Protein AF-A0A936DJQ0-F1 (afdb_monomer)

Sequence (840 aa):
MKRQVAPYGFAVLAALLVVEMGQGMVGPLDTQLIWSSTRLALAASDVLVILCCLVLMVCLGEGLDRNRRRLFNDLVHATTLPTAALLLGPLLSGLVVVSIMVAASTLTAFLMIRTQGLSAIELWPFLWFWWILPMPGFLLSASIILATYAMTRSRAATYAIGLLFLMTTVALHLRGGLSWVLNWPLWSVLTATDFGSGANLPDVLIHNRSLTLAVAGLLFCVAVWRYRRTEVDTKTSIRIPGQTFWWVTTLASVSILWPAFEILRRIESGPDGQKAQTLAQAYWRQNSAFARDMPHPRIVHLTLDLRIEPDAGTMSASGTYDIQSDHGGTDVVWPFTVGPGFRNVRWQIDGDGLIPEDRSGLHLLRPPSSNKPTRRLFFQFEAKVPSGIRRHGLAHRNFIRSEGVLLDSLGTDLMPLPGVVSSVGLTRHNAQDAKPLTEAQARGQSAIGFQHAWTSVVTIDAPDAYDVNSVGDLELVSNEKGRRIVRFNNNVPVRALTVVAGRWSVAAGDGVATYFTAAHNGSVPEMLNALMAARRRFGEWYAPYPWQELRVNEIPAFNTRAQGFPGNLNLSEDMGFISIPDAALPVPTIIVAHEAAHQWWGNLVTPGAAPGADVLIESMANHATLSLLAAEHGDTARQHYARFLEDRYMDRRQAASELPLSAIIDTDAASDETVIYDRGAWVMWMLSQQLGSEAWQSALHSYFEQFRISSEHPLLADFLRILRHQSADAAAFDEFVSQWIHGSGLPEFRIDDVQLNQLDSDWRLDATVANIGSVGVSVAVSVEPVTGHRAEAQIASIPAKGAQRLSWLLPDRPKQLVIDPEIQVLQKNRRLAQHQISPE

Secondary structure (DSSP, 8-state):
-----HHHHHHHHHHHHHHHHHHT-B-GGGPBBP--HHHHHHHHHHHHHHHHHHHHHHHHHHHHHHHHHTT-HHHHHTSS--HHHHHHHHHHHHHHHHHHHHHHHHHHHHHHHHHH-SS---SHHHHIIIIITTHHHHHHHHHHHHHHHHHH--HHHHHHHHHHHHHHHHHHHHTT---TTT-SS-TTT-----SSSS----THHHHHHHHHHHHHHHHHHHHHHH--SS---TT------HHHHHHHHHHHHHHHHHHHHHHHHHHHTSTTSHHHHHHHHHHHHHHHHHHHHPPPPEEEEEEEEEEEETTTTEEEEEEEEEEE-S---S---EEEE--TTEEEEEEEETTEEEPPEEETTEEEE-PPP---SEEEEEEEEEEESSSS--SS-S--SSEEETTEEEEESSSSSSSPEEB--TTSS--HHHHTTPPPPPHHHHHTSBSSS-SS-EEEEEEEEEETT-EEEESSEEEEEEEETTEEEEEEEEEEEES--EEEEE--EEEEETTEEEEE-GGGTTSHHHHHHHHHHHHHHHHHHTS---SS-EEEEEE-GGG--EEEETTEEEEEIIIIITBPP-SSS-HHHHHHHHHHHTTTBTTTB--BSSTTHHIIIIIHHHHHHHHHHHHHH-HHHHHHHHHHHHHHHHHH--TTTPPPGGG------HHHHHIIIIIHHHHHHHHHHHH-HHHHHHHHHHHHHHHTT-SSPPPHHHHHHHHHHH-S-HHHHHHHIIIIIS-----BEEEEEEEEEEETTEEEEEEEEEE-SSS-EEEEEEEEESSSSPPPPEEEEE-TT-EEEEEEEESS-EEEEEESTT--S--B-GGGGEEE----

Foldseek 3Di:
DPDPPPLVVLLVVLLVLLVVLQQCCAFPLRFRFQDDQQSSLQSSLLVLLLSLLVLLLVQLLCVVCVCVVVVNLLVVLPDPDALLVSLVVSLVVSVVSSVSSLVSNLVSSVVVNVVVVQYDDDSVSSCVRSPVLLVLVSLLSNLQLLLQCLQPVDSVSSVVRSVVLVVVLVVCVVVVNCFLQNPSSCPQADDGWPLDDPPPDDVLSVLSSQLSNLNSVLSSVSSSQSNDSDDDDVPDDDDDPPPVVVVSVVVSCCSNVVSSVVSLVQQLQFCNRPLNLVLLQQLCVQCVVVQQPADWFAFAEKEKEKEADQAQQKIKIKIKTWTFDPDLDFWHKWKWAADPFWDPKWKDKPRHTWDFDDRSRITITTDGRDPDRIIMIMIITMGRVRSGAHSGHRADPFTRHPSKGKDKQQDNGPDTGTGRNNPRNDDLVCVVVDDADDLQSLQQAFQGAASAWYWYKYKYKYFPQKDKDKAADWDDWDDDPRITITIHGGPATWRMMMMIMHRFDWDDDPQEIETHDPSLCPQVVVLRVLLNLLQVVLCQQAHHQDHSHAYEYEDICSHQDWAQGQSYIYHYCSQRSRGDADLQANRSSLSSQLSSNQNRQCIQATAGQAQLSLLSHQLSSNLSSLVSCCVPVNLSSSLSVLVSLLVCLVVQADVVPDAFSRGDHPSVDSNPVSCSHRLSNLLVLLLCVQQDVVLSSVLSHVVSVPGGSDSRHHDPVVSLVSSCVSHPDNVVSVLSCVPRRRHDWFWAKAKADWDWDDDPQKIKTKIKIFTQIDAWDWWWKWFAFPDDDTDDTDIDGAGHRGIDMDMDIGNGHTQKIAIRPSSNGNHPDRVRRMDGDDDD

pLDDT: mean 88.54, std 11.09, range [34.44, 98.56]

Mean predicted aligned error: 8.39 Å

Radius of gyration: 32.5 Å; Cα contacts (8 Å, |Δi|>4): 1618; chains: 1; bounding box: 95×68×101 Å

Structure (mmCIF, N/CA/C/O backbone):
data_AF-A0A936DJQ0-F1
#
_entry.id   AF-A0A936DJQ0-F1
#
loop_
_atom_site.group_PDB
_atom_site.id
_atom_site.type_symbol
_atom_site.label_atom_id
_atom_site.label_alt_id
_atom_site.label_comp_id
_atom_site.label_asym_id
_atom_site.label_entity_id
_atom_site.label_seq_id
_atom_site.pdbx_PDB_ins_code
_atom_site.Cartn_x
_atom_site.Cartn_y
_atom_site.Cartn_z
_atom_site.occupancy
_atom_site.B_iso_or_equiv
_atom_site.auth_seq_id
_atom_site.auth_comp_id
_atom_site.auth_asym_id
_atom_site.auth_atom_id
_atom_site.pdbx_PDB_model_num
ATOM 1 N N . MET A 1 1 ? -55.781 18.664 -5.415 1.00 34.44 1 MET A N 1
ATOM 2 C CA . MET A 1 1 ? -54.635 17.775 -5.719 1.00 34.44 1 MET A CA 1
ATOM 3 C C . MET A 1 1 ? -53.512 18.577 -6.383 1.00 34.44 1 MET A C 1
ATOM 5 O O . MET A 1 1 ? -53.503 18.694 -7.597 1.00 34.44 1 MET A O 1
ATOM 9 N N . LYS A 1 2 ? -52.575 19.163 -5.624 1.00 39.03 2 LYS A N 1
ATOM 10 C CA . LYS A 1 2 ? -51.267 19.573 -6.174 1.00 39.03 2 LYS A CA 1
ATOM 11 C C . LYS A 1 2 ? -50.285 18.470 -5.781 1.00 39.03 2 LYS A C 1
ATOM 13 O O . LYS A 1 2 ? -50.118 18.214 -4.591 1.00 39.03 2 LYS A O 1
ATOM 18 N N . ARG A 1 3 ? -49.784 17.741 -6.784 1.00 42.50 3 ARG A N 1
ATOM 19 C CA . ARG A 1 3 ? -48.973 16.521 -6.654 1.00 42.50 3 ARG A CA 1
ATOM 20 C C . ARG A 1 3 ? -47.772 16.778 -5.733 1.00 42.50 3 ARG A C 1
ATOM 22 O O . ARG A 1 3 ? -46.927 17.611 -6.045 1.00 42.50 3 ARG A O 1
ATOM 29 N N . GLN A 1 4 ? -47.696 16.064 -4.610 1.00 47.44 4 GLN A N 1
ATOM 30 C CA . GLN A 1 4 ? -46.471 15.932 -3.819 1.00 47.44 4 GLN A CA 1
ATOM 31 C C . GLN A 1 4 ? -45.487 15.062 -4.617 1.00 47.44 4 GLN A C 1
ATOM 33 O O . GLN A 1 4 ? -45.366 13.870 -4.376 1.00 47.44 4 GLN A O 1
ATOM 38 N N . VAL A 1 5 ? -44.824 15.650 -5.615 1.00 48.28 5 VAL A N 1
ATOM 39 C CA . VAL A 1 5 ? -43.745 14.989 -6.381 1.00 48.28 5 VAL A CA 1
ATOM 40 C C . VAL A 1 5 ? -42.459 14.879 -5.536 1.00 48.28 5 VAL A C 1
ATOM 42 O O . VAL A 1 5 ? -41.571 14.095 -5.844 1.00 48.28 5 VAL A O 1
ATOM 45 N N . ALA A 1 6 ? -42.382 15.615 -4.420 1.00 61.09 6 ALA A N 1
ATOM 46 C CA . ALA A 1 6 ? -41.162 15.797 -3.637 1.00 61.09 6 ALA A CA 1
ATOM 47 C C . ALA A 1 6 ? -40.505 14.508 -3.083 1.00 61.09 6 ALA A C 1
ATOM 49 O O . ALA A 1 6 ? -39.301 14.380 -3.268 1.00 61.09 6 ALA A O 1
ATOM 50 N N . PRO A 1 7 ? -41.206 13.545 -2.442 1.00 62.16 7 PRO A N 1
ATOM 51 C CA . PRO A 1 7 ? -40.526 12.405 -1.811 1.00 62.16 7 PRO A CA 1
ATOM 52 C C . PRO A 1 7 ? -40.046 11.337 -2.808 1.00 62.16 7 PRO A C 1
ATOM 54 O O . PRO A 1 7 ? -38.998 10.737 -2.596 1.00 62.16 7 PRO A O 1
ATOM 57 N N . TYR A 1 8 ? -40.757 11.128 -3.922 1.00 71.00 8 TYR A N 1
ATOM 58 C CA . TYR A 1 8 ? -40.372 10.133 -4.935 1.00 71.00 8 TYR A CA 1
ATOM 59 C C . TYR A 1 8 ? -39.106 10.534 -5.704 1.00 71.00 8 TYR A C 1
ATOM 61 O O . TYR A 1 8 ? -38.317 9.669 -6.071 1.00 71.00 8 TYR A O 1
ATOM 69 N N . GLY A 1 9 ? -38.873 11.840 -5.893 1.00 81.44 9 GLY A N 1
ATOM 70 C CA . GLY A 1 9 ? -37.638 12.343 -6.500 1.00 81.44 9 GLY A CA 1
ATOM 71 C C . GLY A 1 9 ? -36.387 12.008 -5.682 1.00 81.44 9 GLY A C 1
ATOM 72 O O . GLY A 1 9 ? -35.355 11.685 -6.262 1.00 81.44 9 GLY A O 1
ATOM 73 N N . PHE A 1 10 ? -36.485 12.000 -4.347 1.00 83.25 10 PHE A N 1
ATOM 74 C CA . PHE A 1 10 ? -35.368 11.615 -3.477 1.00 83.25 10 PHE A CA 1
ATOM 75 C C . PHE A 1 10 ? -35.028 10.127 -3.575 1.00 83.25 10 PHE A C 1
ATOM 77 O O . PHE A 1 10 ? -33.852 9.789 -3.552 1.00 83.25 10 PHE A O 1
ATOM 84 N N . ALA A 1 11 ? -36.022 9.249 -3.748 1.00 86.19 11 ALA A N 1
ATOM 85 C CA . ALA A 1 11 ? -35.773 7.823 -3.960 1.00 86.19 11 ALA A CA 1
ATOM 86 C C . ALA A 1 11 ? -35.019 7.554 -5.272 1.00 86.19 11 ALA A C 1
ATOM 88 O O . ALA A 1 11 ? -34.080 6.764 -5.288 1.00 86.19 11 ALA A O 1
ATOM 89 N N . VAL A 1 12 ? -35.382 8.258 -6.350 1.00 89.50 12 VAL A N 1
ATOM 90 C CA . VAL A 1 12 ? -34.663 8.175 -7.633 1.00 89.50 12 VAL A CA 1
ATOM 91 C C . VAL A 1 12 ? -33.246 8.732 -7.503 1.00 89.50 12 VAL A C 1
ATOM 93 O O . VAL A 1 12 ? -32.302 8.097 -7.956 1.00 89.50 12 VAL A O 1
ATOM 96 N N . LEU A 1 13 ? -33.077 9.882 -6.844 1.00 90.50 13 LEU A N 1
ATOM 97 C CA . LEU A 1 13 ? -31.756 10.463 -6.599 1.00 90.50 13 LEU A CA 1
ATOM 98 C C . LEU A 1 13 ? -30.868 9.531 -5.761 1.00 90.50 13 LEU A C 1
ATOM 100 O O . LEU A 1 13 ? -29.706 9.344 -6.096 1.00 90.50 13 LEU A O 1
ATOM 104 N N . ALA A 1 14 ? -31.415 8.915 -4.709 1.00 91.06 14 ALA A N 1
ATOM 105 C CA . ALA A 1 14 ? -30.699 7.946 -3.884 1.00 91.06 14 ALA A CA 1
ATOM 106 C C . ALA A 1 14 ? -30.237 6.739 -4.706 1.00 91.06 14 ALA A C 1
ATOM 108 O O . ALA A 1 14 ? -29.088 6.327 -4.586 1.00 91.06 14 ALA A O 1
ATOM 109 N N . ALA A 1 15 ? -31.113 6.199 -5.559 1.00 91.88 15 ALA A N 1
ATOM 110 C CA . ALA A 1 15 ? -30.782 5.101 -6.459 1.00 91.88 15 ALA A CA 1
ATOM 111 C C . ALA A 1 15 ? -29.664 5.482 -7.444 1.00 91.88 15 ALA A C 1
ATOM 113 O O . ALA A 1 15 ? -28.693 4.743 -7.571 1.00 91.88 15 ALA A O 1
ATOM 114 N N . LEU A 1 16 ? -29.752 6.654 -8.083 1.00 93.75 16 LEU A N 1
ATOM 115 C CA . LEU A 1 16 ? -28.711 7.148 -8.994 1.00 93.75 16 LEU A CA 1
ATOM 116 C C . LEU A 1 16 ? -27.367 7.350 -8.284 1.00 93.75 16 LEU A C 1
ATOM 118 O O . LEU A 1 16 ? -26.330 7.021 -8.845 1.00 93.75 16 LEU A O 1
ATOM 122 N N . LEU A 1 17 ? -27.379 7.837 -7.042 1.00 92.88 17 LEU A N 1
ATOM 123 C CA . LEU A 1 17 ? -26.158 7.979 -6.249 1.00 92.88 17 LEU A CA 1
ATOM 124 C C . LEU A 1 17 ? -25.557 6.622 -5.871 1.00 92.88 17 LEU A C 1
ATOM 126 O O . LEU A 1 17 ? -24.341 6.504 -5.867 1.00 92.88 17 LEU A O 1
ATOM 130 N N . VAL A 1 18 ? -26.364 5.587 -5.604 1.00 93.94 18 VAL A N 1
ATOM 131 C CA . VAL A 1 18 ? -25.832 4.222 -5.414 1.00 93.94 18 VAL A CA 1
ATOM 132 C C . VAL A 1 18 ? -25.144 3.722 -6.684 1.00 93.94 18 VAL A C 1
ATOM 134 O O . VAL A 1 18 ? -24.074 3.125 -6.585 1.00 93.94 18 VAL A O 1
ATOM 137 N N . VAL A 1 19 ? -25.716 4.002 -7.861 1.00 94.25 19 VAL A N 1
ATOM 138 C CA . VAL A 1 19 ? -25.072 3.679 -9.144 1.00 94.25 19 VAL A CA 1
ATOM 139 C C . VAL A 1 19 ? -23.729 4.391 -9.256 1.00 94.25 19 VAL A C 1
ATOM 141 O O . VAL A 1 19 ? -22.723 3.723 -9.468 1.00 94.25 19 VAL A O 1
ATOM 144 N N . GLU A 1 20 ? -23.696 5.706 -9.042 1.00 94.50 20 GLU A N 1
ATOM 145 C CA . GLU A 1 20 ? -22.465 6.502 -9.113 1.00 94.50 20 GLU A CA 1
ATOM 146 C C . GLU A 1 20 ? -21.393 6.000 -8.134 1.00 94.50 20 GLU A C 1
ATOM 148 O O . GLU A 1 20 ? -20.249 5.785 -8.524 1.00 94.50 20 GLU A O 1
ATOM 153 N N . MET A 1 21 ? -21.764 5.744 -6.874 1.00 92.56 21 MET A N 1
ATOM 154 C CA . MET A 1 21 ? -20.828 5.249 -5.859 1.00 92.56 21 MET A CA 1
ATOM 155 C C . MET A 1 21 ? -20.280 3.867 -6.216 1.00 92.56 21 MET A C 1
ATOM 157 O O . MET A 1 21 ? -19.099 3.627 -6.006 1.00 92.56 21 MET A O 1
ATOM 161 N N . GLY A 1 22 ? -21.105 2.974 -6.773 1.00 88.81 22 GLY A N 1
ATOM 162 C CA . GLY A 1 22 ? -20.643 1.667 -7.241 1.00 88.81 22 GLY A CA 1
ATOM 163 C C . GLY A 1 22 ? -19.720 1.760 -8.459 1.00 88.81 22 GLY A C 1
ATOM 164 O O . GLY A 1 22 ? -18.707 1.071 -8.502 1.00 88.81 22 GLY A O 1
ATOM 165 N N . GLN A 1 23 ? -20.024 2.632 -9.425 1.00 89.38 23 GLN A N 1
ATOM 166 C CA . GLN A 1 23 ? -19.170 2.850 -10.603 1.00 89.38 23 GLN A CA 1
ATOM 167 C C . GLN A 1 23 ? -17.831 3.509 -10.249 1.00 89.38 23 GLN A C 1
ATOM 169 O O . GLN A 1 23 ? -16.827 3.237 -10.901 1.00 89.38 23 GLN A O 1
ATOM 174 N N . GLY A 1 24 ? -17.808 4.337 -9.202 1.00 88.12 24 GLY A N 1
ATOM 175 C CA . GLY A 1 24 ? -16.591 4.944 -8.662 1.00 88.12 24 GLY A CA 1
ATOM 176 C C . GLY A 1 24 ? -15.738 4.010 -7.797 1.00 88.12 24 GLY A C 1
ATOM 177 O O . GLY A 1 24 ? -14.695 4.440 -7.308 1.00 88.12 24 GLY A O 1
ATOM 178 N N . MET A 1 25 ? -16.153 2.755 -7.576 1.00 87.12 25 MET A N 1
ATOM 179 C CA . MET A 1 25 ? -15.356 1.772 -6.836 1.00 87.12 25 MET A CA 1
ATOM 180 C C . MET A 1 25 ? -14.218 1.232 -7.699 1.00 87.12 25 MET A C 1
ATOM 182 O O . MET A 1 25 ? -14.365 0.222 -8.393 1.00 87.12 25 MET A O 1
ATOM 186 N N . VAL A 1 26 ? -13.074 1.900 -7.612 1.00 86.56 26 VAL A N 1
ATOM 187 C CA . VAL A 1 26 ? -11.845 1.504 -8.295 1.00 86.56 26 VAL A CA 1
ATOM 188 C C . VAL A 1 26 ? -10.782 1.038 -7.303 1.00 86.56 26 VAL A C 1
ATOM 190 O O . VAL A 1 26 ? -10.684 1.549 -6.187 1.00 86.56 26 VAL A O 1
ATOM 193 N N . GLY A 1 27 ? -10.023 0.026 -7.706 1.00 83.00 27 GLY A N 1
ATOM 194 C CA . GLY A 1 27 ? -8.843 -0.476 -7.020 1.00 83.00 27 GLY A CA 1
ATOM 195 C C . GLY A 1 27 ? -7.564 0.125 -7.599 1.00 83.00 27 GLY A C 1
ATOM 196 O O . GLY A 1 27 ? -7.595 1.180 -8.240 1.00 83.00 27 GLY A O 1
ATOM 197 N N . PRO A 1 28 ? -6.420 -0.547 -7.410 1.00 79.56 28 PRO A N 1
ATOM 198 C CA . PRO A 1 28 ? -5.171 -0.154 -8.039 1.00 79.56 28 PRO A CA 1
ATOM 199 C C . PRO A 1 28 ? -5.301 -0.084 -9.551 1.00 79.56 28 PRO A C 1
ATOM 201 O O . PRO A 1 28 ? -6.077 -0.815 -10.169 1.00 79.56 28 PRO A O 1
ATOM 204 N N . LEU A 1 29 ? -4.484 0.790 -10.131 1.00 82.38 29 LEU A N 1
ATOM 205 C CA . LEU A 1 29 ? -4.462 1.047 -11.567 1.00 82.38 29 LEU A CA 1
ATOM 206 C C . LEU A 1 29 ? -5.824 1.510 -12.122 1.00 82.38 29 LEU A C 1
ATOM 208 O O . LEU A 1 29 ? -6.141 1.256 -13.278 1.00 82.38 29 LEU A O 1
ATOM 212 N N . ASP A 1 30 ? -6.640 2.145 -11.269 1.00 82.38 30 ASP A N 1
ATOM 213 C CA . ASP A 1 30 ? -8.000 2.614 -11.562 1.00 82.38 30 ASP A CA 1
ATOM 214 C C . ASP A 1 30 ? -8.938 1.510 -12.096 1.00 82.38 30 ASP A C 1
ATOM 216 O O . ASP A 1 30 ? -9.933 1.780 -12.772 1.00 82.38 30 ASP A O 1
ATOM 220 N N . THR A 1 31 ? -8.643 0.244 -11.769 1.00 85.19 31 THR A N 1
ATOM 221 C CA . THR A 1 31 ? -9.435 -0.899 -12.232 1.00 85.19 31 THR A CA 1
ATOM 222 C C . THR A 1 31 ? -10.734 -1.015 -11.457 1.00 85.19 31 THR A C 1
ATOM 224 O O . THR A 1 31 ? -10.758 -0.853 -10.236 1.00 85.19 31 THR A O 1
ATOM 227 N N . GLN A 1 32 ? -11.829 -1.337 -12.137 1.00 86.50 32 GLN A N 1
ATOM 228 C CA . GLN A 1 32 ? -13.095 -1.549 -11.448 1.00 86.50 32 GLN A CA 1
ATOM 229 C C . GLN A 1 32 ? -13.017 -2.780 -10.540 1.00 86.50 32 GLN A C 1
ATOM 231 O O . GLN A 1 32 ? -12.499 -3.833 -10.921 1.00 86.50 32 GLN A O 1
ATOM 236 N N . LEU A 1 33 ? -13.553 -2.647 -9.329 1.00 89.19 33 LEU A N 1
ATOM 237 C CA . LEU A 1 33 ? -13.636 -3.748 -8.375 1.00 89.19 33 LEU A CA 1
ATOM 238 C C . LEU A 1 33 ? -14.942 -4.527 -8.544 1.00 89.19 33 LEU A C 1
ATOM 240 O O . LEU A 1 33 ? -15.983 -3.984 -8.922 1.00 89.19 33 LEU A O 1
ATOM 244 N N . ILE A 1 34 ? -14.905 -5.811 -8.198 1.00 89.50 34 ILE A N 1
ATOM 245 C CA . ILE A 1 34 ? -16.098 -6.640 -8.079 1.00 89.50 34 ILE A CA 1
ATOM 246 C C . ILE A 1 34 ? -17.010 -6.070 -6.985 1.00 89.50 34 ILE A C 1
ATOM 248 O O . ILE A 1 34 ? -16.594 -5.809 -5.853 1.00 89.50 34 ILE A O 1
ATOM 252 N N . TRP A 1 35 ? -18.287 -5.879 -7.320 1.00 90.19 35 TRP A N 1
ATOM 253 C CA . TRP A 1 35 ? -19.279 -5.401 -6.371 1.00 90.19 35 TRP A CA 1
ATOM 254 C C . TRP A 1 35 ? -19.721 -6.550 -5.468 1.00 90.19 35 TRP A C 1
ATOM 256 O O . TRP A 1 35 ? -20.370 -7.502 -5.908 1.00 90.19 35 TRP A O 1
ATOM 266 N N . SER A 1 36 ? -19.411 -6.436 -4.178 1.00 88.62 36 SER A N 1
ATOM 267 C CA . SER A 1 36 ? -20.010 -7.253 -3.122 1.00 88.62 36 SER A CA 1
ATOM 268 C C . SER A 1 36 ? -21.118 -6.476 -2.406 1.00 88.62 36 SER A C 1
ATOM 270 O O . SER A 1 36 ? -21.166 -5.240 -2.432 1.00 88.62 36 SER A O 1
ATOM 272 N N . SER A 1 37 ? -22.023 -7.200 -1.741 1.00 89.38 37 SER A N 1
ATOM 273 C CA . SER A 1 37 ? -23.111 -6.584 -0.966 1.00 89.38 37 SER A CA 1
ATOM 274 C C . SER A 1 37 ? -22.564 -5.660 0.131 1.00 89.38 37 SER A C 1
ATOM 276 O O . SER A 1 37 ? -23.071 -4.557 0.321 1.00 89.38 37 SER A O 1
ATOM 278 N N . THR A 1 38 ? -21.486 -6.072 0.805 1.00 86.81 38 THR A N 1
ATOM 279 C CA . THR A 1 38 ? -20.798 -5.289 1.844 1.00 86.81 38 THR A CA 1
ATOM 280 C C . THR A 1 38 ? -20.143 -4.037 1.280 1.00 86.81 38 THR A C 1
ATOM 282 O O . THR A 1 38 ? -20.352 -2.943 1.806 1.00 86.81 38 THR A O 1
ATOM 285 N N . ARG A 1 39 ? -19.389 -4.179 0.188 1.00 87.12 39 ARG A N 1
ATOM 286 C CA . ARG A 1 39 ? -18.684 -3.073 -0.467 1.00 87.12 39 ARG A CA 1
ATOM 287 C C . ARG A 1 39 ? -19.627 -1.992 -0.958 1.00 87.12 39 ARG A C 1
ATOM 289 O O . ARG A 1 39 ? -19.446 -0.828 -0.616 1.00 87.12 39 ARG A O 1
ATOM 296 N N . LEU A 1 40 ? -20.662 -2.382 -1.697 1.00 90.69 40 LEU A N 1
ATOM 297 C CA . LEU A 1 40 ? -21.611 -1.433 -2.266 1.00 90.69 40 LEU A CA 1
ATOM 298 C C . LEU A 1 40 ? -22.449 -0.751 -1.175 1.00 90.69 40 LEU A C 1
ATOM 300 O O . LEU A 1 40 ? -22.701 0.454 -1.246 1.00 90.69 40 LEU A O 1
ATOM 304 N N . ALA A 1 41 ? -22.834 -1.498 -0.132 1.00 91.25 41 ALA A N 1
ATOM 305 C CA . ALA A 1 41 ? -23.496 -0.922 1.032 1.00 91.25 41 ALA A CA 1
ATOM 306 C C . ALA A 1 41 ? -22.611 0.135 1.707 1.00 91.25 41 ALA A C 1
ATOM 308 O O . ALA A 1 41 ? -23.077 1.232 2.015 1.00 91.25 41 ALA A O 1
ATOM 309 N N . LEU A 1 42 ? -21.326 -0.153 1.900 1.00 88.94 42 LEU A N 1
ATOM 310 C CA . LEU A 1 42 ? -20.438 0.785 2.567 1.00 88.94 42 LEU A CA 1
ATOM 311 C C . LEU A 1 42 ? -20.086 2.000 1.699 1.00 88.94 42 LEU A C 1
ATOM 313 O O . LEU A 1 42 ? -20.173 3.122 2.191 1.00 88.94 42 LEU A O 1
ATOM 317 N N . ALA A 1 43 ? -19.779 1.800 0.414 1.00 88.88 43 ALA A N 1
ATOM 318 C CA . ALA A 1 43 ? -19.437 2.873 -0.522 1.00 88.88 43 ALA A CA 1
ATOM 319 C C . ALA A 1 43 ? -20.549 3.929 -0.632 1.00 88.88 43 ALA A C 1
ATOM 321 O O . ALA A 1 43 ? -20.279 5.127 -0.652 1.00 88.88 43 ALA A O 1
ATOM 322 N N . ALA A 1 44 ? -21.816 3.502 -0.634 1.00 92.31 44 ALA A N 1
ATOM 323 C CA . ALA A 1 44 ? -22.953 4.418 -0.696 1.00 92.31 44 ALA A CA 1
ATOM 324 C C . ALA A 1 44 ? -23.429 4.936 0.676 1.00 92.31 44 ALA A C 1
ATOM 326 O O . ALA A 1 44 ? -24.278 5.830 0.722 1.00 92.31 44 ALA A O 1
ATOM 327 N N . SER A 1 45 ? -22.917 4.392 1.789 1.00 91.12 45 SER A N 1
ATOM 328 C CA . SER A 1 45 ? -23.414 4.676 3.143 1.00 91.12 45 SER A CA 1
ATOM 329 C C . SER A 1 45 ? -23.356 6.167 3.476 1.00 91.12 45 SER A C 1
ATOM 331 O O . SER A 1 45 ? -24.364 6.753 3.875 1.00 91.12 45 SER A O 1
ATOM 333 N N . ASP A 1 46 ? -22.206 6.807 3.263 1.00 89.94 46 ASP A N 1
ATOM 334 C CA . ASP A 1 46 ? -21.979 8.187 3.699 1.00 89.94 46 ASP A CA 1
ATOM 335 C C . ASP A 1 46 ? -22.944 9.162 3.007 1.00 89.94 46 ASP A C 1
ATOM 337 O O . ASP A 1 46 ? -23.625 9.961 3.663 1.00 89.94 46 ASP A O 1
ATOM 341 N N . VAL A 1 47 ? -23.088 9.017 1.686 1.00 91.19 47 VAL A N 1
ATOM 342 C CA . VAL A 1 47 ? -24.003 9.809 0.854 1.00 91.19 47 VAL A CA 1
ATOM 343 C C . VAL A 1 47 ? -25.464 9.531 1.212 1.00 91.19 47 VAL A C 1
ATOM 345 O O . VAL A 1 47 ? -26.262 10.467 1.344 1.00 91.19 47 VAL A O 1
ATOM 348 N N . LEU A 1 48 ? -25.828 8.261 1.417 1.00 93.38 48 LEU A N 1
ATOM 349 C CA . LEU A 1 48 ? -27.195 7.883 1.756 1.00 93.38 48 LEU A CA 1
ATOM 350 C C . LEU A 1 48 ? -27.600 8.450 3.121 1.00 93.38 48 LEU A C 1
ATOM 352 O O . LEU A 1 48 ? -28.695 8.993 3.249 1.00 93.38 48 LEU A O 1
ATOM 356 N N . VAL A 1 49 ? -26.711 8.423 4.121 1.00 94.12 49 VAL A N 1
ATOM 357 C CA . VAL A 1 49 ? -26.968 9.012 5.444 1.00 94.12 49 VAL A CA 1
ATOM 358 C C . VAL A 1 49 ? -27.272 10.508 5.342 1.00 94.12 49 VAL A C 1
ATOM 360 O O . VAL A 1 49 ? -28.245 10.967 5.952 1.00 94.12 49 VAL A O 1
ATOM 363 N N . ILE A 1 50 ? -26.510 11.265 4.542 1.00 93.19 50 ILE A N 1
ATOM 364 C CA . ILE A 1 50 ? -26.764 12.699 4.305 1.00 93.19 50 ILE A CA 1
ATOM 365 C C . ILE A 1 50 ? -28.146 12.897 3.689 1.00 93.19 50 ILE A C 1
ATOM 367 O O . ILE A 1 50 ? -28.939 13.706 4.181 1.00 93.19 50 ILE A O 1
ATOM 371 N N . LEU A 1 51 ? -28.447 12.147 2.629 1.00 93.44 51 LEU A N 1
ATOM 372 C CA . LEU A 1 51 ? -29.700 12.274 1.899 1.00 93.44 51 LEU A CA 1
ATOM 373 C C . LEU A 1 51 ? -30.903 11.942 2.790 1.00 93.44 51 LEU A C 1
ATOM 375 O O . LEU A 1 51 ? -31.877 12.694 2.820 1.00 93.44 51 LEU A O 1
ATOM 379 N N . CYS A 1 52 ? -30.809 10.872 3.583 1.00 94.25 52 CYS A N 1
ATOM 380 C CA . CYS A 1 52 ? -31.811 10.488 4.573 1.00 94.25 52 CYS A CA 1
ATOM 381 C C . CYS A 1 52 ? -32.048 11.610 5.592 1.00 94.25 52 CYS A C 1
ATOM 383 O O . CYS A 1 52 ? -33.196 11.958 5.868 1.00 94.25 52 CYS A O 1
ATOM 385 N N . CYS A 1 53 ? -30.983 12.231 6.112 1.00 94.75 53 CYS A N 1
ATOM 386 C CA . CYS A 1 53 ? -31.095 13.350 7.052 1.00 94.75 53 CYS A CA 1
ATOM 387 C C . CYS A 1 53 ? -31.766 14.581 6.421 1.00 94.75 53 CYS A C 1
ATOM 389 O O . CYS A 1 53 ? -32.614 15.213 7.053 1.00 94.75 53 CYS A O 1
ATOM 391 N N . LEU A 1 54 ? -31.439 14.907 5.167 1.00 93.56 54 LEU A N 1
ATOM 392 C CA . LEU A 1 54 ? -32.077 16.003 4.430 1.00 93.56 54 LEU A CA 1
ATOM 393 C C . LEU A 1 54 ? -33.571 15.736 4.197 1.00 93.56 54 LEU A C 1
ATOM 395 O O . LEU A 1 54 ? -34.403 16.622 4.409 1.00 93.56 54 LEU A O 1
ATOM 399 N N . VAL A 1 55 ? -33.933 14.507 3.822 1.00 92.56 55 VAL A N 1
ATOM 400 C CA . VAL A 1 55 ? -35.333 14.098 3.644 1.00 92.56 55 VAL A CA 1
ATOM 401 C C . VAL A 1 55 ? -36.095 14.155 4.966 1.00 92.56 55 VAL A C 1
ATOM 403 O O . VAL A 1 55 ? -37.208 14.686 4.998 1.00 92.56 55 VAL A O 1
ATOM 406 N N . LEU A 1 56 ? -35.500 13.678 6.065 1.00 93.50 56 LEU A N 1
ATOM 407 C CA . LEU A 1 56 ? -36.085 13.789 7.405 1.00 93.50 56 LEU A CA 1
ATOM 408 C C . LEU A 1 56 ? -36.321 15.249 7.783 1.00 93.50 56 LEU A C 1
ATOM 410 O O . LEU A 1 56 ? -37.411 15.580 8.248 1.00 93.50 56 LEU A O 1
ATOM 414 N N . MET A 1 57 ? -35.355 16.131 7.520 1.00 93.12 57 MET A N 1
ATOM 415 C CA . MET A 1 57 ? -35.487 17.569 7.750 1.00 93.12 57 MET A CA 1
ATOM 416 C C . MET A 1 57 ? -36.697 18.160 7.030 1.00 93.12 57 MET A C 1
ATOM 418 O O . MET A 1 57 ? -37.517 18.826 7.667 1.00 93.12 57 MET A O 1
ATOM 422 N N . VAL A 1 58 ? -36.855 17.877 5.736 1.00 90.88 58 VAL A N 1
ATOM 423 C CA . VAL A 1 58 ? -37.994 18.363 4.945 1.00 90.88 58 VAL A CA 1
ATOM 424 C C . VAL A 1 58 ? -39.311 17.758 5.439 1.00 90.88 58 VAL A C 1
ATOM 426 O O . VAL A 1 58 ? -40.277 18.490 5.659 1.00 90.88 58 VAL A O 1
ATOM 429 N N . CYS A 1 59 ? -39.365 16.442 5.663 1.00 90.50 59 CYS A N 1
ATOM 430 C CA . CYS A 1 59 ? -40.584 15.751 6.094 1.00 90.50 59 CYS A CA 1
ATOM 431 C C . CYS A 1 59 ? -41.071 16.242 7.462 1.00 90.50 59 CYS A C 1
ATOM 433 O O . CYS A 1 59 ? -42.262 16.505 7.635 1.00 90.50 59 CYS A O 1
ATOM 435 N N . LEU A 1 60 ? -40.159 16.406 8.419 1.00 91.75 60 LEU A N 1
ATOM 436 C CA . LEU A 1 60 ? -40.467 16.894 9.761 1.00 91.75 60 LEU A CA 1
ATOM 437 C C . LEU A 1 60 ? -40.852 18.374 9.751 1.00 91.75 60 LEU A C 1
ATOM 439 O O . LEU A 1 60 ? -41.861 18.745 10.354 1.00 91.75 60 LEU A O 1
ATOM 443 N N . GLY A 1 61 ? -40.094 19.214 9.039 1.00 89.31 61 GLY A N 1
ATOM 444 C CA . GLY A 1 61 ? -40.373 20.646 8.937 1.00 89.31 61 GLY A CA 1
ATOM 445 C C . GLY A 1 61 ? -41.714 20.943 8.263 1.00 89.31 61 GLY A C 1
ATOM 446 O O . GLY A 1 61 ? -42.481 21.773 8.755 1.00 89.31 61 GLY A O 1
ATOM 447 N N . GLU A 1 62 ? -42.047 20.243 7.174 1.00 88.38 62 GLU A N 1
ATOM 448 C CA . GLU A 1 62 ? -43.366 20.352 6.543 1.00 88.38 62 GLU A CA 1
ATOM 449 C C . GLU A 1 62 ? -44.463 19.708 7.394 1.00 88.38 62 GLU A C 1
ATOM 451 O O . GLU A 1 62 ? -45.537 20.290 7.533 1.00 88.38 62 GLU A O 1
ATOM 456 N N . GLY A 1 63 ? -44.213 18.531 7.974 1.00 87.94 63 GLY A N 1
ATOM 457 C CA . GLY A 1 63 ? -45.194 17.771 8.750 1.00 87.94 63 GLY A CA 1
ATOM 458 C C . GLY A 1 63 ? -45.688 18.517 9.988 1.00 87.94 63 GLY A C 1
ATOM 459 O O . GLY A 1 63 ? -46.898 18.605 10.203 1.00 87.94 63 GLY A O 1
ATOM 460 N N . LEU A 1 64 ? -44.769 19.107 10.757 1.00 86.12 64 LEU A N 1
ATOM 461 C CA . LEU A 1 64 ? -45.096 19.891 11.952 1.00 86.12 64 LEU A CA 1
ATOM 462 C C . LEU A 1 64 ? -45.832 21.191 11.616 1.00 86.12 64 LEU A C 1
ATOM 464 O O . LEU A 1 64 ? -46.761 21.590 12.315 1.00 86.12 64 LEU A O 1
ATOM 468 N N . ASP A 1 65 ? -45.442 21.844 10.525 1.00 87.00 65 ASP A N 1
ATOM 469 C CA . ASP A 1 65 ? -45.979 23.148 10.153 1.00 87.00 65 ASP A CA 1
ATOM 470 C C . ASP A 1 65 ? -47.274 23.058 9.320 1.00 87.00 65 ASP A C 1
ATOM 472 O O . ASP A 1 65 ? -48.037 24.023 9.223 1.00 87.00 65 ASP A O 1
ATOM 476 N N . ARG A 1 66 ? -47.579 21.880 8.755 1.00 86.44 66 ARG A N 1
ATOM 477 C CA . ARG A 1 66 ? -48.783 21.624 7.946 1.00 86.44 66 ARG A CA 1
ATOM 478 C C . ARG A 1 66 ? -50.069 21.960 8.691 1.00 86.44 66 ARG A C 1
ATOM 480 O O . ARG A 1 66 ? -50.950 22.603 8.120 1.00 86.44 66 ARG A O 1
ATOM 487 N N . ASN A 1 67 ? -50.186 21.515 9.942 1.00 82.38 67 ASN A N 1
ATOM 488 C CA . ASN A 1 67 ? -51.400 21.715 10.738 1.00 82.38 67 ASN A CA 1
ATOM 489 C C . ASN A 1 67 ? -51.602 23.198 11.069 1.00 82.38 67 ASN A C 1
ATOM 491 O O . ASN A 1 67 ? -52.729 23.685 11.018 1.00 82.38 67 ASN A O 1
ATOM 495 N N . ARG A 1 68 ? -50.511 23.936 11.305 1.00 81.06 68 ARG A N 1
ATOM 496 C CA . ARG A 1 68 ? -50.541 25.387 11.510 1.00 81.06 68 ARG A CA 1
ATOM 497 C C . ARG A 1 68 ? -50.974 26.132 10.246 1.00 81.06 68 ARG A C 1
ATOM 499 O O . ARG A 1 68 ? -51.897 26.933 10.309 1.00 81.06 68 ARG A O 1
ATOM 506 N N . ARG A 1 69 ? -50.376 25.827 9.088 1.00 83.38 69 ARG A N 1
ATOM 507 C CA . ARG A 1 69 ? -50.723 26.467 7.800 1.00 83.38 69 ARG A CA 1
ATOM 508 C C . ARG A 1 69 ? -52.165 26.229 7.362 1.00 83.38 69 ARG A C 1
ATOM 510 O O . ARG A 1 69 ? -52.729 27.058 6.659 1.00 83.38 69 ARG A O 1
ATOM 517 N N . ARG A 1 70 ? -52.748 25.092 7.745 1.00 85.44 70 ARG A N 1
ATOM 518 C CA . ARG A 1 70 ? -54.146 24.761 7.444 1.00 85.44 70 ARG A CA 1
ATOM 519 C C . ARG A 1 70 ? -55.126 25.168 8.546 1.00 85.44 70 ARG A C 1
ATOM 521 O O . ARG A 1 70 ? -56.293 24.829 8.423 1.00 85.44 70 ARG A O 1
ATOM 528 N N . LEU A 1 71 ? -54.666 25.861 9.593 1.00 83.75 71 LEU A N 1
ATOM 529 C CA . LEU A 1 71 ? -55.486 26.280 10.740 1.00 83.75 71 LEU A CA 1
ATOM 530 C C . LEU A 1 71 ? -56.159 25.104 11.482 1.00 83.75 71 LEU A C 1
ATOM 532 O O . LEU A 1 71 ? -57.192 25.263 12.117 1.00 83.75 71 LEU A O 1
ATOM 536 N N . PHE A 1 72 ? -55.558 23.911 11.428 1.00 85.62 72 PHE A N 1
ATOM 537 C CA . PHE A 1 72 ? -56.025 22.710 12.138 1.00 85.62 72 PHE A CA 1
ATOM 538 C C . PHE A 1 72 ? -55.370 22.530 13.513 1.00 85.62 72 PHE A C 1
ATOM 540 O O . PHE A 1 72 ? -55.667 21.567 14.218 1.00 85.62 72 PHE A O 1
ATOM 547 N N . ASN A 1 73 ? -54.436 23.407 13.885 1.00 82.88 73 ASN A N 1
ATOM 548 C CA . ASN A 1 73 ? -53.591 23.191 15.055 1.00 82.88 73 ASN A CA 1
ATOM 549 C C . ASN A 1 73 ? -54.390 23.158 16.365 1.00 82.88 73 ASN A C 1
ATOM 551 O O . ASN A 1 73 ? -54.125 22.310 17.211 1.00 82.88 73 ASN A O 1
ATOM 555 N N . ASP A 1 74 ? -55.415 24.003 16.487 1.00 82.88 74 ASP A N 1
ATOM 556 C CA . ASP A 1 74 ? -56.244 24.089 17.695 1.00 82.88 74 ASP A CA 1
ATOM 557 C C . ASP A 1 74 ? -57.057 22.808 17.920 1.00 82.88 74 ASP A C 1
ATOM 559 O O . ASP A 1 74 ? -57.129 22.306 19.041 1.00 82.88 74 ASP A O 1
ATOM 563 N N . LEU A 1 75 ? -57.574 22.206 16.839 1.00 84.94 75 LEU A N 1
ATOM 564 C CA . LEU A 1 75 ? -58.263 20.911 16.885 1.00 84.94 75 LEU A CA 1
ATOM 565 C C . LEU A 1 75 ? -57.329 19.793 17.359 1.00 84.94 75 LEU A C 1
ATOM 567 O O . LEU A 1 75 ? -57.714 18.965 18.179 1.00 84.94 75 LEU A O 1
ATOM 571 N N . VAL A 1 76 ? -56.090 19.773 16.862 1.00 83.94 76 VAL A N 1
ATOM 572 C CA . VAL A 1 76 ? -55.092 18.762 17.243 1.00 83.94 76 VAL A CA 1
ATOM 573 C C . VAL A 1 76 ? -54.627 18.966 18.688 1.00 83.94 76 VAL A C 1
ATOM 575 O O . VAL A 1 76 ? -54.468 17.996 19.429 1.00 83.94 76 VAL A O 1
ATOM 578 N N . HIS A 1 77 ? -54.435 20.213 19.117 1.00 85.75 77 HIS A N 1
ATOM 579 C CA . HIS A 1 77 ? -53.996 20.549 20.472 1.00 85.75 77 HIS A CA 1
ATOM 580 C C . HIS A 1 77 ? -55.062 20.293 21.543 1.00 85.75 77 HIS A C 1
ATOM 582 O O . HIS A 1 77 ? -54.694 20.010 22.683 1.00 85.75 77 HIS A O 1
ATOM 588 N N . ALA A 1 78 ? -56.347 20.344 21.179 1.00 84.75 78 ALA A N 1
ATOM 589 C CA . ALA A 1 78 ? -57.465 20.014 22.061 1.00 84.75 78 ALA A CA 1
ATOM 590 C C . ALA A 1 78 ? -57.616 18.503 22.333 1.00 84.75 78 ALA A C 1
ATOM 592 O O . ALA A 1 78 ? -58.405 18.105 23.190 1.00 84.75 78 ALA A O 1
ATOM 593 N N . THR A 1 79 ? -56.873 17.644 21.625 1.00 86.62 79 THR A N 1
ATOM 594 C CA . THR A 1 79 ? -56.921 16.192 21.846 1.00 86.62 79 THR A CA 1
ATOM 595 C C . THR A 1 79 ? -56.255 15.777 23.162 1.00 86.62 79 THR A C 1
ATOM 597 O O . THR A 1 79 ? -55.293 16.389 23.630 1.00 86.62 79 THR A O 1
ATOM 600 N N . THR A 1 80 ? -56.715 14.660 23.731 1.00 85.88 80 THR A N 1
ATOM 601 C CA . THR A 1 80 ? -56.137 14.038 24.938 1.00 85.88 80 THR A CA 1
ATOM 602 C C . THR A 1 80 ? -54.809 13.318 24.681 1.00 85.88 80 THR A C 1
ATOM 604 O O . THR A 1 80 ? -54.216 12.763 25.605 1.00 85.88 80 THR A O 1
ATOM 607 N N . LEU A 1 81 ? -54.314 13.319 23.437 1.00 85.62 81 LEU A N 1
ATOM 608 C CA . LEU A 1 81 ? -53.060 12.665 23.074 1.00 85.62 81 LEU A CA 1
ATOM 609 C C . LEU A 1 81 ? -51.888 13.293 23.839 1.00 85.62 81 LEU A C 1
ATOM 611 O O . LEU A 1 81 ? -51.840 14.515 23.930 1.00 85.62 81 LEU A O 1
ATOM 615 N N . PRO A 1 82 ? -50.893 12.533 24.319 1.00 86.69 82 PRO A N 1
ATOM 616 C CA . PRO A 1 82 ? -49.674 13.096 24.908 1.00 86.69 82 PRO A CA 1
ATOM 617 C C . PRO A 1 82 ? -48.831 13.896 23.899 1.00 86.69 82 PRO A C 1
ATOM 619 O O . PRO A 1 82 ? -48.835 13.600 22.703 1.00 86.69 82 PRO A O 1
ATOM 622 N N . THR A 1 83 ? -48.060 14.895 24.353 1.00 86.12 83 THR A N 1
ATOM 623 C CA . THR A 1 83 ? -47.190 15.710 23.467 1.00 86.12 83 THR A CA 1
ATOM 624 C C . THR A 1 83 ? -46.178 14.861 22.714 1.00 86.12 83 THR A C 1
ATOM 626 O O . THR A 1 83 ? -45.962 15.079 21.525 1.00 86.12 83 THR A O 1
ATOM 629 N N . ALA A 1 84 ? -45.645 13.832 23.373 1.00 86.94 84 ALA A N 1
ATOM 630 C CA . ALA A 1 84 ? -44.781 12.849 22.738 1.00 86.94 84 ALA A CA 1
ATOM 631 C C . ALA A 1 84 ? -45.451 12.187 21.524 1.00 86.94 84 ALA A C 1
ATOM 633 O O . ALA A 1 84 ? -44.827 12.114 20.473 1.00 86.94 84 ALA A O 1
ATOM 634 N N . ALA A 1 85 ? -46.727 11.794 21.620 1.00 87.94 85 ALA A N 1
ATOM 635 C CA . ALA A 1 85 ? -47.450 11.155 20.518 1.00 87.94 85 ALA A CA 1
ATOM 636 C C . ALA A 1 85 ? -47.616 12.088 19.302 1.00 87.94 85 ALA A C 1
ATOM 638 O O . ALA A 1 85 ? -47.472 11.645 18.164 1.00 87.94 85 ALA A O 1
ATOM 639 N N . LEU A 1 86 ? -47.843 13.390 19.531 1.00 87.75 86 LEU A N 1
ATOM 640 C CA . LEU A 1 86 ? -47.936 14.378 18.446 1.00 87.75 86 LEU A CA 1
ATOM 641 C C . LEU A 1 86 ? -46.610 14.578 17.703 1.00 87.75 86 LEU A C 1
ATOM 643 O O . LEU A 1 86 ? -46.630 14.822 16.500 1.00 87.75 86 LEU A O 1
ATOM 647 N N . LEU A 1 87 ? -45.472 14.481 18.398 1.00 90.25 87 LEU A N 1
ATOM 648 C CA . LEU A 1 87 ? -44.140 14.598 17.789 1.00 90.25 87 LEU A CA 1
ATOM 649 C C . LEU A 1 87 ? -43.666 13.281 17.155 1.00 90.25 87 LEU A C 1
ATOM 651 O O . LEU A 1 87 ? -42.984 13.303 16.130 1.00 90.25 87 LEU A O 1
ATOM 655 N N . LEU A 1 88 ? -44.066 12.140 17.724 1.00 90.75 88 LEU A N 1
ATOM 656 C CA . LEU A 1 88 ? -43.784 10.808 17.186 1.00 90.75 88 LEU A CA 1
ATOM 657 C C . LEU A 1 88 ? -44.446 10.580 15.825 1.00 90.75 88 LEU A C 1
ATOM 659 O O . LEU A 1 88 ? -43.845 9.940 14.972 1.00 90.75 88 LEU A O 1
ATOM 663 N N . GLY A 1 89 ? -45.644 11.122 15.584 1.00 90.19 89 GLY A N 1
ATOM 664 C CA . GLY A 1 89 ? -46.337 10.971 14.298 1.00 90.19 89 GLY A CA 1
ATOM 665 C C . GLY A 1 89 ? -45.505 11.444 13.090 1.00 90.19 89 GLY A C 1
ATOM 666 O O . GLY A 1 89 ? -45.222 10.639 12.200 1.00 90.19 89 GLY A O 1
ATOM 667 N N . PRO A 1 90 ? -45.072 12.720 13.041 1.00 89.88 90 PRO A N 1
ATOM 668 C CA . PRO A 1 90 ? -44.185 13.227 11.993 1.00 89.88 90 PRO A CA 1
ATOM 669 C C . PRO A 1 90 ? -42.849 12.481 11.901 1.00 89.88 90 PRO A C 1
ATOM 671 O O . PRO A 1 90 ? -42.378 12.242 10.792 1.00 89.88 90 PRO A O 1
ATOM 674 N N . LEU A 1 91 ? -42.262 12.084 13.037 1.00 93.12 91 LEU A N 1
ATOM 675 C CA . LEU A 1 91 ? -41.035 11.282 13.075 1.00 93.12 91 LEU A CA 1
ATOM 676 C C . LEU A 1 91 ? -41.214 9.938 12.367 1.00 93.12 91 LEU A C 1
ATOM 678 O O . LEU A 1 91 ? -40.463 9.634 11.445 1.00 93.12 91 LEU A O 1
ATOM 682 N N . LEU A 1 92 ? -42.233 9.167 12.749 1.00 93.19 92 LEU A N 1
ATOM 683 C CA . LEU A 1 92 ? -42.545 7.879 12.132 1.00 93.19 92 LEU A CA 1
ATOM 684 C C . LEU A 1 92 ? -42.854 8.043 10.641 1.00 93.19 92 LEU A C 1
ATOM 686 O O . LEU A 1 92 ? -42.366 7.267 9.827 1.00 93.19 92 LEU A O 1
ATOM 690 N N . SER A 1 93 ? -43.594 9.090 10.262 1.00 90.75 93 SER A N 1
ATOM 691 C CA . SER A 1 93 ? -43.855 9.387 8.850 1.00 90.75 93 SER A CA 1
ATOM 692 C C . SER A 1 93 ? -42.574 9.684 8.070 1.00 90.75 93 SER A C 1
ATOM 694 O O . SER A 1 93 ? -42.450 9.228 6.937 1.00 90.75 93 SER A O 1
ATOM 696 N N . GLY A 1 94 ? -41.638 10.447 8.640 1.00 91.94 94 GLY A N 1
ATOM 697 C CA . GLY A 1 94 ? -40.345 10.719 8.015 1.00 91.94 94 GLY A CA 1
ATOM 698 C C . GLY A 1 94 ? -39.515 9.447 7.863 1.00 91.94 94 GLY A C 1
ATOM 699 O O . GLY A 1 94 ? -38.991 9.187 6.784 1.00 91.94 94 GLY A O 1
ATOM 700 N N . LEU A 1 95 ? -39.466 8.616 8.907 1.00 93.94 95 LEU A N 1
ATOM 701 C CA . LEU A 1 95 ? -38.759 7.335 8.883 1.00 93.94 95 LEU A CA 1
ATOM 702 C C . LEU A 1 95 ? -39.325 6.380 7.826 1.00 93.94 95 LEU A C 1
ATOM 704 O O . LEU A 1 95 ? -38.539 5.736 7.147 1.00 93.94 95 LEU A O 1
ATOM 708 N N . VAL A 1 96 ? -40.645 6.346 7.610 1.00 93.06 96 VAL A N 1
ATOM 709 C CA . VAL A 1 96 ? -41.254 5.562 6.517 1.00 93.06 96 VAL A CA 1
ATOM 710 C C . VAL A 1 96 ? -40.752 6.023 5.145 1.00 93.06 96 VAL A C 1
ATOM 712 O O . VAL A 1 96 ? -40.438 5.188 4.300 1.00 93.06 96 VAL A O 1
ATOM 715 N N . VAL A 1 97 ? -40.632 7.336 4.913 1.00 91.88 97 VAL A N 1
ATOM 716 C CA . VAL A 1 97 ? -40.081 7.861 3.649 1.00 91.88 97 VAL A CA 1
ATOM 717 C C . VAL A 1 97 ? -38.616 7.452 3.487 1.00 91.88 97 VAL A C 1
ATOM 719 O O . VAL A 1 97 ? -38.224 7.021 2.404 1.00 91.88 97 VAL A O 1
ATOM 722 N N . VAL A 1 98 ? -37.825 7.521 4.562 1.00 93.38 98 VAL A N 1
ATOM 723 C CA . VAL A 1 98 ? -36.441 7.029 4.549 1.00 93.38 98 VAL A CA 1
ATOM 724 C C . VAL A 1 98 ? -36.393 5.528 4.249 1.00 93.38 98 VAL A C 1
ATOM 726 O O . VAL A 1 98 ? -35.598 5.117 3.412 1.00 93.38 98 VAL A O 1
ATOM 729 N N . SER A 1 99 ? -37.264 4.709 4.845 1.00 92.81 99 SER A N 1
ATOM 730 C CA . SER A 1 99 ? -37.316 3.266 4.575 1.00 92.81 99 SER A CA 1
ATOM 731 C C . SER A 1 99 ? -37.630 2.956 3.110 1.00 92.81 99 SER A C 1
ATOM 733 O O . SER A 1 99 ? -37.019 2.059 2.539 1.00 92.81 99 SER A O 1
ATOM 735 N N . ILE A 1 100 ? -38.536 3.711 2.478 1.00 92.00 100 ILE A N 1
ATOM 736 C CA . ILE A 1 100 ? -38.823 3.572 1.040 1.00 92.00 100 ILE A CA 1
ATOM 737 C C . ILE A 1 100 ? -37.576 3.898 0.211 1.00 92.00 100 ILE A C 1
ATOM 739 O O . ILE A 1 100 ? -37.265 3.185 -0.741 1.00 92.00 100 ILE A O 1
ATOM 743 N N . MET A 1 101 ? -36.850 4.955 0.580 1.00 92.06 101 MET A N 1
ATOM 744 C CA . MET A 1 101 ? -35.625 5.359 -0.106 1.00 92.06 101 MET A CA 1
ATOM 745 C C . MET A 1 101 ? -34.521 4.304 0.029 1.00 92.06 101 MET A C 1
ATOM 747 O O . MET A 1 101 ? -33.960 3.885 -0.977 1.00 92.06 101 MET A O 1
ATOM 751 N N . VAL A 1 102 ? -34.274 3.807 1.244 1.00 93.62 102 VAL A N 1
ATOM 752 C CA . VAL A 1 102 ? -33.307 2.728 1.508 1.00 93.62 102 VAL A CA 1
ATOM 753 C C . VAL A 1 102 ? -33.695 1.447 0.761 1.00 93.62 102 VAL A C 1
ATOM 755 O O . VAL A 1 102 ? -32.831 0.794 0.178 1.00 93.62 102 VAL A O 1
ATOM 758 N N . ALA A 1 103 ? -34.985 1.101 0.702 1.00 93.06 103 ALA A N 1
ATOM 759 C CA . ALA A 1 103 ? -35.462 -0.052 -0.061 1.00 93.06 103 ALA A CA 1
ATOM 760 C C . ALA A 1 103 ? -35.227 0.110 -1.575 1.00 93.06 103 ALA A C 1
ATOM 762 O O . ALA A 1 103 ? -34.786 -0.835 -2.227 1.00 93.06 103 ALA A O 1
ATOM 763 N N . ALA A 1 104 ? -35.458 1.304 -2.131 1.00 92.88 104 ALA A N 1
ATOM 764 C CA . ALA A 1 104 ? -35.175 1.602 -3.537 1.00 92.88 104 ALA A CA 1
ATOM 765 C C . ALA A 1 104 ? -33.668 1.532 -3.851 1.00 92.88 104 ALA A C 1
ATOM 767 O O . ALA A 1 104 ? -33.272 0.929 -4.851 1.00 92.88 104 ALA A O 1
ATOM 768 N N . SER A 1 105 ? -32.823 2.075 -2.970 1.00 95.56 105 SER A N 1
ATOM 769 C CA . SER A 1 105 ? -31.365 1.935 -3.054 1.00 95.56 105 SER A CA 1
ATOM 770 C C . SER A 1 105 ? -30.930 0.468 -2.977 1.00 95.56 105 SER A C 1
ATOM 772 O O . SER A 1 105 ? -30.050 0.056 -3.727 1.00 95.56 105 SER A O 1
ATOM 774 N N . THR A 1 106 ? -31.583 -0.346 -2.139 1.00 95.56 106 THR A N 1
ATOM 775 C CA . THR A 1 106 ? -31.257 -1.781 -1.970 1.00 95.56 106 THR A CA 1
ATOM 776 C C . THR A 1 106 ? -31.611 -2.568 -3.215 1.00 95.56 106 THR A C 1
ATOM 778 O O . THR A 1 106 ? -30.804 -3.358 -3.694 1.00 95.56 106 THR A O 1
ATOM 781 N N . LEU A 1 107 ? -32.777 -2.294 -3.801 1.00 94.88 107 LEU A N 1
ATOM 782 C CA . LEU A 1 107 ? -33.157 -2.878 -5.081 1.00 94.88 107 LEU A CA 1
ATOM 783 C C . LEU A 1 107 ? -32.163 -2.499 -6.188 1.00 94.88 107 LEU A C 1
ATOM 785 O O . LEU A 1 107 ? -31.770 -3.355 -6.972 1.00 94.88 107 LEU A O 1
ATOM 789 N N . THR A 1 108 ? -31.728 -1.238 -6.231 1.00 95.38 108 THR A N 1
ATOM 790 C CA . THR A 1 108 ? -30.745 -0.765 -7.219 1.00 95.38 108 THR A CA 1
ATOM 791 C C . THR A 1 108 ? -29.409 -1.488 -7.061 1.00 95.38 108 THR A C 1
ATOM 793 O O . THR A 1 108 ? -28.889 -2.029 -8.033 1.00 95.38 108 THR A O 1
ATOM 796 N N . ALA A 1 109 ? -28.904 -1.591 -5.830 1.00 95.12 109 ALA A N 1
ATOM 797 C CA . ALA A 1 109 ? -27.685 -2.330 -5.521 1.00 95.12 109 ALA A CA 1
ATOM 798 C C . ALA A 1 109 ? -27.780 -3.818 -5.895 1.00 95.12 109 ALA A C 1
ATOM 800 O O . ALA A 1 109 ? -26.856 -4.370 -6.487 1.00 95.12 109 ALA A O 1
ATOM 801 N N . PHE A 1 110 ? -28.917 -4.463 -5.620 1.00 94.81 110 PHE A N 1
ATOM 802 C CA . PHE A 1 110 ? -29.163 -5.847 -6.030 1.00 94.81 110 PHE A CA 1
ATOM 803 C C . PHE A 1 110 ? -29.122 -6.020 -7.546 1.00 94.81 110 PHE A C 1
ATOM 805 O O . PHE A 1 110 ? -28.536 -6.987 -8.031 1.00 94.81 110 PHE A O 1
ATOM 812 N N . LEU A 1 111 ? -29.721 -5.092 -8.297 1.00 94.19 111 LEU A N 1
ATOM 813 C CA . LEU A 1 111 ? -29.679 -5.120 -9.757 1.00 94.19 111 LEU A CA 1
ATOM 814 C C . LEU A 1 111 ? -28.240 -4.971 -10.266 1.00 94.19 111 LEU A C 1
ATOM 816 O O . LEU A 1 111 ? -27.841 -5.754 -11.121 1.00 94.19 111 LEU A O 1
ATOM 820 N N . MET A 1 112 ? -27.449 -4.055 -9.698 1.00 93.62 112 MET A N 1
ATOM 821 C CA . MET A 1 112 ? -26.037 -3.862 -10.062 1.00 93.62 112 MET A CA 1
ATOM 822 C C . MET A 1 112 ? -25.188 -5.115 -9.810 1.00 93.62 112 MET A C 1
ATOM 824 O O . MET A 1 112 ? -24.496 -5.593 -10.708 1.00 93.62 112 MET A O 1
ATOM 828 N N . ILE A 1 113 ? -25.277 -5.713 -8.617 1.00 92.19 113 ILE A N 1
ATOM 829 C CA . ILE A 1 113 ? -24.533 -6.947 -8.309 1.00 92.19 113 ILE A CA 1
ATOM 830 C C . ILE A 1 113 ? -24.972 -8.075 -9.255 1.00 92.19 113 ILE A C 1
ATOM 832 O O . ILE A 1 113 ? -24.150 -8.840 -9.767 1.00 92.19 113 ILE A O 1
ATOM 836 N N . ARG A 1 114 ? -26.274 -8.147 -9.566 1.00 92.31 114 ARG A N 1
ATOM 837 C CA . ARG A 1 114 ? -26.813 -9.147 -10.490 1.00 92.31 114 ARG A CA 1
ATOM 838 C C . ARG A 1 114 ? -26.326 -8.961 -11.927 1.00 92.31 114 ARG A C 1
ATOM 840 O O . ARG A 1 114 ? -26.159 -9.974 -12.599 1.00 92.31 114 ARG A O 1
ATOM 847 N N . THR A 1 115 ? -26.101 -7.728 -12.396 1.00 90.56 115 THR A N 1
ATOM 848 C CA . THR A 1 115 ? -25.572 -7.493 -13.751 1.00 90.56 115 THR A CA 1
ATOM 849 C C . THR A 1 115 ? -24.135 -7.967 -13.911 1.00 90.56 115 THR A C 1
ATOM 851 O O . THR A 1 115 ? -23.770 -8.393 -15.000 1.00 90.56 115 THR A O 1
ATOM 854 N N . GLN A 1 116 ? -23.338 -7.931 -12.840 1.00 85.88 116 GLN A N 1
ATOM 855 C CA . GLN A 1 116 ? -21.966 -8.428 -12.869 1.00 85.88 116 GLN A CA 1
ATOM 856 C C . GLN A 1 116 ? -21.913 -9.959 -12.774 1.00 85.88 116 GLN A C 1
ATOM 858 O O . GLN A 1 116 ? -21.115 -10.593 -13.453 1.00 85.88 116 GLN A O 1
ATOM 863 N N . GLY A 1 117 ? -22.771 -10.567 -11.946 1.00 81.69 117 GLY A N 1
ATOM 864 C CA . GLY A 1 117 ? -22.880 -12.027 -11.832 1.00 81.69 117 GLY A CA 1
ATOM 865 C C . GLY A 1 117 ? -21.680 -12.725 -11.175 1.00 81.69 117 GLY A C 1
ATOM 866 O O . GLY A 1 117 ? -21.639 -13.952 -11.185 1.00 81.69 117 GLY A O 1
ATOM 867 N N . LEU A 1 118 ? -20.739 -11.966 -10.597 1.00 81.69 118 LEU A N 1
ATOM 868 C CA . LEU A 1 118 ? -19.499 -12.472 -9.987 1.00 81.69 118 LEU A CA 1
ATOM 869 C C . LEU A 1 118 ? -19.588 -12.670 -8.462 1.00 81.69 118 LEU A C 1
ATOM 871 O O . LEU A 1 118 ? -18.779 -13.399 -7.900 1.00 81.69 118 LEU A O 1
ATOM 875 N N . SER A 1 119 ? -20.585 -12.073 -7.800 1.00 82.06 119 SER A N 1
ATOM 876 C CA . SER A 1 119 ? -20.741 -12.109 -6.336 1.00 82.06 119 SER A CA 1
ATOM 877 C C . SER A 1 119 ? -22.090 -12.672 -5.902 1.00 82.06 119 SER A C 1
ATOM 879 O O . SER A 1 119 ? -23.112 -12.492 -6.573 1.00 82.06 119 SER A O 1
ATOM 881 N N . ALA A 1 120 ? -22.120 -13.281 -4.715 1.00 84.06 120 ALA A N 1
ATOM 882 C CA . ALA A 1 120 ? -23.367 -13.611 -4.037 1.00 84.06 120 ALA A CA 1
ATOM 883 C C . ALA A 1 120 ? -24.089 -12.338 -3.553 1.00 84.06 120 ALA A C 1
ATOM 885 O O . ALA A 1 120 ? -23.469 -11.365 -3.112 1.00 84.06 120 ALA A O 1
ATOM 886 N N . ILE A 1 121 ? -25.422 -12.350 -3.629 1.00 88.06 121 ILE A N 1
ATOM 887 C CA . ILE A 1 121 ? -26.260 -11.247 -3.149 1.00 88.06 121 ILE A CA 1
ATOM 888 C C . ILE A 1 121 ? -26.718 -11.567 -1.730 1.00 88.06 121 ILE A C 1
ATOM 890 O O . ILE A 1 121 ? -27.430 -12.545 -1.503 1.00 88.06 121 ILE A O 1
ATOM 894 N N . GLU A 1 122 ? -26.365 -10.695 -0.794 1.00 89.94 122 GLU A N 1
ATOM 895 C CA . GLU A 1 122 ? -26.758 -10.781 0.604 1.00 89.94 122 GLU A CA 1
ATOM 896 C C . GLU A 1 122 ? -27.558 -9.537 0.987 1.00 89.94 122 GLU A C 1
ATOM 898 O O . GLU A 1 122 ? -27.155 -8.404 0.736 1.00 89.94 122 GLU A O 1
ATOM 903 N N . LEU A 1 123 ? -28.712 -9.730 1.629 1.00 90.56 123 LEU A N 1
ATOM 904 C CA . LEU A 1 123 ? -29.549 -8.612 2.080 1.00 90.56 123 LEU A CA 1
ATOM 905 C C . LEU A 1 123 ? -28.996 -7.941 3.345 1.00 90.56 123 LEU A C 1
ATOM 907 O O . LEU A 1 123 ? -29.203 -6.747 3.568 1.00 90.56 123 LEU A O 1
ATOM 911 N N . TRP A 1 124 ? -28.322 -8.718 4.191 1.00 88.56 124 TRP A N 1
ATOM 912 C CA . TRP A 1 124 ? -27.906 -8.278 5.516 1.00 88.56 124 TRP A CA 1
ATOM 913 C C . TRP A 1 124 ? -26.984 -7.048 5.511 1.00 88.56 124 TRP A C 1
ATOM 915 O O . TRP A 1 124 ? -27.277 -6.132 6.280 1.00 88.56 124 TRP A O 1
ATOM 925 N N . PRO A 1 125 ? -25.953 -6.936 4.647 1.00 89.94 125 PRO A N 1
ATOM 926 C CA . PRO A 1 125 ? -25.098 -5.751 4.631 1.00 89.94 125 PRO A CA 1
ATOM 927 C C . PRO A 1 125 ? -25.872 -4.446 4.404 1.00 89.94 125 PRO A C 1
ATOM 929 O O . PRO A 1 125 ? -25.638 -3.462 5.101 1.00 89.94 125 PRO A O 1
ATOM 932 N N . PHE A 1 126 ? -26.866 -4.443 3.514 1.00 92.50 126 PHE A N 1
ATOM 933 C CA . PHE A 1 126 ? -27.708 -3.268 3.272 1.00 92.50 126 PHE A CA 1
ATOM 934 C C . PHE A 1 126 ? -28.585 -2.928 4.483 1.00 92.50 126 PHE A C 1
ATOM 936 O O . PHE A 1 126 ? -28.663 -1.769 4.888 1.00 92.50 126 PHE A O 1
ATOM 943 N N . LEU A 1 127 ? -29.197 -3.934 5.122 1.00 91.12 127 LEU A N 1
ATOM 944 C CA . LEU A 1 127 ? -29.944 -3.729 6.371 1.00 91.12 127 LEU A CA 1
ATOM 945 C C . LEU A 1 127 ? -29.045 -3.167 7.478 1.00 91.12 127 LEU A C 1
ATOM 947 O O . LEU A 1 127 ? -29.462 -2.302 8.251 1.00 91.12 127 LEU A O 1
ATOM 951 N N . TRP A 1 128 ? -27.807 -3.641 7.551 1.00 88.50 128 TRP A N 1
ATOM 952 C CA . TRP A 1 128 ? -26.864 -3.245 8.579 1.00 88.50 128 TRP A CA 1
ATOM 953 C C . TRP A 1 128 ? -26.342 -1.820 8.374 1.00 88.50 128 TRP A C 1
ATOM 955 O O . TRP A 1 128 ? -26.523 -0.965 9.246 1.00 88.50 128 TRP A O 1
ATOM 965 N N . PHE A 1 129 ? -25.747 -1.540 7.212 1.00 90.31 129 PHE A N 1
ATOM 966 C CA . PHE A 1 129 ? -25.059 -0.279 6.934 1.00 90.31 129 PHE A CA 1
ATOM 967 C C . PHE A 1 129 ? -25.996 0.867 6.558 1.00 90.31 129 PHE A C 1
ATOM 969 O O . PHE A 1 129 ? -25.642 2.014 6.800 1.00 90.31 129 PHE A O 1
ATOM 976 N N . TRP A 1 130 ? -27.195 0.605 6.026 1.00 93.31 130 TRP A N 1
ATOM 977 C CA . TRP A 1 130 ? -28.130 1.676 5.645 1.00 93.31 130 TRP A CA 1
ATOM 978 C C . TRP A 1 130 ? -29.277 1.886 6.626 1.00 93.31 130 TRP A C 1
ATOM 980 O O . TRP A 1 130 ? -29.940 2.924 6.576 1.00 93.31 130 TRP A O 1
ATOM 990 N N . TRP A 1 131 ? -29.509 0.935 7.536 1.00 91.06 131 TRP A N 1
ATOM 991 C CA . TRP A 1 131 ? -30.579 1.041 8.522 1.00 91.06 131 TRP A CA 1
ATOM 992 C C . TRP A 1 131 ? -30.080 0.910 9.954 1.00 91.06 131 TRP A C 1
ATOM 994 O O . TRP A 1 131 ? -30.114 1.893 10.689 1.00 91.06 131 TRP A O 1
ATOM 1004 N N . ILE A 1 132 ? -29.583 -0.257 10.364 1.00 92.12 132 ILE A N 1
ATOM 1005 C CA . ILE A 1 132 ? -29.313 -0.538 11.783 1.00 92.12 132 ILE A CA 1
ATOM 1006 C C . ILE A 1 132 ? -28.233 0.392 12.354 1.00 92.12 132 ILE A C 1
ATOM 1008 O O . ILE A 1 132 ? -28.457 1.020 13.393 1.00 92.12 132 ILE A O 1
ATOM 1012 N N . LEU A 1 133 ? -27.090 0.539 11.675 1.00 91.44 133 LEU A N 1
ATOM 1013 C CA . LEU A 1 133 ? -26.003 1.402 12.146 1.00 91.44 133 LEU A CA 1
ATOM 1014 C C . LEU A 1 133 ? -26.326 2.906 12.059 1.00 91.44 133 LEU A C 1
ATOM 1016 O O . LEU A 1 133 ? -26.022 3.625 13.025 1.00 91.44 133 LEU A O 1
ATOM 1020 N N . PRO A 1 134 ? -26.951 3.421 10.980 1.00 94.38 134 PRO A N 1
ATOM 1021 C CA . PRO A 1 134 ? -27.303 4.837 10.902 1.00 94.38 134 PRO A CA 1
ATOM 1022 C C . PRO A 1 134 ? -28.541 5.246 11.702 1.00 94.38 134 PRO A C 1
ATOM 1024 O O . PRO A 1 134 ? -28.701 6.437 11.968 1.00 94.38 134 PRO A O 1
ATOM 1027 N N . MET A 1 135 ? -29.405 4.311 12.118 1.00 95.62 135 MET A N 1
ATOM 1028 C CA . MET A 1 135 ? -30.672 4.624 12.796 1.00 95.62 135 MET A CA 1
ATOM 1029 C C . MET A 1 135 ? -30.507 5.565 14.007 1.00 95.62 135 MET A C 1
ATOM 1031 O O . MET A 1 135 ? -31.238 6.556 14.082 1.00 95.62 135 MET A O 1
ATOM 1035 N N . PRO A 1 136 ? -29.530 5.372 14.919 1.00 96.50 136 PRO A N 1
ATOM 1036 C CA . PRO A 1 136 ? -29.216 6.362 15.952 1.00 96.50 136 PRO A CA 1
ATOM 1037 C C . PRO A 1 136 ? -28.962 7.778 15.423 1.00 96.50 136 PRO A C 1
ATOM 1039 O O . PRO A 1 136 ? -29.434 8.749 16.011 1.00 96.50 136 PRO A O 1
ATOM 1042 N N . GLY A 1 137 ? -28.252 7.903 14.302 1.00 96.12 137 GLY A N 1
ATOM 1043 C CA . GLY A 1 137 ? -27.984 9.179 13.642 1.00 96.12 137 GLY A CA 1
ATOM 1044 C C . GLY A 1 137 ? -29.241 9.811 13.044 1.00 96.12 137 GLY A C 1
ATOM 1045 O O . GLY A 1 137 ? -29.452 11.014 13.197 1.00 96.12 137 GLY A O 1
ATOM 1046 N N . PHE A 1 138 ? -30.127 9.011 12.443 1.00 96.81 138 PHE A N 1
ATOM 1047 C CA . PHE A 1 138 ? -31.430 9.484 11.958 1.00 96.81 138 PHE A CA 1
ATOM 1048 C C . PHE A 1 138 ? -32.305 10.010 13.095 1.00 96.81 138 PHE A C 1
ATOM 1050 O O . PHE A 1 138 ? -32.903 11.080 12.970 1.00 96.81 138 PHE A O 1
ATOM 1057 N N . LEU A 1 139 ? -32.331 9.304 14.228 1.00 96.88 139 LEU A N 1
ATOM 1058 C CA . LEU A 1 139 ? -33.028 9.756 15.430 1.00 96.88 139 LEU A CA 1
ATOM 1059 C C . LEU A 1 139 ? -32.408 11.037 15.996 1.00 96.88 139 LEU A C 1
ATOM 1061 O O . LEU A 1 139 ? -33.148 11.946 16.360 1.00 96.88 139 LEU A O 1
ATOM 1065 N N . LEU A 1 140 ? -31.076 11.152 16.026 1.00 97.00 140 LEU A N 1
ATOM 1066 C CA . LEU A 1 140 ? -30.396 12.374 16.460 1.00 97.00 140 LEU A CA 1
ATOM 1067 C C . LEU A 1 140 ? -30.765 13.567 15.573 1.00 97.00 140 LEU A C 1
ATOM 1069 O O . LEU A 1 140 ? -31.200 14.598 16.088 1.00 97.00 140 LEU A O 1
ATOM 1073 N N . SER A 1 141 ? -30.637 13.414 14.253 1.00 96.31 141 SER A N 1
ATOM 1074 C CA . SER A 1 141 ? -30.993 14.448 13.278 1.00 96.31 141 SER A CA 1
ATOM 1075 C C . SER A 1 141 ? -32.448 14.887 13.461 1.00 96.31 141 SER A C 1
ATOM 1077 O O . SER A 1 141 ? -32.733 16.073 13.649 1.00 96.31 141 SER A O 1
ATOM 1079 N N . ALA A 1 142 ? -33.371 13.925 13.530 1.00 96.38 142 ALA A N 1
ATOM 1080 C CA . ALA A 1 142 ? -34.780 14.200 13.749 1.00 96.38 142 ALA A CA 1
ATOM 1081 C C . ALA A 1 142 ? -35.047 14.905 15.088 1.00 96.38 142 ALA A C 1
ATOM 1083 O O . ALA A 1 142 ? -35.807 15.871 15.129 1.00 96.38 142 ALA A O 1
ATOM 1084 N N . SER A 1 143 ? -34.401 14.489 16.177 1.00 96.12 143 SER A N 1
ATOM 1085 C CA . SER A 1 143 ? -34.545 15.131 17.486 1.00 96.12 143 SER A CA 1
ATOM 1086 C C . SER A 1 143 ? -34.037 16.574 17.500 1.00 96.12 143 SER A C 1
ATOM 1088 O O . SER A 1 143 ? -34.679 17.420 18.121 1.00 96.12 143 SER A O 1
ATOM 1090 N N . ILE A 1 144 ? -32.949 16.896 16.787 1.00 96.12 144 ILE A N 1
ATOM 1091 C CA . ILE A 1 144 ? -32.469 18.282 16.609 1.00 96.12 144 ILE A CA 1
ATOM 1092 C C . ILE A 1 144 ? -33.542 19.129 15.915 1.00 96.12 144 ILE A C 1
ATOM 1094 O O . ILE A 1 144 ? -33.852 20.240 16.354 1.00 96.12 144 ILE A O 1
ATOM 1098 N N . ILE A 1 145 ? -34.142 18.595 14.852 1.00 95.62 145 ILE A N 1
ATOM 1099 C CA . ILE A 1 145 ? -35.198 19.254 14.076 1.00 95.62 145 ILE A CA 1
ATOM 1100 C C . ILE A 1 145 ? -36.442 19.488 14.947 1.00 95.62 145 ILE A C 1
ATOM 1102 O O . ILE A 1 145 ? -36.947 20.611 15.024 1.00 95.62 145 ILE A O 1
ATOM 1106 N N . LEU A 1 146 ? -36.909 18.452 15.651 1.00 95.44 146 LEU A N 1
ATOM 1107 C CA . LEU A 1 146 ? -38.066 18.516 16.547 1.00 95.44 146 LEU A CA 1
ATOM 1108 C C . LEU A 1 146 ? -37.843 19.514 17.693 1.00 95.44 146 LEU A C 1
ATOM 1110 O O . LEU A 1 146 ? -38.720 20.335 17.965 1.00 95.44 146 LEU A O 1
ATOM 1114 N N . ALA A 1 147 ? -36.679 19.474 18.348 1.00 95.12 147 ALA A N 1
ATOM 1115 C CA . ALA A 1 147 ? -36.335 20.380 19.444 1.00 95.12 147 ALA A CA 1
ATOM 1116 C C . ALA A 1 147 ? -36.275 21.834 18.965 1.00 95.12 147 ALA A C 1
ATOM 1118 O O . ALA A 1 147 ? -36.854 22.726 19.590 1.00 95.12 147 ALA A O 1
ATOM 1119 N N . THR A 1 148 ? -35.651 22.064 17.810 1.00 95.25 148 THR A N 1
ATOM 1120 C CA . THR A 1 148 ? -35.558 23.389 17.192 1.00 95.25 148 THR A CA 1
ATOM 1121 C C . THR A 1 148 ? -36.938 23.947 16.861 1.00 95.25 148 THR A C 1
ATOM 1123 O O . THR A 1 148 ? -37.240 25.098 17.197 1.00 95.25 148 THR A O 1
ATOM 1126 N N . TYR A 1 149 ? -37.811 23.143 16.247 1.00 93.44 149 TYR A N 1
ATOM 1127 C CA . TYR A 1 149 ? -39.180 23.565 15.957 1.00 93.44 149 TYR A CA 1
ATOM 1128 C C . TYR A 1 149 ? -39.975 23.816 17.243 1.00 93.44 149 TYR A C 1
ATOM 1130 O O . TYR A 1 149 ? -40.682 24.817 17.338 1.00 93.44 149 TYR A O 1
ATOM 1138 N N . ALA A 1 150 ? -39.839 22.960 18.259 1.00 90.88 150 ALA A N 1
ATOM 1139 C CA . ALA A 1 150 ? -40.505 23.138 19.549 1.00 90.88 150 ALA A CA 1
ATOM 1140 C C . ALA A 1 150 ? -40.102 24.455 20.236 1.00 90.88 150 ALA A C 1
ATOM 1142 O O . ALA A 1 150 ? -40.946 25.112 20.846 1.00 90.88 150 ALA A O 1
ATOM 1143 N N . MET A 1 151 ? -38.835 24.863 20.108 1.00 90.12 151 MET A N 1
ATOM 1144 C CA . MET A 1 151 ? -38.311 26.101 20.691 1.00 90.12 151 MET A CA 1
ATOM 1145 C C . MET A 1 151 ? -38.660 27.356 19.884 1.00 90.12 151 MET A C 1
ATOM 1147 O O . MET A 1 151 ? -38.955 28.390 20.476 1.00 90.12 151 MET A O 1
ATOM 1151 N N . THR A 1 152 ? -38.613 27.284 18.552 1.00 91.56 152 THR A N 1
ATOM 1152 C CA . THR A 1 152 ? -38.709 28.468 17.674 1.00 91.56 152 THR A CA 1
ATOM 1153 C C . THR A 1 152 ? -40.067 28.632 17.000 1.00 91.56 152 THR A C 1
ATOM 1155 O O . THR A 1 152 ? -40.414 29.730 16.573 1.00 91.56 152 THR A O 1
ATOM 1158 N N . ARG A 1 153 ? -40.822 27.536 16.842 1.00 86.75 153 ARG A N 1
ATOM 1159 C CA . ARG A 1 153 ? -42.025 27.433 15.999 1.00 86.75 153 ARG A CA 1
ATOM 1160 C C . ARG A 1 153 ? -41.832 27.981 14.578 1.00 86.75 153 ARG A C 1
ATOM 1162 O O . ARG A 1 153 ? -42.788 28.456 13.961 1.00 86.75 153 ARG A O 1
ATOM 1169 N N . SER A 1 154 ? -40.604 27.929 14.062 1.00 89.69 154 SER A N 1
ATOM 1170 C CA . SER A 1 154 ? -40.241 28.460 12.750 1.00 89.69 154 SER A CA 1
ATOM 1171 C C . SER A 1 154 ? -39.691 27.356 11.859 1.00 89.69 154 SER A C 1
ATOM 1173 O O . SER A 1 154 ? -38.671 26.731 12.159 1.00 89.69 154 SER A O 1
ATOM 1175 N N . ARG A 1 155 ? -40.350 27.149 10.714 1.00 89.81 155 ARG A N 1
ATOM 1176 C CA . ARG A 1 155 ? -39.874 26.229 9.675 1.00 89.81 155 ARG A CA 1
ATOM 1177 C C . ARG A 1 155 ? -38.513 26.661 9.130 1.00 89.81 155 ARG A C 1
ATOM 1179 O O . ARG A 1 155 ? -37.629 25.831 8.968 1.00 89.81 155 ARG A O 1
ATOM 1186 N N . ALA A 1 156 ? -38.337 27.962 8.894 1.00 92.00 156 ALA A N 1
ATOM 1187 C CA . ALA A 1 156 ? -37.085 28.513 8.385 1.00 92.00 156 ALA A CA 1
ATOM 1188 C C . ALA A 1 156 ? -35.930 28.296 9.374 1.00 92.00 156 ALA A C 1
ATOM 1190 O O . ALA A 1 156 ? -34.867 27.840 8.967 1.00 92.00 156 ALA A O 1
ATOM 1191 N N . ALA A 1 157 ? -36.157 28.532 10.673 1.00 92.12 157 ALA A N 1
ATOM 1192 C CA . ALA A 1 157 ? -35.143 28.281 11.701 1.00 92.12 157 ALA A CA 1
ATOM 1193 C C . ALA A 1 157 ? -34.789 26.791 11.802 1.00 92.12 157 ALA A C 1
ATOM 1195 O O . ALA A 1 157 ? -33.623 26.438 11.946 1.00 92.12 157 ALA A O 1
ATOM 1196 N N . THR A 1 158 ? -35.792 25.921 11.669 1.00 92.62 158 THR A N 1
ATOM 1197 C CA . THR A 1 158 ? -35.610 24.464 11.677 1.00 92.62 158 THR A CA 1
ATOM 1198 C C . THR A 1 158 ? -34.720 24.002 10.521 1.00 92.62 158 THR A C 1
ATOM 1200 O O . THR A 1 158 ? -33.782 23.242 10.743 1.00 92.62 158 THR A O 1
ATOM 1203 N N . TYR A 1 159 ? -34.959 24.506 9.305 1.00 94.12 159 TYR A N 1
ATOM 1204 C CA . TYR A 1 159 ? -34.109 24.209 8.147 1.00 94.12 159 TYR A CA 1
ATOM 1205 C C . TYR A 1 159 ? -32.709 24.812 8.280 1.00 94.12 159 TYR A C 1
ATOM 1207 O O . TYR A 1 159 ? -31.733 24.128 7.993 1.00 94.12 159 TYR A O 1
ATOM 1215 N N . ALA A 1 160 ? -32.590 26.055 8.753 1.00 95.69 160 ALA A N 1
ATOM 1216 C CA . ALA A 1 160 ? -31.297 26.715 8.920 1.00 95.69 160 ALA A CA 1
ATOM 1217 C C . ALA A 1 160 ? -30.397 25.979 9.926 1.00 95.69 160 ALA A C 1
ATOM 1219 O O . ALA A 1 160 ? -29.232 25.728 9.634 1.00 95.69 160 ALA A O 1
ATOM 1220 N N . ILE A 1 161 ? -30.937 25.588 11.084 1.00 95.69 161 ILE A N 1
ATOM 1221 C CA . ILE A 1 161 ? -30.178 24.876 12.122 1.00 95.69 161 ILE A CA 1
ATOM 1222 C C . ILE A 1 161 ? -29.853 23.444 11.685 1.00 95.69 161 ILE A C 1
ATOM 1224 O O . ILE A 1 161 ? -28.720 23.001 11.868 1.00 95.69 161 ILE A O 1
ATOM 1228 N N . GLY A 1 162 ? -30.809 22.731 11.077 1.00 94.62 162 GLY A N 1
ATOM 1229 C CA . GLY A 1 162 ? -30.566 21.386 10.550 1.00 94.62 162 GLY A CA 1
ATOM 1230 C C . GLY A 1 162 ? -29.481 21.374 9.468 1.00 94.62 162 GLY A C 1
ATOM 1231 O O . GLY A 1 162 ? -28.569 20.550 9.517 1.00 94.62 162 GLY A O 1
ATOM 1232 N N . LEU A 1 163 ? -29.521 22.337 8.541 1.00 95.75 163 LEU A N 1
ATOM 1233 C CA . LEU A 1 163 ? -28.504 22.475 7.501 1.00 95.75 163 LEU A CA 1
ATOM 1234 C C . LEU A 1 163 ? -27.147 22.879 8.086 1.00 95.75 163 LEU A C 1
ATOM 1236 O O . LEU A 1 163 ? -26.140 22.284 7.719 1.00 95.75 163 LEU A O 1
ATOM 1240 N N . LEU A 1 164 ? -27.108 23.825 9.029 1.00 96.50 164 LEU A N 1
ATOM 1241 C CA . LEU A 1 164 ? -25.870 24.221 9.706 1.00 96.50 164 LEU A CA 1
ATOM 1242 C C . LEU A 1 164 ? -25.203 23.030 10.409 1.00 96.50 164 LEU A C 1
ATOM 1244 O O . LEU A 1 164 ? -23.988 22.861 10.300 1.00 96.50 164 LEU A O 1
ATOM 1248 N N . PHE A 1 165 ? -25.988 22.187 11.087 1.00 95.31 165 PHE A N 1
ATOM 1249 C CA . PHE A 1 165 ? -25.500 20.968 11.733 1.00 95.31 165 PHE A CA 1
ATOM 1250 C C . PHE A 1 165 ? -24.864 19.994 10.728 1.00 95.31 165 PHE A C 1
ATOM 1252 O O . PHE A 1 165 ? -23.748 19.514 10.954 1.00 95.31 165 PHE A O 1
ATOM 1259 N N . LEU A 1 166 ? -25.522 19.751 9.589 1.00 94.81 166 LEU A N 1
ATOM 1260 C CA . LEU A 1 166 ? -24.971 18.912 8.520 1.00 94.81 166 LEU A CA 1
ATOM 1261 C C . LEU A 1 166 ? -23.713 19.538 7.900 1.00 94.81 166 LEU A C 1
ATOM 1263 O O . LEU A 1 166 ? -22.699 18.858 7.778 1.00 94.81 166 LEU A O 1
ATOM 1267 N N . MET A 1 167 ? -23.728 20.837 7.586 1.00 95.44 167 MET A N 1
ATOM 1268 C CA . MET A 1 167 ? -22.580 21.546 7.005 1.00 95.44 167 MET A CA 1
ATOM 1269 C C . MET A 1 167 ? -21.378 21.578 7.951 1.00 95.44 167 MET A C 1
ATOM 1271 O O . MET A 1 167 ? -20.248 21.413 7.504 1.00 95.44 167 MET A O 1
ATOM 1275 N N . THR A 1 168 ? -21.598 21.738 9.258 1.00 94.12 168 THR A N 1
ATOM 1276 C CA . THR A 1 168 ? -20.519 21.653 10.256 1.00 94.12 168 THR A CA 1
ATOM 1277 C C . THR A 1 168 ? -19.968 20.234 10.349 1.00 94.12 168 THR A C 1
ATOM 1279 O O . THR A 1 168 ? -18.755 20.065 10.425 1.00 94.12 168 THR A O 1
ATOM 1282 N N . THR A 1 169 ? -20.828 19.214 10.276 1.00 93.81 169 THR A N 1
ATOM 1283 C CA . THR A 1 169 ? -20.393 17.808 10.237 1.00 93.81 169 THR A CA 1
ATOM 1284 C C . THR A 1 169 ? -19.527 17.542 8.999 1.00 93.81 169 THR A C 1
ATOM 1286 O O . THR A 1 169 ? -18.423 17.024 9.132 1.00 93.81 169 THR A O 1
ATOM 1289 N N . VAL A 1 170 ? -19.951 17.988 7.811 1.00 93.25 170 VAL A N 1
ATOM 1290 C CA . VAL A 1 170 ? -19.159 17.890 6.568 1.00 93.25 170 VAL A CA 1
ATOM 1291 C C . VAL A 1 170 ? -17.846 18.669 6.673 1.00 93.25 170 VAL A C 1
ATOM 1293 O O . VAL A 1 170 ? -16.793 18.142 6.332 1.00 93.25 170 VAL A O 1
ATOM 1296 N N . ALA A 1 171 ? -17.862 19.892 7.205 1.00 92.75 171 ALA A N 1
ATOM 1297 C CA . ALA A 1 171 ? -16.647 20.686 7.375 1.00 92.75 171 ALA A CA 1
ATOM 1298 C C . ALA A 1 171 ? -15.643 20.025 8.336 1.00 92.75 171 ALA A C 1
ATOM 1300 O O . ALA A 1 171 ? -14.439 20.075 8.092 1.00 92.75 171 ALA A O 1
ATOM 1301 N N . LEU A 1 172 ? -16.119 19.389 9.412 1.00 91.31 172 LEU A N 1
ATOM 1302 C CA . LEU A 1 172 ? -15.273 18.598 10.308 1.00 91.31 172 LEU A CA 1
ATOM 1303 C C . LEU A 1 172 ? -14.728 17.351 9.612 1.00 91.31 172 LEU A C 1
ATOM 1305 O O . LEU A 1 172 ? -13.578 16.998 9.846 1.00 91.31 172 LEU A O 1
ATOM 1309 N N . HIS A 1 173 ? -15.519 16.710 8.753 1.00 90.31 173 HIS A N 1
ATOM 1310 C CA . HIS A 1 173 ? -15.104 15.527 8.008 1.00 90.31 173 HIS A CA 1
ATOM 1311 C C . HIS A 1 173 ? -13.964 15.865 7.041 1.00 90.31 173 HIS A C 1
ATOM 1313 O O . HIS A 1 173 ? -12.889 15.282 7.139 1.00 90.31 173 HIS A O 1
ATOM 1319 N N . LEU A 1 174 ? -14.154 16.895 6.210 1.00 89.25 174 LEU A N 1
ATOM 1320 C CA . LEU A 1 174 ? -13.164 17.357 5.230 1.00 89.25 174 LEU A CA 1
ATOM 1321 C C . LEU A 1 174 ? -11.863 17.862 5.873 1.00 89.25 174 LEU A C 1
ATOM 1323 O O . LEU A 1 174 ? -10.811 17.830 5.246 1.00 89.25 174 LEU A O 1
ATOM 1327 N N . ARG A 1 175 ? -11.918 18.331 7.125 1.00 87.88 175 ARG A N 1
ATOM 1328 C CA . ARG A 1 175 ? -10.737 18.754 7.900 1.00 87.88 175 ARG A CA 1
ATOM 1329 C C . ARG A 1 175 ? -10.102 17.622 8.714 1.00 87.88 175 ARG A C 1
ATOM 1331 O O . ARG A 1 175 ? -9.182 17.892 9.479 1.00 87.88 175 ARG A O 1
ATOM 1338 N N . GLY A 1 176 ? -10.627 16.396 8.639 1.00 83.25 176 GLY A N 1
ATOM 1339 C CA . GLY A 1 176 ? -10.180 15.280 9.476 1.00 83.25 176 GLY A CA 1
ATOM 1340 C C . GLY A 1 176 ? -10.425 15.493 10.976 1.00 83.25 176 GLY A C 1
ATOM 1341 O O . GLY A 1 176 ? -9.769 14.879 11.802 1.00 83.25 176 GLY A O 1
ATOM 1342 N N . GLY A 1 177 ? -11.352 16.372 11.368 1.00 83.00 177 GLY A N 1
ATOM 1343 C CA . GLY A 1 177 ? -11.673 16.689 12.768 1.00 83.00 177 GLY A CA 1
ATOM 1344 C C . GLY A 1 177 ? -12.721 15.768 13.406 1.00 83.00 177 GLY A C 1
ATOM 1345 O O . GLY A 1 177 ? -13.066 15.928 14.577 1.00 83.00 177 GLY A O 1
ATOM 1346 N N . LEU A 1 178 ? -13.258 14.814 12.644 1.00 87.88 178 LEU A N 1
ATOM 1347 C CA . LEU A 1 178 ? -14.369 13.953 13.044 1.00 87.88 178 LEU A CA 1
ATOM 1348 C C . LEU A 1 178 ? -13.862 12.710 13.800 1.00 87.88 178 LEU A C 1
ATOM 1350 O O . LEU A 1 178 ? -13.555 11.681 13.204 1.00 87.88 178 LEU A O 1
ATOM 1354 N N . SER A 1 179 ? -13.728 12.826 15.125 1.00 89.94 179 SER A N 1
ATOM 1355 C CA . SER A 1 179 ? -13.347 11.708 16.007 1.00 89.94 179 SER A CA 1
ATOM 1356 C C . SER A 1 179 ? -14.520 10.761 16.274 1.00 89.94 179 SER A C 1
ATOM 1358 O O . SER A 1 179 ? -15.676 11.153 16.118 1.00 89.94 179 SER A O 1
ATOM 1360 N N . TRP A 1 180 ? -14.257 9.553 16.791 1.00 90.81 180 TRP A N 1
ATOM 1361 C CA . TRP A 1 180 ? -15.306 8.612 17.227 1.00 90.81 180 TRP A CA 1
ATOM 1362 C C . TRP A 1 180 ? -16.367 9.214 18.166 1.00 90.81 180 TRP A C 1
ATOM 1364 O O . TRP A 1 180 ? -17.481 8.708 18.207 1.00 90.81 180 TRP A O 1
ATOM 1374 N N . VAL A 1 181 ? -16.076 10.284 18.913 1.00 92.00 181 VAL A N 1
ATOM 1375 C CA . VAL A 1 181 ? -17.073 10.952 19.775 1.00 92.00 181 VAL A CA 1
ATOM 1376 C C . VAL A 1 181 ? -18.054 11.791 18.952 1.00 92.00 181 VAL A C 1
ATOM 1378 O O . VAL A 1 181 ? -19.251 11.792 19.222 1.00 92.00 181 VAL A O 1
ATOM 1381 N N . LEU A 1 182 ? -17.547 12.507 17.946 1.00 91.38 182 LEU A N 1
ATOM 1382 C CA . LEU A 1 182 ? -18.337 13.404 17.097 1.00 91.38 182 LEU A CA 1
ATOM 1383 C C . LEU A 1 182 ? -18.913 12.696 15.866 1.00 91.38 182 LEU A C 1
ATOM 1385 O O . LEU A 1 182 ? -19.789 13.248 15.201 1.00 91.38 182 LEU A O 1
ATOM 1389 N N . ASN A 1 183 ? -18.448 11.478 15.572 1.00 92.81 183 ASN A N 1
ATOM 1390 C CA . ASN A 1 183 ? -18.846 10.700 14.404 1.00 92.81 183 ASN A CA 1
ATOM 1391 C C . ASN A 1 183 ? -20.202 10.017 14.581 1.00 92.81 183 ASN A C 1
ATOM 1393 O O . ASN A 1 183 ? -20.330 8.793 14.580 1.00 92.81 183 ASN A O 1
ATOM 1397 N N . TRP A 1 184 ? -21.236 10.840 14.741 1.00 93.38 184 TRP A N 1
ATOM 1398 C CA . TRP A 1 184 ? -22.626 10.409 14.726 1.00 93.38 184 TRP A CA 1
ATOM 1399 C C . TRP A 1 184 ? -23.071 9.799 13.375 1.00 93.38 184 TRP A C 1
ATOM 1401 O O . TRP A 1 184 ? -23.905 8.887 13.431 1.00 93.38 184 TRP A O 1
ATOM 1411 N N . PRO A 1 185 ? -22.539 10.177 12.186 1.00 92.69 185 PRO A N 1
ATOM 1412 C CA . PRO A 1 185 ? -22.953 9.546 10.935 1.00 92.69 185 PRO A CA 1
ATOM 1413 C C . PRO A 1 185 ? -22.129 8.299 10.557 1.00 92.69 185 PRO A C 1
ATOM 1415 O O . PRO A 1 185 ? -22.546 7.581 9.660 1.00 92.69 185 PRO A O 1
ATOM 1418 N N . LEU A 1 186 ? -21.026 8.008 11.263 1.00 90.38 186 LEU A N 1
ATOM 1419 C CA . LEU A 1 186 ? -20.070 6.918 10.978 1.00 90.38 186 LEU A CA 1
ATOM 1420 C C . LEU A 1 186 ? -19.297 7.056 9.656 1.00 90.38 186 LEU A C 1
ATOM 1422 O O . LEU A 1 186 ? -18.851 6.055 9.098 1.00 90.38 186 LEU A O 1
ATOM 1426 N N . TRP A 1 187 ? -19.070 8.283 9.192 1.00 88.25 187 TRP A N 1
ATOM 1427 C CA . TRP A 1 187 ? -18.312 8.513 7.960 1.00 88.25 187 TRP A CA 1
ATOM 1428 C C . TRP A 1 187 ? -16.848 8.127 8.112 1.00 88.25 187 TRP A C 1
ATOM 1430 O O . TRP A 1 187 ? -16.211 8.475 9.114 1.00 88.25 187 TRP A O 1
ATOM 1440 N N . SER A 1 188 ? -16.339 7.408 7.111 1.00 76.94 188 SER A N 1
ATOM 1441 C CA . SER A 1 188 ? -14.938 6.977 6.975 1.00 76.94 188 SER A CA 1
ATOM 1442 C C . SER A 1 188 ? -14.324 6.299 8.212 1.00 76.94 188 SER A C 1
ATOM 1444 O O . SER A 1 188 ? -13.117 6.376 8.440 1.00 76.94 188 SER A O 1
ATOM 1446 N N . VAL A 1 189 ? -15.145 5.646 9.045 1.00 79.69 189 VAL A N 1
ATOM 1447 C CA . VAL A 1 189 ? -14.672 4.832 10.187 1.00 79.69 189 VAL A CA 1
ATOM 1448 C C . VAL A 1 189 ? -14.916 3.341 10.019 1.00 79.69 189 VAL A C 1
ATOM 1450 O O . VAL A 1 189 ? -14.313 2.535 10.725 1.00 79.69 189 VAL A O 1
ATOM 1453 N N . LEU A 1 190 ? -15.798 2.980 9.096 1.00 79.19 190 LEU A N 1
ATOM 1454 C CA . LEU A 1 190 ? -16.075 1.608 8.717 1.00 79.19 190 LEU A CA 1
ATOM 1455 C C . LEU A 1 190 ? -15.237 1.281 7.477 1.00 79.19 190 LEU A C 1
ATOM 1457 O O . LEU A 1 190 ? -15.046 2.135 6.615 1.00 79.19 190 LEU A O 1
ATOM 1461 N N . THR A 1 191 ? -14.746 0.051 7.394 1.00 73.75 191 THR A N 1
ATOM 1462 C CA . THR A 1 191 ? -13.933 -0.454 6.280 1.00 73.75 191 THR A CA 1
ATOM 1463 C C . THR A 1 191 ? -14.599 -1.697 5.717 1.00 73.75 191 THR A C 1
ATOM 1465 O O . THR A 1 191 ? -14.958 -2.590 6.489 1.00 73.75 191 THR A O 1
ATOM 1468 N N . ALA A 1 192 ? -14.783 -1.753 4.399 1.00 73.12 192 ALA A N 1
ATOM 1469 C CA . ALA A 1 192 ? -15.383 -2.908 3.748 1.00 73.12 192 ALA A CA 1
ATOM 1470 C C . ALA A 1 192 ? -14.335 -4.012 3.654 1.00 73.12 192 ALA A C 1
ATOM 1472 O O . ALA A 1 192 ? -13.218 -3.757 3.214 1.00 73.12 192 ALA A O 1
ATOM 1473 N N . THR A 1 193 ? -14.703 -5.218 4.069 1.00 80.19 193 THR A N 1
ATOM 1474 C CA . THR A 1 193 ? -13.927 -6.418 3.782 1.00 80.19 193 THR A CA 1
ATOM 1475 C C . THR A 1 193 ? -14.856 -7.602 3.596 1.00 80.19 193 THR A C 1
ATOM 1477 O O . THR A 1 193 ? -15.904 -7.662 4.247 1.00 80.19 193 THR A O 1
ATOM 1480 N N . ASP A 1 194 ? -14.488 -8.513 2.699 1.00 78.50 194 ASP A N 1
ATOM 1481 C CA . ASP A 1 194 ? -15.249 -9.734 2.439 1.00 78.50 194 ASP A CA 1
ATOM 1482 C C . ASP A 1 194 ? -14.722 -10.923 3.285 1.00 78.50 194 ASP A C 1
ATOM 1484 O O . ASP A 1 194 ? -15.276 -12.025 3.253 1.00 78.50 194 ASP A O 1
ATOM 1488 N N . PHE A 1 195 ? -13.708 -10.689 4.133 1.00 77.19 195 PHE A N 1
ATOM 1489 C CA . PHE A 1 195 ? -13.185 -11.641 5.119 1.00 77.19 195 PHE A CA 1
ATOM 1490 C C . PHE A 1 195 ? -14.161 -11.854 6.294 1.00 77.19 195 PHE A C 1
ATOM 1492 O O . PHE A 1 195 ? -14.021 -11.281 7.375 1.00 77.19 195 PHE A O 1
ATOM 1499 N N . GLY A 1 196 ? -15.142 -12.740 6.103 1.00 59.75 196 GLY A N 1
ATOM 1500 C CA . GLY A 1 196 ? -16.016 -13.237 7.171 1.00 59.75 196 GLY A CA 1
ATOM 1501 C C . GLY A 1 196 ? -17.167 -12.300 7.567 1.00 59.75 196 GLY A C 1
ATOM 1502 O O . GLY A 1 196 ? -17.225 -11.131 7.204 1.00 59.75 196 GLY A O 1
ATOM 1503 N N . SER A 1 197 ? -18.140 -12.854 8.299 1.00 45.28 197 SER A N 1
ATOM 1504 C CA . SER A 1 197 ? -19.536 -12.401 8.430 1.00 45.28 197 SER A CA 1
ATOM 1505 C C . SER A 1 197 ? -19.778 -11.065 9.157 1.00 45.28 197 SER A C 1
ATOM 1507 O O . SER A 1 197 ? -20.556 -11.039 10.102 1.00 45.28 197 SER A O 1
ATOM 1509 N N . GLY A 1 198 ? -19.131 -9.954 8.798 1.00 48.41 198 GLY A N 1
ATOM 1510 C CA . GLY A 1 198 ? -19.491 -8.600 9.257 1.00 48.41 198 GLY A CA 1
ATOM 1511 C C . GLY A 1 198 ? -19.634 -8.386 10.780 1.00 48.41 198 GLY A C 1
ATOM 1512 O O . GLY A 1 198 ? -20.289 -7.428 11.192 1.00 48.41 198 GLY A O 1
ATOM 1513 N N . ALA A 1 199 ? -19.078 -9.271 11.621 1.00 43.97 199 ALA A N 1
ATOM 1514 C CA . ALA A 1 199 ? -19.523 -9.448 13.010 1.00 43.97 199 ALA A CA 1
ATOM 1515 C C . ALA A 1 199 ? -18.531 -8.998 14.089 1.00 43.97 199 ALA A C 1
ATOM 1517 O O . ALA A 1 199 ? -18.931 -8.936 15.246 1.00 43.97 199 ALA A O 1
ATOM 1518 N N . ASN A 1 200 ? -17.305 -8.597 13.747 1.00 51.84 200 ASN A N 1
ATOM 1519 C CA . ASN A 1 200 ? -16.392 -7.973 14.712 1.00 51.84 200 ASN A CA 1
ATOM 1520 C C . ASN A 1 200 ? -16.217 -6.488 14.398 1.00 51.84 200 ASN A C 1
ATOM 1522 O O . ASN A 1 200 ? -15.129 -5.968 14.146 1.00 51.84 200 ASN A O 1
ATOM 1526 N N . LEU A 1 201 ? -17.350 -5.779 14.423 1.00 63.72 201 LEU A N 1
ATOM 1527 C CA . LEU A 1 201 ? -17.323 -4.329 14.541 1.00 63.72 201 LEU A CA 1
ATOM 1528 C C . LEU A 1 201 ? -16.619 -3.974 15.848 1.00 63.72 201 LEU A C 1
ATOM 1530 O O . LEU A 1 201 ? -16.870 -4.607 16.874 1.00 63.72 201 LEU A O 1
ATOM 1534 N N . PRO A 1 202 ? -15.762 -2.951 15.844 1.00 71.19 202 PRO A N 1
ATOM 1535 C CA . PRO A 1 202 ? -15.018 -2.599 17.039 1.00 71.19 202 PRO A CA 1
ATOM 1536 C C . PRO A 1 202 ? -16.001 -2.216 18.153 1.00 71.19 202 PRO A C 1
ATOM 1538 O O . PRO A 1 202 ? -16.922 -1.433 17.919 1.00 71.19 202 PRO A O 1
ATOM 1541 N N . ASP A 1 203 ? -15.784 -2.691 19.382 1.00 77.00 203 ASP A N 1
ATOM 1542 C CA . ASP A 1 203 ? -16.654 -2.390 20.537 1.00 77.00 203 ASP A CA 1
ATOM 1543 C C . ASP A 1 203 ? -16.918 -0.885 20.739 1.00 77.00 203 ASP A C 1
ATOM 1545 O O . ASP A 1 203 ? -17.910 -0.477 21.352 1.00 77.00 203 ASP A O 1
ATOM 1549 N N . VAL A 1 204 ? -16.016 -0.025 20.249 1.00 85.75 204 VAL A N 1
ATOM 1550 C CA . VAL A 1 204 ? -16.182 1.437 20.269 1.00 85.75 204 VAL A CA 1
ATOM 1551 C C . VAL A 1 204 ? -17.463 1.878 19.552 1.00 85.75 204 VAL A C 1
ATOM 1553 O O . VAL A 1 204 ? -18.077 2.867 19.953 1.00 85.75 204 VAL A O 1
ATOM 1556 N N . LEU A 1 205 ? -17.920 1.121 18.552 1.00 88.75 205 LEU A N 1
ATOM 1557 C CA . LEU A 1 205 ? -19.152 1.387 17.825 1.00 88.75 205 LEU A CA 1
ATOM 1558 C C . LEU A 1 205 ? -20.364 1.340 18.755 1.00 88.75 205 LEU A C 1
ATOM 1560 O O . LEU A 1 205 ? -21.202 2.234 18.692 1.00 88.75 205 LEU A O 1
ATOM 1564 N N . ILE A 1 206 ? -20.429 0.366 19.667 1.00 90.06 206 ILE A N 1
ATOM 1565 C CA . ILE A 1 206 ? -21.521 0.253 20.648 1.00 90.06 206 ILE A CA 1
ATOM 1566 C C . ILE A 1 206 ? -21.589 1.523 21.499 1.00 90.06 206 ILE A C 1
ATOM 1568 O O . ILE A 1 206 ? -22.666 2.091 21.694 1.00 90.06 206 ILE A O 1
ATOM 1572 N N . HIS A 1 207 ? -20.437 2.016 21.952 1.00 93.00 207 HIS A N 1
ATOM 1573 C CA . HIS A 1 207 ? -20.344 3.230 22.761 1.00 93.00 207 HIS A CA 1
ATOM 1574 C C . HIS A 1 207 ? -20.740 4.471 21.958 1.00 93.00 207 HIS A C 1
ATOM 1576 O O . HIS A 1 207 ? -21.515 5.297 22.434 1.00 93.00 207 HIS A O 1
ATOM 1582 N N . ASN A 1 208 ? -20.288 4.578 20.711 1.00 94.00 208 ASN A N 1
ATOM 1583 C CA . ASN A 1 208 ? -20.645 5.681 19.828 1.00 94.00 208 ASN A CA 1
ATOM 1584 C C . ASN A 1 208 ? -22.153 5.688 19.482 1.00 94.00 208 ASN A C 1
ATOM 1586 O O . ASN A 1 208 ? -22.793 6.744 19.529 1.00 94.00 208 ASN A O 1
ATOM 1590 N N . ARG A 1 209 ? -22.756 4.529 19.185 1.00 94.31 209 ARG A N 1
ATOM 1591 C CA . ARG A 1 209 ? -24.202 4.418 18.931 1.00 94.31 209 ARG A CA 1
ATOM 1592 C C . ARG A 1 209 ? -25.012 4.722 20.191 1.00 94.31 209 ARG A C 1
ATOM 1594 O O . ARG A 1 209 ? -25.991 5.461 20.111 1.00 94.31 209 ARG A O 1
ATOM 1601 N N . SER A 1 210 ? -24.562 4.247 21.353 1.00 94.25 210 SER A N 1
ATOM 1602 C CA . SER A 1 210 ? -25.183 4.546 22.651 1.00 94.25 210 SER A CA 1
ATOM 1603 C C . SER A 1 210 ? -25.129 6.040 22.980 1.00 94.25 210 SER A C 1
ATOM 1605 O O . SER A 1 210 ? -26.145 6.617 23.358 1.00 94.25 210 SER A O 1
ATOM 1607 N N . LEU A 1 211 ? -23.980 6.688 22.756 1.00 95.88 211 LEU A N 1
ATOM 1608 C CA . LEU A 1 211 ? -23.812 8.137 22.893 1.00 95.88 211 LEU A CA 1
ATOM 1609 C C . LEU A 1 211 ? -24.801 8.894 22.000 1.00 95.88 211 LEU A C 1
ATOM 1611 O O . LEU A 1 211 ? -25.525 9.772 22.465 1.00 95.88 211 LEU A O 1
ATOM 1615 N N . THR A 1 212 ? -24.855 8.519 20.721 1.00 96.56 212 THR A N 1
ATOM 1616 C CA . THR A 1 212 ? -25.730 9.147 19.721 1.00 96.56 212 THR A CA 1
ATOM 1617 C C . THR A 1 212 ? -27.202 9.025 20.127 1.00 96.56 212 THR A C 1
ATOM 1619 O O . THR A 1 212 ? -27.933 10.017 20.102 1.00 96.56 212 THR A O 1
ATOM 1622 N N . LEU A 1 213 ? -27.630 7.839 20.576 1.00 96.06 213 LEU A N 1
ATOM 1623 C CA . LEU A 1 213 ? -28.984 7.601 21.086 1.00 96.06 213 LEU A CA 1
ATOM 1624 C C . LEU A 1 213 ? -29.286 8.408 22.352 1.00 96.06 213 LEU A C 1
ATOM 1626 O O . LEU A 1 213 ? -30.375 8.969 22.464 1.00 96.06 213 LEU A O 1
ATOM 1630 N N . ALA A 1 214 ? -28.343 8.501 23.291 1.00 95.00 214 ALA A N 1
ATOM 1631 C CA . ALA A 1 214 ? -28.529 9.258 24.525 1.00 95.00 214 ALA A CA 1
ATOM 1632 C C . ALA A 1 214 ? -28.730 10.758 24.244 1.00 95.00 214 ALA A C 1
ATOM 1634 O O . ALA A 1 214 ? -29.649 11.376 24.788 1.00 95.00 214 ALA A O 1
ATOM 1635 N N . VAL A 1 215 ? -27.933 11.331 23.333 1.00 95.75 215 VAL A N 1
ATOM 1636 C CA . VAL A 1 215 ? -28.095 12.726 22.887 1.00 95.75 215 VAL A CA 1
ATOM 1637 C C . VAL A 1 215 ? -29.424 12.912 22.146 1.00 95.75 215 VAL A C 1
ATOM 1639 O O . VAL A 1 215 ? -30.152 13.869 22.422 1.00 95.75 215 VAL A O 1
ATOM 1642 N N . ALA A 1 216 ? -29.790 11.984 21.255 1.00 96.00 216 ALA A N 1
ATOM 1643 C CA . ALA A 1 216 ? -31.065 12.021 20.538 1.00 96.00 216 ALA A CA 1
ATOM 1644 C C . ALA A 1 216 ? -32.269 11.981 21.494 1.00 96.00 216 ALA A C 1
ATOM 1646 O O . ALA A 1 216 ? -33.219 12.750 21.322 1.00 96.00 216 ALA A O 1
ATOM 1647 N N . GLY A 1 217 ? -32.223 11.117 22.512 1.00 93.38 217 GLY A N 1
ATOM 1648 C CA . GLY A 1 217 ? -33.259 10.985 23.534 1.00 93.38 217 GLY A CA 1
ATOM 1649 C C . GLY A 1 217 ? -33.393 12.241 24.393 1.00 93.38 217 GLY A C 1
ATOM 1650 O O . GLY A 1 217 ? -34.506 12.724 24.601 1.00 93.38 217 GLY A O 1
ATOM 1651 N N . LEU A 1 218 ? -32.272 12.835 24.818 1.00 93.25 218 LEU A N 1
ATOM 1652 C CA . LEU A 1 218 ? -32.273 14.104 25.551 1.00 93.25 218 LEU A CA 1
ATOM 1653 C C . LEU A 1 218 ? -32.927 15.226 24.732 1.00 93.25 218 LEU A C 1
ATOM 1655 O O . LEU A 1 218 ? -33.808 15.925 25.234 1.00 93.25 218 LEU A O 1
ATOM 1659 N N . LEU A 1 219 ? -32.538 15.380 23.464 1.00 94.31 219 LEU A N 1
ATOM 1660 C CA . LEU A 1 219 ? -33.112 16.391 22.574 1.00 94.31 219 LEU A CA 1
ATOM 1661 C C . LEU A 1 219 ? -34.601 16.146 22.303 1.00 94.31 219 LEU A C 1
ATOM 1663 O O . LEU A 1 219 ? -35.379 17.100 22.278 1.00 94.31 219 LEU A O 1
ATOM 1667 N N . PHE A 1 220 ? -35.028 14.888 22.179 1.00 93.69 220 PHE A N 1
ATOM 1668 C CA . PHE A 1 220 ? -36.447 14.552 22.065 1.00 93.69 220 PHE A CA 1
ATOM 1669 C C . PHE A 1 220 ? -37.226 14.935 23.332 1.00 93.69 220 PHE A C 1
ATOM 1671 O O . PHE A 1 220 ? -38.287 15.550 23.238 1.00 93.69 220 PHE A O 1
ATOM 1678 N N . CYS A 1 221 ? -36.688 14.656 24.522 1.00 90.56 221 CYS A N 1
ATOM 1679 C CA . CYS A 1 221 ? -37.281 15.093 25.788 1.00 90.56 221 CYS A CA 1
ATOM 1680 C C . CYS A 1 221 ? -37.395 16.623 25.865 1.00 90.56 221 CYS A C 1
ATOM 1682 O O . CYS A 1 221 ? -38.437 17.141 26.270 1.00 90.56 221 CYS A O 1
ATOM 1684 N N . VAL A 1 222 ? -36.366 17.356 25.421 1.00 90.00 222 VAL A N 1
ATOM 1685 C CA . VAL A 1 222 ? -36.412 18.823 25.301 1.00 90.00 222 VAL A CA 1
ATOM 1686 C C . VAL A 1 222 ? -37.509 19.255 24.330 1.00 90.00 222 VAL A C 1
ATOM 1688 O O . VAL A 1 222 ? -38.261 20.176 24.650 1.00 90.00 222 VAL A O 1
ATOM 1691 N N . ALA A 1 223 ? -37.649 18.583 23.184 1.00 92.00 223 ALA A N 1
ATOM 1692 C CA . ALA A 1 223 ? -38.712 18.857 22.226 1.00 92.00 223 ALA A CA 1
ATOM 1693 C C . ALA A 1 223 ? -40.093 18.674 22.866 1.00 92.00 223 ALA A C 1
ATOM 1695 O O . ALA A 1 223 ? -40.893 19.602 22.844 1.00 92.00 223 ALA A O 1
ATOM 1696 N N . VAL A 1 224 ? -40.353 17.535 23.517 1.00 89.69 224 VAL A N 1
ATOM 1697 C CA . VAL A 1 224 ? -41.622 17.256 24.214 1.00 89.69 224 VAL A CA 1
ATOM 1698 C C . VAL A 1 224 ? -41.909 18.298 25.294 1.00 89.69 224 VAL A C 1
ATOM 1700 O O . VAL A 1 224 ? -43.035 18.780 25.402 1.00 89.69 224 VAL A O 1
ATOM 1703 N N . TRP A 1 225 ? -40.894 18.669 26.075 1.00 84.88 225 TRP A N 1
ATOM 1704 C CA . TRP A 1 225 ? -41.032 19.625 27.168 1.00 84.88 225 TRP A CA 1
ATOM 1705 C C . TRP A 1 225 ? -41.286 21.058 26.683 1.00 84.88 225 TRP A C 1
ATOM 1707 O O . TRP A 1 225 ? -42.083 21.788 27.273 1.00 84.88 225 TRP A O 1
ATOM 1717 N N . ARG A 1 226 ? -40.621 21.478 25.602 1.00 87.75 226 ARG A N 1
ATOM 1718 C CA . ARG A 1 226 ? -40.748 22.833 25.046 1.00 87.75 226 ARG A CA 1
ATOM 1719 C C . ARG A 1 226 ? -41.898 22.987 24.065 1.00 87.75 226 ARG A C 1
ATOM 1721 O O . ARG A 1 226 ? -42.296 24.122 23.802 1.00 87.75 226 ARG A O 1
ATOM 1728 N N . TYR A 1 227 ? -42.454 21.892 23.556 1.00 85.44 227 TYR A N 1
ATOM 1729 C CA . TYR A 1 227 ? -43.565 21.937 22.619 1.00 85.44 227 TYR A CA 1
ATOM 1730 C C . TYR A 1 227 ? -44.848 22.383 23.324 1.00 85.44 227 TYR A C 1
ATOM 1732 O O . TYR A 1 227 ? -45.602 21.602 23.905 1.00 85.44 227 TYR A O 1
ATOM 1740 N N . ARG A 1 228 ? -45.085 23.695 23.286 1.00 78.00 228 ARG A N 1
ATOM 1741 C CA . ARG A 1 228 ? -46.283 24.316 23.852 1.00 78.00 228 ARG A CA 1
ATOM 1742 C C . ARG A 1 228 ? -47.511 23.911 23.040 1.00 78.00 228 ARG A C 1
ATOM 1744 O O . ARG A 1 228 ? -47.444 23.895 21.814 1.00 78.00 228 ARG A O 1
ATOM 1751 N N . ARG A 1 229 ? -48.637 23.666 23.708 1.00 76.19 229 ARG A N 1
ATOM 1752 C CA . ARG A 1 229 ? -49.946 23.419 23.068 1.00 76.19 229 ARG A CA 1
ATOM 1753 C C . ARG A 1 229 ? -50.912 24.591 23.176 1.00 76.19 229 ARG A C 1
ATOM 1755 O O . ARG A 1 229 ? -51.857 24.671 22.406 1.00 76.19 229 ARG A O 1
ATOM 1762 N N . THR A 1 230 ? -50.641 25.517 24.085 1.00 68.50 230 THR A N 1
ATOM 1763 C CA . THR A 1 230 ? -51.408 26.748 24.267 1.00 68.50 230 THR A CA 1
ATOM 1764 C C . THR A 1 230 ? -50.644 27.947 23.711 1.00 68.50 230 THR A C 1
ATOM 1766 O O . THR A 1 230 ? -49.407 27.928 23.624 1.00 68.50 230 THR A O 1
ATOM 1769 N N . GLU A 1 231 ? -51.373 28.982 23.296 1.00 61.59 231 GLU A N 1
ATOM 1770 C CA . GLU A 1 231 ? -50.783 30.297 23.044 1.00 61.59 231 GLU A CA 1
ATOM 1771 C C . GLU A 1 231 ? -50.392 30.966 24.369 1.00 61.59 231 GLU A C 1
ATOM 1773 O O . GLU A 1 231 ? -50.857 30.580 25.444 1.00 61.59 231 GLU A O 1
ATOM 1778 N N . VAL A 1 232 ? -49.455 31.912 24.310 1.00 55.75 232 VAL A N 1
ATOM 1779 C CA . VAL A 1 232 ? -48.952 32.594 25.507 1.00 55.75 232 VAL A CA 1
ATOM 1780 C C . VAL A 1 232 ? -49.974 33.639 25.931 1.00 55.75 232 VAL A C 1
ATOM 1782 O O . VAL A 1 232 ? -50.076 34.686 25.301 1.00 55.75 232 VAL A O 1
ATOM 1785 N N . ASP A 1 233 ? -50.703 33.362 27.006 1.00 48.59 233 ASP A N 1
ATOM 1786 C CA . ASP A 1 233 ? -51.491 34.372 27.704 1.00 48.59 233 ASP A CA 1
ATOM 1787 C C . ASP A 1 233 ? -50.545 35.207 28.585 1.00 48.59 233 ASP A C 1
ATOM 1789 O O . ASP A 1 233 ? -49.759 34.667 29.367 1.00 48.59 233 ASP A O 1
ATOM 1793 N N . THR A 1 234 ? -50.573 36.533 28.447 1.00 53.94 234 THR A N 1
ATOM 1794 C CA . THR A 1 234 ? -49.636 37.455 29.118 1.00 53.94 234 THR A CA 1
ATOM 1795 C C . THR A 1 234 ? -49.797 37.489 30.642 1.00 53.94 234 THR A C 1
ATOM 1797 O O . THR A 1 234 ? -48.974 38.098 31.325 1.00 53.94 234 THR A O 1
ATOM 1800 N N . LYS A 1 235 ? -50.821 36.821 31.195 1.00 48.12 235 LYS A N 1
ATOM 1801 C CA . LYS A 1 235 ? -51.169 36.848 32.625 1.00 48.12 235 LYS A CA 1
ATOM 1802 C C . LYS A 1 235 ? -50.913 35.556 33.406 1.00 48.12 235 LYS A C 1
ATOM 1804 O O . LYS A 1 235 ? -51.018 35.586 34.630 1.00 48.12 235 LYS A O 1
ATOM 1809 N N . THR A 1 236 ? -50.561 34.437 32.771 1.00 46.34 236 THR A N 1
ATOM 1810 C CA . THR A 1 236 ? -50.340 33.162 33.483 1.00 46.34 236 THR A CA 1
ATOM 1811 C C . THR A 1 236 ? -48.870 32.749 33.482 1.00 46.34 236 THR A C 1
ATOM 1813 O O . THR A 1 236 ? -48.257 32.487 32.448 1.00 46.34 236 THR A O 1
ATOM 1816 N N . SER A 1 237 ? -48.282 32.676 34.681 1.00 45.78 237 SER A N 1
ATOM 1817 C CA . SER A 1 237 ? -46.936 32.146 34.875 1.00 45.78 237 SER A CA 1
ATOM 1818 C C . SER A 1 237 ? -46.927 30.631 34.662 1.00 45.78 237 SER A C 1
ATOM 1820 O O . SER A 1 237 ? -47.735 29.874 35.202 1.00 45.78 237 SER A O 1
ATOM 1822 N N . ILE A 1 238 ? -45.993 30.181 33.831 1.00 49.50 238 ILE A N 1
ATOM 1823 C CA . ILE A 1 238 ? -45.820 28.776 33.468 1.00 49.50 238 ILE A CA 1
ATOM 1824 C C . ILE A 1 238 ? -45.239 28.028 34.678 1.00 49.50 238 ILE A C 1
ATOM 1826 O O . ILE A 1 238 ? -44.083 28.244 35.041 1.00 49.50 238 ILE A O 1
ATOM 1830 N N . ARG A 1 239 ? -46.002 27.112 35.290 1.00 47.41 239 ARG A N 1
ATOM 1831 C CA . ARG A 1 239 ? -45.455 26.140 36.254 1.00 47.41 239 ARG A CA 1
ATOM 1832 C C . ARG A 1 239 ? -44.755 25.014 35.498 1.00 47.41 239 ARG A C 1
ATOM 1834 O O . ARG A 1 239 ? -45.397 24.135 34.932 1.00 47.41 239 ARG A O 1
ATOM 1841 N N . ILE A 1 240 ? -43.428 25.042 35.503 1.00 51.12 240 ILE A N 1
ATOM 1842 C CA . ILE A 1 240 ? -42.595 23.909 35.091 1.00 51.12 240 ILE A CA 1
ATOM 1843 C C . ILE A 1 240 ? -42.589 22.903 36.260 1.00 51.12 240 ILE A C 1
ATOM 1845 O O . ILE A 1 240 ? -42.247 23.306 37.374 1.00 51.12 240 ILE A O 1
ATOM 1849 N N . PRO A 1 241 ? -42.940 21.617 36.065 1.00 52.44 241 PRO A N 1
ATOM 1850 C CA . PRO A 1 241 ? -42.789 20.612 37.113 1.00 52.44 241 PRO A CA 1
ATOM 1851 C C . PRO A 1 241 ? -41.293 20.357 37.346 1.00 52.44 241 PRO A C 1
ATOM 1853 O O . PRO A 1 241 ? -40.641 19.646 36.586 1.00 52.44 241 PRO A O 1
ATOM 1856 N N . GLY A 1 242 ? -40.728 21.001 38.371 1.00 55.03 242 GLY A N 1
ATOM 1857 C CA . GLY A 1 242 ? -39.282 21.056 38.599 1.00 55.03 242 GLY A CA 1
ATOM 1858 C C . GLY A 1 242 ? -38.627 19.699 38.872 1.00 55.03 242 GLY A C 1
ATOM 1859 O O . GLY A 1 242 ? -37.532 19.457 38.381 1.00 55.03 242 GLY A O 1
ATOM 1860 N N . GLN A 1 243 ? -39.280 18.784 39.597 1.00 57.88 243 GLN A N 1
ATOM 1861 C CA . GLN A 1 243 ? -38.644 17.526 40.026 1.00 57.88 243 GLN A CA 1
ATOM 1862 C C . GLN A 1 243 ? -38.402 16.526 38.885 1.00 57.88 243 GLN A C 1
ATOM 1864 O O . GLN A 1 243 ? -37.343 15.907 38.835 1.00 57.88 243 GLN A O 1
ATOM 1869 N N . THR A 1 244 ? -39.334 16.384 37.939 1.00 61.78 244 THR A N 1
ATOM 1870 C CA . THR A 1 244 ? -39.186 15.444 36.812 1.00 61.78 244 THR A CA 1
ATOM 1871 C C . THR A 1 244 ? -38.081 15.879 35.846 1.00 61.78 244 THR A C 1
ATOM 1873 O O . THR A 1 244 ? -37.404 15.040 35.261 1.00 61.78 244 THR A O 1
ATOM 1876 N N . PHE A 1 245 ? -37.862 17.191 35.706 1.00 64.25 245 PHE A N 1
ATOM 1877 C CA . PHE A 1 245 ? -36.818 17.749 34.846 1.00 64.25 245 PHE A CA 1
ATOM 1878 C C . PHE A 1 245 ? -35.408 17.407 35.349 1.00 64.25 245 PHE A C 1
ATOM 1880 O O . PHE A 1 245 ? -34.577 16.980 34.553 1.00 64.25 245 PHE A O 1
ATOM 1887 N N . TRP A 1 246 ? -35.163 17.522 36.660 1.00 65.12 246 TRP A N 1
ATOM 1888 C CA . TRP A 1 246 ? -33.866 17.195 37.263 1.00 65.12 246 TRP A CA 1
ATOM 1889 C C . TRP A 1 246 ? -33.486 15.721 37.085 1.00 65.12 246 TRP A C 1
ATOM 1891 O O . TRP A 1 246 ? -32.363 15.424 36.696 1.00 65.12 246 TRP A O 1
ATOM 1901 N N . TRP A 1 247 ? -34.419 14.786 37.281 1.00 70.25 247 TRP A N 1
ATOM 1902 C CA . TRP A 1 247 ? -34.123 13.361 37.087 1.00 70.25 247 TRP A CA 1
ATOM 1903 C C . TRP A 1 247 ? -33.792 13.009 35.633 1.00 70.25 247 TRP A C 1
ATOM 1905 O O . TRP A 1 247 ? -32.869 12.234 35.382 1.00 70.25 247 TRP A O 1
ATOM 1915 N N . VAL A 1 248 ? -34.499 13.609 34.670 1.00 72.69 248 VAL A N 1
ATOM 1916 C CA . VAL A 1 248 ? -34.245 13.389 33.238 1.00 72.69 248 VAL A CA 1
ATOM 1917 C C . VAL A 1 248 ? -32.880 13.946 32.826 1.00 72.69 248 VAL A C 1
ATOM 1919 O O . VAL A 1 248 ? -32.148 13.272 32.104 1.00 72.69 248 VAL A O 1
ATOM 1922 N N . THR A 1 249 ? -32.497 15.136 33.297 1.00 72.94 249 THR A N 1
ATOM 1923 C CA . THR A 1 249 ? -31.188 15.725 32.967 1.00 72.94 249 THR A CA 1
ATOM 1924 C C . THR A 1 249 ? -30.030 14.992 33.643 1.00 72.94 249 THR A C 1
ATOM 1926 O O . THR A 1 249 ? -28.994 14.790 33.007 1.00 72.94 249 THR A O 1
ATOM 1929 N N . THR A 1 250 ? -30.194 14.521 34.882 1.00 77.00 250 THR A N 1
ATOM 1930 C CA . THR A 1 250 ? -29.185 13.701 35.570 1.00 77.00 250 THR A CA 1
ATOM 1931 C C . THR A 1 250 ? -28.974 12.349 34.880 1.00 77.00 250 THR A C 1
ATOM 1933 O O . THR A 1 250 ? -27.834 11.998 34.576 1.00 77.00 250 THR A O 1
ATOM 1936 N N . LEU A 1 251 ? -30.044 11.610 34.557 1.00 80.25 251 LEU A N 1
ATOM 1937 C CA . LEU A 1 251 ? -29.940 10.320 33.855 1.00 80.25 251 LEU A CA 1
ATOM 1938 C C . LEU A 1 251 ? -29.358 10.471 32.442 1.00 80.25 251 LEU A C 1
ATOM 1940 O O . LEU A 1 251 ? -28.530 9.659 32.018 1.00 80.25 251 LEU A O 1
ATOM 1944 N N . ALA A 1 252 ? -29.739 11.534 31.729 1.00 79.31 252 ALA A N 1
ATOM 1945 C CA . ALA A 1 252 ? -29.169 11.849 30.423 1.00 79.31 252 ALA A CA 1
ATOM 1946 C C . ALA A 1 252 ? -27.671 12.168 30.514 1.00 79.31 252 ALA A C 1
ATOM 1948 O O . ALA A 1 252 ? -26.902 11.727 29.665 1.00 79.31 252 ALA A O 1
ATOM 1949 N N . SER A 1 253 ? -27.240 12.875 31.564 1.00 80.75 253 SER A N 1
ATOM 1950 C CA . SER A 1 253 ? -25.827 13.221 31.755 1.00 80.75 253 SER A CA 1
ATOM 1951 C C . SER A 1 253 ? -24.964 11.969 31.917 1.00 80.75 253 SER A C 1
ATOM 1953 O O . SER A 1 253 ? -23.950 11.845 31.241 1.00 80.75 253 SER A O 1
ATOM 1955 N N . VAL A 1 254 ? -25.391 10.994 32.727 1.00 86.69 254 VAL A N 1
ATOM 1956 C CA . VAL A 1 254 ? -24.666 9.715 32.877 1.00 86.69 254 VAL A CA 1
ATOM 1957 C C . VAL A 1 254 ? -24.638 8.932 31.559 1.00 86.69 254 VAL A C 1
ATOM 1959 O O . VAL A 1 254 ? -23.583 8.449 31.151 1.00 86.69 254 VAL A O 1
ATOM 1962 N N . SER A 1 255 ? -25.774 8.869 30.858 1.00 88.88 255 SER A N 1
ATOM 1963 C CA . SER A 1 255 ? -25.922 8.123 29.596 1.00 88.88 255 SER A CA 1
ATOM 1964 C C . SER A 1 255 ? -25.115 8.713 28.430 1.00 88.88 255 SER A C 1
ATOM 19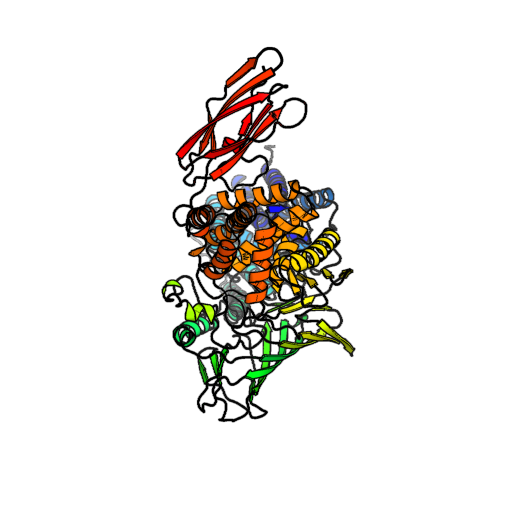66 O O . SER A 1 255 ? -24.838 8.012 27.462 1.00 88.88 255 SER A O 1
ATOM 1968 N N . ILE A 1 256 ? -24.730 9.990 28.514 1.00 92.06 256 ILE A N 1
ATOM 1969 C CA . ILE A 1 256 ? -23.873 10.677 27.537 1.00 92.06 256 ILE A CA 1
ATOM 1970 C C . ILE A 1 256 ? -22.403 10.601 27.965 1.00 92.06 256 ILE A C 1
ATOM 1972 O O . ILE A 1 256 ? -21.536 10.252 27.164 1.00 92.06 256 ILE A O 1
ATOM 1976 N N . LEU A 1 257 ? -22.106 10.918 29.228 1.00 93.25 257 LEU A N 1
ATOM 1977 C CA . LEU A 1 257 ? -20.730 11.035 29.710 1.00 93.25 257 LEU A CA 1
ATOM 1978 C C . LEU A 1 257 ? -20.009 9.687 29.748 1.00 93.25 257 LEU A C 1
ATOM 1980 O O . LEU A 1 257 ? -18.831 9.639 29.407 1.00 93.25 257 LEU A O 1
ATOM 1984 N N . TRP A 1 258 ? -20.693 8.598 30.114 1.00 93.38 258 TRP A N 1
ATOM 1985 C CA . TRP A 1 258 ? -20.053 7.283 30.206 1.00 93.38 258 TRP A CA 1
ATOM 1986 C C . TRP A 1 258 ? -19.582 6.742 28.843 1.00 93.38 258 TRP A C 1
ATOM 1988 O O . TRP A 1 258 ? -18.391 6.447 28.715 1.00 93.38 258 TRP A O 1
ATOM 1998 N N . PRO A 1 259 ? -20.425 6.666 27.790 1.00 94.75 259 PRO A N 1
ATOM 1999 C CA . PRO A 1 259 ? -19.949 6.215 26.486 1.00 94.75 259 PRO A CA 1
ATOM 2000 C C . PRO A 1 259 ? -18.889 7.146 25.885 1.00 94.75 259 PRO A C 1
ATOM 2002 O O . PRO A 1 259 ? -17.926 6.665 25.293 1.00 94.75 259 PRO A O 1
ATOM 2005 N N . ALA A 1 260 ? -19.018 8.467 26.071 1.00 94.06 260 ALA A N 1
ATOM 2006 C CA . ALA A 1 260 ? -18.007 9.422 25.619 1.00 94.06 260 ALA A CA 1
ATOM 2007 C C . ALA A 1 260 ? -16.656 9.204 26.321 1.00 94.06 260 ALA A C 1
ATOM 2009 O O . ALA A 1 260 ? -15.617 9.194 25.660 1.00 94.06 260 ALA A O 1
ATOM 2010 N N . PHE A 1 261 ? -16.669 8.980 27.638 1.00 94.62 261 PHE A N 1
ATOM 2011 C CA . PHE A 1 261 ? -15.476 8.656 28.415 1.00 94.62 261 PHE A CA 1
ATOM 2012 C C . PHE A 1 261 ? -14.806 7.375 27.913 1.00 94.62 261 PHE A C 1
ATOM 2014 O O . PHE A 1 261 ? -13.597 7.370 27.701 1.00 94.62 261 PHE A O 1
ATOM 2021 N N . GLU A 1 262 ? -15.571 6.312 27.662 1.00 93.25 262 GLU A N 1
ATOM 2022 C CA . GLU A 1 262 ? -15.014 5.038 27.198 1.00 93.25 262 GLU A CA 1
ATOM 2023 C C . GLU A 1 262 ? -14.402 5.137 25.792 1.00 93.25 262 GLU A C 1
ATOM 2025 O O . GLU A 1 262 ? -13.333 4.575 25.545 1.00 93.25 262 GLU A O 1
ATOM 2030 N N . ILE A 1 263 ? -15.013 5.911 24.887 1.00 92.12 263 ILE A N 1
ATOM 2031 C CA . ILE A 1 263 ? -14.426 6.212 23.572 1.00 92.12 263 ILE A CA 1
ATOM 2032 C C . ILE A 1 263 ? -13.098 6.959 23.744 1.00 92.12 263 ILE A C 1
ATOM 2034 O O . ILE A 1 263 ? -12.080 6.543 23.191 1.00 92.12 263 ILE A O 1
ATOM 2038 N N . LEU A 1 264 ? -13.087 8.043 24.529 1.00 92.31 264 LEU A N 1
ATOM 2039 C CA . LEU A 1 264 ? -11.885 8.849 24.762 1.00 92.31 264 LEU A CA 1
ATOM 2040 C C . LEU A 1 264 ? -10.769 8.034 25.425 1.00 92.31 264 LEU A C 1
ATOM 2042 O O . LEU A 1 264 ? -9.615 8.143 25.022 1.00 92.31 264 LEU A O 1
ATOM 2046 N N . ARG A 1 265 ? -11.111 7.169 26.384 1.00 91.56 265 ARG A N 1
ATOM 2047 C CA . ARG A 1 265 ? -10.167 6.272 27.061 1.00 91.56 265 ARG A CA 1
ATOM 2048 C C . ARG A 1 265 ? -9.486 5.312 26.081 1.00 91.56 265 ARG A C 1
ATOM 2050 O O . ARG A 1 265 ? -8.290 5.072 26.216 1.00 91.56 265 ARG A O 1
ATOM 2057 N N . ARG A 1 266 ? -10.224 4.775 25.102 1.00 88.69 266 ARG A N 1
ATOM 2058 C CA . ARG A 1 266 ? -9.685 3.861 24.074 1.00 88.69 266 ARG A CA 1
ATOM 2059 C C . ARG A 1 266 ? -8.828 4.572 23.028 1.00 88.69 266 ARG A C 1
ATOM 2061 O O . ARG A 1 266 ? -7.841 3.993 22.575 1.00 88.69 266 ARG A O 1
ATOM 2068 N N . ILE A 1 267 ? -9.191 5.803 22.659 1.00 89.25 267 ILE A N 1
ATOM 2069 C CA . ILE A 1 267 ? -8.352 6.660 21.804 1.00 89.25 267 ILE A CA 1
ATOM 2070 C C . ILE A 1 267 ? -7.043 6.980 22.532 1.00 89.25 267 ILE A C 1
ATOM 2072 O O . ILE A 1 267 ? -5.973 6.859 21.946 1.00 89.25 267 ILE A O 1
ATOM 2076 N N . GLU A 1 268 ? -7.112 7.322 23.822 1.00 89.56 268 GLU A N 1
ATOM 2077 C CA . GLU A 1 268 ? -5.928 7.647 24.626 1.00 89.56 268 GLU A CA 1
ATOM 2078 C C . GLU A 1 268 ? -4.985 6.449 24.818 1.00 89.56 268 GLU A C 1
ATOM 2080 O O . GLU A 1 268 ? -3.779 6.635 24.966 1.00 89.56 268 GLU A O 1
ATOM 2085 N N . SER A 1 269 ? -5.502 5.215 24.786 1.00 85.25 269 SER A N 1
ATOM 2086 C CA . SER A 1 269 ? -4.671 4.004 24.792 1.00 85.25 269 SER A CA 1
ATOM 2087 C C . SER A 1 269 ? -4.134 3.602 23.413 1.00 85.25 269 SER A C 1
ATOM 2089 O O . SER A 1 269 ? -3.359 2.654 23.330 1.00 85.25 269 SER A O 1
ATOM 2091 N N . GLY A 1 270 ? -4.583 4.250 22.337 1.00 85.69 270 GLY A N 1
ATOM 2092 C CA . GLY A 1 270 ? -4.158 3.972 20.968 1.00 85.69 270 GLY A CA 1
ATOM 2093 C C . GLY A 1 270 ? -2.991 4.848 20.496 1.00 85.69 270 GLY A C 1
ATOM 2094 O O . GLY A 1 270 ? -2.476 5.674 21.251 1.00 85.69 270 GLY A O 1
ATOM 2095 N N . PRO A 1 271 ? -2.580 4.706 19.222 1.00 80.12 271 PRO A N 1
ATOM 2096 C CA . PRO A 1 271 ? -1.437 5.437 18.663 1.00 80.12 271 PRO A CA 1
ATOM 2097 C C . PRO A 1 271 ? -1.659 6.957 18.579 1.00 80.12 271 PRO A C 1
ATOM 2099 O O . PRO A 1 271 ? -0.699 7.721 18.624 1.00 80.12 271 PRO A O 1
ATOM 2102 N N . ASP A 1 272 ? -2.917 7.406 18.509 1.00 83.44 272 ASP A N 1
ATOM 2103 C CA . ASP A 1 272 ? -3.276 8.831 18.441 1.00 83.44 272 ASP A CA 1
ATOM 2104 C C . ASP A 1 272 ? -3.518 9.458 19.830 1.00 83.44 272 ASP A C 1
ATOM 2106 O O . ASP A 1 272 ? -3.967 10.607 19.934 1.00 83.44 272 ASP A O 1
ATOM 2110 N N . GLY A 1 273 ? -3.273 8.693 20.899 1.00 85.56 273 GLY A N 1
ATOM 2111 C CA . GLY A 1 273 ? -3.356 9.157 22.278 1.00 85.56 273 GLY A CA 1
ATOM 2112 C C . GLY A 1 273 ? -2.238 10.140 22.617 1.00 85.56 273 GLY A C 1
ATOM 2113 O O . GLY A 1 273 ? -1.139 10.080 22.055 1.00 85.56 273 GLY A O 1
ATOM 2114 N N . GLN A 1 274 ? -2.488 11.039 23.570 1.00 86.69 274 GLN A N 1
ATOM 2115 C CA . GLN A 1 274 ? -1.505 12.048 23.965 1.00 86.69 274 GLN A CA 1
ATOM 2116 C C . GLN A 1 274 ? -0.227 11.397 24.506 1.00 86.69 274 GLN A C 1
ATOM 2118 O O . GLN A 1 274 ? 0.878 11.838 24.175 1.00 86.69 274 GLN A O 1
ATOM 2123 N N . LYS A 1 275 ? -0.359 10.322 25.293 1.00 85.94 275 LYS A N 1
ATOM 2124 C CA . LYS A 1 275 ? 0.788 9.545 25.790 1.00 85.94 275 LYS A CA 1
ATOM 2125 C C . LYS A 1 275 ? 1.640 8.955 24.666 1.00 85.94 275 LYS A C 1
ATOM 2127 O O . LYS A 1 275 ? 2.855 9.126 24.694 1.00 85.94 275 LYS A O 1
ATOM 2132 N N . ALA A 1 276 ? 1.019 8.302 23.682 1.00 85.50 276 ALA A N 1
ATOM 2133 C CA . ALA A 1 276 ? 1.728 7.675 22.565 1.00 85.50 276 ALA A CA 1
ATOM 2134 C C . ALA A 1 276 ? 2.458 8.718 21.703 1.00 85.50 276 ALA A C 1
ATOM 2136 O O . ALA A 1 276 ? 3.641 8.556 21.408 1.00 85.50 276 ALA A O 1
ATOM 2137 N N . GLN A 1 277 ? 1.797 9.835 21.382 1.00 85.94 277 GLN A N 1
ATOM 2138 C CA . GLN A 1 277 ? 2.410 10.931 20.626 1.00 85.94 277 GLN A CA 1
ATOM 2139 C C . GLN A 1 277 ? 3.562 11.595 21.389 1.00 85.94 277 GLN A C 1
ATOM 2141 O O . GLN A 1 277 ? 4.608 11.874 20.805 1.00 85.94 277 GLN A O 1
ATOM 2146 N N . THR A 1 278 ? 3.399 11.819 22.696 1.00 87.44 278 THR A N 1
ATOM 2147 C CA . THR A 1 278 ? 4.461 12.384 23.545 1.00 87.44 278 THR A CA 1
ATOM 2148 C C . THR A 1 278 ? 5.666 11.450 23.596 1.00 87.44 278 THR A C 1
ATOM 2150 O O . THR A 1 278 ? 6.796 11.914 23.460 1.00 87.44 278 THR A O 1
ATOM 2153 N N . LEU A 1 279 ? 5.432 10.141 23.739 1.00 86.88 279 LEU A N 1
ATOM 2154 C CA . LEU A 1 279 ? 6.489 9.133 23.740 1.00 86.88 279 LEU A CA 1
ATOM 2155 C C . LEU A 1 279 ? 7.218 9.084 22.393 1.00 86.88 279 LEU A C 1
ATOM 2157 O O . LEU A 1 279 ? 8.440 9.129 22.380 1.00 86.88 279 LEU A O 1
ATOM 2161 N N . ALA A 1 280 ? 6.496 9.074 21.270 1.00 87.25 280 ALA A N 1
ATOM 2162 C CA . ALA A 1 280 ? 7.097 9.071 19.935 1.00 87.25 280 ALA A CA 1
ATOM 2163 C C . ALA A 1 280 ? 7.930 10.341 19.672 1.00 87.25 280 ALA A C 1
ATOM 2165 O O . ALA A 1 280 ? 9.054 10.266 19.180 1.00 87.25 280 ALA A O 1
ATOM 2166 N N . GLN A 1 281 ? 7.431 11.518 20.061 1.00 87.62 281 GLN A N 1
ATOM 2167 C CA . GLN A 1 281 ? 8.195 12.766 19.959 1.00 87.62 281 GLN A CA 1
ATOM 2168 C C . GLN A 1 281 ? 9.429 12.765 20.870 1.00 87.62 281 GLN A C 1
ATOM 2170 O O . GLN A 1 281 ? 10.487 13.255 20.471 1.00 87.62 281 GLN A O 1
ATOM 2175 N N . ALA A 1 282 ? 9.307 12.238 22.092 1.00 89.31 282 ALA A N 1
ATOM 2176 C CA . ALA A 1 282 ? 10.424 12.102 23.020 1.00 89.31 282 ALA A CA 1
ATOM 2177 C C . ALA A 1 282 ? 11.480 11.130 22.480 1.00 89.31 282 ALA A C 1
ATOM 2179 O O . ALA A 1 282 ? 12.660 11.472 22.492 1.00 89.31 282 ALA A O 1
ATOM 2180 N N . TYR A 1 283 ? 11.053 9.990 21.932 1.00 90.19 283 TYR A N 1
ATOM 2181 C CA . TYR A 1 283 ? 11.903 9.021 21.249 1.00 90.19 283 TYR A CA 1
ATOM 2182 C C . TYR A 1 283 ? 12.714 9.697 20.141 1.00 90.19 283 TYR A C 1
ATOM 2184 O O . TYR A 1 283 ? 13.944 9.667 20.178 1.00 90.19 283 TYR A O 1
ATOM 2192 N N . TRP A 1 284 ? 12.051 10.389 19.207 1.00 86.06 284 TRP A N 1
ATOM 2193 C CA . TRP A 1 284 ? 12.740 11.073 18.111 1.00 86.06 284 TRP A CA 1
ATOM 2194 C C . TRP A 1 284 ? 13.743 12.109 18.630 1.00 86.06 284 TRP A C 1
ATOM 2196 O O . TRP A 1 284 ? 14.914 12.101 18.252 1.00 86.06 284 TRP A O 1
ATOM 2206 N N . ARG A 1 285 ? 13.322 12.987 19.548 1.00 86.06 285 ARG A N 1
ATOM 2207 C CA . ARG A 1 285 ? 14.185 14.045 20.105 1.00 86.06 285 ARG A CA 1
ATOM 2208 C C . ARG A 1 285 ? 15.402 13.496 20.851 1.00 86.06 285 ARG A C 1
ATOM 2210 O O . ARG A 1 285 ? 16.476 14.077 20.753 1.00 86.06 285 ARG A O 1
ATOM 2217 N N . GLN A 1 286 ? 15.240 12.411 21.607 1.00 86.94 286 GLN A N 1
ATOM 2218 C CA . GLN A 1 286 ? 16.310 11.836 22.427 1.00 86.94 286 GLN A CA 1
ATOM 2219 C C . GLN A 1 286 ? 17.276 10.955 21.631 1.00 86.94 286 GLN A C 1
ATOM 2221 O O . GLN A 1 286 ? 18.418 10.790 22.072 1.00 86.94 286 GLN A O 1
ATOM 2226 N N . ASN A 1 287 ? 16.824 10.388 20.504 1.00 86.50 287 ASN A N 1
ATOM 2227 C CA . ASN A 1 287 ? 17.528 9.299 19.824 1.00 86.50 287 ASN A CA 1
ATOM 2228 C C . ASN A 1 287 ? 17.912 9.599 18.362 1.00 86.50 287 ASN A C 1
ATOM 2230 O O . ASN A 1 287 ? 18.797 8.935 17.839 1.00 86.50 287 ASN A O 1
ATOM 2234 N N . SER A 1 288 ? 17.338 10.608 17.697 1.00 77.44 288 SER A N 1
ATOM 2235 C CA . SER A 1 288 ? 17.668 10.941 16.291 1.00 77.44 288 SER A CA 1
ATOM 2236 C C . SER A 1 288 ? 19.133 11.339 16.078 1.00 77.44 288 SER A C 1
ATOM 2238 O O . SER A 1 288 ? 19.766 10.898 15.124 1.00 77.44 288 SER A O 1
ATOM 2240 N N . ALA A 1 289 ? 19.708 12.137 16.984 1.00 74.75 289 ALA A N 1
ATOM 2241 C CA . ALA A 1 289 ? 21.137 12.452 16.942 1.00 74.75 289 ALA A CA 1
ATOM 2242 C C . ALA A 1 289 ? 21.997 11.223 17.277 1.00 74.75 289 ALA A C 1
ATOM 2244 O O . ALA A 1 289 ? 23.027 11.011 16.649 1.00 74.75 289 ALA A O 1
ATOM 2245 N N . PHE A 1 290 ? 21.531 10.405 18.224 1.00 72.69 290 PHE A N 1
ATOM 2246 C CA . PHE A 1 290 ? 22.179 9.164 18.647 1.00 72.69 290 PHE A CA 1
ATOM 2247 C C . PHE A 1 290 ? 22.203 8.104 17.532 1.00 72.69 290 PHE A C 1
ATOM 2249 O O . PHE A 1 290 ? 23.141 7.323 17.457 1.00 72.69 290 PHE A O 1
ATOM 2256 N N . ALA A 1 291 ? 21.213 8.106 16.634 1.00 71.44 291 ALA A N 1
ATOM 2257 C CA . ALA A 1 291 ? 21.103 7.162 15.524 1.00 71.44 291 ALA A CA 1
ATOM 2258 C C . ALA A 1 291 ? 22.261 7.249 14.518 1.00 71.44 291 ALA A C 1
ATOM 2260 O O . ALA A 1 291 ? 22.616 6.241 13.922 1.00 71.44 291 ALA A O 1
ATOM 2261 N N . ARG A 1 292 ? 22.848 8.438 14.317 1.00 67.25 292 ARG A N 1
ATOM 2262 C CA . ARG A 1 292 ? 23.877 8.653 13.282 1.00 67.25 292 ARG A CA 1
ATOM 2263 C C . ARG A 1 292 ? 25.224 8.022 13.612 1.00 67.25 292 ARG A C 1
ATOM 2265 O O . ARG A 1 292 ? 25.917 7.578 12.704 1.00 67.25 292 ARG A O 1
ATOM 2272 N N . ASP A 1 293 ? 25.580 8.024 14.891 1.00 67.12 293 ASP A N 1
ATOM 2273 C CA . ASP A 1 293 ? 26.944 7.743 15.346 1.00 67.12 293 ASP A CA 1
ATOM 2274 C C . ASP A 1 293 ? 27.054 6.390 16.072 1.00 67.12 293 ASP A C 1
ATOM 2276 O O . ASP A 1 293 ? 28.117 6.040 16.585 1.00 67.12 293 ASP A O 1
ATOM 2280 N N . MET A 1 294 ? 25.958 5.626 16.148 1.00 67.94 294 MET A N 1
ATOM 2281 C CA . MET A 1 294 ? 25.901 4.392 16.927 1.00 67.94 294 MET A CA 1
ATOM 2282 C C . MET A 1 294 ? 26.219 3.141 16.104 1.00 67.94 294 MET A C 1
ATOM 2284 O O . MET A 1 294 ? 25.668 2.959 15.017 1.00 67.94 294 MET A O 1
ATOM 2288 N N . PRO A 1 295 ? 27.016 2.209 16.657 1.00 65.50 295 PRO A N 1
ATOM 2289 C CA . PRO A 1 295 ? 27.145 0.880 16.087 1.00 65.50 295 PRO A CA 1
ATOM 2290 C C . PRO A 1 295 ? 25.812 0.132 16.217 1.00 65.50 295 PRO A C 1
ATOM 2292 O O . PRO A 1 295 ? 25.259 -0.022 17.311 1.00 65.50 295 PRO A O 1
ATOM 2295 N N . HIS A 1 296 ? 25.288 -0.348 15.091 1.00 70.12 296 HIS A N 1
ATOM 2296 C CA . HIS A 1 296 ? 24.159 -1.270 15.090 1.00 70.12 296 HIS A CA 1
ATOM 2297 C C . HIS A 1 296 ? 24.647 -2.661 15.505 1.00 70.12 296 HIS A C 1
ATOM 2299 O O . HIS A 1 296 ? 25.663 -3.117 14.976 1.00 70.12 296 HIS A O 1
ATOM 2305 N N . PRO A 1 297 ? 23.946 -3.369 16.411 1.00 79.31 297 PRO A N 1
ATOM 2306 C CA . PRO A 1 297 ? 24.311 -4.743 16.714 1.00 79.31 297 PRO A CA 1
ATOM 2307 C C . PRO A 1 297 ? 24.165 -5.575 15.437 1.00 79.31 297 PRO A C 1
ATOM 2309 O O . PRO A 1 297 ? 23.099 -5.605 14.815 1.00 79.31 297 PRO A O 1
ATOM 2312 N N . ARG A 1 298 ? 25.248 -6.242 15.034 1.00 86.81 298 ARG A N 1
ATOM 2313 C CA . ARG A 1 298 ? 25.256 -7.102 13.855 1.00 86.81 298 ARG A CA 1
ATOM 2314 C C . ARG A 1 298 ? 24.580 -8.427 14.186 1.00 86.81 298 ARG A C 1
ATOM 2316 O O . ARG A 1 298 ? 25.198 -9.350 14.714 1.00 86.81 298 ARG A O 1
ATOM 2323 N N . ILE A 1 299 ? 23.285 -8.500 13.907 1.00 90.81 299 ILE A N 1
ATOM 2324 C CA . ILE A 1 299 ? 22.502 -9.729 14.044 1.00 90.81 299 ILE A CA 1
ATOM 2325 C C . ILE A 1 299 ? 22.855 -10.652 12.879 1.00 90.81 299 ILE A C 1
ATOM 2327 O O . ILE A 1 299 ? 22.779 -10.239 11.726 1.00 90.81 299 ILE A O 1
ATOM 2331 N N . VAL A 1 300 ? 23.227 -11.896 13.183 1.00 93.88 300 VAL A N 1
ATOM 2332 C CA . VAL A 1 300 ? 23.524 -12.924 12.168 1.00 93.88 300 VAL A CA 1
ATOM 2333 C C . VAL A 1 300 ? 22.432 -13.990 12.080 1.00 93.88 300 VAL A C 1
ATOM 2335 O O . VAL A 1 300 ? 22.202 -14.558 11.008 1.00 93.88 300 VAL A O 1
ATOM 2338 N N . HIS A 1 301 ? 21.729 -14.235 13.189 1.00 96.88 301 HIS A N 1
ATOM 2339 C CA . HIS A 1 301 ? 20.635 -15.196 13.255 1.00 96.88 301 HIS A CA 1
ATOM 2340 C C . HIS A 1 301 ? 19.541 -14.750 14.235 1.00 96.88 301 HIS A C 1
ATOM 2342 O O . HIS A 1 301 ? 19.839 -14.212 15.305 1.00 96.88 301 HIS A O 1
ATOM 2348 N N . LEU A 1 302 ? 18.283 -15.003 13.870 1.00 97.50 302 LEU A N 1
ATOM 2349 C CA . LEU A 1 302 ? 17.099 -14.819 14.709 1.00 97.50 302 LEU A CA 1
ATOM 2350 C C . LEU A 1 302 ? 16.382 -16.159 14.914 1.00 97.50 302 LEU A C 1
ATOM 2352 O O . LEU A 1 302 ? 15.969 -16.803 13.955 1.00 97.50 302 LEU A O 1
ATOM 2356 N N . THR A 1 303 ? 16.125 -16.531 16.163 1.00 98.25 303 THR A N 1
ATOM 2357 C CA . THR A 1 303 ? 15.115 -17.545 16.496 1.00 98.25 303 THR A CA 1
ATOM 2358 C C . THR A 1 303 ? 13.912 -16.851 17.122 1.00 98.25 303 THR A C 1
ATOM 2360 O O . THR A 1 303 ? 14.085 -16.105 18.083 1.00 98.25 303 THR A O 1
ATOM 2363 N N . LEU A 1 304 ? 12.710 -17.070 16.595 1.00 98.44 304 LEU A N 1
ATOM 2364 C CA . LEU A 1 304 ? 11.480 -16.442 17.081 1.00 98.44 304 LEU A CA 1
ATOM 2365 C C . LEU A 1 304 ? 10.390 -17.491 17.292 1.00 98.44 304 LEU A C 1
ATOM 2367 O O . LEU A 1 304 ? 9.985 -18.159 16.348 1.00 98.44 304 LEU A O 1
ATOM 2371 N N . ASP A 1 305 ? 9.870 -17.573 18.511 1.00 98.44 305 ASP A N 1
ATOM 2372 C CA . ASP A 1 305 ? 8.671 -18.327 18.852 1.00 98.44 305 ASP A CA 1
ATOM 2373 C C . ASP A 1 305 ? 7.528 -17.341 19.098 1.00 98.44 305 ASP A C 1
ATOM 2375 O O . ASP A 1 305 ? 7.577 -16.501 20.003 1.00 98.44 305 ASP A O 1
ATOM 2379 N N . LEU A 1 306 ? 6.493 -17.433 18.270 1.00 98.12 306 LEU A N 1
ATOM 2380 C CA . LEU A 1 306 ? 5.356 -16.531 18.267 1.00 98.12 306 LEU A CA 1
ATOM 2381 C C . LEU A 1 306 ? 4.071 -17.311 18.523 1.00 98.12 306 LEU A C 1
ATOM 2383 O O . LEU A 1 306 ? 3.730 -18.231 17.787 1.00 98.12 306 LEU A O 1
ATOM 2387 N N . ARG A 1 307 ? 3.299 -16.886 19.518 1.00 98.00 307 ARG A N 1
ATOM 2388 C CA . ARG A 1 307 ? 1.939 -17.366 19.747 1.00 98.00 307 ARG A CA 1
ATOM 2389 C C . ARG A 1 307 ? 0.947 -16.250 19.469 1.00 98.00 307 ARG A C 1
ATOM 2391 O O . ARG A 1 307 ? 1.027 -15.193 20.095 1.00 98.00 307 ARG A O 1
ATOM 2398 N N . ILE A 1 308 ? 0.005 -16.504 18.565 1.00 97.25 308 ILE A N 1
ATOM 2399 C CA . ILE A 1 308 ? -1.046 -15.556 18.179 1.00 97.25 308 ILE A CA 1
ATOM 2400 C C . ILE A 1 308 ? -2.429 -16.034 18.630 1.00 97.25 308 ILE A C 1
ATOM 2402 O O . ILE A 1 308 ? -2.743 -17.226 18.582 1.00 97.25 308 ILE A O 1
ATOM 2406 N N . GLU A 1 309 ? -3.257 -15.078 19.055 1.00 95.81 309 GLU A N 1
ATOM 2407 C CA . GLU A 1 309 ? -4.658 -15.280 19.439 1.00 95.81 309 GLU A CA 1
ATOM 2408 C C . GLU A 1 309 ? -5.544 -14.250 18.698 1.00 95.81 309 GLU A C 1
ATOM 2410 O O . GLU A 1 309 ? -5.816 -13.164 19.230 1.00 95.81 309 GLU A O 1
ATOM 2415 N N . PRO A 1 310 ? -5.974 -14.561 17.455 1.00 92.50 310 PRO A N 1
ATOM 2416 C CA . PRO A 1 310 ? -6.730 -13.657 16.578 1.00 92.50 310 PRO A CA 1
ATOM 2417 C C . PRO A 1 310 ? -7.978 -13.026 17.210 1.00 92.50 310 PRO A C 1
ATOM 2419 O O . PRO A 1 310 ? -8.175 -11.817 17.103 1.00 92.50 310 PRO A O 1
ATOM 2422 N N . ASP A 1 311 ? -8.784 -13.814 17.927 1.00 88.38 311 ASP A N 1
ATOM 2423 C CA . ASP A 1 311 ? -10.045 -13.345 18.526 1.00 88.38 311 ASP A CA 1
ATOM 2424 C C . ASP A 1 311 ? -9.821 -12.381 19.706 1.00 88.38 311 ASP A C 1
ATOM 2426 O O . ASP A 1 311 ? -10.656 -11.524 19.991 1.00 88.38 311 ASP A O 1
ATOM 2430 N N . ALA A 1 312 ? -8.675 -12.488 20.386 1.00 89.62 312 ALA A N 1
ATOM 2431 C CA . ALA A 1 312 ? -8.290 -11.583 21.470 1.00 89.62 312 ALA A CA 1
ATOM 2432 C C . ALA A 1 312 ? -7.517 -10.345 20.971 1.00 89.62 312 ALA A C 1
ATOM 2434 O O . ALA A 1 312 ? -7.389 -9.350 21.699 1.00 89.62 312 ALA A O 1
ATOM 2435 N N . GLY A 1 313 ? -6.996 -10.395 19.740 1.00 90.88 313 GLY A N 1
ATOM 2436 C CA . GLY A 1 313 ? -6.106 -9.380 19.177 1.00 90.88 313 GLY A CA 1
ATOM 2437 C C . GLY A 1 313 ? -4.735 -9.330 19.856 1.00 90.88 313 GLY A C 1
ATOM 2438 O O . GLY A 1 313 ? -4.128 -8.261 19.948 1.00 90.88 313 GLY A O 1
ATOM 2439 N N . THR A 1 314 ? -4.274 -10.454 20.413 1.00 94.62 314 THR A N 1
ATOM 2440 C CA . THR A 1 314 ? -3.063 -10.525 21.246 1.00 94.62 314 THR A CA 1
ATOM 2441 C C . THR A 1 314 ? -2.030 -11.501 20.708 1.00 94.62 314 THR A C 1
ATOM 2443 O O . THR A 1 314 ? -2.362 -12.467 20.023 1.00 94.62 314 THR A O 1
ATOM 2446 N N . MET A 1 315 ? -0.779 -11.278 21.100 1.00 96.88 315 MET A N 1
ATOM 2447 C CA . MET A 1 315 ? 0.334 -12.191 20.881 1.00 96.88 315 MET A CA 1
ATOM 2448 C C . MET A 1 315 ? 1.252 -12.260 22.101 1.00 96.88 315 MET A C 1
ATOM 2450 O O . MET A 1 315 ? 1.363 -11.308 22.877 1.00 96.88 315 MET A O 1
ATOM 2454 N N . SER A 1 316 ? 1.958 -13.376 22.222 1.00 98.06 316 SER A N 1
ATOM 2455 C CA . SER A 1 316 ? 3.137 -13.509 23.074 1.00 98.06 316 SER A CA 1
ATOM 2456 C C . SER A 1 316 ? 4.294 -13.993 22.221 1.00 98.06 316 SER A C 1
ATOM 2458 O O . SER A 1 316 ? 4.123 -14.936 21.446 1.00 98.06 316 SER A O 1
ATOM 2460 N N . ALA A 1 317 ? 5.456 -13.372 22.374 1.00 98.00 317 ALA A N 1
ATOM 2461 C CA . ALA A 1 317 ? 6.642 -13.737 21.623 1.00 98.00 317 ALA A CA 1
ATOM 2462 C C . ALA A 1 317 ? 7.839 -13.899 22.554 1.00 98.00 317 ALA A C 1
ATOM 2464 O O . ALA A 1 317 ? 8.037 -13.125 23.495 1.00 98.00 317 ALA A O 1
ATOM 2465 N N . SER A 1 318 ? 8.654 -14.900 22.258 1.00 98.25 318 SER A N 1
ATOM 2466 C CA . SER A 1 318 ? 9.988 -15.062 22.817 1.00 98.25 318 SER A CA 1
ATOM 2467 C C . SER A 1 318 ? 10.951 -15.364 21.693 1.00 98.25 318 SER A C 1
ATOM 2469 O O . SER A 1 318 ? 10.607 -16.066 20.749 1.00 98.25 318 SER A O 1
ATOM 2471 N N . GLY A 1 319 ? 12.159 -14.840 21.778 1.00 97.56 319 GLY A N 1
ATOM 2472 C CA . GLY A 1 319 ? 13.120 -15.032 20.716 1.00 97.56 319 GLY A CA 1
ATOM 2473 C C . GLY A 1 319 ? 14.532 -14.763 21.167 1.00 97.56 319 GLY A C 1
ATOM 2474 O O . GLY A 1 319 ? 14.800 -14.392 22.309 1.00 97.56 319 GLY A O 1
ATOM 2475 N N . THR A 1 320 ? 15.448 -15.010 20.252 1.00 97.75 320 THR A N 1
ATOM 2476 C CA . THR A 1 320 ? 16.873 -14.915 20.480 1.00 97.75 320 THR A CA 1
ATOM 2477 C C . THR A 1 320 ? 17.545 -14.307 19.262 1.00 97.75 320 THR A C 1
ATOM 2479 O O . THR A 1 320 ? 17.371 -14.799 18.150 1.00 97.75 320 THR A O 1
ATOM 2482 N N . TYR A 1 321 ? 18.344 -13.271 19.493 1.00 96.50 321 TYR A N 1
ATOM 2483 C CA . TYR A 1 321 ? 19.287 -12.734 18.525 1.00 96.50 321 TYR A CA 1
ATOM 2484 C C . TYR A 1 321 ? 20.684 -13.277 18.810 1.00 96.50 321 TYR A C 1
ATOM 2486 O O . TYR A 1 321 ? 21.219 -13.079 19.903 1.00 96.50 321 TYR A O 1
ATOM 2494 N N . ASP A 1 322 ? 21.296 -13.910 17.816 1.00 95.00 322 ASP A N 1
ATOM 2495 C CA . ASP A 1 322 ? 22.729 -14.171 17.833 1.00 95.00 322 ASP A CA 1
ATOM 2496 C C . ASP A 1 322 ? 23.432 -12.936 17.246 1.00 95.00 322 ASP A C 1
ATOM 2498 O O . ASP A 1 322 ? 23.280 -12.603 16.065 1.00 95.00 322 ASP A O 1
ATOM 2502 N N . ILE A 1 323 ? 24.155 -12.215 18.105 1.00 90.88 323 ILE A N 1
ATOM 2503 C CA . ILE A 1 323 ? 24.813 -10.943 17.791 1.00 90.88 323 ILE A CA 1
ATOM 2504 C C . ILE A 1 323 ? 26.312 -11.186 17.659 1.00 90.88 323 ILE A C 1
ATOM 2506 O O . ILE A 1 323 ? 26.954 -11.694 18.583 1.00 90.88 323 ILE A O 1
ATOM 2510 N N . GLN A 1 324 ? 26.874 -10.811 16.515 1.00 87.00 324 GLN A N 1
ATOM 2511 C CA . GLN A 1 324 ? 28.308 -10.842 16.268 1.00 87.00 324 GLN A CA 1
ATOM 2512 C C . GLN A 1 324 ? 28.973 -9.595 16.864 1.00 87.00 324 GLN A C 1
ATOM 2514 O O . GLN A 1 324 ? 28.503 -8.475 16.668 1.00 87.00 324 GLN A O 1
ATOM 2519 N N . SER A 1 325 ? 30.064 -9.788 17.608 1.00 72.25 325 SER A N 1
ATOM 2520 C CA . SER A 1 325 ? 30.850 -8.678 18.153 1.00 72.25 325 SER A CA 1
ATOM 2521 C C . SER A 1 325 ? 31.908 -8.256 17.138 1.00 72.25 325 SER A C 1
ATOM 2523 O O . SER A 1 325 ? 32.909 -8.950 16.973 1.00 72.25 325 SER A O 1
ATOM 2525 N N . ASP A 1 326 ? 31.716 -7.117 16.472 1.00 59.38 326 ASP A N 1
ATOM 2526 C CA . ASP A 1 326 ? 32.703 -6.594 15.513 1.00 59.38 326 ASP A CA 1
ATOM 2527 C C . ASP A 1 326 ? 33.941 -5.985 16.216 1.00 59.38 326 ASP A C 1
ATOM 2529 O O . ASP A 1 326 ? 34.985 -5.770 15.596 1.00 59.38 326 ASP A O 1
ATOM 2533 N N . HIS A 1 327 ? 33.871 -5.754 17.535 1.00 53.28 327 HIS A N 1
ATOM 2534 C CA . HIS A 1 327 ? 34.955 -5.185 18.340 1.00 53.28 327 HIS A CA 1
ATOM 2535 C C . HIS A 1 327 ? 35.167 -5.977 19.640 1.00 53.28 327 HIS A C 1
ATOM 2537 O O . HIS A 1 327 ? 34.226 -6.207 20.395 1.00 53.28 327 HIS A O 1
ATOM 2543 N N . GLY A 1 328 ? 36.412 -6.361 19.941 1.00 42.97 328 GLY A N 1
ATOM 2544 C CA . GLY A 1 328 ? 36.819 -6.976 21.218 1.00 42.97 328 GLY A CA 1
ATOM 2545 C C . GLY A 1 328 ? 36.891 -5.987 22.393 1.00 42.97 328 GLY A C 1
ATOM 2546 O O . GLY A 1 328 ? 37.747 -6.132 23.262 1.00 42.97 328 GLY A O 1
ATOM 2547 N N . GLY A 1 329 ? 36.060 -4.940 22.379 1.00 49.53 329 GLY A N 1
ATOM 2548 C CA . GLY A 1 329 ? 36.047 -3.857 23.365 1.00 49.53 329 GLY A CA 1
ATOM 2549 C C . GLY A 1 329 ? 35.006 -4.068 24.466 1.00 49.53 329 GLY A C 1
ATOM 2550 O O . GLY A 1 329 ? 33.964 -4.679 24.251 1.00 49.53 329 GLY A O 1
ATOM 2551 N N . THR A 1 330 ? 35.286 -3.538 25.656 1.00 49.38 330 THR A N 1
ATOM 2552 C CA . THR A 1 330 ? 34.536 -3.787 26.898 1.00 49.38 330 THR A CA 1
ATOM 2553 C C . THR A 1 330 ? 33.318 -2.882 27.140 1.00 49.38 330 THR A C 1
ATOM 2555 O O . THR A 1 330 ? 32.700 -3.031 28.185 1.00 49.38 330 THR A O 1
ATOM 2558 N N . ASP A 1 331 ? 32.927 -2.010 26.198 1.00 56.53 331 ASP A N 1
ATOM 2559 C CA . ASP A 1 331 ? 31.851 -1.010 26.385 1.00 56.53 331 ASP A CA 1
ATOM 2560 C C . ASP A 1 331 ? 30.935 -0.840 25.147 1.00 56.53 331 ASP A C 1
ATOM 2562 O O . ASP A 1 331 ? 30.640 0.274 24.714 1.00 56.53 331 ASP A O 1
ATOM 2566 N N . VAL A 1 332 ? 30.477 -1.934 24.527 1.00 75.31 332 VAL A N 1
ATOM 2567 C CA . VAL A 1 332 ? 29.543 -1.842 23.383 1.00 75.31 332 VAL A CA 1
ATOM 2568 C C . VAL A 1 332 ? 28.101 -1.819 23.884 1.00 75.31 332 VAL A C 1
ATOM 2570 O O . VAL A 1 332 ? 27.616 -2.810 24.414 1.00 75.31 332 VAL A O 1
ATOM 2573 N N . VAL A 1 333 ? 27.392 -0.704 23.701 1.00 85.19 333 VAL A N 1
ATOM 2574 C CA . VAL A 1 333 ? 25.950 -0.604 23.985 1.00 85.19 333 VAL A CA 1
ATOM 2575 C C . VAL A 1 333 ? 25.158 -1.154 22.799 1.00 85.19 333 VAL A C 1
ATOM 2577 O O . VAL A 1 333 ? 25.387 -0.734 21.667 1.00 85.19 333 VAL A O 1
ATOM 2580 N N . TRP A 1 334 ? 24.192 -2.041 23.046 1.00 88.88 334 TRP A N 1
ATOM 2581 C CA . TRP A 1 334 ? 23.268 -2.533 22.021 1.00 88.88 334 TRP A CA 1
ATOM 2582 C C . TRP A 1 334 ? 21.908 -1.834 22.124 1.00 88.88 334 TRP A C 1
ATOM 2584 O O . TRP A 1 334 ? 21.133 -2.132 23.038 1.00 88.88 334 TRP A O 1
ATOM 2594 N N . PRO A 1 335 ? 21.603 -0.893 21.217 1.00 91.12 335 PRO A N 1
ATOM 2595 C CA . PRO A 1 335 ? 20.299 -0.246 21.160 1.00 91.12 335 PRO A CA 1
ATOM 2596 C C . PRO A 1 335 ? 19.244 -1.169 20.538 1.00 91.12 335 PRO A C 1
ATOM 2598 O O . PRO A 1 335 ? 19.482 -1.746 19.479 1.00 91.12 335 PRO A O 1
ATOM 2601 N N . PHE A 1 336 ? 18.064 -1.252 21.152 1.00 93.62 336 PHE A N 1
ATOM 2602 C CA . PHE A 1 336 ? 16.881 -1.909 20.594 1.00 93.62 336 PHE A CA 1
ATOM 2603 C C . PHE A 1 336 ? 15.637 -1.042 20.769 1.00 93.62 336 PHE A C 1
ATOM 2605 O O . PHE A 1 336 ? 15.286 -0.648 21.879 1.00 93.62 336 PHE A O 1
ATOM 2612 N N . THR A 1 337 ? 14.939 -0.770 19.676 1.00 93.62 337 THR A N 1
ATOM 2613 C CA . THR A 1 337 ? 13.634 -0.117 19.692 1.00 93.62 337 THR A CA 1
ATOM 2614 C C . THR A 1 337 ? 12.554 -1.122 20.053 1.00 93.62 337 THR A C 1
ATOM 2616 O O . THR A 1 337 ? 12.387 -2.149 19.396 1.00 93.62 337 THR A O 1
ATOM 2619 N N . VAL A 1 338 ? 11.808 -0.813 21.105 1.00 94.38 338 VAL A N 1
ATOM 2620 C CA . VAL A 1 338 ? 10.726 -1.635 21.641 1.00 94.38 338 VAL A CA 1
ATOM 2621 C C . VAL A 1 338 ? 9.393 -1.015 21.240 1.00 94.38 338 VAL A C 1
ATOM 2623 O O . VAL A 1 338 ? 9.172 0.183 21.419 1.00 94.38 338 VAL A O 1
ATOM 2626 N N . GLY A 1 339 ? 8.499 -1.838 20.689 1.00 89.56 339 GLY A N 1
ATOM 2627 C CA . GLY A 1 339 ? 7.173 -1.400 20.276 1.00 89.56 339 GLY A CA 1
ATOM 2628 C C . GLY A 1 339 ? 6.377 -0.816 21.448 1.00 89.56 339 GLY A C 1
ATOM 2629 O O . GLY A 1 339 ? 6.360 -1.405 22.532 1.00 89.56 339 GLY A O 1
ATOM 2630 N N . PRO A 1 340 ? 5.650 0.301 21.260 1.00 85.00 340 PRO A N 1
ATOM 2631 C CA . PRO A 1 340 ? 4.890 0.941 22.339 1.00 85.00 340 PRO A CA 1
ATOM 2632 C C . PRO A 1 340 ? 3.745 0.064 22.877 1.00 85.00 340 PRO A C 1
ATOM 2634 O O . PRO A 1 340 ? 3.207 0.330 23.951 1.00 85.00 340 PRO A O 1
ATOM 2637 N N . GLY A 1 341 ? 3.345 -0.974 22.132 1.00 87.00 341 GLY A N 1
ATOM 2638 C CA . GLY A 1 341 ? 2.353 -1.962 22.554 1.00 87.00 341 GLY A CA 1
ATOM 2639 C C . GLY A 1 341 ? 2.906 -3.111 23.405 1.00 87.00 341 GLY A C 1
ATOM 2640 O O . GLY A 1 341 ? 2.106 -3.905 23.907 1.00 87.00 341 GLY A O 1
ATOM 2641 N N . PHE A 1 342 ? 4.229 -3.223 23.567 1.00 93.19 342 PHE A N 1
ATOM 2642 C CA . PHE A 1 342 ? 4.854 -4.361 24.244 1.00 93.19 342 PHE A CA 1
ATOM 2643 C C . PHE A 1 342 ? 4.756 -4.233 25.765 1.00 93.19 342 PHE A C 1
ATOM 2645 O O . PHE A 1 342 ? 4.925 -3.164 26.352 1.00 93.19 342 PHE A O 1
ATOM 2652 N N . ARG A 1 343 ? 4.485 -5.358 26.421 1.00 93.88 343 ARG A N 1
ATOM 2653 C CA . ARG A 1 343 ? 4.356 -5.507 27.872 1.00 93.88 343 ARG A CA 1
ATOM 2654 C C . ARG A 1 343 ? 5.248 -6.640 28.342 1.00 93.88 343 ARG A C 1
ATOM 2656 O O . ARG A 1 343 ? 5.543 -7.560 27.584 1.00 93.88 343 ARG A O 1
ATOM 2663 N N . ASN A 1 344 ? 5.648 -6.583 29.612 1.00 95.00 344 ASN A N 1
ATOM 2664 C CA . ASN A 1 344 ? 6.464 -7.622 30.242 1.00 95.00 344 ASN A CA 1
ATOM 2665 C C . ASN A 1 344 ? 7.766 -7.913 29.469 1.00 95.00 344 ASN A C 1
ATOM 2667 O O . ASN A 1 344 ? 8.196 -9.061 29.402 1.00 95.00 344 ASN A O 1
ATOM 2671 N N . VAL A 1 345 ? 8.384 -6.870 28.896 1.00 96.62 345 VAL A N 1
ATOM 2672 C CA . VAL A 1 345 ? 9.611 -6.998 28.101 1.00 96.62 345 VAL A CA 1
ATOM 2673 C C . VAL A 1 345 ? 10.759 -7.454 28.997 1.00 96.62 345 VAL A C 1
ATOM 2675 O O . VAL A 1 345 ? 11.126 -6.760 29.947 1.00 96.62 345 VAL A O 1
ATOM 2678 N N . ARG A 1 346 ? 11.333 -8.617 28.695 1.00 96.94 346 ARG A N 1
ATOM 2679 C CA . ARG A 1 346 ? 12.478 -9.191 29.413 1.00 96.94 346 ARG A CA 1
ATOM 2680 C C . ARG A 1 346 ? 13.650 -9.367 28.470 1.00 96.94 346 ARG A C 1
ATOM 2682 O O . ARG A 1 346 ? 13.450 -9.754 27.326 1.00 96.94 346 ARG A O 1
ATOM 2689 N N . TRP A 1 347 ? 14.850 -9.139 28.993 1.00 97.12 347 TRP A N 1
ATOM 2690 C CA . TRP A 1 347 ? 16.109 -9.341 28.287 1.00 97.12 347 TRP A CA 1
ATOM 2691 C C . TRP A 1 347 ? 17.003 -10.278 29.089 1.00 97.12 347 TRP A C 1
ATOM 2693 O O . TRP A 1 347 ? 17.108 -10.150 30.313 1.00 97.12 347 TRP A O 1
ATOM 2703 N N . GLN A 1 348 ? 17.651 -11.215 28.404 1.00 95.56 348 GLN A N 1
ATOM 2704 C CA . GLN A 1 348 ? 18.721 -12.024 28.979 1.00 95.56 348 GLN A CA 1
ATOM 2705 C C . GLN A 1 348 ? 19.874 -12.119 27.990 1.00 95.56 348 GLN A C 1
ATOM 2707 O O . GLN A 1 348 ? 19.653 -12.208 26.785 1.00 95.56 348 GLN A O 1
ATOM 2712 N N . ILE A 1 349 ? 21.100 -12.129 28.491 1.00 90.94 349 ILE A N 1
ATOM 2713 C CA . ILE A 1 349 ? 22.295 -12.329 27.684 1.00 90.94 349 ILE A CA 1
ATOM 2714 C C . ILE A 1 349 ? 23.032 -13.569 28.165 1.00 90.94 349 ILE A C 1
ATOM 2716 O O . ILE A 1 349 ? 23.388 -13.669 29.332 1.00 90.94 349 ILE A O 1
ATOM 2720 N N . ASP A 1 350 ? 23.235 -14.537 27.273 1.00 87.19 350 ASP A N 1
ATOM 2721 C CA . ASP A 1 350 ? 23.822 -15.843 27.600 1.00 87.19 350 ASP A CA 1
ATOM 2722 C C . ASP A 1 350 ? 23.168 -16.549 28.818 1.00 87.19 350 ASP A C 1
ATOM 2724 O O . ASP A 1 350 ? 23.812 -17.354 29.485 1.00 87.19 350 ASP A O 1
ATOM 2728 N N . GLY A 1 351 ? 21.889 -16.262 29.095 1.00 86.50 351 GLY A N 1
ATOM 2729 C CA . GLY A 1 351 ? 21.124 -16.802 30.229 1.00 86.50 351 GLY A CA 1
ATOM 2730 C C . GLY A 1 351 ? 21.045 -15.888 31.460 1.00 86.50 351 GLY A C 1
ATOM 2731 O O . GLY A 1 351 ? 20.178 -16.097 32.308 1.00 86.50 351 GLY A O 1
ATOM 2732 N N . ASP A 1 352 ? 21.867 -14.842 31.536 1.00 88.25 352 ASP A N 1
ATOM 2733 C CA . ASP A 1 352 ? 21.856 -13.885 32.645 1.00 88.25 352 ASP A CA 1
ATOM 2734 C C . ASP A 1 352 ? 20.869 -12.741 32.382 1.00 88.25 352 ASP A C 1
ATOM 2736 O O . ASP A 1 352 ? 20.837 -12.162 31.295 1.00 88.25 352 ASP A O 1
ATOM 2740 N N . GLY A 1 353 ? 20.055 -12.386 33.379 1.00 91.12 353 GLY A N 1
ATOM 2741 C CA . GLY A 1 353 ? 19.091 -11.288 33.270 1.00 91.12 353 GLY A CA 1
ATOM 2742 C C . GLY A 1 353 ? 19.758 -9.928 33.052 1.00 91.12 353 GLY A C 1
ATOM 2743 O O . GLY A 1 353 ? 20.715 -9.586 33.743 1.00 91.12 353 GLY A O 1
ATOM 2744 N N . LEU A 1 354 ? 19.215 -9.133 32.126 1.00 90.62 354 LEU A N 1
ATOM 2745 C CA . LEU A 1 354 ? 19.726 -7.806 31.788 1.00 90.62 354 LEU A CA 1
ATOM 2746 C C . LEU A 1 354 ? 18.632 -6.743 31.942 1.00 90.62 354 LEU A C 1
ATOM 2748 O O . LEU A 1 354 ? 17.530 -6.887 31.412 1.00 90.62 354 LEU A O 1
ATOM 2752 N N . ILE A 1 355 ? 18.944 -5.661 32.659 1.00 92.50 355 ILE A N 1
ATOM 2753 C CA . ILE A 1 355 ? 18.052 -4.505 32.806 1.00 92.50 355 ILE A CA 1
ATOM 2754 C C . ILE A 1 355 ? 18.519 -3.415 31.827 1.00 92.50 355 ILE A C 1
ATOM 2756 O O . ILE A 1 355 ? 19.656 -2.956 31.951 1.00 92.50 355 ILE A O 1
ATOM 2760 N N . PRO A 1 356 ? 17.687 -3.007 30.853 1.00 94.19 356 PRO A N 1
ATOM 2761 C CA . PRO A 1 356 ? 18.033 -1.943 29.915 1.00 94.19 356 PRO A CA 1
ATOM 2762 C C . PRO A 1 356 ? 17.960 -0.557 30.564 1.00 94.19 356 PRO A C 1
ATOM 2764 O O . PRO A 1 356 ? 17.149 -0.317 31.457 1.00 94.19 356 PRO A O 1
ATOM 2767 N N . GLU A 1 357 ? 18.741 0.389 30.042 1.00 93.94 357 GLU A N 1
ATOM 2768 C CA . GLU A 1 357 ? 18.417 1.815 30.171 1.00 93.94 357 GLU A CA 1
ATOM 2769 C C . GLU A 1 357 ? 17.362 2.164 29.110 1.00 93.94 357 GLU A C 1
ATOM 2771 O O . GLU A 1 357 ? 17.612 1.994 27.919 1.00 93.94 357 GLU A O 1
ATOM 2776 N N . ASP A 1 358 ? 16.184 2.628 29.528 1.00 93.31 358 ASP A N 1
ATOM 2777 C CA . ASP A 1 358 ? 15.101 3.024 28.621 1.00 93.31 358 ASP A CA 1
ATOM 2778 C C . ASP A 1 358 ? 15.182 4.519 28.275 1.00 93.31 358 ASP A C 1
ATOM 2780 O O . ASP A 1 358 ? 15.106 5.390 29.146 1.00 93.31 358 ASP A O 1
ATOM 2784 N N . ARG A 1 359 ? 15.306 4.812 26.979 1.00 92.25 359 ARG A N 1
ATOM 2785 C CA . ARG A 1 359 ? 15.273 6.155 26.394 1.00 92.25 359 ARG A CA 1
ATOM 2786 C C . ARG A 1 359 ? 14.023 6.343 25.541 1.00 92.25 359 ARG A C 1
ATOM 2788 O O . ARG A 1 359 ? 14.093 6.464 24.315 1.00 92.25 359 ARG A O 1
ATOM 2795 N N . SER A 1 360 ? 12.870 6.377 26.203 1.00 90.94 360 SER A N 1
ATOM 2796 C CA . SER A 1 360 ? 11.555 6.601 25.584 1.00 90.94 360 SER A CA 1
ATOM 2797 C C . SER A 1 360 ? 11.167 5.531 24.552 1.00 90.94 360 SER A C 1
ATOM 2799 O O . SER A 1 360 ? 10.625 5.859 23.502 1.00 90.94 360 SER A O 1
ATOM 2801 N N . GLY A 1 361 ? 11.448 4.256 24.831 1.00 90.56 361 GLY A N 1
ATOM 2802 C CA . GLY A 1 361 ? 11.194 3.124 23.930 1.00 90.56 361 GLY A CA 1
ATOM 2803 C C . GLY A 1 361 ? 12.437 2.621 23.191 1.00 90.56 361 GLY A C 1
ATOM 2804 O O . GLY A 1 361 ? 12.369 1.602 22.508 1.00 90.56 361 GLY A O 1
ATOM 2805 N N . LEU A 1 362 ? 13.586 3.289 23.344 1.00 93.19 362 LEU A N 1
ATOM 2806 C CA . LEU A 1 362 ? 14.886 2.747 22.950 1.00 93.19 362 LEU A CA 1
ATOM 2807 C C . LEU A 1 362 ? 15.564 2.121 24.172 1.00 93.19 362 LEU A C 1
ATOM 2809 O O . LEU A 1 362 ? 16.036 2.829 25.059 1.00 93.19 362 LEU A O 1
ATOM 2813 N N . HIS A 1 363 ? 15.627 0.798 24.210 1.00 94.31 363 HIS A N 1
ATOM 2814 C CA . HIS A 1 363 ? 16.318 0.046 25.247 1.00 94.31 363 HIS A CA 1
ATOM 2815 C C . HIS A 1 363 ? 17.809 -0.050 24.920 1.00 94.31 363 HIS A C 1
ATOM 2817 O O . HIS A 1 363 ? 18.198 -0.652 23.921 1.00 94.31 363 HIS A O 1
ATOM 2823 N N . LEU A 1 364 ? 18.652 0.522 25.774 1.00 92.50 364 LEU A N 1
ATOM 2824 C CA . LEU A 1 364 ? 20.102 0.408 25.695 1.00 92.50 364 LEU A CA 1
ATOM 2825 C C . LEU A 1 364 ? 20.579 -0.742 26.583 1.00 92.50 364 LEU A C 1
ATOM 2827 O O . LEU A 1 364 ? 20.522 -0.671 27.814 1.00 92.50 364 LEU A O 1
ATOM 2831 N N . LEU A 1 365 ? 21.056 -1.807 25.949 1.00 91.44 365 LEU A N 1
ATOM 2832 C CA . LEU A 1 365 ? 21.538 -3.014 26.611 1.00 91.44 365 LEU A CA 1
ATOM 2833 C C . LEU A 1 365 ? 23.062 -2.953 26.735 1.00 91.44 365 LEU A C 1
ATOM 2835 O O . LEU A 1 365 ? 23.759 -2.739 25.746 1.00 91.44 365 LEU A O 1
ATOM 2839 N N . ARG A 1 366 ? 23.585 -3.134 27.952 1.00 88.69 366 ARG A N 1
ATOM 2840 C CA . ARG A 1 366 ? 25.029 -3.137 28.232 1.00 88.69 366 ARG A CA 1
ATOM 2841 C C . ARG A 1 366 ? 25.492 -4.562 28.550 1.00 88.69 366 ARG A C 1
ATOM 2843 O O . ARG A 1 366 ? 25.358 -4.987 29.697 1.00 88.69 366 ARG A O 1
ATOM 2850 N N . PRO A 1 367 ? 25.966 -5.328 27.553 1.00 83.44 367 PRO A N 1
ATOM 2851 C CA . PRO A 1 367 ? 26.465 -6.675 27.769 1.00 83.44 367 PRO A CA 1
ATOM 2852 C C . PRO A 1 367 ? 27.704 -6.650 28.680 1.00 83.44 367 PRO A C 1
ATOM 2854 O O . PRO A 1 367 ? 28.569 -5.792 28.507 1.00 83.44 367 PRO A O 1
ATOM 2857 N N . PRO A 1 368 ? 27.853 -7.610 29.611 1.00 81.06 368 PRO A N 1
ATOM 2858 C CA . PRO A 1 368 ? 29.115 -7.813 30.312 1.00 81.06 368 PRO A CA 1
ATOM 2859 C C . PRO A 1 368 ? 30.239 -8.125 29.322 1.00 81.06 368 PRO A C 1
ATOM 2861 O O . PRO A 1 368 ? 29.996 -8.771 28.290 1.00 81.06 368 PRO A O 1
ATOM 2864 N N . SER A 1 369 ? 31.464 -7.721 29.664 1.00 77.69 369 SER A N 1
ATOM 2865 C CA . SER A 1 369 ? 32.651 -8.022 28.866 1.00 77.69 369 SER A CA 1
ATOM 2866 C C . SER A 1 369 ? 32.780 -9.528 28.622 1.00 77.69 369 SER A C 1
ATOM 2868 O O . SER A 1 369 ? 32.569 -10.359 29.507 1.00 77.69 369 SER A O 1
ATOM 2870 N N . SER A 1 370 ? 33.076 -9.899 27.380 1.00 76.38 370 SER A N 1
ATOM 2871 C CA . SER A 1 370 ? 33.209 -11.297 26.986 1.00 76.38 370 SER A CA 1
ATOM 2872 C C . SER A 1 370 ? 34.092 -11.418 25.758 1.00 76.38 370 SER A C 1
ATOM 2874 O O . SER A 1 370 ? 34.009 -10.597 24.851 1.00 76.38 370 SER A O 1
ATOM 2876 N N . ASN A 1 371 ? 34.880 -12.491 25.706 1.00 76.75 371 ASN A N 1
ATOM 2877 C CA . ASN A 1 371 ? 35.706 -12.830 24.546 1.00 76.75 371 ASN A CA 1
ATOM 2878 C C . ASN A 1 371 ? 34.960 -13.717 23.532 1.00 76.75 371 ASN A C 1
ATOM 2880 O O . ASN A 1 371 ? 35.568 -14.203 22.580 1.00 76.75 371 ASN A O 1
ATOM 2884 N N . LYS A 1 372 ? 33.665 -13.995 23.747 1.00 79.38 372 LYS A N 1
ATOM 2885 C CA . LYS A 1 372 ? 32.875 -14.798 22.807 1.00 79.38 372 LYS A CA 1
ATOM 2886 C C . LYS A 1 372 ? 32.649 -14.007 21.507 1.00 79.38 372 LYS A C 1
ATOM 2888 O O . LYS A 1 372 ? 32.179 -12.873 21.588 1.00 79.38 372 LYS A O 1
ATOM 2893 N N . PRO A 1 373 ? 32.906 -14.601 20.325 1.00 80.56 373 PRO A N 1
ATOM 2894 C CA . PRO A 1 373 ? 32.737 -13.918 19.037 1.00 80.56 373 PRO A CA 1
ATOM 2895 C C . PRO A 1 373 ? 31.265 -13.625 18.711 1.00 80.56 373 PRO A C 1
ATOM 2897 O O . PRO A 1 373 ? 30.947 -12.625 18.069 1.00 80.56 373 PRO A O 1
ATOM 2900 N N . THR A 1 374 ? 30.369 -14.485 19.197 1.00 88.19 374 THR A N 1
ATOM 2901 C CA . THR A 1 374 ? 28.919 -14.343 19.078 1.00 88.19 374 THR A CA 1
ATOM 2902 C C . THR A 1 374 ? 28.306 -14.460 20.464 1.00 88.19 374 THR A C 1
ATOM 2904 O O . THR A 1 374 ? 28.667 -15.345 21.246 1.00 88.19 374 THR A O 1
ATOM 2907 N N . ARG A 1 375 ? 27.389 -13.549 20.775 1.00 90.06 375 ARG A N 1
ATOM 2908 C CA . ARG A 1 375 ? 26.645 -13.502 22.035 1.00 90.06 375 ARG A CA 1
ATOM 2909 C C . ARG A 1 375 ? 25.173 -13.737 21.757 1.00 90.06 375 ARG A C 1
ATOM 2911 O O . ARG A 1 375 ? 24.662 -13.299 20.729 1.00 90.06 375 ARG A O 1
ATOM 2918 N N . ARG A 1 376 ? 24.498 -14.392 22.696 1.00 92.94 376 ARG A N 1
ATOM 2919 C CA . ARG A 1 376 ? 23.089 -14.732 22.560 1.00 92.94 376 ARG A CA 1
ATOM 2920 C C . ARG A 1 376 ? 22.231 -13.786 23.388 1.00 92.94 376 ARG A C 1
ATOM 2922 O O . ARG A 1 376 ? 22.312 -13.810 24.616 1.00 92.94 376 ARG A O 1
ATOM 2929 N N . LEU A 1 377 ? 21.410 -12.975 22.729 1.00 95.50 377 LEU A N 1
ATOM 2930 C CA . LEU A 1 377 ? 20.488 -12.041 23.369 1.00 95.50 377 LEU A CA 1
ATOM 2931 C C . LEU A 1 377 ? 19.053 -12.558 23.267 1.00 95.50 377 LEU A C 1
ATOM 2933 O O . LEU A 1 377 ? 18.439 -12.512 22.206 1.00 95.50 377 LEU A O 1
ATOM 2937 N N . PHE A 1 378 ? 18.512 -13.024 24.383 1.00 97.69 378 PHE A N 1
ATOM 2938 C CA . PHE A 1 378 ? 17.126 -13.451 24.503 1.00 97.69 378 PHE A CA 1
ATOM 2939 C C . PHE A 1 378 ? 16.208 -12.266 24.818 1.00 97.69 378 PHE A C 1
ATOM 2941 O O . PHE A 1 378 ? 16.551 -11.401 25.631 1.00 97.69 378 PHE A O 1
ATOM 2948 N N . PHE A 1 379 ? 15.016 -12.279 24.225 1.00 97.69 379 PHE A N 1
ATOM 2949 C CA . PHE A 1 379 ? 13.926 -11.370 24.541 1.00 97.69 379 PHE A CA 1
ATOM 2950 C C . PHE A 1 379 ? 12.601 -12.114 24.719 1.00 97.69 379 PHE A C 1
ATOM 2952 O O . PHE A 1 379 ? 12.362 -13.160 24.118 1.00 97.69 379 PHE 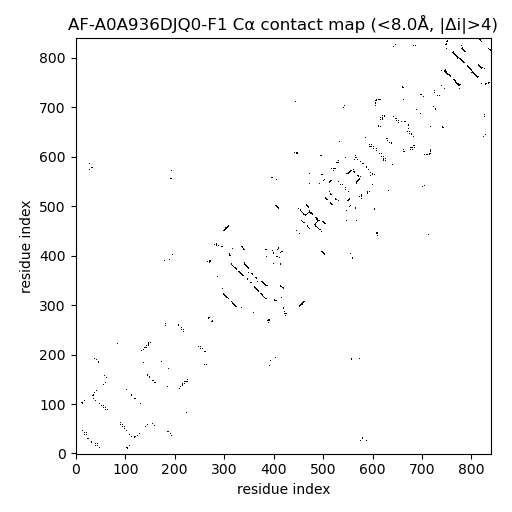A O 1
ATOM 2959 N N . GLN A 1 380 ? 11.706 -11.534 25.512 1.00 98.06 380 GLN A N 1
ATOM 2960 C CA . GLN A 1 380 ? 10.326 -11.995 25.656 1.00 98.06 380 GLN A CA 1
ATOM 2961 C C . GLN A 1 380 ? 9.400 -10.807 25.880 1.00 98.06 380 GLN A C 1
ATOM 2963 O O . GLN A 1 380 ? 9.783 -9.875 26.586 1.00 98.06 380 GLN A O 1
ATOM 2968 N N . PHE A 1 381 ? 8.192 -10.851 25.321 1.00 97.69 381 PHE A N 1
ATOM 2969 C CA . PHE A 1 381 ? 7.151 -9.860 25.577 1.00 97.69 381 PHE A CA 1
ATOM 2970 C C . PHE A 1 381 ? 5.745 -10.389 25.256 1.00 97.69 381 PHE A C 1
ATOM 2972 O O . PHE A 1 381 ? 5.557 -11.418 24.605 1.00 97.69 381 PHE A O 1
ATOM 2979 N N . GLU A 1 382 ? 4.747 -9.633 25.698 1.00 97.62 382 GLU A N 1
ATOM 2980 C CA . GLU A 1 382 ? 3.339 -9.793 25.341 1.00 97.62 382 GLU A CA 1
ATOM 2981 C C . GLU A 1 382 ? 2.846 -8.508 24.679 1.00 97.62 382 GLU A C 1
ATOM 2983 O O . GLU A 1 382 ? 3.234 -7.411 25.085 1.00 97.62 382 GLU A O 1
ATOM 2988 N N . ALA A 1 383 ? 1.979 -8.611 23.678 1.00 94.88 383 ALA A N 1
ATOM 2989 C CA . ALA A 1 383 ? 1.449 -7.444 22.986 1.00 94.88 383 ALA A CA 1
ATOM 2990 C C . ALA A 1 383 ? -0.025 -7.616 22.615 1.00 94.88 383 ALA A C 1
ATOM 2992 O O . ALA A 1 383 ? -0.514 -8.719 22.369 1.00 94.88 383 ALA A O 1
ATOM 2993 N N . LYS A 1 384 ? -0.728 -6.484 22.548 1.00 91.81 384 LYS A N 1
ATOM 2994 C CA . LYS A 1 384 ? -2.025 -6.364 21.879 1.00 91.81 384 LYS A CA 1
ATOM 2995 C C . LYS A 1 384 ? -1.818 -5.509 20.636 1.00 91.81 384 LYS A C 1
ATOM 2997 O O . LYS A 1 384 ? -1.305 -4.398 20.771 1.00 91.81 384 LYS A O 1
ATOM 3002 N N . VAL A 1 385 ? -2.195 -6.015 19.465 1.00 89.38 385 VAL A N 1
ATOM 3003 C CA . VAL A 1 385 ? -1.902 -5.370 18.177 1.00 89.38 385 VAL A CA 1
ATOM 3004 C C . VAL A 1 385 ? -3.213 -5.135 17.416 1.00 89.38 385 VAL A C 1
ATOM 3006 O O . VAL A 1 385 ? -3.771 -6.085 16.868 1.00 89.38 385 VAL A O 1
ATOM 3009 N N . PRO A 1 386 ? -3.728 -3.892 17.366 1.00 84.12 386 PRO A N 1
ATOM 3010 C CA . PRO A 1 386 ? -3.188 -2.666 17.967 1.00 84.12 386 PRO A CA 1
ATOM 3011 C C . PRO A 1 386 ? -3.477 -2.538 19.478 1.00 84.12 386 PRO A C 1
ATOM 3013 O O . PRO A 1 386 ? -4.454 -3.075 20.003 1.00 84.12 386 PRO A O 1
ATOM 3016 N N . SER A 1 387 ? -2.659 -1.758 20.192 1.00 78.94 387 SER A N 1
ATOM 3017 C CA . SER A 1 387 ? -2.770 -1.545 21.649 1.00 78.94 387 SER A CA 1
ATOM 3018 C C . SER A 1 387 ? -3.967 -0.674 22.079 1.00 78.94 387 SER A C 1
ATOM 3020 O O . SER A 1 387 ? -4.293 -0.603 23.268 1.00 78.94 387 SER A O 1
ATOM 3022 N N . GLY A 1 388 ? -4.671 -0.075 21.115 1.00 81.56 388 GLY A N 1
ATOM 3023 C CA . GLY A 1 388 ? -5.871 0.743 21.280 1.00 81.56 388 GLY A CA 1
ATOM 3024 C C . GLY A 1 388 ? -6.515 1.044 19.926 1.00 81.56 388 GLY A C 1
ATOM 3025 O O . GLY A 1 388 ? -6.297 0.309 18.968 1.00 81.56 388 GLY A O 1
ATOM 3026 N N . ILE A 1 389 ? -7.294 2.124 19.835 1.00 82.94 389 ILE A N 1
ATOM 3027 C CA . ILE A 1 389 ? -7.913 2.551 18.569 1.00 82.94 389 ILE A CA 1
ATOM 3028 C C . ILE A 1 389 ? -7.338 3.883 18.106 1.00 82.94 389 ILE A C 1
ATOM 3030 O O . ILE A 1 389 ? -6.938 4.719 18.919 1.00 82.94 389 ILE A O 1
ATOM 3034 N N . ARG A 1 390 ? -7.341 4.111 16.797 1.00 84.75 390 ARG A N 1
ATOM 3035 C CA . ARG A 1 390 ? -7.095 5.445 16.254 1.00 84.75 390 ARG A CA 1
ATOM 3036 C C . ARG A 1 390 ? -8.236 6.398 16.599 1.00 84.75 390 ARG A C 1
ATOM 3038 O O . ARG A 1 390 ? -9.387 6.001 16.797 1.00 84.75 390 ARG A O 1
ATOM 3045 N N . ARG A 1 391 ? -7.913 7.690 16.636 1.00 83.75 391 ARG A N 1
ATOM 3046 C CA . ARG A 1 391 ? -8.889 8.779 16.744 1.00 83.75 391 ARG A CA 1
ATOM 3047 C C . ARG A 1 391 ? -9.838 8.775 15.543 1.00 83.75 391 ARG A C 1
ATOM 3049 O O . ARG A 1 391 ? -11.012 9.116 15.709 1.00 83.75 391 ARG A O 1
ATOM 3056 N N . HIS A 1 392 ? -9.322 8.356 14.386 1.00 79.75 392 HIS A N 1
ATOM 3057 C CA . HIS A 1 392 ? -10.016 8.249 13.107 1.00 79.75 392 HIS A CA 1
ATOM 3058 C C . HIS A 1 392 ? -9.788 6.860 12.499 1.00 79.75 392 HIS A C 1
ATOM 3060 O O . HIS A 1 392 ? -8.651 6.400 12.429 1.00 79.75 392 HIS A O 1
ATOM 3066 N N . GLY A 1 393 ? -10.856 6.211 12.037 1.00 72.75 393 GLY A N 1
ATOM 3067 C CA . GLY A 1 393 ? -10.768 4.931 11.332 1.00 72.75 393 GLY A CA 1
ATOM 3068 C C . GLY A 1 393 ? -10.261 3.753 12.170 1.00 72.75 393 GLY A C 1
ATOM 3069 O O . GLY A 1 393 ? -10.145 3.825 13.396 1.00 72.75 393 GLY A O 1
ATOM 3070 N N . LEU A 1 394 ? -9.997 2.649 11.468 1.00 68.94 394 LEU A N 1
ATOM 3071 C CA . LEU A 1 394 ? -9.538 1.369 12.025 1.00 68.94 394 LEU A CA 1
ATOM 3072 C C . LEU A 1 394 ? -8.277 0.825 11.337 1.00 68.94 394 LEU A C 1
ATOM 3074 O O . LEU A 1 394 ? -7.831 -0.268 11.674 1.00 68.94 394 LEU A O 1
ATOM 3078 N N . ALA A 1 395 ? -7.708 1.557 10.377 1.00 70.44 395 ALA A N 1
ATOM 3079 C CA . ALA A 1 395 ? -6.560 1.096 9.608 1.00 70.44 395 ALA A CA 1
ATOM 3080 C C . ALA A 1 395 ? -5.277 1.102 10.458 1.00 70.44 395 ALA A C 1
ATOM 3082 O O . ALA A 1 395 ? -4.879 2.123 11.033 1.00 70.44 395 ALA A O 1
ATOM 3083 N N . HIS A 1 396 ? -4.602 -0.042 10.511 1.00 76.50 396 HIS A N 1
ATOM 3084 C CA . HIS A 1 396 ? -3.293 -0.214 11.135 1.00 76.50 396 HIS A CA 1
ATOM 3085 C C . HIS A 1 396 ? -2.388 -1.005 10.190 1.00 76.50 396 HIS A C 1
ATOM 3087 O O . HIS A 1 396 ? -2.862 -1.915 9.517 1.00 76.50 396 HIS A O 1
ATOM 3093 N N . ARG A 1 397 ? -1.090 -0.660 10.157 1.00 83.62 397 ARG A N 1
ATOM 3094 C CA . ARG A 1 397 ? -0.083 -1.382 9.360 1.00 83.62 397 ARG A CA 1
ATOM 3095 C C . ARG A 1 397 ? -0.047 -2.857 9.757 1.00 83.62 397 ARG A C 1
ATOM 3097 O O . ARG A 1 397 ? -0.216 -3.724 8.913 1.00 83.62 397 ARG A O 1
ATOM 3104 N N . ASN A 1 398 ? 0.143 -3.093 11.052 1.00 90.50 398 ASN A N 1
ATOM 3105 C CA . ASN A 1 398 ? 0.118 -4.409 11.665 1.00 90.50 398 ASN A CA 1
ATOM 3106 C C . ASN A 1 398 ? -1.186 -4.582 12.444 1.00 90.50 398 ASN A C 1
ATOM 3108 O O . ASN A 1 398 ? -1.665 -3.644 13.089 1.00 90.50 398 ASN A O 1
ATOM 3112 N N . PHE A 1 399 ? -1.751 -5.782 12.409 1.00 90.25 399 PHE A N 1
ATOM 3113 C CA . PHE A 1 399 ? -2.994 -6.104 13.095 1.00 90.25 399 PHE A CA 1
ATOM 3114 C C . PHE A 1 399 ? -3.075 -7.594 13.429 1.00 90.25 399 PHE A C 1
ATOM 3116 O O . PHE A 1 399 ? -2.618 -8.448 12.673 1.00 90.25 399 PHE A O 1
ATOM 3123 N N . ILE A 1 400 ? -3.721 -7.900 14.553 1.00 91.88 400 ILE A N 1
ATOM 3124 C CA . ILE A 1 400 ? -4.169 -9.245 14.911 1.00 91.88 400 ILE A CA 1
ATOM 3125 C C . ILE A 1 400 ? -5.678 -9.161 15.098 1.00 91.88 400 ILE A C 1
ATOM 3127 O O . ILE A 1 400 ? -6.155 -8.493 16.019 1.00 91.88 400 ILE A O 1
ATOM 3131 N N . ARG A 1 401 ? -6.437 -9.798 14.206 1.00 88.00 401 ARG A N 1
ATOM 3132 C CA . ARG A 1 401 ? -7.898 -9.827 14.266 1.00 88.00 401 ARG A CA 1
ATOM 3133 C C . ARG A 1 401 ? -8.438 -11.178 13.813 1.00 88.00 401 ARG A C 1
ATOM 3135 O O . ARG A 1 401 ? -7.752 -11.936 13.138 1.00 88.00 401 ARG A O 1
ATOM 3142 N N . SER A 1 402 ? -9.701 -11.446 14.123 1.00 86.44 402 SER A N 1
ATOM 3143 C CA . SER A 1 402 ? -10.407 -12.652 13.669 1.00 86.44 402 SER A CA 1
ATOM 3144 C C . SER A 1 402 ? -10.506 -12.788 12.144 1.00 86.44 402 SER A C 1
ATOM 3146 O O . SER A 1 402 ? -10.640 -13.887 11.617 1.00 86.44 402 SER A O 1
ATOM 3148 N N . GLU A 1 403 ? -10.478 -11.662 11.433 1.00 85.62 403 GLU A N 1
ATOM 3149 C CA . GLU A 1 403 ? -10.541 -11.595 9.976 1.00 85.62 403 GLU A CA 1
ATOM 3150 C C . GLU A 1 403 ? -9.181 -11.931 9.344 1.00 85.62 403 GLU A C 1
ATOM 3152 O O . GLU A 1 403 ? -9.123 -12.325 8.188 1.00 85.62 403 GLU A O 1
ATOM 3157 N N . GLY A 1 404 ? -8.084 -11.807 10.097 1.00 90.06 404 GLY A N 1
ATOM 3158 C CA . GLY A 1 404 ? -6.735 -12.095 9.627 1.00 90.06 404 GLY A CA 1
ATOM 3159 C C . GLY A 1 404 ? -5.661 -11.473 10.516 1.00 90.06 404 GLY A C 1
ATOM 3160 O O . GLY A 1 404 ? -5.928 -10.620 11.369 1.00 90.06 404 GLY A O 1
ATOM 3161 N N . VAL A 1 405 ? -4.419 -11.883 10.287 1.00 93.75 405 VAL A N 1
ATOM 3162 C CA . VAL A 1 405 ? -3.237 -11.390 10.994 1.00 93.75 405 VAL A CA 1
ATOM 3163 C C . VAL A 1 405 ? -2.198 -10.933 9.985 1.00 93.75 405 VAL A C 1
ATOM 3165 O O . VAL A 1 405 ? -1.879 -11.669 9.055 1.00 93.75 405 VAL A O 1
ATOM 3168 N N . LEU A 1 406 ? -1.636 -9.749 10.216 1.00 94.75 406 LEU A N 1
ATOM 3169 C CA . LEU A 1 406 ? -0.445 -9.258 9.535 1.00 94.75 406 LEU A CA 1
ATOM 3170 C C . LEU A 1 406 ? 0.474 -8.597 10.558 1.00 94.75 406 LEU A C 1
ATOM 3172 O O . LEU A 1 406 ? 0.099 -7.621 11.213 1.00 94.75 406 LEU A O 1
ATOM 3176 N N . LEU A 1 407 ? 1.685 -9.123 10.672 1.00 95.81 407 LEU A N 1
ATOM 3177 C CA . LEU A 1 407 ? 2.759 -8.576 11.486 1.00 95.81 407 LEU A CA 1
ATOM 3178 C C . LEU A 1 407 ? 4.021 -8.499 10.630 1.00 95.81 407 LEU A C 1
ATOM 3180 O O . LEU A 1 407 ? 4.356 -9.456 9.933 1.00 95.81 407 LEU A O 1
ATOM 3184 N N . ASP A 1 408 ? 4.746 -7.389 10.690 1.00 94.69 408 ASP A N 1
ATOM 3185 C CA . ASP A 1 408 ? 6.016 -7.246 9.987 1.00 94.69 408 ASP A CA 1
ATOM 3186 C C . ASP A 1 408 ? 7.086 -6.509 10.798 1.00 94.69 408 ASP A C 1
ATOM 3188 O O . ASP A 1 408 ? 6.791 -5.793 11.758 1.00 94.69 408 ASP A O 1
ATOM 3192 N N . SER A 1 409 ? 8.343 -6.714 10.401 1.00 93.94 409 SER A N 1
ATOM 3193 C CA . SER A 1 409 ? 9.526 -6.110 11.018 1.00 93.94 409 SER A CA 1
ATOM 3194 C C . SER A 1 409 ? 9.915 -4.751 10.424 1.00 93.94 409 SER A C 1
ATOM 3196 O O . SER A 1 409 ? 10.986 -4.240 10.745 1.00 93.94 409 SER A O 1
ATOM 3198 N N . LEU A 1 410 ? 9.109 -4.202 9.510 1.00 89.81 410 LEU A N 1
ATOM 3199 C CA . LEU A 1 410 ? 9.254 -2.827 9.021 1.00 89.81 410 LEU A CA 1
ATOM 3200 C C . LEU A 1 410 ? 8.496 -1.851 9.943 1.00 89.81 410 LEU A C 1
ATOM 3202 O O . LEU A 1 410 ? 8.836 -0.672 10.022 1.00 89.81 410 LEU A O 1
ATOM 3206 N N . GLY A 1 411 ? 7.475 -2.340 10.653 1.00 86.81 411 GLY A N 1
ATOM 3207 C CA . GLY A 1 411 ? 6.880 -1.711 11.829 1.00 86.81 411 GLY A CA 1
ATOM 3208 C C . GLY A 1 411 ? 7.468 -2.236 13.145 1.00 86.81 411 GLY A C 1
ATOM 3209 O O . GLY A 1 411 ? 8.296 -3.139 13.172 1.00 86.81 411 GLY A O 1
ATOM 3210 N N . THR A 1 412 ? 7.010 -1.684 14.269 1.00 90.12 412 THR A N 1
ATOM 3211 C CA . THR A 1 412 ? 7.546 -1.988 15.610 1.00 90.12 412 THR A CA 1
ATOM 3212 C C . THR A 1 412 ? 6.703 -2.988 16.410 1.00 90.12 412 THR A C 1
ATOM 3214 O O . THR A 1 412 ? 6.951 -3.171 17.599 1.00 90.12 412 THR A O 1
ATOM 3217 N N . ASP A 1 413 ? 5.713 -3.643 15.789 1.00 92.25 413 ASP A N 1
ATOM 3218 C CA . ASP A 1 413 ? 4.741 -4.495 16.496 1.00 92.25 413 ASP A CA 1
ATOM 3219 C C . ASP A 1 413 ? 5.091 -5.996 16.504 1.00 92.25 413 ASP A C 1
ATOM 3221 O O . ASP A 1 413 ? 4.492 -6.742 17.275 1.00 92.25 413 ASP A O 1
ATOM 3225 N N . LEU A 1 414 ? 6.038 -6.458 15.674 1.00 95.25 414 LEU A N 1
ATOM 3226 C CA . LEU A 1 414 ? 6.385 -7.886 15.573 1.00 95.25 414 LEU A CA 1
ATOM 3227 C C . LEU A 1 414 ? 7.470 -8.320 16.567 1.00 95.25 414 LEU A C 1
ATOM 3229 O O . LEU A 1 414 ? 7.361 -9.388 17.162 1.00 95.25 414 LEU A O 1
ATOM 3233 N N . MET A 1 415 ? 8.536 -7.531 16.718 1.00 95.19 415 MET A N 1
ATOM 3234 C CA . MET A 1 415 ? 9.681 -7.854 17.579 1.00 95.19 415 MET A CA 1
ATOM 3235 C C . MET A 1 415 ? 10.491 -6.596 17.926 1.00 95.19 415 MET A C 1
ATOM 3237 O O . MET A 1 415 ? 10.398 -5.607 17.197 1.00 95.19 415 MET A O 1
ATOM 3241 N N . PRO A 1 416 ? 11.300 -6.601 19.006 1.00 95.56 416 PRO A N 1
ATOM 3242 C CA . PRO A 1 416 ? 12.238 -5.515 19.276 1.00 95.56 416 PRO A CA 1
ATOM 3243 C C . PRO A 1 416 ? 13.226 -5.361 18.118 1.00 95.56 416 PRO A C 1
ATOM 3245 O O . PRO A 1 416 ? 13.901 -6.326 17.757 1.00 95.56 416 PRO A O 1
ATOM 3248 N N . LEU A 1 417 ? 13.325 -4.164 17.548 1.00 93.12 417 LEU A N 1
ATOM 3249 C CA . LEU A 1 417 ? 14.158 -3.896 16.375 1.00 93.12 417 LEU A CA 1
ATOM 3250 C C . LEU A 1 417 ? 15.535 -3.363 16.796 1.00 93.12 417 LEU A C 1
ATOM 3252 O O . LEU A 1 417 ? 15.595 -2.509 17.677 1.00 93.12 417 LEU A O 1
ATOM 3256 N N . PRO A 1 418 ? 16.647 -3.819 16.199 1.00 90.44 418 PRO A N 1
ATOM 3257 C CA . PRO A 1 418 ? 17.975 -3.304 16.513 1.00 90.44 418 PRO A CA 1
ATOM 3258 C C . PRO A 1 418 ? 18.134 -1.853 16.055 1.00 90.44 418 PRO A C 1
ATOM 3260 O O . PRO A 1 418 ? 17.770 -1.484 14.941 1.00 90.44 418 PRO A O 1
ATOM 3263 N N . GLY A 1 419 ? 18.775 -1.040 16.885 1.00 88.06 419 GLY A N 1
ATOM 3264 C CA . GLY A 1 419 ? 19.034 0.362 16.587 1.00 88.06 419 GLY A CA 1
ATOM 3265 C C . GLY A 1 419 ? 17.827 1.273 16.780 1.00 88.06 419 GLY A C 1
ATOM 3266 O O . GLY A 1 419 ? 16.808 0.903 17.368 1.00 88.06 419 GLY A O 1
ATOM 3267 N N . VAL A 1 420 ? 17.998 2.506 16.308 1.00 86.12 420 VAL A N 1
ATOM 3268 C CA . VAL A 1 420 ? 16.959 3.536 16.281 1.00 86.12 420 VAL A CA 1
ATOM 3269 C C . VAL A 1 420 ? 16.157 3.387 14.992 1.00 86.12 420 VAL A C 1
ATOM 3271 O O . VAL A 1 420 ? 16.730 3.291 13.911 1.00 86.12 420 VAL A O 1
ATOM 3274 N N . VAL A 1 421 ? 14.834 3.395 15.110 1.00 83.81 421 VAL A N 1
ATOM 3275 C CA . VAL A 1 421 ? 13.892 3.315 13.995 1.00 83.81 421 VAL A CA 1
ATOM 3276 C C . VAL A 1 421 ? 13.432 4.728 13.671 1.00 83.81 421 VAL A C 1
ATOM 3278 O O . VAL A 1 421 ? 12.715 5.354 14.453 1.00 83.81 421 VAL A O 1
ATOM 3281 N N . SER A 1 422 ? 13.856 5.242 12.519 1.00 74.31 422 SER A N 1
ATOM 3282 C CA . SER A 1 422 ? 13.598 6.626 12.114 1.00 74.31 422 SER A CA 1
ATOM 3283 C C . SER A 1 422 ? 12.109 6.940 11.962 1.00 74.31 422 SER A C 1
ATOM 3285 O O . SER A 1 422 ? 11.699 8.049 12.279 1.00 74.31 422 SER A O 1
ATOM 3287 N N . SER A 1 423 ? 11.277 5.972 11.570 1.00 73.94 423 SER A N 1
ATOM 3288 C CA . SER A 1 423 ? 9.827 6.168 11.414 1.00 73.94 423 SER A CA 1
ATOM 3289 C C . SER A 1 423 ? 9.085 6.439 12.733 1.00 73.94 423 SER A C 1
ATOM 3291 O O . SER A 1 423 ? 7.945 6.908 12.722 1.00 73.94 423 SER A O 1
ATOM 3293 N N . VAL A 1 424 ? 9.710 6.204 13.893 1.00 81.06 424 VAL A N 1
ATOM 3294 C CA . VAL A 1 424 ? 9.095 6.481 15.197 1.00 81.06 424 VAL A CA 1
ATOM 3295 C C . VAL A 1 424 ? 9.260 7.960 15.555 1.00 81.06 424 VAL A C 1
ATOM 3297 O O . VAL A 1 424 ? 10.336 8.423 15.926 1.00 81.06 424 VAL A O 1
ATOM 3300 N N . GLY A 1 425 ? 8.156 8.711 15.491 1.00 72.56 425 GLY A N 1
ATOM 3301 C CA . GLY A 1 425 ? 8.111 10.123 15.897 1.00 72.56 425 GLY A CA 1
ATOM 3302 C C . GLY A 1 425 ? 8.628 11.119 14.855 1.00 72.56 425 GLY A C 1
ATOM 3303 O O . GLY A 1 425 ? 8.621 12.328 15.115 1.00 72.56 425 GLY A O 1
ATOM 3304 N N . LEU A 1 426 ? 9.035 10.632 13.682 1.00 69.38 426 LEU A N 1
ATOM 3305 C CA . LEU A 1 426 ? 9.288 11.460 12.512 1.00 69.38 426 LEU A CA 1
ATOM 3306 C C . LEU A 1 426 ? 7.967 11.999 11.954 1.00 69.38 426 LEU A C 1
ATOM 3308 O O . LEU A 1 426 ? 6.943 11.323 11.901 1.00 69.38 426 LEU A O 1
ATOM 3312 N N . THR A 1 427 ? 7.991 13.265 11.575 1.00 68.06 427 THR A N 1
ATOM 3313 C CA . THR A 1 427 ? 6.896 14.022 10.981 1.00 68.06 427 THR A CA 1
ATOM 3314 C C . THR A 1 427 ? 7.483 14.906 9.888 1.00 68.06 427 THR A C 1
ATOM 3316 O O . THR A 1 427 ? 8.649 15.291 9.951 1.00 68.06 427 THR A O 1
ATOM 3319 N N . ARG A 1 428 ? 6.667 15.357 8.933 1.00 62.53 428 ARG A N 1
ATOM 3320 C CA . ARG A 1 428 ? 7.138 16.303 7.903 1.00 62.53 428 ARG A CA 1
ATOM 3321 C C . ARG A 1 428 ? 7.806 17.566 8.471 1.00 62.53 428 ARG A C 1
ATOM 3323 O O . ARG A 1 428 ? 8.676 18.134 7.826 1.00 62.53 428 ARG A O 1
ATOM 3330 N N . HIS A 1 429 ? 7.424 17.994 9.678 1.00 63.25 429 HIS A N 1
ATOM 3331 C CA . HIS A 1 429 ? 7.960 19.204 10.307 1.00 63.25 429 HIS A CA 1
ATOM 3332 C C . HIS A 1 429 ? 9.379 19.025 10.861 1.00 63.25 429 HIS A C 1
ATOM 3334 O O . HIS A 1 429 ? 10.157 19.965 10.797 1.00 63.25 429 HIS A O 1
ATOM 3340 N N . ASN A 1 430 ? 9.720 17.851 11.407 1.00 67.06 430 ASN A N 1
ATOM 3341 C CA . ASN A 1 430 ? 11.048 17.579 11.982 1.00 67.06 430 ASN A CA 1
ATOM 3342 C C . ASN A 1 430 ? 11.953 16.748 11.051 1.00 67.06 430 ASN A C 1
ATOM 3344 O O . ASN A 1 430 ? 13.134 16.591 11.348 1.00 67.06 430 ASN A O 1
ATOM 3348 N N . ALA A 1 431 ? 11.431 16.250 9.923 1.00 60.78 431 ALA A N 1
ATOM 3349 C CA . ALA A 1 431 ? 12.223 15.617 8.866 1.00 60.78 431 ALA A CA 1
ATOM 3350 C C . ALA A 1 431 ? 13.184 16.604 8.181 1.00 60.78 431 ALA A C 1
ATOM 3352 O O . ALA A 1 431 ? 14.298 16.232 7.824 1.00 60.78 431 ALA A O 1
ATOM 3353 N N . GLN A 1 432 ? 12.794 17.879 8.073 1.00 55.97 432 GLN A N 1
ATOM 3354 C CA . GLN A 1 432 ? 13.620 18.945 7.485 1.00 55.97 432 GLN A CA 1
ATOM 3355 C C . GLN A 1 432 ? 14.900 19.244 8.289 1.00 55.97 432 GLN A C 1
ATOM 3357 O O . GLN A 1 432 ? 15.836 19.834 7.755 1.00 55.97 432 GLN A O 1
ATOM 3362 N N . ASP A 1 433 ? 14.963 18.807 9.551 1.00 53.56 433 ASP A N 1
ATOM 3363 C CA . ASP A 1 433 ? 16.122 18.995 10.429 1.00 53.56 433 ASP A CA 1
ATOM 3364 C C . ASP A 1 433 ? 17.190 17.890 10.259 1.00 53.56 433 ASP A C 1
ATOM 3366 O O . ASP A 1 433 ? 18.276 17.961 10.852 1.00 53.56 433 ASP A O 1
ATOM 3370 N N . ALA A 1 434 ? 16.907 16.842 9.472 1.00 59.00 434 ALA A N 1
ATOM 3371 C CA . ALA A 1 434 ? 17.844 15.753 9.227 1.00 59.00 434 ALA A CA 1
ATOM 3372 C C . ALA A 1 434 ? 18.909 16.170 8.197 1.00 59.00 434 ALA A C 1
ATOM 3374 O O . ALA A 1 434 ? 18.613 16.478 7.046 1.00 59.00 434 ALA A O 1
ATOM 3375 N N . LYS A 1 435 ? 20.184 16.166 8.606 1.00 65.75 435 LYS A N 1
ATOM 3376 C CA . LYS A 1 435 ? 21.306 16.355 7.673 1.00 65.75 435 LYS A CA 1
ATOM 3377 C C . LYS A 1 435 ? 21.414 15.145 6.732 1.00 65.75 435 LYS A C 1
ATOM 3379 O O . LYS A 1 435 ? 21.308 14.024 7.233 1.00 65.75 435 LYS A O 1
ATOM 3384 N N . PRO A 1 436 ? 21.693 15.349 5.432 1.00 71.50 436 PRO A N 1
ATOM 3385 C CA . PRO A 1 436 ? 21.925 14.247 4.505 1.00 71.50 436 PRO A CA 1
ATOM 3386 C C . PRO A 1 436 ? 23.137 13.415 4.942 1.00 71.50 436 PRO A C 1
ATOM 3388 O O . PRO A 1 436 ? 24.116 13.953 5.471 1.00 71.50 436 PRO A O 1
ATOM 3391 N N . LEU A 1 437 ? 23.053 12.100 4.735 1.00 78.81 437 LEU A N 1
ATOM 3392 C CA . LEU A 1 437 ? 24.144 11.171 5.019 1.00 78.81 437 LEU A CA 1
ATOM 3393 C C . LEU A 1 437 ? 25.298 11.388 4.032 1.00 78.81 437 LEU A C 1
ATOM 3395 O O . LEU A 1 437 ? 25.084 11.717 2.866 1.00 78.81 437 LEU A O 1
ATOM 3399 N N . THR A 1 438 ? 26.532 11.184 4.495 1.00 86.06 438 THR A N 1
ATOM 3400 C CA . THR A 1 438 ? 27.676 11.044 3.578 1.00 86.06 438 THR A CA 1
ATOM 3401 C C . THR A 1 438 ? 27.547 9.745 2.782 1.00 86.06 438 THR A C 1
ATOM 3403 O O . THR A 1 438 ? 26.910 8.801 3.247 1.00 86.06 438 THR A O 1
ATOM 3406 N N . GLU A 1 439 ? 28.189 9.644 1.615 1.00 87.06 439 GLU A N 1
ATOM 3407 C CA . GLU A 1 439 ? 28.138 8.415 0.807 1.00 87.06 439 GLU A CA 1
ATOM 3408 C C . GLU A 1 439 ? 28.590 7.174 1.589 1.00 87.06 439 GLU A C 1
ATOM 3410 O O . GLU A 1 439 ? 27.943 6.135 1.519 1.00 87.06 439 GLU A O 1
ATOM 3415 N N . ALA A 1 440 ? 29.658 7.282 2.387 1.00 87.06 440 ALA A N 1
ATOM 3416 C CA . ALA A 1 440 ? 30.138 6.174 3.214 1.00 87.06 440 ALA A CA 1
ATOM 3417 C C . ALA A 1 440 ? 29.095 5.731 4.254 1.00 87.06 440 ALA A C 1
ATOM 3419 O O . ALA A 1 440 ? 28.897 4.536 4.461 1.00 87.06 440 ALA A O 1
ATOM 3420 N N . GLN A 1 441 ? 28.391 6.682 4.877 1.00 86.56 441 GLN A N 1
ATOM 3421 C CA . GLN A 1 441 ? 27.308 6.373 5.813 1.00 86.56 441 GLN A CA 1
ATOM 3422 C C . GLN A 1 441 ? 26.110 5.747 5.099 1.00 86.56 441 GLN A C 1
ATOM 3424 O O . GLN A 1 441 ? 25.576 4.758 5.586 1.00 86.56 441 GLN A O 1
ATOM 3429 N N . ALA A 1 442 ? 25.718 6.279 3.939 1.00 88.31 442 ALA A N 1
ATOM 3430 C CA . ALA A 1 442 ? 24.611 5.740 3.160 1.00 88.31 442 ALA A CA 1
ATOM 3431 C C . ALA A 1 442 ? 24.886 4.312 2.668 1.00 88.31 442 ALA A C 1
ATOM 3433 O O . ALA A 1 442 ? 23.992 3.479 2.689 1.00 88.31 442 ALA A O 1
ATOM 3434 N N . ARG A 1 443 ? 26.128 3.988 2.288 1.00 91.12 443 ARG A N 1
ATOM 3435 C CA . ARG A 1 443 ? 26.537 2.622 1.908 1.00 91.12 443 ARG A CA 1
ATOM 3436 C C . ARG A 1 443 ? 26.522 1.636 3.072 1.00 91.12 443 ARG A C 1
ATOM 3438 O O . ARG A 1 443 ? 26.334 0.445 2.851 1.00 91.12 443 ARG A O 1
ATOM 3445 N N . GLY A 1 444 ? 26.739 2.121 4.292 1.00 87.50 444 GLY A N 1
ATOM 3446 C CA . GLY A 1 444 ? 26.629 1.327 5.515 1.00 87.50 444 GLY A CA 1
ATOM 3447 C C . GLY A 1 444 ? 25.209 1.252 6.076 1.00 87.50 444 GLY A C 1
ATOM 3448 O O . GLY A 1 444 ? 25.012 0.595 7.098 1.00 87.50 444 GLY A O 1
ATOM 3449 N N . GLN A 1 445 ? 24.240 1.935 5.451 1.00 86.50 445 GLN A N 1
ATOM 3450 C CA . GLN A 1 445 ? 22.856 1.968 5.901 1.00 86.50 445 GLN A CA 1
ATOM 3451 C C . GLN A 1 445 ? 21.898 1.460 4.827 1.00 86.50 445 GLN A C 1
ATOM 3453 O O . GLN A 1 445 ? 21.803 2.032 3.751 1.00 86.50 445 GLN A O 1
ATOM 3458 N N . SER A 1 446 ? 21.135 0.423 5.138 1.00 88.56 446 SER A N 1
ATOM 3459 C CA . SER A 1 446 ? 20.050 -0.079 4.307 1.00 88.56 446 SER A CA 1
ATOM 3460 C C . SER A 1 446 ? 18.939 0.964 4.168 1.00 88.56 446 SER A C 1
ATOM 3462 O O . SER A 1 446 ? 18.487 1.525 5.168 1.00 88.56 446 SER A O 1
ATOM 3464 N N . ALA A 1 447 ? 18.457 1.190 2.944 1.00 87.94 447 ALA A N 1
ATOM 3465 C CA . ALA A 1 447 ? 17.302 2.054 2.687 1.00 87.94 447 ALA A CA 1
ATOM 3466 C C . ALA A 1 447 ? 15.985 1.469 3.234 1.00 87.94 447 ALA A C 1
ATOM 3468 O O . ALA A 1 447 ? 15.074 2.211 3.586 1.00 87.94 447 ALA A O 1
ATOM 3469 N N . ILE A 1 448 ? 15.890 0.140 3.338 1.00 87.56 448 ILE A N 1
ATOM 3470 C CA . ILE A 1 448 ? 14.704 -0.566 3.835 1.00 87.56 448 ILE A CA 1
ATOM 3471 C C . ILE A 1 448 ? 15.099 -1.750 4.726 1.00 87.56 448 ILE A C 1
ATOM 3473 O O . ILE A 1 448 ? 16.102 -2.428 4.494 1.00 87.56 448 ILE A O 1
ATOM 3477 N N . GLY A 1 449 ? 14.304 -2.013 5.764 1.00 87.38 449 GLY A N 1
ATOM 3478 C CA . GLY A 1 449 ? 14.524 -3.131 6.682 1.00 87.38 449 GLY A CA 1
ATOM 3479 C C . GLY A 1 449 ? 15.762 -2.977 7.570 1.00 87.38 449 GLY A C 1
ATOM 3480 O O . GLY A 1 449 ? 16.144 -1.880 7.970 1.00 87.38 449 GLY A O 1
ATOM 3481 N N . PHE A 1 450 ? 16.354 -4.108 7.945 1.00 88.12 450 PHE A N 1
ATOM 3482 C CA . PHE A 1 450 ? 17.509 -4.174 8.835 1.00 88.12 450 PHE A CA 1
ATOM 3483 C C . PHE A 1 450 ? 18.790 -3.770 8.106 1.00 88.12 450 PHE A C 1
ATOM 3485 O O . PHE A 1 450 ? 18.977 -4.088 6.936 1.00 88.12 450 PHE A O 1
ATOM 3492 N N . GLN A 1 451 ? 19.718 -3.156 8.844 1.00 85.19 451 GLN A N 1
ATOM 3493 C CA . GLN A 1 451 ? 21.025 -2.760 8.311 1.00 85.19 451 GLN A CA 1
ATOM 3494 C C . GLN A 1 451 ? 21.804 -3.963 7.756 1.00 85.19 451 GLN A C 1
ATOM 3496 O O . GLN A 1 451 ? 22.245 -3.978 6.611 1.00 85.19 451 GLN A O 1
ATOM 3501 N N . HIS A 1 452 ? 21.897 -5.031 8.546 1.00 87.81 452 HIS A N 1
ATOM 3502 C CA . HIS A 1 452 ? 22.586 -6.258 8.161 1.00 87.81 452 HIS A CA 1
ATOM 3503 C C . HIS A 1 452 ? 21.579 -7.363 7.862 1.00 87.81 452 HIS A C 1
ATOM 3505 O O . HIS A 1 452 ? 20.568 -7.483 8.555 1.00 87.81 452 HIS A O 1
ATOM 3511 N N . ALA A 1 453 ? 21.873 -8.178 6.848 1.00 92.12 453 ALA A N 1
ATOM 3512 C CA . ALA A 1 453 ? 21.086 -9.364 6.553 1.00 92.12 453 ALA A CA 1
ATOM 3513 C C . ALA A 1 453 ? 21.351 -10.481 7.572 1.00 92.12 453 ALA A C 1
ATOM 3515 O O . ALA A 1 453 ? 22.478 -10.655 8.038 1.00 92.12 453 ALA A O 1
ATOM 3516 N N . TRP A 1 454 ? 20.321 -11.264 7.873 1.00 94.38 454 TRP A N 1
ATOM 3517 C CA . TRP A 1 454 ? 20.343 -12.321 8.881 1.00 94.38 454 TRP A CA 1
ATOM 3518 C C . TRP A 1 454 ? 19.542 -13.542 8.436 1.00 94.38 454 TRP A C 1
ATOM 3520 O O . TRP A 1 454 ? 18.645 -13.455 7.602 1.00 94.38 454 TRP A O 1
ATOM 3530 N N . THR A 1 455 ? 19.870 -14.696 9.004 1.00 97.25 455 THR A N 1
ATOM 3531 C CA . THR A 1 455 ? 19.100 -15.941 8.829 1.00 97.25 455 THR A CA 1
ATOM 3532 C C . THR A 1 455 ? 18.103 -16.112 9.970 1.00 97.25 455 THR A C 1
ATOM 3534 O O . THR A 1 455 ? 18.236 -15.455 11.005 1.00 97.25 455 THR A O 1
ATOM 3537 N N . SER A 1 456 ? 17.103 -16.982 9.822 1.00 97.62 456 SER A N 1
ATOM 3538 C CA . SER A 1 456 ? 16.135 -17.171 10.903 1.00 97.62 456 SER A CA 1
ATOM 3539 C C . SER A 1 456 ? 15.434 -18.508 10.958 1.00 97.62 456 SER A C 1
ATOM 3541 O O . SER A 1 456 ? 15.183 -19.133 9.938 1.00 97.62 456 SER A O 1
ATOM 3543 N N . VAL A 1 457 ? 15.004 -18.862 12.164 1.00 98.38 457 VAL A N 1
ATOM 3544 C CA . VAL A 1 457 ? 14.001 -19.894 12.416 1.00 98.38 457 VAL A CA 1
ATOM 3545 C C . VAL A 1 457 ? 12.816 -19.249 13.122 1.00 98.38 457 VAL A C 1
ATOM 3547 O O . VAL A 1 457 ? 12.983 -18.637 14.177 1.00 98.38 457 VAL A O 1
ATOM 3550 N N . VAL A 1 458 ? 11.624 -19.387 12.549 1.00 98.31 458 VAL A N 1
ATOM 3551 C CA . VAL A 1 458 ? 10.393 -18.813 13.103 1.00 98.31 458 VAL A CA 1
ATOM 3552 C C . VAL A 1 458 ? 9.382 -19.926 13.345 1.00 98.31 458 VAL A C 1
ATOM 3554 O O . VAL A 1 458 ? 8.940 -20.578 12.401 1.00 98.31 458 VAL A O 1
ATOM 3557 N N . THR A 1 459 ? 9.006 -20.134 14.604 1.00 98.44 459 THR A N 1
ATOM 3558 C CA . THR A 1 459 ? 7.930 -21.042 15.014 1.00 98.44 459 THR A CA 1
ATOM 3559 C C . THR A 1 459 ? 6.693 -20.222 15.344 1.00 98.44 459 THR A C 1
ATOM 3561 O O . THR A 1 459 ? 6.757 -19.292 16.147 1.00 98.44 459 THR A O 1
ATOM 3564 N N . ILE A 1 460 ? 5.554 -20.567 14.754 1.00 98.12 460 ILE A N 1
ATOM 3565 C CA . ILE A 1 460 ? 4.300 -19.843 14.935 1.00 98.12 460 ILE A CA 1
ATOM 3566 C C . ILE A 1 460 ? 3.231 -20.814 15.411 1.00 98.12 460 ILE A C 1
ATOM 3568 O O . ILE A 1 460 ? 2.952 -21.813 14.756 1.00 98.12 460 ILE A O 1
ATOM 3572 N N . ASP A 1 461 ? 2.637 -20.499 16.553 1.00 97.56 461 ASP A N 1
ATOM 3573 C CA . ASP A 1 461 ? 1.547 -21.228 17.185 1.00 97.56 461 ASP A CA 1
ATOM 3574 C C . ASP A 1 461 ? 0.249 -20.409 17.049 1.00 97.56 461 ASP A C 1
ATOM 3576 O O . ASP A 1 461 ? 0.107 -19.322 17.628 1.00 97.56 461 ASP A O 1
ATOM 3580 N N . ALA A 1 462 ? -0.703 -20.929 16.275 1.00 97.12 462 ALA A N 1
ATOM 3581 C CA . ALA A 1 462 ? -1.981 -20.294 15.946 1.00 97.12 462 ALA A CA 1
ATOM 3582 C C . ALA A 1 462 ? -3.158 -21.270 16.147 1.00 97.12 462 ALA A C 1
ATOM 3584 O O . ALA A 1 462 ? -2.940 -22.477 16.263 1.00 97.12 462 ALA A O 1
ATOM 3585 N N . PRO A 1 463 ? -4.420 -20.804 16.203 1.00 96.12 463 PRO A N 1
ATOM 3586 C CA . PRO A 1 463 ? -5.567 -21.711 16.163 1.00 96.12 463 PRO A CA 1
ATOM 3587 C C . PRO A 1 463 ? -5.580 -22.520 14.857 1.00 96.12 463 PRO A C 1
ATOM 3589 O O . PRO A 1 463 ? -5.251 -21.986 13.800 1.00 96.12 463 PRO A O 1
ATOM 3592 N N . ASP A 1 464 ? -5.983 -23.788 14.922 1.00 94.75 464 ASP A N 1
ATOM 3593 C CA . ASP A 1 464 ? -5.949 -24.728 13.788 1.00 94.75 464 ASP A CA 1
ATOM 3594 C C . ASP A 1 464 ? -6.787 -24.317 12.566 1.00 94.75 464 ASP A C 1
ATOM 3596 O O . ASP A 1 464 ? -6.491 -24.727 11.445 1.00 94.75 464 ASP A O 1
ATOM 3600 N N . ALA A 1 465 ? -7.786 -23.457 12.770 1.00 92.38 465 ALA A N 1
ATOM 3601 C CA . ALA A 1 465 ? -8.589 -22.856 11.711 1.00 92.38 465 ALA A CA 1
ATOM 3602 C C . ALA A 1 465 ? -7.821 -21.870 10.807 1.00 92.38 465 ALA A C 1
ATOM 3604 O O . ALA A 1 465 ? -8.363 -21.474 9.777 1.00 92.38 465 ALA A O 1
ATOM 3605 N N . TYR A 1 466 ? -6.618 -21.430 11.194 1.00 94.06 466 TYR A N 1
ATOM 3606 C CA . TYR A 1 466 ? -5.803 -20.495 10.417 1.00 94.06 466 TYR A CA 1
ATOM 3607 C C . TYR A 1 466 ? -4.634 -21.219 9.747 1.00 94.06 466 TYR A C 1
ATOM 3609 O O . TYR A 1 466 ? -3.904 -21.983 10.382 1.00 94.06 466 TYR A O 1
ATOM 3617 N N . ASP A 1 467 ? -4.412 -20.909 8.474 1.00 94.69 467 ASP A N 1
ATOM 3618 C CA . ASP A 1 467 ? -3.122 -21.121 7.831 1.00 94.69 467 ASP A CA 1
ATOM 3619 C C . ASP A 1 467 ? -2.195 -19.951 8.173 1.00 94.69 467 ASP A C 1
ATOM 3621 O O . ASP A 1 467 ? -2.642 -18.829 8.426 1.00 94.69 467 ASP A O 1
ATOM 3625 N N . VAL A 1 468 ? -0.893 -20.225 8.213 1.00 96.06 468 VAL A N 1
ATOM 3626 C CA . VAL A 1 468 ? 0.127 -19.268 8.641 1.00 96.06 468 VAL A CA 1
ATOM 3627 C C . VAL A 1 468 ? 1.309 -19.347 7.693 1.00 96.06 468 VAL A C 1
ATOM 3629 O O . VAL A 1 468 ? 1.817 -20.441 7.458 1.00 96.06 468 VAL A O 1
ATOM 3632 N N . ASN A 1 469 ? 1.777 -18.191 7.226 1.00 97.25 469 ASN A N 1
ATOM 3633 C CA . ASN A 1 469 ? 2.962 -18.061 6.387 1.00 97.25 469 ASN A CA 1
ATOM 3634 C C . ASN A 1 469 ? 3.956 -17.044 6.959 1.00 97.25 469 ASN A C 1
ATOM 3636 O O . ASN A 1 469 ? 3.589 -16.056 7.602 1.00 97.25 469 ASN A O 1
ATOM 3640 N N . SER A 1 470 ? 5.240 -17.297 6.709 1.00 97.00 470 SER A N 1
ATOM 3641 C CA . SER A 1 470 ? 6.347 -16.407 7.062 1.00 97.00 470 SER A CA 1
ATOM 3642 C C . SER A 1 470 ? 7.480 -16.513 6.034 1.00 97.00 470 SER A C 1
ATOM 3644 O O . SER A 1 470 ? 7.319 -17.130 4.978 1.00 97.00 470 SER A O 1
ATOM 3646 N N . VAL A 1 471 ? 8.618 -15.883 6.319 1.00 96.12 471 VAL A N 1
ATOM 3647 C CA . VAL A 1 471 ? 9.822 -15.917 5.480 1.00 96.12 471 VAL A CA 1
ATOM 3648 C C . VAL A 1 471 ? 10.573 -17.236 5.684 1.00 96.12 471 VAL A C 1
ATOM 3650 O O . VAL A 1 471 ? 10.772 -17.667 6.820 1.00 96.12 471 VAL A O 1
ATOM 3653 N N . GLY A 1 472 ? 11.044 -17.840 4.590 1.00 94.44 472 GLY A N 1
ATOM 3654 C CA . GLY A 1 472 ? 11.830 -19.078 4.598 1.00 94.44 472 GLY A CA 1
ATOM 3655 C C . GLY A 1 472 ? 11.064 -20.314 4.135 1.00 94.44 472 GLY A C 1
ATOM 3656 O O . GLY A 1 472 ? 9.871 -20.264 3.835 1.00 94.44 472 GLY A O 1
ATOM 3657 N N . ASP A 1 473 ? 11.760 -21.444 4.089 1.00 95.19 473 ASP A N 1
ATOM 3658 C CA . ASP A 1 473 ? 11.174 -22.715 3.674 1.00 95.19 473 ASP A CA 1
ATOM 3659 C C . ASP A 1 473 ? 10.378 -23.337 4.830 1.00 95.19 473 ASP A C 1
ATOM 3661 O O . ASP A 1 473 ? 10.751 -23.231 6.003 1.00 95.19 473 ASP A O 1
ATOM 3665 N N . LEU A 1 474 ? 9.260 -23.983 4.503 1.00 94.81 474 LEU A N 1
ATOM 3666 C CA . LEU A 1 474 ? 8.428 -24.676 5.482 1.00 94.81 474 LEU A CA 1
ATOM 3667 C C . LEU A 1 474 ? 9.149 -25.943 5.976 1.00 94.81 474 LEU A C 1
ATOM 3669 O O . LEU A 1 474 ? 9.418 -26.848 5.193 1.00 94.81 474 LEU A O 1
ATOM 3673 N N . GLU A 1 475 ? 9.437 -26.019 7.277 1.00 92.62 475 GLU A N 1
ATOM 3674 C CA . GLU A 1 475 ? 10.155 -27.143 7.900 1.00 92.62 475 GLU A CA 1
ATOM 3675 C C . GLU A 1 475 ? 9.202 -28.110 8.620 1.00 92.62 475 GLU A C 1
ATOM 3677 O O . GLU A 1 475 ? 9.380 -29.326 8.565 1.00 92.62 475 GLU A O 1
ATOM 3682 N N . LEU A 1 476 ? 8.183 -27.580 9.305 1.00 92.56 476 LEU A N 1
ATOM 3683 C CA . LEU A 1 476 ? 7.268 -28.372 10.129 1.00 92.56 476 LEU A CA 1
ATOM 3684 C C . LEU A 1 476 ? 5.853 -27.795 10.095 1.00 92.56 476 LEU A C 1
ATOM 3686 O O . LEU A 1 476 ? 5.666 -26.586 10.226 1.00 92.56 476 LEU A O 1
ATOM 3690 N N . VAL A 1 477 ? 4.864 -28.686 10.037 1.00 92.81 477 VAL A N 1
ATOM 3691 C CA . VAL A 1 477 ? 3.474 -28.412 10.415 1.00 92.81 477 VAL A CA 1
ATOM 3692 C C . VAL A 1 477 ? 3.041 -29.488 11.409 1.00 92.81 477 VAL A C 1
ATOM 3694 O O . VAL A 1 477 ? 3.070 -30.672 11.081 1.00 92.81 477 VAL A O 1
ATOM 3697 N N . SER A 1 478 ? 2.637 -29.086 12.613 1.00 94.75 478 SER A N 1
ATOM 3698 C CA . SER A 1 478 ? 2.007 -29.966 13.604 1.00 94.75 478 SER A CA 1
ATOM 3699 C C . SER A 1 478 ? 0.643 -29.409 13.998 1.00 94.75 478 SER A C 1
ATOM 3701 O O . SER A 1 478 ? 0.496 -28.203 14.182 1.00 94.75 478 SER A O 1
ATOM 3703 N N . ASN A 1 479 ? -0.350 -30.286 14.139 1.00 93.06 479 ASN A N 1
ATOM 3704 C CA . ASN A 1 479 ? -1.676 -29.934 14.635 1.00 93.06 479 ASN A CA 1
ATOM 3705 C C . ASN A 1 479 ? -1.922 -30.676 15.947 1.00 93.06 479 ASN A C 1
ATOM 3707 O O . ASN A 1 479 ? -2.056 -31.900 15.964 1.00 93.06 479 ASN A O 1
ATOM 3711 N N . GLU A 1 480 ? -1.995 -29.940 17.051 1.00 90.19 480 GLU A N 1
ATOM 3712 C CA . GLU A 1 480 ? -2.137 -30.498 18.392 1.00 90.19 480 GLU A CA 1
ATOM 3713 C C . GLU A 1 480 ? -3.168 -29.703 19.192 1.00 90.19 480 GLU A C 1
ATOM 3715 O O . GLU A 1 480 ? -3.054 -28.494 19.353 1.00 90.19 480 GLU A O 1
ATOM 3720 N N . LYS A 1 481 ? -4.177 -30.386 19.749 1.00 89.44 481 LYS A N 1
ATOM 3721 C CA . LYS A 1 481 ? -5.149 -29.795 20.695 1.00 89.44 481 LYS A CA 1
ATOM 3722 C C . LYS A 1 481 ? -5.826 -28.502 20.187 1.00 89.44 481 LYS A C 1
ATOM 3724 O O . LYS A 1 481 ? -5.998 -27.560 20.957 1.00 89.44 481 LYS A O 1
ATOM 3729 N N . GLY A 1 482 ? -6.215 -28.455 18.911 1.00 92.94 482 GLY A N 1
ATOM 3730 C CA . GLY A 1 482 ? -6.862 -27.278 18.304 1.00 92.94 482 GLY A CA 1
ATOM 3731 C C . GLY A 1 482 ? -5.899 -26.134 17.960 1.00 92.94 482 GLY A C 1
ATOM 3732 O O . GLY A 1 482 ? -6.322 -25.006 17.706 1.00 92.94 482 GLY A O 1
ATOM 3733 N N . ARG A 1 483 ? -4.591 -26.401 17.995 1.00 95.50 483 ARG A N 1
ATOM 3734 C CA . ARG A 1 483 ? -3.529 -25.466 17.634 1.00 95.50 483 ARG A CA 1
ATOM 3735 C C . ARG A 1 483 ? -2.754 -26.010 16.447 1.00 95.50 483 ARG A C 1
ATOM 3737 O O . ARG A 1 483 ? -2.486 -27.209 16.380 1.00 95.50 483 ARG A O 1
ATOM 3744 N N . ARG A 1 484 ? -2.367 -25.113 15.551 1.00 96.12 484 ARG A N 1
ATOM 3745 C CA . ARG A 1 484 ? -1.460 -25.369 14.443 1.00 96.12 484 ARG A CA 1
ATOM 3746 C C . ARG A 1 484 ? -0.133 -24.687 14.729 1.00 96.12 484 ARG A C 1
ATOM 3748 O O . ARG A 1 484 ? -0.071 -23.467 14.872 1.00 96.12 484 ARG A O 1
ATOM 3755 N N . ILE A 1 485 ? 0.915 -25.494 14.803 1.00 96.94 485 ILE A N 1
ATOM 3756 C CA . ILE A 1 485 ? 2.291 -25.059 15.012 1.00 96.94 485 ILE A CA 1
ATOM 3757 C C . ILE A 1 485 ? 3.026 -25.213 13.687 1.00 96.94 485 ILE A C 1
ATOM 3759 O O . ILE A 1 485 ? 3.153 -26.322 13.163 1.00 96.94 485 ILE A O 1
ATOM 3763 N N . VAL A 1 486 ? 3.501 -24.098 13.144 1.00 97.56 486 VAL A N 1
ATOM 3764 C CA . VAL A 1 486 ? 4.208 -24.039 11.864 1.00 97.56 486 VAL A CA 1
ATOM 3765 C C . VAL A 1 486 ? 5.612 -23.509 12.097 1.00 97.56 486 VAL A C 1
ATOM 3767 O O . VAL A 1 486 ? 5.780 -22.504 12.781 1.00 97.56 486 VAL A O 1
ATOM 3770 N N . ARG A 1 487 ? 6.625 -24.168 11.536 1.00 98.00 487 ARG A N 1
ATOM 3771 C CA . ARG A 1 487 ? 8.019 -23.727 11.631 1.00 98.00 487 ARG A CA 1
ATOM 3772 C C . ARG A 1 487 ? 8.581 -23.433 10.251 1.00 98.00 487 ARG A C 1
ATOM 3774 O O . ARG A 1 487 ? 8.543 -24.296 9.375 1.00 98.00 487 ARG A O 1
ATOM 3781 N N . PHE A 1 488 ? 9.132 -22.236 10.099 1.00 97.88 488 PHE A N 1
ATOM 3782 C CA . PHE A 1 488 ? 9.832 -21.780 8.906 1.00 97.88 488 PHE A CA 1
ATOM 3783 C C . PHE A 1 488 ? 11.326 -21.670 9.193 1.00 97.88 488 PHE A C 1
ATOM 3785 O O . PHE A 1 488 ? 11.725 -21.078 10.199 1.00 97.88 488 PHE A O 1
ATOM 3792 N N . ASN A 1 489 ? 12.143 -22.225 8.302 1.00 97.62 489 ASN A N 1
ATOM 3793 C CA . ASN A 1 489 ? 13.593 -22.116 8.350 1.00 97.62 489 ASN A CA 1
ATOM 3794 C C . ASN A 1 489 ? 14.091 -21.312 7.146 1.00 97.62 489 ASN A C 1
ATOM 3796 O O . ASN A 1 489 ? 13.950 -21.719 5.993 1.00 97.62 489 ASN A O 1
ATOM 3800 N N . ASN A 1 490 ? 14.688 -20.159 7.417 1.00 96.62 490 ASN A N 1
ATOM 3801 C CA . ASN A 1 490 ? 15.269 -19.279 6.424 1.00 96.62 490 ASN A CA 1
ATOM 3802 C C . ASN A 1 490 ? 16.798 -19.276 6.543 1.00 96.62 490 ASN A C 1
ATOM 3804 O O . ASN A 1 490 ? 17.375 -18.576 7.379 1.00 96.62 490 ASN A O 1
ATOM 3808 N N . ASN A 1 491 ? 17.450 -20.019 5.650 1.00 95.19 491 ASN A N 1
ATOM 3809 C CA . ASN A 1 491 ? 18.912 -20.082 5.558 1.00 95.19 491 ASN A CA 1
ATOM 3810 C C . ASN A 1 491 ? 19.506 -19.032 4.602 1.00 95.19 491 ASN A C 1
ATOM 3812 O O . ASN A 1 491 ? 20.725 -18.916 4.493 1.00 95.19 491 ASN A O 1
ATOM 3816 N N . VAL A 1 492 ? 18.660 -18.265 3.912 1.00 94.50 492 VAL A N 1
ATOM 3817 C CA . VAL A 1 492 ? 19.069 -17.171 3.025 1.00 94.50 492 VAL A CA 1
ATOM 3818 C C . VAL A 1 492 ? 19.061 -15.878 3.838 1.00 94.50 492 VAL A C 1
ATOM 3820 O O . VAL A 1 492 ? 18.029 -15.559 4.423 1.00 94.50 492 VAL A O 1
ATOM 3823 N N . PRO A 1 493 ? 20.158 -15.109 3.918 1.00 94.56 493 PRO A N 1
ATOM 3824 C CA . PRO A 1 493 ? 20.142 -13.871 4.686 1.00 94.56 493 PRO A CA 1
ATOM 3825 C C . PRO A 1 493 ? 19.113 -12.862 4.148 1.00 94.56 493 PRO A C 1
ATOM 3827 O O . PRO A 1 493 ? 19.111 -12.540 2.961 1.00 94.56 493 PRO A O 1
ATOM 3830 N N . VAL A 1 494 ? 18.262 -12.345 5.035 1.00 94.75 494 VAL A N 1
ATOM 3831 C CA . VAL A 1 494 ? 17.191 -11.377 4.748 1.00 94.75 494 VAL A CA 1
ATOM 3832 C C . VAL A 1 494 ? 17.286 -10.159 5.659 1.00 94.75 494 VAL A C 1
ATOM 3834 O O . VAL A 1 494 ? 17.949 -10.196 6.691 1.00 94.75 494 VAL A O 1
ATOM 3837 N N . ARG A 1 495 ? 16.602 -9.072 5.291 1.00 93.06 495 ARG A N 1
ATOM 3838 C CA . ARG A 1 495 ? 16.542 -7.826 6.080 1.00 93.06 495 ARG A CA 1
ATOM 3839 C C . ARG A 1 495 ? 15.160 -7.504 6.633 1.00 93.06 495 ARG A C 1
ATOM 3841 O O . ARG A 1 495 ? 15.018 -6.547 7.389 1.00 93.06 495 ARG A O 1
ATOM 3848 N N . ALA A 1 496 ? 14.147 -8.276 6.263 1.00 94.19 496 ALA A N 1
ATOM 3849 C CA . ALA A 1 496 ? 12.778 -8.068 6.697 1.00 94.19 496 ALA A CA 1
ATOM 3850 C C . ALA A 1 496 ? 12.078 -9.408 6.923 1.00 94.19 496 ALA A C 1
ATOM 3852 O O . ALA A 1 496 ? 12.378 -10.403 6.264 1.00 94.19 496 ALA A O 1
ATOM 3853 N N . LEU A 1 497 ? 11.128 -9.401 7.851 1.00 95.94 497 LEU A N 1
ATOM 3854 C CA . LEU A 1 497 ? 10.315 -10.543 8.232 1.00 95.94 497 LEU A CA 1
ATOM 3855 C C . LEU A 1 497 ? 8.853 -10.138 8.292 1.00 95.94 497 LEU A C 1
ATOM 3857 O O . LEU A 1 497 ? 8.511 -9.029 8.703 1.00 95.94 497 LEU A O 1
ATOM 3861 N N . THR A 1 498 ? 7.995 -11.079 7.924 1.00 96.56 498 THR A N 1
ATOM 3862 C CA . THR A 1 498 ? 6.553 -10.968 8.078 1.00 96.56 498 THR A CA 1
ATOM 3863 C C . THR A 1 498 ? 5.987 -12.263 8.639 1.00 96.56 498 THR A C 1
ATOM 3865 O O . THR A 1 498 ? 6.513 -13.348 8.380 1.00 96.56 498 THR A O 1
ATOM 3868 N N . VAL A 1 499 ? 4.913 -12.144 9.405 1.00 97.62 499 VAL A N 1
ATOM 3869 C CA . VAL A 1 499 ? 4.025 -13.236 9.778 1.00 97.62 499 VAL A CA 1
ATOM 3870 C C . VAL A 1 499 ? 2.625 -12.845 9.342 1.00 97.62 499 VAL A C 1
ATOM 3872 O O . VAL A 1 499 ? 2.106 -11.804 9.751 1.00 97.62 499 VAL A O 1
ATOM 3875 N N . VAL A 1 500 ? 2.017 -13.692 8.523 1.00 96.62 500 VAL A N 1
ATOM 3876 C CA . VAL A 1 500 ? 0.658 -13.508 8.024 1.00 96.62 500 VAL A CA 1
ATOM 3877 C C . VAL A 1 500 ? -0.152 -14.764 8.318 1.00 96.62 500 VAL A C 1
ATOM 3879 O O . VAL A 1 500 ? 0.360 -15.878 8.196 1.00 96.62 500 VAL A O 1
ATOM 3882 N N . ALA A 1 501 ? -1.399 -14.594 8.747 1.00 95.75 501 ALA A N 1
ATOM 3883 C CA . ALA A 1 501 ? -2.301 -15.713 8.985 1.00 95.75 501 ALA A CA 1
ATOM 3884 C C . ALA A 1 501 ? -3.729 -15.377 8.567 1.00 95.75 501 ALA A C 1
ATOM 3886 O O . ALA A 1 501 ? -4.209 -14.263 8.785 1.00 95.75 501 ALA A O 1
ATOM 3887 N N . GLY A 1 502 ? -4.425 -16.363 8.016 1.00 93.50 502 GLY A N 1
ATOM 3888 C CA . GLY A 1 502 ? -5.784 -16.206 7.518 1.00 93.50 502 GLY A CA 1
ATOM 3889 C C . GLY A 1 502 ? -6.486 -17.544 7.347 1.00 93.50 502 GLY A C 1
ATOM 3890 O O . GLY A 1 502 ? -5.894 -18.611 7.508 1.00 93.50 502 GLY A O 1
ATOM 3891 N N . ARG A 1 503 ? -7.784 -17.483 7.053 1.00 92.25 503 ARG A N 1
ATOM 3892 C CA . ARG A 1 503 ? -8.598 -18.662 6.735 1.00 92.25 503 ARG A CA 1
ATOM 3893 C C . ARG A 1 503 ? -8.675 -18.781 5.223 1.00 92.25 503 ARG A C 1
ATOM 3895 O O . ARG A 1 503 ? -9.534 -18.155 4.604 1.00 92.25 503 ARG A O 1
ATOM 3902 N N . TRP A 1 504 ? -7.755 -19.535 4.640 1.00 94.06 504 TRP A N 1
ATOM 3903 C CA . TRP A 1 504 ? -7.550 -19.524 3.200 1.00 94.06 504 TRP A CA 1
ATOM 3904 C C . TRP A 1 504 ? -7.915 -20.847 2.533 1.00 94.06 504 TRP A C 1
ATOM 3906 O O . TRP A 1 504 ? -7.889 -21.925 3.119 1.00 94.06 504 TRP A O 1
ATOM 3916 N N . SER A 1 505 ? -8.272 -20.736 1.262 1.00 95.44 505 SER A N 1
ATOM 3917 C CA . SER A 1 505 ? -8.061 -21.774 0.263 1.00 95.44 505 SER A CA 1
ATOM 3918 C C . SER A 1 505 ? -6.690 -21.566 -0.375 1.00 95.44 505 SER A C 1
ATOM 3920 O O . SER A 1 505 ? -6.172 -20.449 -0.397 1.00 95.44 505 SER A O 1
ATOM 3922 N N . VAL A 1 506 ? -6.101 -22.641 -0.895 1.00 96.62 506 VAL A N 1
ATOM 3923 C CA . VAL A 1 506 ? -4.750 -22.610 -1.464 1.00 96.62 506 VAL A CA 1
ATOM 3924 C C . VAL A 1 506 ? -4.784 -23.121 -2.896 1.00 96.62 506 VAL A C 1
ATOM 3926 O O . VAL A 1 506 ? -5.326 -24.193 -3.164 1.00 96.62 506 VAL A O 1
ATOM 3929 N N . ALA A 1 507 ? -4.183 -22.360 -3.806 1.00 97.25 507 ALA A N 1
ATOM 3930 C CA . ALA A 1 507 ? -3.849 -22.792 -5.157 1.00 97.25 507 ALA A CA 1
ATOM 3931 C C . ALA A 1 507 ? -2.325 -22.800 -5.281 1.00 97.25 507 ALA A C 1
ATOM 3933 O O . ALA A 1 507 ? -1.688 -21.797 -4.978 1.00 97.25 507 ALA A O 1
ATOM 3934 N N . ALA A 1 508 ? -1.735 -23.919 -5.693 1.00 96.44 508 ALA A N 1
ATOM 3935 C CA . ALA A 1 508 ? -0.285 -24.071 -5.776 1.00 96.44 508 ALA A CA 1
ATOM 3936 C C . ALA A 1 508 ? 0.125 -24.828 -7.045 1.00 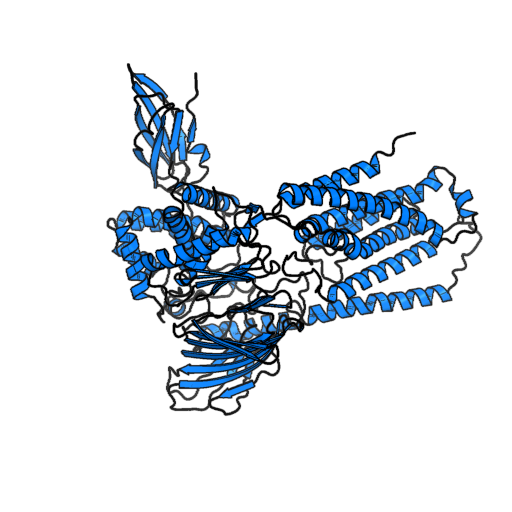96.44 508 ALA A C 1
ATOM 3938 O O . ALA A 1 508 ? -0.631 -25.665 -7.543 1.00 96.44 508 ALA A O 1
ATOM 3939 N N . GLY A 1 509 ? 1.326 -24.544 -7.547 1.00 92.75 509 GLY A N 1
ATOM 3940 C CA . GLY A 1 509 ? 1.919 -25.175 -8.730 1.00 92.75 509 GLY A CA 1
ATOM 3941 C C . GLY A 1 509 ? 3.347 -24.679 -8.957 1.00 92.75 509 GLY A C 1
ATOM 3942 O O . GLY A 1 509 ? 3.643 -23.541 -8.625 1.00 92.75 509 GLY A O 1
ATOM 3943 N N . ASP A 1 510 ? 4.248 -25.533 -9.451 1.00 91.31 510 ASP A N 1
ATOM 3944 C CA . ASP A 1 510 ? 5.635 -25.187 -9.828 1.00 91.31 510 ASP A CA 1
ATOM 3945 C C . ASP A 1 510 ? 6.408 -24.335 -8.796 1.00 91.31 510 ASP A C 1
ATOM 3947 O O . ASP A 1 510 ? 7.135 -23.389 -9.111 1.00 91.31 510 ASP A O 1
ATOM 3951 N N . GLY A 1 511 ? 6.248 -24.693 -7.516 1.00 94.38 511 GLY A N 1
ATOM 3952 C CA . GLY A 1 511 ? 6.887 -24.021 -6.386 1.00 94.38 511 GLY A CA 1
ATOM 3953 C C . GLY A 1 511 ? 6.388 -22.590 -6.159 1.00 94.38 511 GLY A C 1
ATOM 3954 O O . GLY A 1 511 ? 7.111 -21.749 -5.630 1.00 94.38 511 GLY A O 1
ATOM 3955 N N . VAL A 1 512 ? 5.167 -22.277 -6.569 1.00 97.81 512 VAL A N 1
ATOM 3956 C CA . VAL A 1 512 ? 4.481 -21.065 -6.139 1.00 97.81 512 VAL A CA 1
ATOM 3957 C C . VAL A 1 512 ? 3.131 -21.402 -5.518 1.00 97.81 512 VAL A C 1
ATOM 3959 O O . VAL A 1 512 ? 2.546 -22.445 -5.819 1.00 97.81 512 VAL A O 1
ATOM 3962 N N . ALA A 1 513 ? 2.632 -20.518 -4.655 1.00 97.75 513 ALA A N 1
ATOM 3963 C CA . ALA A 1 513 ? 1.338 -20.689 -4.006 1.00 97.75 513 ALA A CA 1
ATOM 3964 C C . ALA A 1 513 ? 0.588 -19.363 -3.835 1.00 97.75 513 ALA A C 1
ATOM 3966 O O . ALA A 1 513 ? 1.173 -18.309 -3.590 1.00 97.75 513 ALA A O 1
ATOM 3967 N N . THR A 1 514 ? -0.733 -19.415 -3.925 1.00 97.88 514 THR A N 1
ATOM 3968 C CA . THR A 1 514 ? -1.635 -18.302 -3.638 1.00 97.88 514 THR A CA 1
ATOM 3969 C C . THR A 1 514 ? -2.621 -18.741 -2.565 1.00 97.88 514 THR A C 1
ATOM 3971 O O . THR A 1 514 ? -3.340 -19.727 -2.738 1.00 97.88 514 THR A O 1
ATOM 3974 N N . TYR A 1 515 ? -2.640 -18.005 -1.458 1.00 97.12 515 TYR A N 1
ATOM 3975 C CA . TYR A 1 515 ? -3.525 -18.191 -0.315 1.00 97.12 515 TYR A CA 1
ATOM 3976 C C . TYR A 1 515 ? -4.602 -17.112 -0.359 1.00 97.12 515 TYR A C 1
ATOM 3978 O O . TYR A 1 515 ? -4.284 -15.924 -0.322 1.00 97.12 515 TYR A O 1
ATOM 3986 N N . PHE A 1 516 ? -5.863 -17.518 -0.480 1.00 94.94 516 PHE A N 1
ATOM 3987 C CA . PHE A 1 516 ? -6.965 -16.614 -0.803 1.00 94.94 516 PHE A CA 1
ATOM 3988 C C . PHE A 1 516 ? -8.275 -17.035 -0.141 1.00 94.94 516 PHE A C 1
ATOM 3990 O O . PHE A 1 516 ? -8.496 -18.196 0.203 1.00 94.94 516 PHE A O 1
ATOM 3997 N N . THR A 1 517 ? -9.183 -16.089 0.020 1.00 91.44 517 THR A N 1
ATOM 3998 C CA . THR A 1 517 ? -10.557 -16.317 0.454 1.00 91.44 517 THR A CA 1
ATOM 3999 C C . THR A 1 517 ? -11.309 -17.024 -0.660 1.00 91.44 517 THR A C 1
ATOM 4001 O O . THR A 1 517 ? -11.332 -16.545 -1.786 1.00 91.44 517 THR A O 1
ATOM 4004 N N . ALA A 1 518 ? -11.985 -18.138 -0.369 1.00 89.38 518 ALA A N 1
ATOM 4005 C CA . ALA A 1 518 ? -12.617 -18.979 -1.395 1.00 89.38 518 ALA A CA 1
ATOM 4006 C C . ALA A 1 518 ? -13.555 -18.220 -2.364 1.00 89.38 518 ALA A C 1
ATOM 4008 O O . ALA A 1 518 ? -13.683 -18.607 -3.525 1.00 89.38 518 ALA A O 1
ATOM 4009 N N . ALA A 1 519 ? -14.190 -17.138 -1.898 1.00 85.88 519 ALA A N 1
ATOM 4010 C CA . ALA A 1 519 ? -15.052 -16.273 -2.704 1.00 85.88 519 ALA A CA 1
ATOM 4011 C C . ALA A 1 519 ? -14.297 -15.442 -3.762 1.00 85.88 519 ALA A C 1
ATOM 4013 O O . ALA A 1 519 ? -14.910 -14.997 -4.726 1.00 85.88 519 ALA A O 1
ATOM 4014 N N . HIS A 1 520 ? -12.986 -15.252 -3.614 1.00 90.38 520 HIS A N 1
ATOM 4015 C CA . HIS A 1 520 ? -12.140 -14.423 -4.479 1.00 90.38 520 HIS A CA 1
ATOM 4016 C C . HIS A 1 520 ? -11.302 -15.259 -5.454 1.00 90.38 520 HIS A C 1
ATOM 4018 O O . HIS A 1 520 ? -10.211 -14.875 -5.863 1.00 90.38 520 HIS A O 1
ATOM 4024 N N . ASN A 1 521 ? -11.798 -16.435 -5.840 1.00 91.31 521 ASN A N 1
ATOM 4025 C CA . ASN A 1 521 ? -11.063 -17.352 -6.711 1.00 91.31 521 ASN A CA 1
ATOM 4026 C C . ASN A 1 521 ? -10.896 -16.859 -8.164 1.00 91.31 521 ASN A C 1
ATOM 4028 O O . ASN A 1 521 ? -10.112 -17.452 -8.901 1.00 91.31 521 ASN A O 1
ATOM 4032 N N . GLY A 1 522 ? -11.610 -15.805 -8.579 1.00 89.62 522 GLY A N 1
ATOM 4033 C CA . GLY A 1 522 ? -11.689 -15.360 -9.974 1.00 89.62 522 GLY A CA 1
ATOM 4034 C C . GLY A 1 522 ? -10.338 -14.969 -10.575 1.00 89.62 522 GLY A C 1
ATOM 4035 O O . GLY A 1 522 ? -9.996 -15.446 -11.655 1.00 89.62 522 GLY A O 1
ATOM 4036 N N . SER A 1 523 ? -9.549 -14.167 -9.854 1.00 91.94 523 SER A N 1
ATOM 4037 C CA . SER A 1 523 ? -8.223 -13.710 -10.301 1.00 91.94 523 SER A CA 1
ATOM 4038 C C . SER A 1 523 ? -7.089 -14.684 -9.965 1.00 91.94 523 SER A C 1
ATOM 4040 O O . SER A 1 523 ? -5.973 -14.528 -10.455 1.00 91.94 523 SER A O 1
ATOM 4042 N N . VAL A 1 524 ? -7.342 -15.705 -9.139 1.00 95.00 524 VAL A N 1
ATOM 4043 C CA . VAL A 1 524 ? -6.293 -16.594 -8.609 1.00 95.00 524 VAL A CA 1
ATOM 4044 C C . VAL A 1 524 ? -5.511 -17.332 -9.702 1.00 95.00 524 VAL A C 1
ATOM 4046 O O . VAL A 1 524 ? -4.286 -17.366 -9.596 1.00 95.00 524 VAL A O 1
ATOM 4049 N N . PRO A 1 525 ? -6.129 -17.889 -10.767 1.00 94.75 525 PRO A N 1
ATOM 4050 C CA . PRO A 1 525 ? -5.367 -18.519 -11.846 1.00 94.75 525 PRO A CA 1
ATOM 4051 C C . PRO A 1 525 ? -4.406 -17.552 -12.546 1.00 94.75 525 PRO A C 1
ATOM 4053 O O . PRO A 1 525 ? -3.281 -17.928 -12.867 1.00 94.75 525 PRO A O 1
ATOM 4056 N N . GLU A 1 526 ? -4.829 -16.303 -12.757 1.00 93.94 526 GLU A N 1
ATOM 4057 C CA . GLU A 1 526 ? -3.983 -15.265 -13.347 1.00 93.94 526 GLU A CA 1
ATOM 4058 C C . GLU A 1 526 ? -2.817 -14.913 -12.415 1.00 93.94 526 GLU A C 1
ATOM 4060 O O . GLU A 1 526 ? -1.665 -14.915 -12.845 1.00 93.94 526 GLU A O 1
ATOM 4065 N N . MET A 1 527 ? -3.094 -14.700 -11.125 1.00 95.81 527 MET A N 1
ATOM 4066 C CA . MET A 1 527 ? -2.068 -14.415 -10.117 1.00 95.81 527 MET A CA 1
ATOM 4067 C C . MET A 1 527 ? -1.046 -15.550 -10.003 1.00 95.81 527 MET A C 1
ATOM 4069 O O . MET A 1 527 ? 0.153 -15.290 -9.940 1.00 95.81 527 MET A O 1
ATOM 4073 N N . LEU A 1 528 ? -1.498 -16.808 -10.024 1.00 96.31 528 LEU A N 1
ATOM 4074 C CA . LEU A 1 528 ? -0.621 -17.977 -9.969 1.00 96.31 528 LEU A CA 1
ATOM 4075 C C . LEU A 1 528 ? 0.290 -18.047 -11.205 1.00 96.31 528 LEU A C 1
ATOM 4077 O O . LEU A 1 528 ? 1.495 -18.265 -11.071 1.00 96.31 528 LEU A O 1
ATOM 4081 N N . ASN A 1 529 ? -0.258 -17.801 -12.400 1.00 96.06 529 ASN A N 1
ATOM 4082 C CA . ASN A 1 529 ? 0.515 -17.749 -13.644 1.00 96.06 529 ASN A CA 1
ATOM 4083 C C . ASN A 1 529 ? 1.545 -16.615 -13.634 1.00 96.06 529 ASN A C 1
ATOM 4085 O O . ASN A 1 529 ? 2.706 -16.841 -13.980 1.00 96.06 529 ASN A O 1
ATOM 4089 N N . ALA A 1 530 ? 1.145 -15.424 -13.187 1.00 96.56 530 ALA A N 1
ATOM 4090 C CA . ALA A 1 530 ? 2.037 -14.282 -13.038 1.00 96.56 530 ALA A CA 1
ATOM 4091 C C . ALA A 1 530 ? 3.182 -14.588 -12.064 1.00 96.56 530 ALA A C 1
ATOM 4093 O O . ALA A 1 530 ? 4.333 -14.266 -12.346 1.00 96.56 530 ALA A O 1
ATOM 4094 N N . LEU A 1 531 ? 2.892 -15.274 -10.955 1.00 97.56 531 LEU A N 1
ATOM 4095 C CA . LEU A 1 531 ? 3.883 -15.649 -9.948 1.00 97.56 531 LEU A CA 1
ATOM 4096 C C . LEU A 1 531 ? 4.894 -16.674 -10.486 1.00 97.56 531 LEU A C 1
ATOM 4098 O O . LEU A 1 531 ? 6.098 -16.521 -10.268 1.00 97.56 531 LEU A O 1
ATOM 4102 N N . MET A 1 532 ? 4.429 -17.681 -11.237 1.00 97.81 532 MET A N 1
ATOM 4103 C CA . MET A 1 532 ? 5.298 -18.644 -11.932 1.00 97.81 532 MET A CA 1
ATOM 4104 C C . MET A 1 532 ? 6.192 -17.951 -12.966 1.00 97.81 532 MET A C 1
ATOM 4106 O O . MET A 1 532 ? 7.403 -18.187 -13.006 1.00 97.81 532 MET A O 1
ATOM 4110 N N . ALA A 1 533 ? 5.606 -17.080 -13.791 1.00 97.69 533 ALA A N 1
ATOM 4111 C CA . ALA A 1 533 ? 6.330 -16.352 -14.823 1.00 97.69 533 ALA A CA 1
ATOM 4112 C C . ALA A 1 533 ? 7.368 -15.398 -14.221 1.00 97.69 533 ALA A C 1
ATOM 4114 O O . ALA A 1 533 ? 8.525 -15.421 -14.641 1.00 97.69 533 ALA A O 1
ATOM 4115 N N . ALA A 1 534 ? 6.990 -14.628 -13.197 1.00 98.06 534 ALA A N 1
ATOM 4116 C CA . ALA A 1 534 ? 7.884 -13.735 -12.470 1.00 98.06 534 ALA A CA 1
ATOM 4117 C C . ALA A 1 534 ? 9.050 -14.510 -11.847 1.00 98.06 534 ALA A C 1
ATOM 4119 O O . ALA A 1 534 ? 10.206 -14.171 -12.090 1.00 98.06 534 ALA A O 1
ATOM 4120 N N . ARG A 1 535 ? 8.778 -15.607 -11.123 1.00 97.56 535 ARG A N 1
ATOM 4121 C CA . ARG A 1 535 ? 9.831 -16.441 -10.523 1.00 97.56 535 ARG A CA 1
ATOM 4122 C C . ARG A 1 535 ? 10.832 -16.947 -11.567 1.00 97.56 535 ARG A C 1
ATOM 4124 O O . ARG A 1 535 ? 12.036 -16.896 -11.319 1.00 97.56 535 ARG A O 1
ATOM 4131 N N . ARG A 1 536 ? 10.345 -17.429 -12.717 1.00 97.56 536 ARG A N 1
ATOM 4132 C CA . ARG A 1 536 ? 11.180 -17.939 -13.817 1.00 97.56 536 ARG A CA 1
ATOM 4133 C C . ARG A 1 536 ? 11.998 -16.822 -14.468 1.00 97.56 536 ARG A C 1
ATOM 4135 O O . ARG A 1 536 ? 13.223 -16.875 -14.456 1.00 97.56 536 ARG A O 1
ATOM 4142 N N . ARG A 1 537 ? 11.326 -15.800 -15.003 1.00 97.75 537 ARG A N 1
ATOM 4143 C CA . ARG A 1 537 ? 11.949 -14.731 -15.798 1.00 97.75 537 ARG A CA 1
ATOM 4144 C C . ARG A 1 537 ? 12.877 -13.861 -14.971 1.00 97.75 537 ARG A C 1
ATOM 4146 O O . ARG A 1 537 ? 13.997 -13.612 -15.389 1.00 97.75 537 ARG A O 1
ATOM 4153 N N . PHE A 1 538 ? 12.464 -13.439 -13.780 1.00 98.31 538 PHE A N 1
ATOM 4154 C CA . PHE A 1 538 ? 13.321 -12.619 -12.920 1.00 98.31 538 PHE A CA 1
ATOM 4155 C C . PHE A 1 538 ? 14.506 -13.430 -12.376 1.00 98.31 538 PHE A C 1
ATOM 4157 O O . PHE A 1 538 ? 15.603 -12.894 -12.220 1.00 98.31 538 PHE A O 1
ATOM 4164 N N . GLY A 1 539 ? 14.320 -14.742 -12.185 1.00 97.69 539 GLY A N 1
ATOM 4165 C CA . GLY A 1 539 ? 15.405 -15.680 -11.901 1.00 97.69 539 GLY A CA 1
ATOM 4166 C C . GLY A 1 539 ? 16.470 -15.728 -13.001 1.00 97.69 539 GLY A C 1
ATOM 4167 O O . GLY A 1 539 ? 17.664 -15.762 -12.702 1.00 97.69 539 GLY A O 1
ATOM 4168 N N . GLU A 1 540 ? 16.040 -15.694 -14.264 1.00 97.12 540 GLU A N 1
ATOM 4169 C CA . GLU A 1 540 ? 16.909 -15.641 -15.446 1.00 97.12 540 GLU A CA 1
ATOM 4170 C C . GLU A 1 540 ? 17.553 -14.255 -15.628 1.00 97.12 540 GLU A C 1
ATOM 4172 O O . GLU A 1 540 ? 18.749 -14.160 -15.905 1.00 97.12 540 GLU A O 1
ATOM 4177 N N . TRP A 1 541 ? 16.786 -13.176 -15.446 1.00 97.62 541 TRP A N 1
ATOM 4178 C CA . TRP A 1 541 ? 17.221 -11.805 -15.732 1.00 97.62 541 TRP A CA 1
ATOM 4179 C C . TRP A 1 541 ? 18.124 -11.191 -14.662 1.00 97.62 541 TRP A C 1
ATOM 4181 O O . TRP A 1 541 ? 18.902 -10.290 -14.970 1.00 97.62 541 TRP A O 1
ATOM 4191 N N . TYR A 1 542 ? 18.034 -11.635 -13.410 1.00 97.50 542 TYR A N 1
ATOM 4192 C CA . TYR A 1 542 ? 18.724 -10.977 -12.298 1.00 97.50 542 TYR A CA 1
ATOM 4193 C C . TYR A 1 542 ? 19.676 -11.925 -11.573 1.00 97.50 542 TYR A C 1
ATOM 4195 O O . TYR A 1 542 ? 20.890 -11.746 -11.613 1.00 97.50 542 TYR A O 1
ATOM 4203 N N . ALA A 1 543 ? 19.125 -12.931 -10.895 1.00 96.44 543 ALA A N 1
ATOM 4204 C CA . ALA A 1 543 ? 19.868 -13.950 -10.159 1.00 96.44 543 ALA A CA 1
ATOM 4205 C C . ALA A 1 543 ? 18.939 -15.126 -9.816 1.00 96.44 543 ALA A C 1
ATOM 4207 O O . ALA A 1 543 ? 17.742 -14.906 -9.651 1.00 96.44 543 ALA A O 1
ATOM 4208 N N . PRO A 1 544 ? 19.446 -16.350 -9.586 1.00 96.19 544 PRO A N 1
ATOM 4209 C CA . PRO A 1 544 ? 18.598 -17.471 -9.184 1.00 96.19 544 PRO A CA 1
ATOM 4210 C C . PRO A 1 544 ? 17.759 -17.165 -7.934 1.00 96.19 544 PRO A C 1
ATOM 4212 O O . PRO A 1 544 ? 18.288 -16.668 -6.934 1.00 96.19 544 PRO A O 1
ATOM 4215 N N . TYR A 1 545 ? 16.463 -17.490 -7.989 1.00 96.25 545 TYR A N 1
ATOM 4216 C CA . TYR A 1 545 ? 15.550 -17.356 -6.852 1.00 96.25 545 TYR A CA 1
ATOM 4217 C C . TYR A 1 545 ? 15.980 -18.298 -5.710 1.00 96.25 545 TYR A C 1
ATOM 4219 O O . TYR A 1 545 ? 16.151 -19.494 -5.959 1.00 96.25 545 TYR A O 1
ATOM 4227 N N . PRO A 1 546 ? 16.173 -17.800 -4.475 1.00 93.62 546 PRO A N 1
ATOM 4228 C CA . PRO A 1 546 ? 16.922 -18.541 -3.460 1.00 93.62 546 PRO A CA 1
ATOM 4229 C C . PRO A 1 546 ? 16.057 -19.430 -2.549 1.00 93.62 546 PRO A C 1
ATOM 4231 O O . PRO A 1 546 ? 16.618 -20.243 -1.819 1.00 93.62 546 PRO A O 1
ATOM 4234 N N . TRP A 1 547 ? 14.726 -19.296 -2.574 1.00 94.06 547 TRP A N 1
ATOM 4235 C CA . TRP A 1 547 ? 13.800 -20.091 -1.751 1.00 94.06 547 TRP A CA 1
ATOM 4236 C C . TRP A 1 547 ? 13.113 -21.202 -2.559 1.00 94.06 547 TRP A C 1
ATOM 4238 O O . TRP A 1 547 ? 13.081 -21.172 -3.795 1.00 94.06 547 TRP A O 1
ATOM 4248 N N . GLN A 1 548 ? 12.536 -22.195 -1.876 1.00 93.75 548 GLN A N 1
ATOM 4249 C CA . GLN A 1 548 ? 11.828 -23.295 -2.546 1.00 93.75 548 GLN A CA 1
ATOM 4250 C C . GLN A 1 548 ? 10.482 -22.856 -3.117 1.00 93.75 548 GLN A C 1
ATOM 4252 O O . GLN A 1 548 ? 10.114 -23.268 -4.223 1.00 93.75 548 GLN A O 1
ATOM 4257 N N . GLU A 1 549 ? 9.784 -21.989 -2.387 1.00 95.19 549 GLU A N 1
ATOM 4258 C CA . GLU A 1 549 ? 8.451 -21.513 -2.729 1.00 95.19 549 GLU A CA 1
ATOM 4259 C C . GLU A 1 549 ? 8.398 -19.982 -2.773 1.00 95.19 549 GLU A C 1
ATOM 4261 O O . GLU A 1 549 ? 9.068 -19.311 -1.986 1.00 95.19 549 GLU A O 1
ATOM 4266 N N . LEU A 1 550 ? 7.621 -19.424 -3.703 1.00 97.69 550 LEU A N 1
ATOM 4267 C CA . LEU A 1 550 ? 7.210 -18.017 -3.696 1.00 97.69 550 LEU A CA 1
ATOM 4268 C C . LEU A 1 550 ? 5.697 -17.958 -3.506 1.00 97.69 550 LEU A C 1
ATOM 4270 O O . LEU A 1 550 ? 4.959 -18.587 -4.263 1.00 97.69 550 LEU A O 1
ATOM 4274 N N . ARG A 1 551 ? 5.224 -17.210 -2.511 1.00 97.19 551 ARG A N 1
ATOM 4275 C CA . ARG A 1 551 ? 3.807 -17.230 -2.129 1.00 97.19 551 ARG A CA 1
ATOM 4276 C C . ARG A 1 551 ? 3.179 -15.850 -2.075 1.00 97.19 551 ARG A C 1
ATOM 4278 O O . ARG A 1 551 ? 3.837 -14.891 -1.697 1.00 97.19 551 ARG A O 1
ATOM 4285 N N . VAL A 1 552 ? 1.900 -15.780 -2.433 1.00 98.00 552 VAL A N 1
ATOM 4286 C CA . VAL A 1 552 ? 1.030 -14.605 -2.300 1.00 98.00 552 VAL A CA 1
ATOM 4287 C C . VAL A 1 552 ? -0.054 -14.917 -1.276 1.00 98.00 552 VAL A C 1
ATOM 4289 O O . VAL A 1 552 ? -0.710 -15.952 -1.370 1.00 98.00 552 VAL A O 1
ATOM 4292 N N . ASN A 1 553 ? -0.257 -14.017 -0.320 1.00 97.19 553 ASN A N 1
ATOM 4293 C CA . ASN A 1 553 ? -1.237 -14.145 0.750 1.00 97.19 553 ASN A CA 1
ATOM 4294 C C . ASN A 1 553 ? -2.225 -12.996 0.683 1.00 97.19 553 ASN A C 1
ATOM 4296 O O . ASN A 1 553 ? -1.831 -11.827 0.717 1.00 97.19 553 ASN A O 1
ATOM 4300 N N . GLU A 1 554 ? -3.502 -13.340 0.637 1.00 95.56 554 GLU A N 1
ATOM 4301 C CA . GLU A 1 554 ? -4.564 -12.361 0.710 1.00 95.56 554 GLU A CA 1
ATOM 4302 C C . GLU A 1 554 ? -4.767 -11.859 2.143 1.00 95.56 554 GLU A C 1
ATOM 4304 O O . GLU A 1 554 ? -4.955 -12.651 3.073 1.00 95.56 554 GLU A O 1
ATOM 4309 N N . ILE A 1 555 ? -4.800 -10.538 2.310 1.00 92.38 555 ILE A N 1
ATOM 4310 C CA . ILE A 1 555 ? -5.160 -9.872 3.564 1.00 92.38 555 ILE A CA 1
ATOM 4311 C C . ILE A 1 555 ? -6.440 -9.024 3.401 1.00 92.38 555 ILE A C 1
ATOM 4313 O O . ILE A 1 555 ? -6.782 -8.602 2.296 1.00 92.38 555 ILE A O 1
ATOM 4317 N N . PRO A 1 556 ? -7.166 -8.725 4.489 1.00 88.12 556 PRO A N 1
ATOM 4318 C CA . PRO A 1 556 ? -8.353 -7.868 4.419 1.00 88.12 556 PRO A CA 1
ATOM 4319 C C . PRO A 1 556 ? -8.072 -6.422 3.947 1.00 88.12 556 PRO A C 1
ATOM 4321 O O . PRO A 1 556 ? -7.056 -5.830 4.320 1.00 88.12 556 PRO A O 1
ATOM 4324 N N . ALA A 1 557 ? -9.023 -5.783 3.248 1.00 81.75 557 ALA A N 1
ATOM 4325 C CA . ALA A 1 557 ? -8.888 -4.421 2.692 1.00 81.75 557 ALA A CA 1
ATOM 4326 C C . ALA A 1 557 ? -8.922 -3.275 3.721 1.00 81.75 557 ALA A C 1
ATOM 4328 O O . ALA A 1 557 ? -8.830 -2.106 3.357 1.00 81.75 557 ALA A O 1
ATOM 4329 N N . PHE A 1 558 ? -9.004 -3.547 5.029 1.00 75.81 558 PHE A N 1
ATOM 4330 C CA . PHE A 1 558 ? -8.831 -2.474 6.022 1.00 75.81 558 PHE A CA 1
ATOM 4331 C C . PHE A 1 558 ? -7.393 -1.920 6.070 1.00 75.81 558 PHE A C 1
ATOM 4333 O O . PHE A 1 558 ? -7.141 -0.920 6.747 1.00 75.81 558 PHE A O 1
ATOM 4340 N N . ASN A 1 559 ? -6.466 -2.552 5.349 1.00 71.88 559 ASN A N 1
ATOM 4341 C CA . ASN A 1 559 ? -5.127 -2.066 5.044 1.00 71.88 559 ASN A CA 1
ATOM 4342 C C . ASN A 1 559 ? -4.864 -2.272 3.540 1.00 71.88 559 ASN A C 1
ATOM 4344 O O . ASN A 1 559 ? -4.221 -3.252 3.177 1.00 71.88 559 ASN A O 1
ATOM 4348 N N . THR A 1 560 ? -5.394 -1.386 2.682 1.00 81.00 560 THR A N 1
ATOM 4349 C CA . THR A 1 560 ? -5.130 -1.395 1.230 1.00 81.00 560 THR A CA 1
ATOM 4350 C C . THR A 1 560 ? -3.626 -1.293 0.984 1.00 81.00 560 THR A C 1
ATOM 4352 O O . THR A 1 560 ? -3.025 -0.236 1.195 1.00 81.00 560 THR A O 1
ATOM 4355 N N . ARG A 1 561 ? -3.001 -2.418 0.631 1.00 85.88 561 ARG A N 1
ATOM 4356 C CA . ARG A 1 561 ? -1.544 -2.567 0.582 1.00 85.88 561 ARG A CA 1
ATOM 4357 C C . ARG A 1 561 ? -1.146 -3.812 -0.199 1.00 85.88 561 ARG A C 1
ATOM 4359 O O . ARG A 1 561 ? -1.761 -4.866 -0.058 1.00 85.88 561 ARG A O 1
ATOM 4366 N N . ALA A 1 562 ? -0.032 -3.703 -0.908 1.00 91.44 562 ALA A N 1
ATOM 4367 C CA . ALA A 1 562 ? 0.759 -4.829 -1.372 1.00 91.44 562 ALA A CA 1
ATOM 4368 C C . ALA A 1 562 ? 2.195 -4.682 -0.835 1.00 91.44 562 ALA A C 1
ATOM 4370 O O . ALA A 1 562 ? 2.653 -3.563 -0.601 1.00 91.44 562 ALA A O 1
ATOM 4371 N N . GLN A 1 563 ? 2.841 -5.796 -0.488 1.00 93.50 563 GLN A N 1
ATOM 4372 C CA . GLN A 1 563 ? 4.229 -5.799 -0.025 1.00 93.50 563 GLN A CA 1
ATOM 4373 C C . GLN A 1 563 ? 4.906 -7.154 -0.274 1.00 93.50 563 GLN A C 1
ATOM 4375 O O . GLN A 1 563 ? 4.514 -8.172 0.308 1.00 93.50 563 GLN A O 1
ATOM 4380 N N . GLY A 1 564 ? 5.983 -7.147 -1.058 1.00 94.75 564 GLY A N 1
ATOM 4381 C CA . GLY A 1 564 ? 6.846 -8.297 -1.323 1.00 94.75 564 GLY A CA 1
ATOM 4382 C C . GLY A 1 564 ? 7.935 -8.513 -0.269 1.00 94.75 564 GLY A C 1
ATOM 4383 O O . GLY A 1 564 ? 9.077 -8.091 -0.455 1.00 94.75 564 GLY A O 1
ATOM 4384 N N . PHE A 1 565 ? 7.624 -9.222 0.823 1.00 96.12 565 PHE A N 1
ATOM 4385 C CA . PHE A 1 565 ? 8.660 -9.724 1.739 1.00 96.12 565 PHE A CA 1
ATOM 4386 C C . PHE A 1 565 ? 9.421 -10.906 1.111 1.00 96.12 565 PHE A C 1
ATOM 4388 O O . PHE A 1 565 ? 8.903 -11.552 0.194 1.00 96.12 565 PHE A O 1
ATOM 4395 N N . PRO A 1 566 ? 10.627 -11.237 1.608 1.00 96.44 566 PRO A N 1
ATOM 4396 C CA . PRO A 1 566 ? 11.402 -12.379 1.125 1.00 96.44 566 PRO A CA 1
ATOM 4397 C C . PRO A 1 566 ? 10.597 -13.693 1.103 1.00 96.44 566 PRO A C 1
ATOM 4399 O O . PRO A 1 566 ? 10.149 -14.191 2.135 1.00 96.44 566 PRO A O 1
ATOM 4402 N N . GLY A 1 567 ? 10.372 -14.228 -0.094 1.00 96.00 567 GLY A N 1
ATOM 4403 C CA . GLY A 1 567 ? 9.563 -15.409 -0.392 1.00 96.00 567 GLY A CA 1
ATOM 4404 C C . GLY A 1 567 ? 8.064 -15.308 -0.095 1.00 96.00 567 GLY A C 1
ATOM 4405 O O . GLY A 1 567 ? 7.345 -16.282 -0.317 1.00 96.00 567 GLY A O 1
ATOM 4406 N N . ASN A 1 568 ? 7.571 -14.166 0.395 1.00 95.94 568 ASN A N 1
ATOM 4407 C CA . ASN A 1 568 ? 6.221 -14.035 0.937 1.00 95.94 568 ASN A CA 1
ATOM 4408 C C . ASN A 1 568 ? 5.594 -12.667 0.609 1.00 95.94 568 ASN A C 1
ATOM 4410 O O . ASN A 1 568 ? 5.930 -11.651 1.210 1.00 95.94 568 ASN A O 1
ATOM 4414 N N . LEU A 1 569 ? 4.660 -12.636 -0.335 1.00 97.25 569 LEU A N 1
ATOM 4415 C CA . LEU A 1 569 ? 3.955 -11.437 -0.786 1.00 97.25 569 LEU A CA 1
ATOM 4416 C C . LEU A 1 569 ? 2.631 -11.317 -0.029 1.00 97.25 569 LEU A C 1
ATOM 4418 O O . LEU A 1 569 ? 1.873 -12.281 0.043 1.00 97.25 569 LEU A O 1
ATOM 4422 N N . ASN A 1 570 ? 2.329 -10.143 0.517 1.00 96.00 570 ASN A N 1
ATOM 4423 C CA . ASN A 1 570 ? 1.059 -9.872 1.195 1.00 96.00 570 ASN A CA 1
ATOM 4424 C C . ASN A 1 570 ? 0.281 -8.827 0.395 1.00 96.00 570 ASN A C 1
ATOM 4426 O O . ASN A 1 570 ? 0.753 -7.699 0.275 1.00 96.00 570 ASN A O 1
ATOM 4430 N N . LEU A 1 571 ? -0.881 -9.195 -0.145 1.00 95.31 571 LEU A N 1
ATOM 4431 C CA . LEU A 1 571 ? -1.724 -8.340 -0.987 1.00 95.31 571 LEU A CA 1
ATOM 4432 C C . LEU A 1 571 ? -3.110 -8.239 -0.357 1.00 95.31 571 LEU A C 1
ATOM 4434 O O . LEU A 1 571 ? -3.709 -9.262 -0.027 1.00 95.31 571 LEU A O 1
ATOM 4438 N N . SER A 1 572 ? -3.641 -7.030 -0.187 1.00 91.94 572 SER A N 1
ATOM 4439 C CA . SER A 1 572 ? -5.029 -6.884 0.240 1.00 91.94 572 SER A CA 1
ATOM 4440 C C . SER A 1 572 ? -6.005 -7.338 -0.846 1.00 91.94 572 SER A C 1
ATOM 4442 O O . SER A 1 572 ? -5.679 -7.336 -2.029 1.00 91.94 572 SER A O 1
ATOM 4444 N N . GLU A 1 573 ? -7.209 -7.758 -0.458 1.00 90.38 573 GLU A N 1
ATOM 4445 C CA . GLU A 1 573 ? -8.243 -8.262 -1.384 1.00 90.38 573 GLU A CA 1
ATOM 4446 C C . GLU A 1 573 ? -8.566 -7.295 -2.540 1.00 90.38 573 GLU A C 1
ATOM 4448 O O . GLU A 1 573 ? -8.849 -7.719 -3.657 1.00 90.38 573 GLU A O 1
ATOM 4453 N N . ASP A 1 574 ? -8.472 -5.984 -2.302 1.00 88.69 574 ASP A N 1
ATOM 4454 C CA . ASP A 1 574 ? -8.639 -4.931 -3.308 1.00 88.69 574 ASP A CA 1
ATOM 4455 C C . ASP A 1 574 ? -7.405 -4.721 -4.208 1.00 88.69 574 ASP A C 1
ATOM 4457 O O . ASP A 1 574 ? -7.508 -4.009 -5.203 1.00 88.69 574 ASP A O 1
ATOM 4461 N N . MET A 1 575 ? -6.276 -5.386 -3.933 1.00 90.75 575 MET A N 1
ATOM 4462 C CA . MET A 1 575 ? -5.026 -5.351 -4.709 1.00 90.75 575 MET A CA 1
ATOM 4463 C C . MET A 1 575 ? -4.907 -6.550 -5.667 1.00 90.75 575 MET A C 1
ATOM 4465 O O . MET A 1 575 ? -3.895 -7.247 -5.691 1.00 90.75 575 MET A O 1
ATOM 4469 N N . GLY A 1 576 ? -5.949 -6.797 -6.466 1.00 88.56 576 GLY A N 1
ATOM 4470 C CA . GLY A 1 576 ? -5.935 -7.775 -7.567 1.00 88.56 576 GLY A CA 1
ATOM 4471 C C . GLY A 1 576 ? -6.874 -8.973 -7.395 1.00 88.56 576 GLY A C 1
ATOM 4472 O O . GLY A 1 576 ? -7.388 -9.485 -8.389 1.00 88.56 576 GLY A O 1
ATOM 4473 N N . PHE A 1 577 ? -7.173 -9.400 -6.163 1.00 92.44 577 PHE A N 1
ATOM 4474 C CA . PHE A 1 577 ? -8.022 -10.582 -5.927 1.00 92.44 577 PHE A CA 1
ATOM 4475 C C . PHE A 1 577 ? -9.469 -10.394 -6.393 1.00 92.44 577 PHE A C 1
ATOM 4477 O O . PHE A 1 577 ? -10.081 -11.328 -6.907 1.00 92.44 577 PHE A O 1
ATOM 4484 N N . ILE A 1 578 ? -10.000 -9.180 -6.247 1.00 90.75 578 ILE A N 1
ATOM 4485 C CA . ILE A 1 578 ? -11.381 -8.834 -6.614 1.00 90.75 578 ILE A CA 1
ATOM 4486 C C . ILE A 1 578 ? -11.465 -7.857 -7.795 1.00 90.75 578 ILE A C 1
ATOM 4488 O O . ILE A 1 578 ? -12.482 -7.190 -7.980 1.00 90.75 578 ILE A O 1
ATOM 4492 N N . SER A 1 579 ? -10.396 -7.705 -8.571 1.00 88.88 579 SER A N 1
ATOM 4493 C CA . SER A 1 579 ? -10.413 -6.864 -9.769 1.00 88.88 579 SER A CA 1
ATOM 4494 C C . SER A 1 579 ? -11.308 -7.477 -10.847 1.00 88.88 579 SER A C 1
ATOM 4496 O O . SER A 1 579 ? -11.349 -8.697 -11.013 1.00 88.88 579 SER A O 1
ATOM 4498 N N . ILE A 1 580 ? -12.028 -6.642 -11.598 1.00 84.25 580 ILE A N 1
ATOM 4499 C CA . ILE A 1 580 ? -12.718 -7.112 -12.801 1.00 84.25 580 ILE A CA 1
ATOM 4500 C C . ILE A 1 580 ? -11.652 -7.477 -13.847 1.00 84.25 580 ILE A C 1
ATOM 4502 O O . ILE A 1 580 ? -10.757 -6.666 -14.086 1.00 84.25 580 ILE A O 1
ATOM 4506 N N . PRO A 1 581 ? -11.731 -8.662 -14.484 1.00 78.31 581 PRO A N 1
ATOM 4507 C CA . PRO A 1 581 ? -10.793 -9.035 -15.534 1.00 78.31 581 PRO A CA 1
ATOM 4508 C C . PRO A 1 581 ? -10.796 -8.024 -16.685 1.00 78.31 581 PRO A C 1
ATOM 4510 O O . PRO A 1 581 ? -11.844 -7.752 -17.275 1.00 78.31 581 PRO A O 1
ATOM 4513 N N . ASP A 1 582 ? -9.615 -7.525 -17.037 1.00 79.56 582 ASP A N 1
ATOM 4514 C CA . ASP A 1 582 ? -9.383 -6.692 -18.213 1.00 79.56 582 ASP A CA 1
ATOM 4515 C C . ASP A 1 582 ? -8.214 -7.274 -19.014 1.00 79.56 582 ASP A C 1
ATOM 4517 O O . ASP A 1 582 ? -7.082 -7.359 -18.541 1.00 79.56 582 ASP A O 1
ATOM 4521 N N . ALA A 1 583 ? -8.496 -7.693 -20.248 1.00 73.38 583 ALA A N 1
ATOM 4522 C CA . ALA A 1 583 ? -7.484 -8.255 -21.134 1.00 73.38 583 ALA A CA 1
ATOM 4523 C C . ALA A 1 583 ? -6.474 -7.200 -21.615 1.00 73.38 583 ALA A C 1
ATOM 4525 O O . ALA A 1 583 ? -5.348 -7.551 -21.968 1.00 73.38 583 ALA A O 1
ATOM 4526 N N . ALA A 1 584 ? -6.865 -5.922 -21.661 1.00 79.69 584 ALA A N 1
ATOM 4527 C CA . ALA A 1 584 ? -5.979 -4.840 -22.068 1.00 79.69 584 ALA A CA 1
ATOM 4528 C C . ALA A 1 584 ? -4.960 -4.513 -20.971 1.00 79.69 584 ALA A C 1
ATOM 4530 O O . ALA A 1 584 ? -3.790 -4.279 -21.285 1.00 79.69 584 ALA A O 1
ATOM 4531 N N . LEU A 1 585 ? -5.399 -4.528 -19.709 1.00 85.88 585 LEU A N 1
ATOM 4532 C CA . LEU A 1 585 ? -4.591 -4.219 -18.537 1.00 85.88 585 LEU A CA 1
ATOM 4533 C C . LEU A 1 585 ? -4.767 -5.312 -17.461 1.00 85.88 585 LEU A C 1
ATOM 4535 O O . LEU A 1 585 ? -5.630 -5.177 -16.592 1.00 85.88 585 LEU A O 1
ATOM 4539 N N . PRO A 1 586 ? -3.958 -6.390 -17.491 1.00 91.25 586 PRO A N 1
ATOM 4540 C CA . PRO A 1 586 ? -4.086 -7.519 -16.566 1.00 91.25 586 PRO A CA 1
ATOM 4541 C C . PRO A 1 586 ? -3.599 -7.134 -15.157 1.00 91.25 586 PRO A C 1
ATOM 4543 O O . PRO A 1 586 ? -2.456 -7.381 -14.773 1.00 91.25 586 PRO A O 1
ATOM 4546 N N . VAL A 1 587 ? -4.452 -6.448 -14.389 1.00 92.00 587 VAL A N 1
ATOM 4547 C CA . VAL A 1 587 ? -4.107 -5.863 -13.080 1.00 92.00 587 VAL A CA 1
ATOM 4548 C C . VAL A 1 587 ? -3.578 -6.882 -12.066 1.00 92.00 587 VAL A C 1
ATOM 4550 O O . VAL A 1 587 ? -2.546 -6.587 -11.454 1.00 92.00 587 VAL A O 1
ATOM 4553 N N . PRO A 1 588 ? -4.186 -8.074 -11.890 1.00 93.50 588 PRO A N 1
ATOM 4554 C CA . PRO A 1 588 ? -3.626 -9.092 -11.004 1.00 93.50 588 PRO A CA 1
ATOM 4555 C C . PRO A 1 588 ? -2.195 -9.475 -11.402 1.00 93.50 588 PRO A C 1
ATOM 4557 O O . PRO A 1 588 ? -1.318 -9.535 -10.539 1.00 93.50 588 PRO A O 1
ATOM 4560 N N . THR A 1 589 ? -1.933 -9.648 -12.703 1.00 95.50 589 THR A N 1
ATOM 4561 C CA . THR A 1 589 ? -0.580 -9.896 -13.226 1.00 95.50 589 THR A CA 1
ATOM 4562 C C . THR A 1 589 ? 0.379 -8.754 -12.900 1.00 95.50 589 THR A C 1
ATOM 4564 O O . THR A 1 589 ? 1.487 -9.006 -12.434 1.00 95.50 589 THR A O 1
ATOM 4567 N N . ILE A 1 590 ? -0.036 -7.503 -13.115 1.00 96.00 590 ILE A N 1
ATOM 4568 C CA . ILE A 1 590 ? 0.802 -6.313 -12.901 1.00 96.00 590 ILE A CA 1
ATOM 4569 C C . ILE A 1 590 ? 1.233 -6.192 -11.438 1.00 96.00 590 ILE A C 1
ATOM 4571 O O . ILE A 1 590 ? 2.420 -6.008 -11.165 1.00 96.00 590 ILE A O 1
ATOM 4575 N N . ILE A 1 591 ? 0.287 -6.326 -10.504 1.00 95.88 591 ILE A N 1
ATOM 4576 C CA . ILE A 1 591 ? 0.565 -6.221 -9.066 1.00 95.88 591 ILE A CA 1
ATOM 4577 C C . ILE A 1 591 ? 1.468 -7.376 -8.629 1.00 95.88 591 ILE A C 1
ATOM 4579 O O . ILE A 1 591 ? 2.497 -7.148 -8.000 1.00 95.88 591 ILE A O 1
ATOM 4583 N N . VAL A 1 592 ? 1.138 -8.616 -9.006 1.00 97.50 592 VAL A N 1
ATOM 4584 C CA . VAL A 1 592 ? 1.950 -9.785 -8.637 1.00 97.50 592 VAL A CA 1
ATOM 4585 C C . VAL A 1 592 ? 3.366 -9.685 -9.203 1.00 97.50 592 VAL A C 1
ATOM 4587 O O . VAL A 1 592 ? 4.323 -9.974 -8.488 1.00 97.50 592 VAL A O 1
ATOM 4590 N N . ALA A 1 593 ? 3.522 -9.247 -10.453 1.00 98.00 593 ALA A N 1
ATOM 4591 C CA . ALA A 1 593 ? 4.827 -9.050 -11.072 1.00 98.00 593 ALA A CA 1
ATOM 4592 C C . ALA A 1 593 ? 5.657 -7.990 -10.336 1.00 98.00 593 ALA A C 1
ATOM 4594 O O . ALA A 1 593 ? 6.836 -8.223 -10.076 1.00 98.00 593 ALA A O 1
ATOM 4595 N N . HIS A 1 594 ? 5.040 -6.870 -9.951 1.00 97.94 594 HIS A N 1
ATOM 4596 C CA . HIS A 1 594 ? 5.710 -5.806 -9.204 1.00 97.94 594 HIS A CA 1
ATOM 4597 C C . HIS A 1 594 ? 6.209 -6.322 -7.846 1.00 97.94 594 HIS A C 1
ATOM 4599 O O . HIS A 1 594 ? 7.400 -6.262 -7.543 1.00 97.94 594 HIS A O 1
ATOM 4605 N N . GLU A 1 595 ? 5.327 -6.943 -7.064 1.00 97.94 595 GLU A N 1
ATOM 4606 C CA . GLU A 1 595 ? 5.682 -7.457 -5.738 1.00 97.94 595 GLU A CA 1
ATOM 4607 C C . GLU A 1 595 ? 6.676 -8.630 -5.795 1.00 97.94 595 GLU A C 1
ATOM 4609 O O . GLU A 1 595 ? 7.505 -8.814 -4.898 1.00 97.94 595 GLU A O 1
ATOM 4614 N N . ALA A 1 596 ? 6.635 -9.433 -6.862 1.00 98.44 596 ALA A N 1
ATOM 4615 C CA . ALA A 1 596 ? 7.608 -10.494 -7.097 1.00 98.44 596 ALA A CA 1
ATOM 4616 C C . ALA A 1 596 ? 8.974 -9.937 -7.529 1.00 98.44 596 ALA A C 1
ATOM 4618 O O . ALA A 1 596 ? 10.004 -10.533 -7.214 1.00 98.44 596 ALA A O 1
ATOM 4619 N N . ALA A 1 597 ? 9.027 -8.783 -8.198 1.00 98.56 597 ALA A N 1
ATOM 4620 C CA . ALA A 1 597 ? 10.291 -8.140 -8.547 1.00 98.56 597 ALA A CA 1
ATOM 4621 C C . ALA A 1 597 ? 11.072 -7.704 -7.296 1.00 98.56 597 ALA A C 1
ATOM 4623 O O . ALA A 1 597 ? 12.307 -7.767 -7.293 1.00 98.56 597 ALA A O 1
ATOM 4624 N N . HIS A 1 598 ? 10.378 -7.380 -6.196 1.00 97.81 598 HIS A N 1
ATOM 4625 C CA . HIS A 1 598 ? 11.030 -7.048 -4.929 1.00 97.81 598 HIS A CA 1
ATOM 4626 C C . HIS A 1 598 ? 11.858 -8.182 -4.330 1.00 97.81 598 HIS A C 1
ATOM 4628 O O . HIS A 1 598 ? 12.745 -7.924 -3.518 1.00 97.81 598 HIS A O 1
ATOM 4634 N N . GLN A 1 599 ? 11.652 -9.439 -4.742 1.00 97.94 599 GLN A N 1
ATOM 4635 C CA . GLN A 1 599 ? 12.533 -10.541 -4.337 1.00 97.94 599 GLN A CA 1
ATOM 4636 C C . GLN A 1 599 ? 13.994 -10.269 -4.736 1.00 97.94 599 GLN A C 1
ATOM 4638 O O . GLN A 1 599 ? 14.911 -10.655 -4.014 1.00 97.94 599 GLN A O 1
ATOM 4643 N N . TRP A 1 600 ? 14.210 -9.524 -5.823 1.00 98.06 600 TRP A N 1
ATOM 4644 C CA . TRP A 1 600 ? 15.522 -9.068 -6.272 1.00 98.06 600 TRP A CA 1
ATOM 4645 C C . TRP A 1 600 ? 15.811 -7.628 -5.845 1.00 98.06 600 TRP A C 1
ATOM 4647 O O . TRP A 1 600 ? 16.836 -7.375 -5.207 1.00 98.06 600 TRP A O 1
ATOM 4657 N N . TRP A 1 601 ? 14.889 -6.713 -6.150 1.00 97.12 601 TRP A N 1
ATOM 4658 C CA . TRP A 1 601 ? 15.025 -5.271 -5.937 1.00 97.12 601 TRP A CA 1
ATOM 4659 C C . TRP A 1 601 ? 14.477 -4.847 -4.571 1.00 97.12 601 TRP A C 1
ATOM 4661 O O . TRP A 1 601 ? 13.271 -4.735 -4.374 1.00 97.12 601 TRP A O 1
ATOM 4671 N N . GLY A 1 602 ? 15.368 -4.626 -3.606 1.00 93.50 602 GLY A N 1
ATOM 4672 C CA . GLY A 1 602 ? 15.026 -4.293 -2.220 1.00 93.50 602 GLY A CA 1
ATOM 4673 C C . GLY A 1 602 ? 15.295 -5.437 -1.239 1.00 93.50 602 GLY A C 1
ATOM 4674 O O . GLY A 1 602 ? 15.773 -5.170 -0.136 1.00 93.50 602 GLY A O 1
ATOM 4675 N N . ASN A 1 603 ? 15.092 -6.703 -1.637 1.00 94.62 603 ASN A N 1
ATOM 4676 C CA . ASN A 1 603 ? 15.378 -7.864 -0.779 1.00 94.62 603 ASN A CA 1
ATOM 4677 C C . ASN A 1 603 ? 16.790 -8.441 -0.983 1.00 94.62 603 ASN A C 1
ATOM 4679 O O . ASN A 1 603 ? 17.607 -8.393 -0.062 1.00 94.62 603 ASN A O 1
ATOM 4683 N N . LEU A 1 604 ? 17.094 -9.004 -2.162 1.00 95.25 604 LEU A N 1
ATOM 4684 C CA . LEU A 1 604 ? 18.418 -9.583 -2.435 1.00 95.25 604 LEU A CA 1
ATOM 4685 C C . LEU A 1 604 ? 19.496 -8.518 -2.614 1.00 95.25 604 LEU A C 1
ATOM 4687 O O . LEU A 1 604 ? 20.606 -8.682 -2.103 1.00 95.25 604 LEU A O 1
ATOM 4691 N N . VAL A 1 605 ? 19.175 -7.436 -3.321 1.00 96.56 605 VAL A N 1
ATOM 4692 C CA . VAL A 1 605 ? 19.999 -6.232 -3.380 1.00 96.56 605 VAL A CA 1
ATOM 4693 C C . VAL A 1 605 ? 19.203 -5.097 -2.765 1.00 96.56 605 VAL A C 1
ATOM 4695 O O . VAL A 1 605 ? 18.202 -4.652 -3.320 1.00 96.56 605 VAL A O 1
ATOM 4698 N N . THR A 1 606 ? 19.650 -4.636 -1.604 1.00 94.44 606 THR A N 1
ATOM 4699 C CA . THR A 1 606 ? 19.032 -3.512 -0.904 1.00 94.44 606 THR A CA 1
ATOM 4700 C C . THR A 1 606 ? 19.920 -2.283 -1.070 1.00 94.44 606 THR A C 1
ATOM 4702 O O . THR A 1 606 ? 21.098 -2.375 -0.719 1.00 94.44 606 THR A O 1
ATOM 4705 N N . PRO A 1 607 ? 19.419 -1.152 -1.591 1.00 95.06 607 PRO A N 1
ATOM 4706 C CA . PRO A 1 607 ? 20.242 0.033 -1.798 1.00 95.06 607 PRO A CA 1
ATOM 4707 C C . PRO A 1 607 ? 20.605 0.724 -0.484 1.00 95.06 607 PRO A C 1
ATOM 4709 O O . PRO A 1 607 ? 20.001 0.479 0.565 1.00 95.06 607 PRO A O 1
ATOM 4712 N N . GLY A 1 608 ? 21.613 1.590 -0.562 1.00 92.75 608 GLY A N 1
ATOM 4713 C CA . GLY A 1 608 ? 22.020 2.441 0.550 1.00 92.75 608 GLY A CA 1
ATOM 4714 C C . GLY A 1 608 ? 21.007 3.560 0.789 1.00 92.75 608 GLY A C 1
ATOM 4715 O O . GLY A 1 608 ? 20.362 4.010 -0.155 1.00 92.75 608 GLY A O 1
ATOM 4716 N N . ALA A 1 609 ? 20.880 4.037 2.027 1.00 88.38 609 ALA A N 1
ATOM 4717 C CA . ALA A 1 609 ? 19.960 5.106 2.423 1.00 88.38 609 ALA A CA 1
ATOM 4718 C C . ALA A 1 609 ? 20.412 6.480 1.876 1.00 88.38 609 ALA A C 1
ATOM 4720 O O . ALA A 1 609 ? 20.951 7.321 2.594 1.00 88.38 609 ALA A O 1
ATOM 4721 N N . ALA A 1 610 ? 20.232 6.698 0.574 1.00 89.12 610 ALA A N 1
ATOM 4722 C CA . ALA A 1 610 ? 20.663 7.881 -0.168 1.00 89.12 610 ALA A CA 1
ATOM 4723 C C . ALA A 1 610 ? 19.582 8.354 -1.156 1.00 89.12 610 ALA A C 1
ATOM 4725 O O . ALA A 1 610 ? 18.693 7.577 -1.509 1.00 89.12 610 ALA A O 1
ATOM 4726 N N . PRO A 1 611 ? 19.684 9.598 -1.664 1.00 89.00 611 PRO A N 1
ATOM 4727 C CA . PRO A 1 611 ? 18.883 10.039 -2.800 1.00 89.00 611 PRO A CA 1
ATOM 4728 C C . PRO A 1 611 ? 18.914 9.039 -3.961 1.00 89.00 611 PRO A C 1
ATOM 4730 O O . PRO A 1 611 ? 19.979 8.550 -4.348 1.00 89.00 611 PRO A O 1
ATOM 4733 N N . GLY A 1 612 ? 17.742 8.738 -4.515 1.00 91.00 612 GLY A N 1
ATOM 4734 C CA . GLY A 1 612 ? 17.582 7.781 -5.606 1.00 91.00 612 GLY A CA 1
ATOM 4735 C C . GLY A 1 612 ? 17.591 6.305 -5.188 1.00 91.00 612 GLY A C 1
ATOM 4736 O O . GLY A 1 612 ? 17.582 5.448 -6.070 1.00 91.00 612 GLY A O 1
ATOM 4737 N N . ALA A 1 613 ? 17.595 5.976 -3.889 1.00 92.75 613 ALA A N 1
ATOM 4738 C CA . ALA A 1 613 ? 17.464 4.592 -3.421 1.00 92.75 613 ALA A CA 1
ATOM 4739 C C . ALA A 1 613 ? 16.176 3.927 -3.937 1.00 92.75 613 ALA A C 1
ATOM 4741 O O . ALA A 1 613 ? 16.234 2.820 -4.471 1.00 92.75 613 ALA A O 1
ATOM 4742 N N . ASP A 1 614 ? 15.047 4.637 -3.884 1.00 92.06 614 ASP A N 1
ATOM 4743 C CA . ASP A 1 614 ? 13.747 4.119 -4.329 1.00 92.06 614 ASP A CA 1
ATOM 4744 C C . ASP A 1 614 ? 13.682 3.885 -5.842 1.00 92.06 614 ASP A C 1
ATOM 4746 O O . ASP A 1 614 ? 12.868 3.099 -6.313 1.00 92.06 614 ASP A O 1
ATOM 4750 N N . VAL A 1 615 ? 14.593 4.474 -6.625 1.00 95.56 615 VAL A N 1
ATOM 4751 C CA . VAL A 1 615 ? 14.728 4.142 -8.052 1.00 95.56 615 VAL A CA 1
ATOM 4752 C C . VAL A 1 615 ? 15.161 2.684 -8.220 1.00 95.56 615 VAL A C 1
ATOM 4754 O O . VAL A 1 615 ? 14.644 1.962 -9.071 1.00 95.56 615 VAL A O 1
ATOM 4757 N N . LEU A 1 616 ? 16.087 2.222 -7.377 1.00 96.50 616 LEU A N 1
ATOM 4758 C CA . LEU A 1 616 ? 16.568 0.841 -7.394 1.00 96.50 616 LEU A CA 1
ATOM 4759 C C . LEU A 1 616 ? 15.553 -0.148 -6.805 1.00 96.50 616 LEU A C 1
ATOM 4761 O O . LEU A 1 616 ? 15.703 -1.343 -7.024 1.00 96.50 616 LEU A O 1
ATOM 4765 N N . ILE A 1 617 ? 14.544 0.322 -6.068 1.00 95.38 617 ILE A N 1
ATOM 4766 C CA . ILE A 1 617 ? 13.503 -0.524 -5.469 1.00 95.38 617 ILE A CA 1
ATOM 4767 C C . ILE A 1 617 ? 12.261 -0.502 -6.367 1.00 95.38 617 ILE A C 1
ATOM 4769 O O . ILE A 1 617 ? 11.952 -1.485 -7.036 1.00 95.38 617 ILE A O 1
ATOM 4773 N N . GLU A 1 618 ? 11.598 0.646 -6.447 1.00 95.56 618 GLU A N 1
ATOM 4774 C CA . GLU A 1 618 ? 10.263 0.817 -7.020 1.00 95.56 618 GLU A CA 1
ATOM 4775 C C . GLU A 1 618 ? 10.281 1.034 -8.537 1.00 95.56 618 GLU A C 1
ATOM 4777 O O . GLU A 1 618 ? 9.482 0.440 -9.271 1.00 95.56 618 GLU A O 1
ATOM 4782 N N . SER A 1 619 ? 11.207 1.854 -9.056 1.00 97.44 619 SER A N 1
ATOM 4783 C CA . SER A 1 619 ? 11.310 2.050 -10.512 1.00 97.44 619 SER A CA 1
ATOM 4784 C C . SER A 1 619 ? 11.752 0.762 -11.205 1.00 97.44 619 SER A C 1
ATOM 4786 O O . SER A 1 619 ? 11.204 0.404 -12.249 1.00 97.44 619 SER A O 1
ATOM 4788 N N . MET A 1 620 ? 12.709 0.040 -10.612 1.00 98.25 620 MET A N 1
ATOM 4789 C CA . MET A 1 620 ? 13.162 -1.249 -11.133 1.00 98.25 620 MET A CA 1
ATOM 4790 C C . MET A 1 620 ? 12.100 -2.345 -11.012 1.00 98.25 620 MET A C 1
ATOM 4792 O O . MET A 1 620 ? 11.961 -3.129 -11.953 1.00 98.25 620 MET A O 1
ATOM 4796 N N . ALA A 1 621 ? 11.304 -2.374 -9.936 1.00 98.06 621 ALA A N 1
ATOM 4797 C CA . ALA A 1 621 ? 10.163 -3.284 -9.829 1.00 98.06 621 ALA A CA 1
ATOM 4798 C C . ALA A 1 621 ? 9.124 -3.031 -10.937 1.00 98.06 621 ALA A C 1
ATOM 4800 O O . ALA A 1 621 ? 8.714 -3.962 -11.629 1.00 98.06 621 ALA A O 1
ATOM 4801 N N . ASN A 1 622 ? 8.770 -1.772 -11.211 1.00 96.94 622 ASN A N 1
ATOM 4802 C CA . ASN A 1 622 ? 7.856 -1.448 -12.313 1.00 96.94 622 ASN A CA 1
ATOM 4803 C C . ASN A 1 622 ? 8.447 -1.705 -13.707 1.00 96.94 622 ASN A C 1
ATOM 4805 O O . ASN A 1 622 ? 7.728 -2.145 -14.607 1.00 96.94 622 ASN A O 1
ATOM 4809 N N . HIS A 1 623 ? 9.747 -1.473 -13.900 1.00 98.19 623 HIS A N 1
ATOM 4810 C CA . HIS A 1 623 ? 10.442 -1.854 -15.130 1.00 98.19 623 HIS A CA 1
ATOM 4811 C C . HIS A 1 623 ? 10.415 -3.374 -15.352 1.00 98.19 623 HIS A C 1
ATOM 4813 O O . HIS A 1 623 ? 10.183 -3.834 -16.475 1.00 98.19 623 HIS A O 1
ATOM 4819 N N . ALA A 1 624 ? 10.619 -4.162 -14.291 1.00 98.56 624 ALA A N 1
ATOM 4820 C CA . ALA A 1 624 ? 10.500 -5.615 -14.339 1.00 98.56 624 ALA A CA 1
ATOM 4821 C C . ALA A 1 624 ? 9.087 -6.036 -14.764 1.00 98.56 624 ALA A C 1
ATOM 4823 O O . ALA A 1 624 ? 8.942 -6.907 -15.621 1.00 98.56 624 ALA A O 1
ATOM 4824 N N . THR A 1 625 ? 8.054 -5.358 -14.255 1.00 98.25 625 THR A N 1
ATOM 4825 C CA . THR A 1 625 ? 6.662 -5.584 -14.661 1.00 98.25 625 THR A CA 1
ATOM 4826 C C . THR A 1 625 ? 6.409 -5.252 -16.131 1.00 98.25 625 THR A C 1
ATOM 4828 O O . THR A 1 625 ? 5.833 -6.077 -16.838 1.00 98.25 625 THR A O 1
ATOM 4831 N N . LEU A 1 626 ? 6.877 -4.101 -16.635 1.00 97.31 626 LEU A N 1
ATOM 4832 C CA . LEU A 1 626 ? 6.797 -3.771 -18.069 1.00 97.31 626 LEU A CA 1
ATOM 4833 C C . LEU A 1 626 ? 7.459 -4.857 -18.928 1.00 97.31 626 LEU A C 1
ATOM 4835 O O . LEU A 1 626 ? 6.876 -5.319 -19.909 1.00 97.31 626 LEU A O 1
ATOM 4839 N N . SER A 1 627 ? 8.651 -5.297 -18.526 1.00 97.62 627 SER A N 1
ATOM 4840 C CA . SER A 1 627 ? 9.415 -6.334 -19.226 1.00 97.62 627 SER A CA 1
ATOM 4841 C C . SER A 1 627 ? 8.701 -7.689 -19.204 1.00 97.62 627 SER A C 1
ATOM 4843 O O . SER A 1 627 ? 8.656 -8.382 -20.221 1.00 97.62 627 SER A O 1
ATOM 4845 N N . LEU A 1 628 ? 8.098 -8.063 -18.070 1.00 98.00 628 LEU A N 1
ATOM 4846 C CA . LEU A 1 628 ? 7.337 -9.306 -17.935 1.00 98.00 628 LEU A CA 1
ATOM 4847 C C . LEU A 1 628 ? 6.083 -9.292 -18.812 1.00 98.00 628 LEU A C 1
ATOM 4849 O O . LEU A 1 628 ? 5.827 -10.269 -19.512 1.00 98.00 628 LEU A O 1
ATOM 4853 N N . LEU A 1 629 ? 5.335 -8.184 -18.828 1.00 96.50 629 LEU A N 1
ATOM 4854 C CA . LEU A 1 629 ? 4.171 -8.036 -19.702 1.00 96.50 629 LEU A CA 1
ATOM 4855 C C . LEU A 1 629 ? 4.557 -8.180 -21.174 1.00 96.50 629 LEU A C 1
ATOM 4857 O O . LEU A 1 629 ? 3.881 -8.902 -21.901 1.00 96.50 629 LEU A O 1
ATOM 4861 N N . ALA A 1 630 ? 5.654 -7.551 -21.606 1.00 95.06 630 ALA A N 1
ATOM 4862 C CA . ALA A 1 630 ? 6.141 -7.696 -22.976 1.00 95.06 630 ALA A CA 1
ATOM 4863 C C . ALA A 1 630 ? 6.479 -9.163 -23.305 1.00 95.06 630 ALA A C 1
ATOM 4865 O O . ALA A 1 630 ? 6.102 -9.664 -24.363 1.00 95.06 630 ALA A O 1
ATOM 4866 N N . ALA A 1 631 ? 7.133 -9.872 -22.378 1.00 95.25 631 ALA A N 1
ATOM 4867 C CA . ALA A 1 631 ? 7.579 -11.249 -22.578 1.00 95.25 631 ALA A CA 1
ATOM 4868 C C . ALA A 1 631 ? 6.456 -12.303 -22.518 1.00 95.25 631 ALA A C 1
ATOM 4870 O O . ALA A 1 631 ? 6.550 -13.321 -23.204 1.00 95.25 631 ALA A O 1
ATOM 4871 N N . GLU A 1 632 ? 5.434 -12.102 -21.684 1.00 94.25 632 GLU A N 1
ATOM 4872 C CA . GLU A 1 632 ? 4.412 -13.121 -21.387 1.00 94.25 632 GLU A CA 1
ATOM 4873 C C . GLU A 1 632 ? 3.029 -12.777 -21.970 1.00 94.25 632 GLU A C 1
ATOM 4875 O O . GLU A 1 632 ? 2.258 -13.679 -22.284 1.00 94.25 632 GLU A O 1
ATOM 4880 N N . HIS A 1 633 ? 2.712 -11.489 -22.148 1.00 91.56 633 HIS A N 1
ATOM 4881 C CA . HIS A 1 633 ? 1.416 -11.003 -22.653 1.00 91.56 633 HIS A CA 1
ATOM 4882 C C . HIS A 1 633 ? 1.539 -10.222 -23.979 1.00 91.56 633 HIS A C 1
ATOM 4884 O O . HIS A 1 633 ? 0.527 -9.851 -24.577 1.00 91.56 633 HIS A O 1
ATOM 4890 N N . GLY A 1 634 ? 2.765 -9.999 -24.466 1.00 92.00 634 GLY A N 1
ATOM 4891 C CA . GLY A 1 634 ? 3.058 -9.309 -25.719 1.00 92.00 634 GLY A CA 1
ATOM 4892 C C . GLY A 1 634 ? 3.060 -7.781 -25.618 1.00 92.00 634 GLY A C 1
ATOM 4893 O O . GLY A 1 634 ? 2.643 -7.174 -24.624 1.00 92.00 634 GLY A O 1
ATOM 4894 N N . ASP A 1 635 ? 3.514 -7.137 -26.695 1.00 90.44 635 ASP A N 1
ATOM 4895 C CA . ASP A 1 635 ? 3.746 -5.689 -26.721 1.00 90.44 635 ASP A CA 1
ATOM 4896 C C . ASP A 1 635 ? 2.485 -4.862 -26.480 1.00 90.44 635 ASP A C 1
ATOM 4898 O O . ASP A 1 635 ? 2.571 -3.799 -25.872 1.00 90.44 635 ASP A O 1
ATOM 4902 N N . THR A 1 636 ? 1.306 -5.337 -26.885 1.00 91.56 636 THR A N 1
ATOM 4903 C CA . THR A 1 636 ? 0.046 -4.613 -26.666 1.00 91.56 636 THR A CA 1
ATOM 4904 C C . THR A 1 636 ? -0.270 -4.435 -25.178 1.00 91.56 636 THR A C 1
ATOM 4906 O O . THR A 1 636 ? -0.628 -3.332 -24.763 1.00 91.56 636 THR A O 1
ATOM 4909 N N . ALA A 1 637 ? -0.098 -5.475 -24.354 1.00 91.75 637 ALA A N 1
ATOM 4910 C CA . ALA A 1 637 ? -0.320 -5.379 -22.908 1.00 91.75 637 ALA A CA 1
ATOM 4911 C C . ALA A 1 637 ? 0.702 -4.434 -22.256 1.00 91.75 637 ALA A C 1
ATOM 4913 O O . ALA A 1 637 ? 0.342 -3.560 -21.464 1.00 91.75 637 ALA A O 1
ATOM 4914 N N . ARG A 1 638 ? 1.973 -4.533 -22.667 1.00 94.69 638 ARG A N 1
ATOM 4915 C CA . ARG A 1 638 ? 3.030 -3.603 -22.245 1.00 94.69 638 ARG A CA 1
ATOM 4916 C C . ARG A 1 638 ? 2.717 -2.157 -22.648 1.00 94.69 638 ARG A C 1
ATOM 4918 O O . ARG A 1 638 ? 2.872 -1.255 -21.834 1.00 94.69 638 ARG A O 1
ATOM 4925 N N . GLN A 1 639 ? 2.237 -1.925 -23.870 1.00 95.00 639 GLN A N 1
ATOM 4926 C CA . GLN A 1 639 ? 1.834 -0.612 -24.388 1.00 95.00 639 GLN A CA 1
ATOM 4927 C C . GLN A 1 639 ? 0.650 -0.015 -23.619 1.00 95.00 639 GLN A C 1
ATOM 4929 O O . GLN A 1 639 ? 0.603 1.201 -23.423 1.00 95.00 639 GLN A O 1
ATOM 4934 N N . HIS A 1 640 ? -0.324 -0.830 -23.201 1.00 94.06 640 HIS A N 1
ATOM 4935 C CA . HIS A 1 640 ? -1.415 -0.372 -22.336 1.00 94.06 640 HIS A CA 1
ATOM 4936 C C . HIS A 1 640 ? -0.900 0.034 -20.959 1.00 94.06 640 HIS A C 1
ATOM 4938 O O . HIS A 1 640 ? -1.209 1.136 -20.512 1.00 94.06 640 HIS A O 1
ATOM 4944 N N . TYR A 1 641 ? -0.063 -0.793 -20.327 1.00 95.19 641 TYR A N 1
ATOM 4945 C CA . TYR A 1 641 ? 0.495 -0.453 -19.020 1.00 95.19 641 TYR A CA 1
ATOM 4946 C C . TYR A 1 641 ? 1.403 0.783 -19.082 1.00 95.19 641 TYR A C 1
ATOM 4948 O O . TYR A 1 641 ? 1.287 1.680 -18.255 1.00 95.19 641 TYR A O 1
ATOM 4956 N N . ALA A 1 642 ? 2.241 0.903 -20.111 1.00 96.31 642 ALA A N 1
ATOM 4957 C CA . ALA A 1 642 ? 3.097 2.067 -20.313 1.00 96.31 642 ALA A CA 1
ATOM 4958 C C . ALA A 1 642 ? 2.286 3.365 -20.498 1.00 96.31 642 ALA A C 1
ATOM 4960 O O . ALA A 1 642 ? 2.627 4.394 -19.913 1.00 96.31 642 ALA A O 1
ATOM 4961 N N . ARG A 1 643 ? 1.176 3.315 -21.255 1.00 94.75 643 ARG A N 1
ATOM 4962 C CA . ARG A 1 643 ? 0.230 4.441 -21.363 1.00 94.75 643 ARG A CA 1
ATOM 4963 C C . ARG A 1 643 ? -0.422 4.771 -20.030 1.00 94.75 643 ARG A C 1
ATOM 4965 O O . ARG A 1 643 ? -0.464 5.938 -19.676 1.00 94.75 643 ARG A O 1
ATOM 4972 N N . PHE A 1 644 ? -0.852 3.760 -19.277 1.00 93.94 644 PHE A N 1
ATOM 4973 C CA . PHE A 1 644 ? -1.403 3.963 -17.941 1.00 93.94 644 PHE A CA 1
ATOM 4974 C C . PHE A 1 644 ? -0.412 4.708 -17.027 1.00 93.94 644 PHE A C 1
ATOM 4976 O O . PHE A 1 644 ? -0.779 5.705 -16.407 1.00 93.94 644 PHE A O 1
ATOM 4983 N N . LEU A 1 645 ? 0.854 4.272 -16.984 1.00 95.19 645 LEU A N 1
ATOM 4984 C CA . LEU A 1 645 ? 1.905 4.942 -16.207 1.00 95.19 645 LEU A CA 1
ATOM 4985 C C . LEU A 1 645 ? 2.128 6.382 -16.690 1.00 95.19 645 LEU A C 1
ATOM 4987 O O . LEU A 1 645 ? 2.264 7.293 -15.879 1.00 95.19 645 LEU A O 1
ATOM 4991 N N . GLU A 1 646 ? 2.149 6.607 -18.007 1.00 95.81 646 GLU A N 1
ATOM 4992 C CA . GLU A 1 646 ? 2.300 7.955 -18.558 1.00 95.81 646 GLU A CA 1
ATOM 4993 C C . GLU A 1 646 ? 1.136 8.873 -18.175 1.00 95.81 646 GLU A C 1
ATOM 4995 O O . GLU A 1 646 ? 1.385 9.969 -17.677 1.00 95.81 646 GLU A O 1
ATOM 5000 N N . ASP A 1 647 ? -0.108 8.440 -18.383 1.00 94.12 647 ASP A N 1
ATOM 5001 C CA . ASP A 1 647 ? -1.302 9.231 -18.082 1.00 94.12 647 ASP A CA 1
ATOM 5002 C C . ASP A 1 647 ? -1.346 9.564 -16.583 1.00 94.12 647 ASP A C 1
ATOM 5004 O O . ASP A 1 647 ? -1.470 10.732 -16.204 1.00 94.12 647 ASP A O 1
ATOM 5008 N N . ARG A 1 648 ? -1.100 8.566 -15.722 1.00 92.06 648 ARG A N 1
ATOM 5009 C CA . ARG A 1 648 ? -1.016 8.756 -14.268 1.00 92.06 648 ARG A CA 1
ATOM 5010 C C . ARG A 1 648 ? 0.073 9.756 -13.879 1.00 92.06 648 ARG A C 1
ATOM 5012 O O . ARG A 1 648 ? -0.171 10.620 -13.032 1.00 92.06 648 ARG A O 1
ATOM 5019 N N . TYR A 1 649 ? 1.243 9.679 -14.512 1.00 94.31 649 TYR A N 1
ATOM 5020 C CA . TYR A 1 649 ? 2.328 10.632 -14.296 1.00 94.31 649 TYR A CA 1
ATOM 5021 C C . TYR A 1 649 ? 1.956 12.044 -14.737 1.00 94.31 649 TYR A C 1
ATOM 5023 O O . TYR A 1 649 ? 2.194 12.991 -13.988 1.00 94.31 649 TYR A O 1
ATOM 5031 N N . MET A 1 650 ? 1.339 12.214 -15.908 1.00 93.31 650 MET A N 1
ATOM 5032 C CA . MET A 1 650 ? 0.919 13.537 -16.378 1.00 93.31 650 MET A CA 1
ATOM 5033 C C . MET A 1 650 ? -0.157 14.156 -15.485 1.00 93.31 650 MET A C 1
ATOM 5035 O O . MET A 1 650 ? -0.101 15.362 -15.239 1.00 93.31 650 MET A O 1
ATOM 5039 N N . ASP A 1 651 ? -1.074 13.345 -14.958 1.00 91.62 651 ASP A N 1
ATOM 5040 C CA . ASP A 1 651 ? -2.171 13.806 -14.107 1.00 91.62 651 ASP A CA 1
ATOM 5041 C C . ASP A 1 651 ? -1.721 14.160 -12.683 1.00 91.62 651 ASP A C 1
ATOM 5043 O O . ASP A 1 651 ? -2.252 15.094 -12.074 1.00 91.62 651 ASP A O 1
ATOM 5047 N N . ARG A 1 652 ? -0.748 13.424 -12.125 1.00 90.38 652 ARG A N 1
ATOM 5048 C CA . ARG A 1 652 ? -0.354 13.550 -10.708 1.00 90.38 652 ARG A CA 1
ATOM 5049 C C . ARG A 1 652 ? 0.915 14.368 -10.475 1.00 90.38 652 ARG A C 1
ATOM 5051 O O . ARG A 1 652 ? 1.132 14.833 -9.352 1.00 90.38 652 ARG A O 1
ATOM 5058 N N . ARG A 1 653 ? 1.761 14.562 -11.493 1.00 88.06 653 ARG A N 1
ATOM 5059 C CA . ARG A 1 653 ? 3.024 15.301 -11.336 1.00 88.06 653 ARG A CA 1
ATOM 5060 C C . ARG A 1 653 ? 2.808 16.763 -10.951 1.00 88.06 653 ARG A C 1
ATOM 5062 O O . ARG A 1 653 ? 1.893 17.438 -11.419 1.00 88.06 653 ARG A O 1
ATOM 5069 N N . GLN A 1 654 ? 3.744 17.300 -10.173 1.00 89.12 654 GLN A N 1
ATOM 5070 C CA . GLN A 1 654 ? 3.792 18.720 -9.817 1.00 89.12 654 GLN A CA 1
ATOM 5071 C C . GLN A 1 654 ? 5.025 19.376 -10.434 1.00 89.12 654 GLN A C 1
ATOM 5073 O O . GLN A 1 654 ? 6.043 19.561 -9.776 1.00 89.12 654 GLN A O 1
ATOM 5078 N N . ALA A 1 655 ? 4.926 19.758 -11.710 1.00 86.12 655 ALA A N 1
ATOM 5079 C CA . ALA A 1 655 ? 6.074 20.208 -12.505 1.00 86.12 655 ALA A CA 1
ATOM 5080 C C . ALA A 1 655 ? 6.888 21.365 -11.883 1.00 86.12 655 ALA A C 1
ATOM 5082 O O . ALA A 1 655 ? 8.080 21.478 -12.146 1.00 86.12 655 ALA A O 1
ATOM 5083 N N . ALA A 1 656 ? 6.268 22.228 -11.069 1.00 86.19 656 ALA A N 1
ATOM 5084 C CA . ALA A 1 656 ? 6.945 23.359 -10.428 1.00 86.19 656 ALA A CA 1
ATOM 5085 C C . ALA A 1 656 ? 7.877 22.958 -9.267 1.00 86.19 656 ALA A C 1
ATOM 5087 O O . ALA A 1 656 ? 8.781 23.720 -8.931 1.00 86.19 656 ALA A O 1
ATOM 5088 N N . SER A 1 657 ? 7.653 21.796 -8.654 1.00 85.25 657 SER A N 1
ATOM 5089 C CA . SER A 1 657 ? 8.404 21.290 -7.496 1.00 85.25 657 SER A CA 1
ATOM 5090 C C . SER A 1 657 ? 8.946 19.876 -7.716 1.00 85.25 657 SER A C 1
ATOM 5092 O O . SER A 1 657 ? 9.368 19.230 -6.765 1.00 85.25 657 SER A O 1
ATOM 5094 N N . GLU A 1 658 ? 8.921 19.389 -8.957 1.00 88.81 658 GLU A N 1
ATOM 5095 C CA . GLU A 1 658 ? 9.352 18.039 -9.306 1.00 88.81 658 GLU A CA 1
ATOM 5096 C C . GLU A 1 658 ? 10.868 17.890 -9.165 1.00 88.81 658 GLU A C 1
ATOM 5098 O O . GLU A 1 658 ? 11.646 18.594 -9.818 1.00 88.81 658 GLU A O 1
ATOM 5103 N N . LEU A 1 659 ? 11.281 16.939 -8.330 1.00 89.50 659 LEU A N 1
ATOM 5104 C CA . LEU A 1 659 ? 12.680 16.581 -8.150 1.00 89.50 659 LEU A CA 1
ATOM 5105 C C . LEU A 1 659 ? 13.133 15.575 -9.226 1.00 89.50 659 LEU A C 1
ATOM 5107 O O . LEU A 1 659 ? 12.357 14.708 -9.634 1.00 89.50 659 LEU A O 1
ATOM 5111 N N . PRO A 1 660 ? 14.396 15.645 -9.686 1.00 92.81 660 PRO A N 1
ATOM 5112 C CA . PRO A 1 660 ? 14.996 14.581 -10.488 1.00 92.81 660 PRO A CA 1
ATOM 5113 C C . PRO A 1 660 ? 15.005 13.236 -9.756 1.00 92.81 660 PRO A C 1
ATOM 5115 O O . PRO A 1 660 ? 15.128 13.208 -8.532 1.00 92.81 660 PRO A O 1
ATOM 5118 N N . LEU A 1 661 ? 14.999 12.122 -10.499 1.00 93.81 661 LEU A N 1
ATOM 5119 C CA . LEU A 1 661 ? 15.040 10.765 -9.928 1.00 93.81 661 LEU A CA 1
ATOM 5120 C C . LEU A 1 661 ? 16.230 10.573 -8.975 1.00 93.81 661 LEU A C 1
ATOM 5122 O O . LEU A 1 661 ? 16.091 9.969 -7.917 1.00 93.81 661 LEU A O 1
ATOM 5126 N N . SER A 1 662 ? 17.391 11.146 -9.306 1.00 92.88 662 SER A N 1
ATOM 5127 C CA . SER A 1 662 ? 18.591 11.064 -8.461 1.00 92.88 662 SER A CA 1
ATOM 5128 C C . SER A 1 662 ? 18.551 11.914 -7.188 1.00 92.88 662 SER A C 1
ATOM 5130 O O . SER A 1 662 ? 19.495 11.860 -6.408 1.00 92.88 662 SER A O 1
ATOM 5132 N N . ALA A 1 663 ? 17.540 12.766 -7.014 1.00 89.44 663 ALA A N 1
ATOM 5133 C CA . ALA A 1 663 ? 17.450 13.716 -5.905 1.00 89.44 663 ALA A CA 1
ATOM 5134 C C . ALA A 1 663 ? 16.324 13.387 -4.916 1.00 89.44 663 ALA A C 1
ATOM 5136 O O . ALA A 1 663 ? 16.277 13.990 -3.844 1.00 89.44 663 ALA A O 1
ATOM 5137 N N . ILE A 1 664 ? 15.428 12.458 -5.260 1.00 84.94 664 ILE A N 1
ATOM 5138 C CA . ILE A 1 664 ? 14.311 12.082 -4.394 1.00 84.94 664 ILE A CA 1
ATOM 5139 C C . ILE A 1 664 ? 14.835 11.267 -3.211 1.00 84.94 664 ILE A C 1
ATOM 5141 O O . ILE A 1 664 ? 15.615 10.328 -3.378 1.00 84.94 664 ILE A O 1
ATOM 5145 N N . ILE A 1 665 ? 14.396 11.653 -2.017 1.00 73.69 665 ILE A N 1
ATOM 5146 C CA . ILE A 1 665 ? 14.570 10.931 -0.758 1.00 73.69 665 ILE A CA 1
ATOM 5147 C C . ILE A 1 665 ? 13.166 10.835 -0.174 1.00 73.69 665 ILE A C 1
ATOM 5149 O O . ILE A 1 665 ? 12.59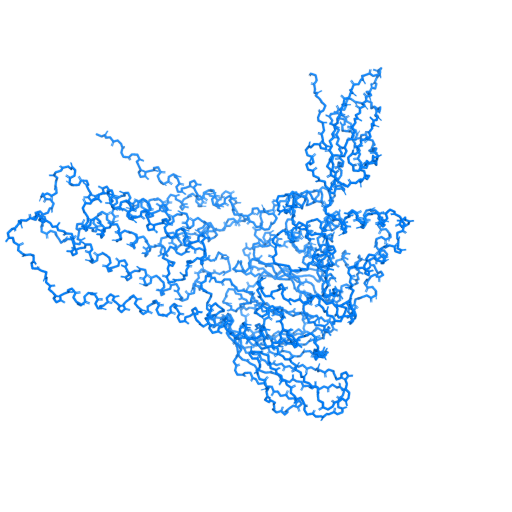4 11.893 0.050 1.00 73.69 665 ILE A O 1
ATOM 5153 N N . ASP A 1 666 ? 12.635 9.633 0.042 1.00 62.59 666 ASP A N 1
ATOM 5154 C CA . ASP A 1 666 ? 11.334 9.341 0.672 1.00 62.59 666 ASP A CA 1
ATOM 5155 C C . ASP A 1 666 ? 10.723 10.514 1.488 1.00 62.59 666 ASP A C 1
ATOM 5157 O O . ASP A 1 666 ? 11.099 10.774 2.637 1.00 62.59 666 ASP A O 1
ATOM 5161 N N . THR A 1 667 ? 9.826 11.291 0.857 1.00 51.81 667 THR A N 1
ATOM 5162 C CA . THR A 1 667 ? 9.240 12.531 1.414 1.00 51.81 667 THR A CA 1
ATOM 5163 C C . THR A 1 667 ? 7.771 12.383 1.841 1.00 51.81 667 THR A C 1
ATOM 5165 O O . THR A 1 667 ? 7.147 13.373 2.252 1.00 51.81 667 THR A O 1
ATOM 5168 N N . ASP A 1 668 ? 7.179 11.188 1.719 1.00 56.12 668 ASP A N 1
ATOM 5169 C CA . ASP A 1 668 ? 5.725 10.954 1.783 1.00 56.12 668 ASP A CA 1
ATOM 5170 C C . ASP A 1 668 ? 4.898 11.835 0.805 1.00 56.12 668 ASP A C 1
ATOM 5172 O O . ASP A 1 668 ? 3.691 12.035 1.012 1.00 56.12 668 ASP A O 1
ATOM 5176 N N . ALA A 1 669 ? 5.500 12.467 -0.213 1.00 60.00 669 ALA A N 1
ATOM 5177 C CA . ALA A 1 669 ? 4.777 13.312 -1.164 1.00 60.00 669 ALA A CA 1
ATOM 5178 C C . ALA A 1 669 ? 4.220 12.482 -2.330 1.00 60.00 669 ALA A C 1
ATOM 5180 O O . ALA A 1 669 ? 4.967 11.841 -3.062 1.00 60.00 669 ALA A O 1
ATOM 5181 N N . ALA A 1 670 ? 2.908 12.570 -2.574 1.00 62.53 670 ALA A N 1
ATOM 5182 C CA . ALA A 1 670 ? 2.255 11.867 -3.688 1.00 62.53 670 ALA A CA 1
ATOM 5183 C C . ALA A 1 670 ? 2.834 12.237 -5.074 1.00 62.53 670 ALA A C 1
ATOM 5185 O O . ALA A 1 670 ? 2.762 11.446 -6.011 1.00 62.53 670 ALA A O 1
ATOM 5186 N N . SER A 1 671 ? 3.414 13.438 -5.214 1.00 68.31 671 SER A N 1
ATOM 5187 C CA . SER A 1 671 ? 4.134 13.851 -6.426 1.00 68.31 671 SER A CA 1
ATOM 5188 C C . SER A 1 671 ? 5.428 13.073 -6.643 1.00 68.31 671 SER A C 1
ATOM 5190 O O . SER A 1 671 ? 5.813 12.854 -7.786 1.00 68.31 671 SER A O 1
ATOM 5192 N N . ASP A 1 672 ? 6.097 12.667 -5.569 1.00 80.38 672 ASP A N 1
ATOM 5193 C CA . ASP A 1 672 ? 7.390 11.991 -5.633 1.00 80.38 672 ASP A CA 1
ATOM 5194 C C . ASP A 1 672 ? 7.175 10.500 -5.917 1.00 80.38 672 ASP A C 1
ATOM 5196 O O . ASP A 1 672 ? 7.911 9.916 -6.709 1.00 80.38 672 ASP A O 1
ATOM 5200 N N . GLU A 1 673 ? 6.090 9.924 -5.386 1.00 84.00 673 GLU A N 1
ATOM 5201 C CA . GLU A 1 673 ? 5.641 8.562 -5.696 1.00 84.00 673 GLU A CA 1
ATOM 5202 C C . GLU A 1 673 ? 5.424 8.370 -7.205 1.00 84.00 673 GLU A C 1
ATOM 5204 O O . GLU A 1 673 ? 6.011 7.476 -7.801 1.00 84.00 673 GLU A O 1
ATOM 5209 N N . THR A 1 674 ? 4.660 9.241 -7.876 1.00 88.62 674 THR A N 1
ATOM 5210 C CA . THR A 1 674 ? 4.455 9.103 -9.333 1.00 88.62 674 THR A CA 1
ATOM 5211 C C . THR A 1 674 ? 5.749 9.299 -10.135 1.00 88.62 674 THR A C 1
ATOM 5213 O O . THR A 1 674 ? 5.958 8.644 -11.155 1.00 88.62 674 THR A O 1
ATOM 5216 N N . VAL A 1 675 ? 6.685 10.131 -9.663 1.00 92.88 675 VAL A N 1
ATOM 5217 C CA . VAL A 1 675 ? 7.996 10.276 -10.315 1.00 92.88 675 VAL A CA 1
ATOM 5218 C C . VAL A 1 675 ? 8.815 8.990 -10.168 1.00 92.88 675 VAL A C 1
ATOM 5220 O O . VAL A 1 675 ? 9.380 8.517 -11.152 1.00 92.88 675 VAL A O 1
ATOM 5223 N N . ILE A 1 676 ? 8.856 8.390 -8.979 1.00 92.94 676 ILE A N 1
ATOM 5224 C CA . ILE A 1 676 ? 9.582 7.140 -8.730 1.00 92.94 676 ILE A CA 1
ATOM 5225 C C . ILE A 1 676 ? 8.937 5.964 -9.480 1.00 92.94 676 ILE A C 1
ATOM 5227 O O . ILE A 1 676 ? 9.626 5.230 -10.188 1.00 92.94 676 ILE A O 1
ATOM 5231 N N . TYR A 1 677 ? 7.627 5.770 -9.350 1.00 93.38 677 TYR A N 1
ATOM 5232 C CA . TYR A 1 677 ? 6.942 4.597 -9.892 1.00 93.38 677 TYR A CA 1
ATOM 5233 C C . TYR A 1 677 ? 6.748 4.705 -11.403 1.00 93.38 677 TYR A C 1
ATOM 5235 O O . TYR A 1 677 ? 7.173 3.823 -12.145 1.00 93.38 677 TYR A O 1
ATOM 5243 N N . ASP A 1 678 ? 6.137 5.793 -11.873 1.00 95.19 678 ASP A N 1
ATOM 5244 C CA . ASP A 1 678 ? 5.678 5.901 -13.259 1.00 95.19 678 ASP A CA 1
ATOM 5245 C C . ASP A 1 678 ? 6.794 6.376 -14.182 1.00 95.19 678 ASP A C 1
ATOM 5247 O O . ASP A 1 678 ? 7.193 5.680 -15.121 1.00 95.19 678 ASP A O 1
ATOM 5251 N N . ARG A 1 679 ? 7.344 7.563 -13.894 1.00 96.44 679 ARG A N 1
ATOM 5252 C CA . ARG A 1 679 ? 8.446 8.122 -14.683 1.00 96.44 679 ARG A CA 1
ATOM 5253 C C . ARG A 1 679 ? 9.686 7.246 -14.552 1.00 96.44 679 ARG A C 1
ATOM 5255 O O . ARG A 1 679 ? 10.351 6.999 -15.553 1.00 96.44 679 ARG A O 1
ATOM 5262 N N . GLY A 1 680 ? 9.992 6.758 -13.353 1.00 97.00 680 GLY A N 1
ATOM 5263 C CA . GLY A 1 680 ? 11.125 5.870 -13.127 1.00 97.00 680 GLY A CA 1
ATOM 5264 C C . GLY A 1 680 ? 11.053 4.592 -13.963 1.00 97.00 680 GLY A C 1
ATOM 5265 O O . GLY A 1 680 ? 12.035 4.258 -14.623 1.00 97.00 680 GLY A O 1
ATOM 5266 N N . ALA A 1 681 ? 9.896 3.922 -14.022 1.00 97.44 681 ALA A N 1
ATOM 5267 C CA . ALA A 1 681 ? 9.710 2.740 -14.871 1.00 97.44 681 ALA A CA 1
ATOM 5268 C C . ALA A 1 681 ? 9.965 3.040 -16.352 1.00 97.44 681 ALA A C 1
ATOM 5270 O O . ALA A 1 681 ? 10.677 2.300 -17.031 1.00 97.44 681 ALA A O 1
ATOM 5271 N N . TRP A 1 682 ? 9.426 4.162 -16.834 1.00 98.00 682 TRP A N 1
ATOM 5272 C CA . TRP A 1 682 ? 9.644 4.650 -18.191 1.00 98.00 682 TRP A CA 1
ATOM 5273 C C . TRP A 1 682 ? 11.113 4.946 -18.490 1.00 98.00 682 TRP A C 1
ATOM 5275 O O . TRP A 1 682 ? 11.613 4.568 -19.546 1.00 98.00 682 TRP A O 1
ATOM 5285 N N . VAL A 1 683 ? 11.815 5.608 -17.570 1.00 98.19 683 VAL A N 1
ATOM 5286 C CA . VAL A 1 683 ? 13.237 5.930 -17.728 1.00 98.19 683 VAL A CA 1
ATOM 5287 C C . VAL A 1 683 ? 14.077 4.657 -17.770 1.00 98.19 683 VAL A C 1
ATOM 5289 O O . VAL A 1 683 ? 14.943 4.545 -18.632 1.00 98.19 683 VAL A O 1
ATOM 5292 N N . MET A 1 684 ? 13.798 3.678 -16.907 1.00 98.31 684 MET A N 1
ATOM 5293 C CA . MET A 1 684 ? 14.504 2.392 -16.933 1.00 98.31 684 MET A CA 1
ATOM 5294 C C . MET A 1 684 ? 14.194 1.590 -18.202 1.00 98.31 684 MET A C 1
ATOM 5296 O O . MET A 1 684 ? 15.104 0.987 -18.762 1.00 98.31 684 MET A O 1
ATOM 5300 N N . TRP A 1 685 ? 12.951 1.637 -18.699 1.00 97.69 685 TRP A N 1
ATOM 5301 C CA . TRP A 1 685 ? 12.577 1.030 -19.981 1.00 97.69 685 TRP A CA 1
ATOM 5302 C C . TRP A 1 685 ? 13.336 1.669 -21.144 1.00 97.69 685 TRP A C 1
ATOM 5304 O O . TRP A 1 685 ? 14.000 0.983 -21.908 1.00 97.69 685 TRP A O 1
ATOM 5314 N N . MET A 1 686 ? 13.299 2.995 -21.273 1.00 97.62 686 MET A N 1
ATOM 5315 C CA . MET A 1 686 ? 14.018 3.680 -22.351 1.00 97.62 686 MET A CA 1
ATOM 5316 C C . MET A 1 686 ? 15.529 3.430 -22.277 1.00 97.62 686 MET A C 1
ATOM 5318 O O . MET A 1 686 ? 16.173 3.259 -23.312 1.00 97.62 686 MET A O 1
ATOM 5322 N N . LEU A 1 687 ? 16.089 3.355 -21.065 1.00 97.69 687 LEU A N 1
ATOM 5323 C CA . LEU A 1 687 ? 17.499 3.045 -20.864 1.00 97.69 687 LEU A CA 1
ATOM 5324 C C . LEU A 1 687 ? 17.838 1.614 -21.302 1.00 97.69 687 LEU A C 1
ATOM 5326 O O . LEU A 1 687 ? 18.835 1.421 -21.995 1.00 97.69 687 LEU A O 1
ATOM 5330 N N . SER A 1 688 ? 17.013 0.620 -20.959 1.00 97.19 688 SER A N 1
ATOM 5331 C CA . SER A 1 688 ? 17.236 -0.770 -21.379 1.00 97.19 688 SER A CA 1
ATOM 5332 C C . SER A 1 688 ? 17.160 -0.926 -22.900 1.00 97.19 688 SER A C 1
ATOM 5334 O O . SER A 1 688 ? 18.011 -1.595 -23.491 1.00 97.19 688 SER A O 1
ATOM 5336 N N . GLN A 1 689 ? 16.238 -0.211 -23.551 1.00 95.12 689 GLN A N 1
ATOM 5337 C CA . GLN A 1 689 ? 16.140 -0.157 -25.011 1.00 95.12 689 GLN A CA 1
ATOM 5338 C C . GLN A 1 689 ? 17.357 0.523 -25.654 1.00 95.12 689 GLN A C 1
ATOM 5340 O O . GLN A 1 689 ? 17.833 0.063 -26.689 1.00 95.12 689 GLN A O 1
ATOM 5345 N N . GLN A 1 690 ? 17.892 1.585 -25.040 1.00 94.44 690 GLN A N 1
ATOM 5346 C CA . GLN A 1 690 ? 19.089 2.272 -25.531 1.00 94.44 690 GLN A CA 1
ATOM 5347 C C . GLN A 1 690 ? 20.356 1.410 -25.414 1.00 94.44 690 GLN A C 1
ATOM 5349 O O . GLN A 1 690 ? 21.196 1.446 -26.312 1.00 94.44 690 GLN A O 1
ATOM 5354 N N . LEU A 1 691 ? 20.516 0.649 -24.325 1.00 95.88 691 LEU A N 1
ATOM 5355 C CA . LEU A 1 691 ? 21.649 -0.273 -24.170 1.00 95.88 691 LEU A CA 1
ATOM 5356 C C . LEU A 1 691 ? 21.528 -1.497 -25.089 1.00 95.88 691 LEU A C 1
ATOM 5358 O O . LEU A 1 691 ? 22.543 -2.045 -25.518 1.00 95.88 691 LEU A O 1
ATOM 5362 N N . GLY A 1 692 ? 20.300 -1.931 -25.367 1.00 96.06 692 GLY A N 1
ATOM 5363 C CA . GLY A 1 692 ? 20.018 -3.198 -26.026 1.00 96.06 692 GLY A CA 1
ATOM 5364 C C . GLY A 1 692 ? 20.017 -4.375 -25.045 1.00 96.06 692 GLY A C 1
ATOM 5365 O O . GLY A 1 692 ? 20.647 -4.347 -23.985 1.00 96.06 692 GLY A O 1
ATOM 5366 N N . SER A 1 693 ? 19.299 -5.439 -25.412 1.00 94.50 693 SER A N 1
ATOM 5367 C CA . SER A 1 693 ? 18.982 -6.556 -24.512 1.00 94.50 693 SER A CA 1
ATOM 5368 C C . SER A 1 693 ? 20.212 -7.270 -23.951 1.00 94.50 693 SER A C 1
ATOM 5370 O O . SER A 1 693 ? 20.227 -7.602 -22.770 1.00 94.50 693 SER A O 1
ATOM 5372 N N . GLU A 1 694 ? 21.247 -7.499 -24.763 1.00 96.12 694 GLU A N 1
ATOM 5373 C CA . GLU A 1 694 ? 22.453 -8.223 -24.333 1.00 96.12 694 GLU A CA 1
ATOM 5374 C C . GLU A 1 694 ? 23.272 -7.423 -23.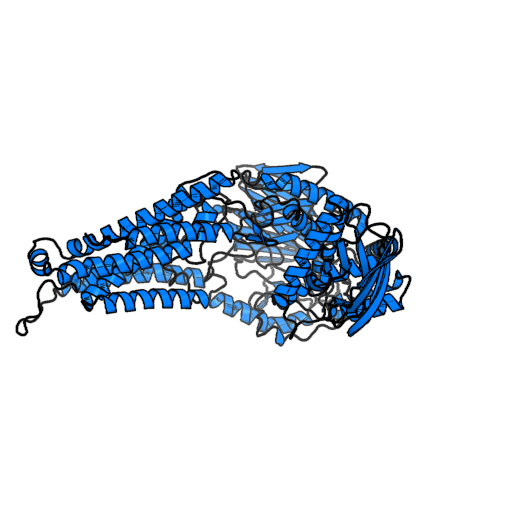312 1.00 96.12 694 GLU A C 1
ATOM 5376 O O . GLU A 1 694 ? 23.611 -7.942 -22.247 1.00 96.12 694 GLU A O 1
ATOM 5381 N N . ALA A 1 695 ? 23.545 -6.147 -23.602 1.00 97.25 695 ALA A N 1
ATOM 5382 C CA . ALA A 1 695 ? 24.300 -5.271 -22.708 1.00 97.25 695 ALA A CA 1
ATOM 5383 C C . ALA A 1 695 ? 23.533 -4.999 -21.407 1.00 97.25 695 ALA A C 1
ATOM 5385 O O . ALA A 1 695 ? 24.116 -5.049 -20.323 1.00 97.25 695 ALA A O 1
ATOM 5386 N N . TRP A 1 696 ? 22.218 -4.777 -21.502 1.00 97.75 696 TRP A N 1
ATOM 5387 C CA . TRP A 1 696 ? 21.342 -4.629 -20.343 1.00 97.75 696 TRP A CA 1
ATOM 5388 C C . TRP A 1 696 ? 21.363 -5.879 -19.457 1.00 97.75 696 TRP A C 1
ATOM 5390 O O . TRP A 1 696 ? 21.629 -5.788 -18.259 1.00 97.75 696 TRP A O 1
ATOM 5400 N N . GLN A 1 697 ? 21.163 -7.058 -20.050 1.00 97.44 697 GLN A N 1
ATOM 5401 C CA . GLN A 1 697 ? 21.169 -8.330 -19.331 1.00 97.44 697 GLN A CA 1
ATOM 5402 C C . GLN A 1 697 ? 22.520 -8.594 -18.654 1.00 97.44 697 GLN A C 1
ATOM 5404 O O . GLN A 1 697 ? 22.565 -8.956 -17.476 1.00 97.44 697 GLN A O 1
ATOM 5409 N N . SER A 1 698 ? 23.626 -8.352 -19.365 1.00 97.56 698 SER A N 1
ATOM 5410 C CA . SER A 1 698 ? 24.970 -8.492 -18.801 1.00 97.56 698 SER A CA 1
ATOM 5411 C C . SER A 1 698 ? 25.211 -7.519 -17.645 1.00 97.56 698 SER A C 1
ATOM 5413 O O . SER A 1 698 ? 25.824 -7.905 -16.651 1.00 97.56 698 SER A O 1
ATOM 5415 N N . ALA A 1 699 ? 24.740 -6.272 -17.746 1.00 98.00 699 ALA A N 1
ATOM 5416 C CA . ALA A 1 699 ? 24.875 -5.281 -16.682 1.00 98.00 699 ALA A CA 1
ATOM 5417 C C . ALA A 1 699 ? 24.102 -5.685 -15.421 1.00 98.00 699 ALA A C 1
ATOM 5419 O O . ALA A 1 699 ? 24.628 -5.569 -14.314 1.00 98.00 699 ALA A O 1
ATOM 5420 N N . LEU A 1 700 ? 22.876 -6.190 -15.586 1.00 98.25 700 LEU A N 1
ATOM 5421 C CA . LEU A 1 700 ? 22.057 -6.677 -14.479 1.00 98.25 700 LEU A CA 1
ATOM 5422 C C . LEU A 1 700 ? 22.718 -7.859 -13.768 1.00 98.25 700 LEU A C 1
ATOM 5424 O O . LEU A 1 700 ? 22.847 -7.827 -12.546 1.00 98.25 700 LEU A O 1
ATOM 5428 N N . HIS A 1 701 ? 23.206 -8.859 -14.509 1.00 97.81 701 HIS A N 1
ATOM 5429 C CA . HIS A 1 701 ? 23.948 -9.976 -13.913 1.00 97.81 701 HIS A CA 1
ATOM 5430 C C . HIS A 1 701 ? 25.177 -9.487 -13.143 1.00 97.81 701 HIS A C 1
ATOM 5432 O O . HIS A 1 701 ? 25.328 -9.841 -11.977 1.00 97.81 701 HIS A O 1
ATOM 5438 N N . SER A 1 702 ? 25.992 -8.596 -13.723 1.00 97.50 702 SER A N 1
ATOM 5439 C CA . SER A 1 702 ? 27.146 -8.012 -13.020 1.00 97.50 702 SER A CA 1
ATOM 5440 C C . SER A 1 702 ? 26.747 -7.252 -11.748 1.00 97.50 702 SER A C 1
ATOM 5442 O O . SER A 1 702 ? 27.436 -7.335 -10.732 1.00 97.50 702 SER A O 1
ATOM 5444 N N . TYR A 1 703 ? 25.626 -6.525 -11.774 1.00 98.06 703 TYR A N 1
ATOM 5445 C CA . TYR A 1 703 ? 25.114 -5.807 -10.608 1.00 98.06 703 TYR A CA 1
ATOM 5446 C C . TYR A 1 703 ? 24.717 -6.761 -9.473 1.00 98.06 703 TYR A C 1
ATOM 5448 O O . TYR A 1 703 ? 25.127 -6.563 -8.326 1.00 98.06 703 TYR A O 1
ATOM 5456 N N . PHE A 1 704 ? 23.972 -7.828 -9.778 1.00 97.50 704 PHE A N 1
ATOM 5457 C CA . PHE A 1 704 ? 23.571 -8.815 -8.773 1.00 97.50 704 PHE A CA 1
ATOM 5458 C C . PHE A 1 704 ? 24.739 -9.679 -8.287 1.00 97.50 704 PHE A C 1
ATOM 5460 O O . PHE A 1 704 ? 24.800 -9.979 -7.096 1.00 97.50 704 PHE A O 1
ATOM 5467 N N . GLU A 1 705 ? 25.694 -10.036 -9.146 1.00 95.38 705 GLU A N 1
ATOM 5468 C CA . GLU A 1 705 ? 26.927 -10.715 -8.726 1.00 95.38 705 GLU A CA 1
ATOM 5469 C C . GLU A 1 705 ? 27.724 -9.878 -7.721 1.00 95.38 705 GLU A C 1
ATOM 5471 O O . GLU A 1 705 ? 28.264 -10.425 -6.759 1.00 95.38 705 GLU A O 1
ATOM 5476 N N . GLN A 1 706 ? 27.761 -8.556 -7.911 1.00 96.00 706 GLN A N 1
ATOM 5477 C CA . GLN A 1 706 ? 28.501 -7.653 -7.036 1.00 96.00 706 GLN A CA 1
ATOM 5478 C C . GLN A 1 706 ? 27.782 -7.371 -5.706 1.00 96.00 706 GLN A C 1
ATOM 5480 O O . GLN A 1 706 ? 28.439 -7.316 -4.667 1.00 96.00 706 GLN A O 1
ATOM 5485 N N . PHE A 1 707 ? 26.461 -7.161 -5.718 1.00 96.25 707 PHE A N 1
ATOM 5486 C CA . PHE A 1 707 ? 25.751 -6.584 -4.565 1.00 96.25 707 PHE A CA 1
ATOM 5487 C C . PHE A 1 707 ? 24.758 -7.515 -3.860 1.00 96.25 707 PHE A C 1
ATOM 5489 O O . PHE A 1 707 ? 24.243 -7.150 -2.798 1.00 96.25 707 PHE A O 1
ATOM 5496 N N . ARG A 1 708 ? 24.473 -8.713 -4.389 1.00 93.38 708 ARG A N 1
ATOM 5497 C CA . ARG A 1 708 ? 23.510 -9.633 -3.762 1.00 93.38 708 ARG A CA 1
ATOM 5498 C C . ARG A 1 708 ? 23.964 -10.021 -2.355 1.00 93.38 708 ARG A C 1
ATOM 5500 O O . ARG A 1 708 ? 25.016 -10.627 -2.182 1.00 93.38 708 ARG A O 1
ATOM 5507 N N . ILE A 1 709 ? 23.125 -9.726 -1.359 1.00 88.31 709 ILE A N 1
ATOM 5508 C CA . ILE A 1 709 ? 23.361 -10.013 0.068 1.00 88.31 709 ILE A CA 1
ATOM 5509 C C . ILE A 1 709 ? 24.649 -9.322 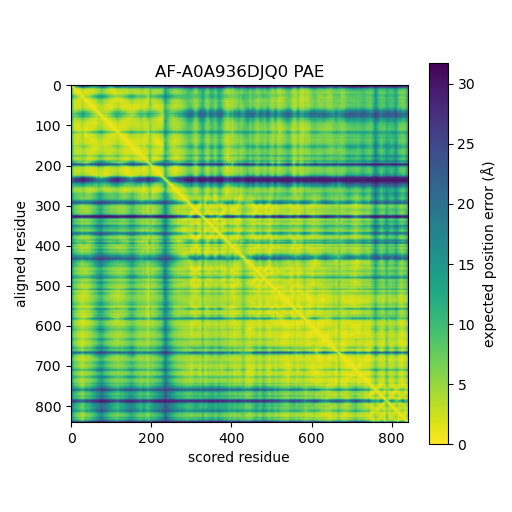0.588 1.00 88.31 709 ILE A C 1
ATOM 5511 O O . ILE A 1 709 ? 25.215 -9.693 1.614 1.00 88.31 709 ILE A O 1
ATOM 5515 N N . SER A 1 710 ? 25.104 -8.260 -0.085 1.00 88.06 710 SER A N 1
ATOM 5516 C CA . SER A 1 710 ? 26.269 -7.476 0.337 1.00 88.06 710 SER A CA 1
ATOM 5517 C C . SER A 1 710 ? 26.007 -6.738 1.654 1.00 88.06 710 SER A C 1
ATOM 5519 O O . SER A 1 710 ? 24.874 -6.343 1.944 1.00 88.06 710 SER A O 1
ATOM 5521 N N . SER A 1 711 ? 27.058 -6.541 2.454 1.00 84.25 711 SER A N 1
ATOM 5522 C CA . SER A 1 711 ? 27.063 -5.609 3.592 1.00 84.25 711 SER A CA 1
ATOM 5523 C C . SER A 1 711 ? 27.359 -4.166 3.174 1.00 84.25 711 SER A C 1
ATOM 5525 O O . SER A 1 711 ? 27.064 -3.248 3.927 1.00 84.25 711 SER A O 1
ATOM 5527 N N . GLU A 1 712 ? 27.946 -3.965 1.992 1.00 90.06 712 GLU A N 1
ATOM 5528 C CA . GLU A 1 712 ? 28.089 -2.650 1.368 1.00 90.06 712 GLU A CA 1
ATOM 5529 C C . GLU A 1 712 ? 26.940 -2.435 0.389 1.00 90.06 712 GLU A C 1
ATOM 5531 O O . GLU A 1 712 ? 26.843 -3.112 -0.641 1.00 90.06 712 GLU A O 1
ATOM 5536 N N . HIS A 1 713 ? 26.060 -1.502 0.726 1.00 93.69 713 HIS A N 1
ATOM 5537 C CA . HIS A 1 713 ? 24.860 -1.239 -0.043 1.00 93.69 713 HIS A CA 1
ATOM 5538 C C . HIS A 1 713 ? 25.167 -0.391 -1.292 1.00 93.69 713 HIS A C 1
ATOM 5540 O O . HIS A 1 713 ? 25.856 0.632 -1.183 1.00 93.69 713 HIS A O 1
ATOM 5546 N N . PRO A 1 714 ? 24.667 -0.775 -2.482 1.00 96.62 714 PRO A N 1
ATOM 5547 C CA . PRO A 1 714 ? 24.857 0.013 -3.692 1.00 96.62 714 PRO A CA 1
ATOM 5548 C C . PRO A 1 714 ? 24.066 1.320 -3.641 1.00 96.62 714 PRO A C 1
ATOM 5550 O O . PRO A 1 714 ? 22.947 1.378 -3.128 1.00 96.62 714 PRO A O 1
ATOM 5553 N N . LEU A 1 715 ? 24.633 2.363 -4.238 1.00 96.12 715 LEU A N 1
ATOM 5554 C CA . LEU A 1 715 ? 23.944 3.618 -4.527 1.00 96.12 715 LEU A CA 1
ATOM 5555 C C . LEU A 1 715 ? 23.479 3.620 -5.990 1.00 96.12 715 LEU A C 1
ATOM 5557 O O . LEU A 1 715 ? 24.007 2.873 -6.819 1.00 96.12 715 LEU A O 1
ATOM 5561 N N . LEU A 1 716 ? 22.552 4.516 -6.347 1.00 96.50 716 LEU A N 1
ATOM 5562 C CA . LEU A 1 716 ? 22.119 4.698 -7.741 1.00 96.50 716 LEU A CA 1
ATOM 5563 C C . LEU A 1 716 ? 23.312 4.931 -8.689 1.00 96.50 716 LEU A C 1
ATOM 5565 O O . LEU A 1 716 ? 23.349 4.400 -9.797 1.00 96.50 716 LEU A O 1
ATOM 5569 N N . ALA A 1 717 ? 24.332 5.659 -8.229 1.00 96.69 717 ALA A N 1
ATOM 5570 C CA . ALA A 1 717 ? 25.553 5.906 -8.993 1.00 96.69 717 ALA A CA 1
ATOM 5571 C C . ALA A 1 717 ? 26.326 4.621 -9.354 1.00 96.69 717 ALA A C 1
ATOM 5573 O O . ALA A 1 717 ? 26.911 4.552 -10.434 1.00 96.69 717 ALA A O 1
ATOM 5574 N N . ASP A 1 718 ? 26.320 3.589 -8.501 1.00 97.69 718 ASP A N 1
ATOM 5575 C CA . ASP A 1 718 ? 26.993 2.319 -8.808 1.00 97.69 718 ASP A CA 1
ATOM 5576 C C . ASP A 1 718 ? 26.271 1.558 -9.913 1.00 97.69 718 ASP A C 1
ATOM 5578 O O . ASP A 1 718 ? 26.916 1.011 -10.808 1.00 97.69 718 ASP A O 1
ATOM 5582 N N . PHE A 1 719 ? 24.938 1.562 -9.864 1.00 98.06 719 PHE A N 1
ATOM 5583 C CA . PHE A 1 719 ? 24.105 0.953 -10.891 1.00 98.06 719 PHE A CA 1
ATOM 5584 C C . PHE A 1 719 ? 24.337 1.622 -12.250 1.00 98.06 719 PHE A C 1
ATOM 5586 O O . PHE A 1 719 ? 24.666 0.950 -13.227 1.00 98.06 719 PHE A O 1
ATOM 5593 N N . LEU A 1 720 ? 24.294 2.959 -12.294 1.00 98.31 720 LEU A N 1
ATOM 5594 C CA . LEU A 1 720 ? 24.571 3.727 -13.511 1.00 98.31 720 LEU A CA 1
ATOM 5595 C C . LEU A 1 720 ? 25.994 3.504 -14.026 1.00 98.31 720 LEU A C 1
ATOM 5597 O O . LEU A 1 720 ? 26.195 3.386 -15.231 1.00 98.31 720 LEU A O 1
ATOM 5601 N N . ARG A 1 721 ? 26.987 3.399 -13.137 1.00 98.25 721 ARG A N 1
ATOM 5602 C CA . ARG A 1 721 ? 28.371 3.095 -13.521 1.00 98.25 721 ARG A CA 1
ATOM 5603 C C . ARG A 1 721 ? 28.483 1.724 -14.192 1.00 98.25 721 ARG A C 1
ATOM 5605 O O . ARG A 1 721 ? 29.187 1.609 -15.192 1.00 98.25 721 ARG A O 1
ATOM 5612 N N . ILE A 1 722 ? 27.812 0.698 -13.666 1.00 98.12 722 ILE A N 1
ATOM 5613 C CA . ILE A 1 722 ? 27.813 -0.652 -14.256 1.00 98.12 722 ILE A CA 1
ATOM 5614 C C . ILE A 1 722 ? 27.143 -0.641 -15.631 1.00 98.12 722 ILE A C 1
ATOM 5616 O O . ILE A 1 722 ? 27.717 -1.165 -16.584 1.00 98.12 722 ILE A O 1
ATOM 5620 N N . LEU A 1 723 ? 25.995 0.026 -15.763 1.00 98.19 723 LEU A N 1
ATOM 5621 C CA . LEU A 1 723 ? 25.319 0.196 -17.051 1.00 98.19 723 LEU A CA 1
ATOM 5622 C C . LEU A 1 723 ? 26.202 0.937 -18.064 1.00 98.19 723 LEU A C 1
ATOM 5624 O O . LEU A 1 723 ? 26.364 0.483 -19.195 1.00 98.19 723 LEU A O 1
ATOM 5628 N N . ARG A 1 724 ? 26.851 2.028 -17.643 1.00 97.62 724 ARG A N 1
ATOM 5629 C CA . ARG A 1 724 ? 27.774 2.805 -18.480 1.00 97.62 724 ARG A CA 1
ATOM 5630 C C . ARG A 1 724 ? 28.922 1.958 -19.017 1.00 97.62 724 ARG A C 1
ATOM 5632 O O . ARG A 1 724 ? 29.309 2.129 -20.167 1.00 97.62 724 ARG A O 1
ATOM 5639 N N . HIS A 1 725 ? 29.477 1.064 -18.195 1.00 97.00 725 HIS A N 1
ATOM 5640 C CA . HIS A 1 725 ? 30.570 0.176 -18.601 1.00 97.00 725 HIS A CA 1
ATOM 5641 C C . HIS A 1 725 ? 30.171 -0.822 -19.690 1.00 97.00 725 HIS A C 1
ATOM 5643 O O . HIS A 1 725 ? 31.038 -1.224 -20.460 1.00 97.00 725 HIS A O 1
ATOM 5649 N N . GLN A 1 726 ? 28.894 -1.203 -19.748 1.00 94.81 726 GLN A N 1
ATOM 5650 C CA . GLN A 1 726 ? 28.361 -2.113 -20.763 1.00 94.81 726 GLN A CA 1
ATOM 5651 C C . GLN A 1 726 ? 27.815 -1.375 -21.996 1.00 94.81 726 GLN A C 1
ATOM 5653 O O . GLN A 1 726 ? 27.505 -2.009 -23.001 1.00 94.81 726 GLN A O 1
ATOM 5658 N N . SER A 1 727 ? 27.697 -0.043 -21.945 1.00 94.88 727 SER A N 1
ATOM 5659 C CA . SER A 1 727 ? 27.213 0.749 -23.076 1.00 94.88 727 SER A CA 1
ATOM 5660 C C . SER A 1 727 ? 28.235 0.781 -24.215 1.00 94.88 727 SER A C 1
ATOM 5662 O O . SER A 1 727 ? 29.399 1.128 -24.010 1.00 94.88 727 SER A O 1
ATOM 5664 N N . ALA A 1 728 ? 27.778 0.498 -25.437 1.00 94.00 728 ALA A N 1
ATOM 5665 C CA . ALA A 1 728 ? 28.583 0.657 -26.649 1.00 94.00 728 ALA A CA 1
ATOM 5666 C C . ALA A 1 728 ? 28.848 2.137 -26.992 1.00 94.00 728 ALA A C 1
ATOM 5668 O O . ALA A 1 728 ? 29.881 2.460 -27.580 1.00 94.00 728 ALA A O 1
ATOM 5669 N N . ASP A 1 729 ? 27.936 3.033 -26.602 1.00 94.94 729 ASP A N 1
ATOM 5670 C CA . ASP A 1 729 ? 28.057 4.479 -26.778 1.00 94.94 729 ASP A CA 1
ATOM 5671 C C . ASP A 1 729 ? 27.981 5.178 -25.414 1.00 94.94 729 ASP A C 1
ATOM 5673 O O . ASP A 1 729 ? 26.913 5.373 -24.824 1.00 94.94 729 ASP A O 1
ATOM 5677 N N . ALA A 1 730 ? 29.151 5.534 -24.883 1.00 94.88 730 ALA A N 1
ATOM 5678 C CA . ALA A 1 730 ? 29.251 6.217 -23.600 1.00 94.88 730 ALA A CA 1
ATOM 5679 C C . ALA A 1 730 ? 28.700 7.651 -23.654 1.00 94.88 730 ALA A C 1
ATOM 5681 O O . ALA A 1 730 ? 28.161 8.122 -22.657 1.00 94.88 730 ALA A O 1
ATOM 5682 N N . ALA A 1 731 ? 28.809 8.338 -24.797 1.00 95.75 731 ALA A N 1
ATOM 5683 C CA . ALA A 1 731 ? 28.340 9.714 -24.927 1.00 95.75 731 ALA A CA 1
ATOM 5684 C C . ALA A 1 731 ? 26.808 9.766 -24.942 1.00 95.75 731 ALA A C 1
ATOM 5686 O O . ALA A 1 731 ? 26.220 10.550 -24.199 1.00 95.75 731 ALA A O 1
ATOM 5687 N N . ALA A 1 732 ? 26.169 8.877 -25.708 1.00 94.00 732 ALA A N 1
ATOM 5688 C CA . ALA A 1 732 ? 24.714 8.746 -25.708 1.00 94.00 732 ALA A CA 1
ATOM 5689 C C . ALA A 1 732 ? 24.178 8.312 -24.333 1.00 94.00 732 ALA A C 1
ATOM 5691 O O . ALA A 1 732 ? 23.130 8.790 -23.895 1.00 94.00 732 ALA A O 1
ATOM 5692 N N . PHE A 1 733 ? 24.887 7.421 -23.628 1.00 97.25 733 PHE A N 1
ATOM 5693 C CA . PHE A 1 733 ? 24.526 7.030 -22.261 1.00 97.25 733 PHE A CA 1
ATOM 5694 C C . PHE A 1 733 ? 24.593 8.219 -21.292 1.00 97.25 733 PHE A C 1
ATOM 5696 O O . PHE A 1 733 ? 23.637 8.477 -20.560 1.00 97.25 733 PHE A O 1
ATOM 5703 N N . ASP A 1 734 ? 25.703 8.962 -21.303 1.00 97.19 734 ASP A N 1
ATOM 5704 C CA . ASP A 1 734 ? 25.912 10.108 -20.413 1.00 97.19 734 ASP A CA 1
ATOM 5705 C C . ASP A 1 734 ? 24.881 11.224 -20.691 1.00 97.19 734 ASP A C 1
ATOM 5707 O O . ASP A 1 734 ? 24.356 11.838 -19.756 1.00 97.19 734 ASP A O 1
ATOM 5711 N N . GLU A 1 735 ? 24.521 11.448 -21.961 1.00 95.19 735 GLU A N 1
ATOM 5712 C CA . GLU A 1 735 ? 23.443 12.365 -22.346 1.00 95.19 735 GLU A CA 1
ATOM 5713 C C . GLU A 1 735 ? 22.080 11.906 -21.809 1.00 95.19 735 GLU A C 1
ATOM 5715 O O . GLU A 1 735 ? 21.364 12.704 -21.194 1.00 95.19 735 GLU A O 1
ATOM 5720 N N . PHE A 1 736 ? 21.739 10.623 -21.968 1.00 96.44 736 PHE A N 1
ATOM 5721 C CA . PHE A 1 736 ? 20.485 10.069 -21.459 1.00 96.44 736 PHE A CA 1
ATOM 5722 C C . PHE A 1 736 ? 20.373 10.232 -19.939 1.00 96.44 736 PHE A C 1
ATOM 5724 O O . PHE A 1 736 ? 19.363 10.727 -19.435 1.00 96.44 736 PHE A O 1
ATOM 5731 N N . VAL A 1 737 ? 21.421 9.862 -19.196 1.00 97.62 737 VAL A N 1
ATOM 5732 C CA . VAL A 1 737 ? 21.451 9.979 -17.731 1.00 97.62 737 VAL A CA 1
ATOM 5733 C C . VAL A 1 737 ? 21.284 11.437 -17.299 1.00 97.62 737 VAL A C 1
ATOM 5735 O O . VAL A 1 737 ? 20.481 11.733 -16.410 1.00 97.62 737 VAL A O 1
ATOM 5738 N N . SER A 1 738 ? 21.971 12.367 -17.965 1.00 96.62 738 SER A N 1
ATOM 5739 C CA . SER A 1 738 ? 21.827 13.802 -17.707 1.00 96.62 738 SER A CA 1
ATOM 5740 C C . SER A 1 738 ? 20.380 14.283 -17.883 1.00 96.62 738 SER A C 1
ATOM 5742 O O . SER A 1 738 ? 19.834 14.961 -17.012 1.00 96.62 738 SER A O 1
ATOM 5744 N N . GLN A 1 739 ? 19.720 13.885 -18.972 1.00 95.25 739 GLN A N 1
ATOM 5745 C CA . GLN A 1 739 ? 18.360 14.322 -19.294 1.00 95.25 739 GLN A CA 1
ATOM 5746 C C . GLN A 1 739 ? 17.293 13.690 -18.390 1.00 95.25 739 GLN A C 1
ATOM 5748 O O . GLN A 1 739 ? 16.392 14.383 -17.906 1.00 95.25 739 GLN A O 1
ATOM 5753 N N . TRP A 1 740 ? 17.383 12.380 -18.160 1.00 96.56 740 TRP A N 1
ATOM 5754 C CA . TRP A 1 740 ? 16.284 11.590 -17.606 1.00 96.56 740 TRP A CA 1
ATOM 5755 C C . TRP A 1 740 ? 16.449 11.23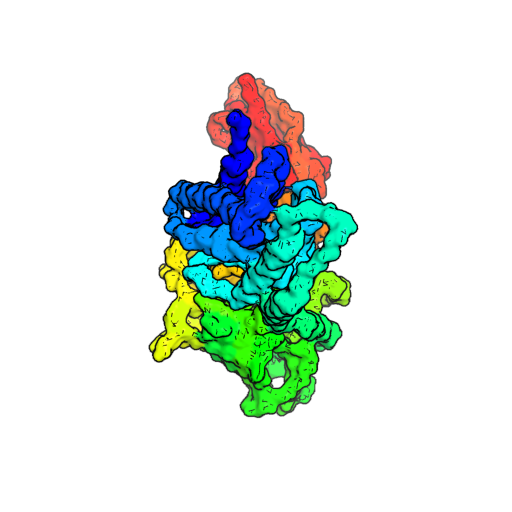6 -16.131 1.00 96.56 740 TRP A C 1
ATOM 5757 O O . TRP A 1 740 ? 15.459 11.214 -15.402 1.00 96.56 740 TRP A O 1
ATOM 5767 N N . ILE A 1 741 ? 17.678 11.009 -15.665 1.00 96.94 741 ILE A N 1
ATOM 5768 C CA . ILE A 1 741 ? 17.950 10.691 -14.256 1.00 96.94 741 ILE A CA 1
ATOM 5769 C C . ILE A 1 741 ? 18.160 11.986 -13.457 1.00 96.94 741 ILE A C 1
ATOM 5771 O O . ILE A 1 741 ? 17.566 12.165 -12.391 1.00 96.94 741 ILE A O 1
ATOM 5775 N N . HIS A 1 742 ? 18.987 12.894 -13.986 1.00 96.12 742 HIS A N 1
ATOM 5776 C CA . HIS A 1 742 ? 19.355 14.154 -13.327 1.00 96.12 742 HIS A CA 1
ATOM 5777 C C . HIS A 1 742 ? 18.470 15.346 -13.722 1.00 96.12 742 HIS A C 1
ATOM 5779 O O . HIS A 1 742 ? 18.464 16.361 -13.025 1.00 96.12 742 HIS A O 1
ATOM 5785 N N . GLY A 1 743 ? 17.693 15.224 -14.800 1.00 93.94 743 GLY A N 1
ATOM 5786 C CA . GLY A 1 743 ? 16.690 16.203 -15.218 1.00 93.94 743 GLY A CA 1
ATOM 5787 C C . GLY A 1 743 ? 15.254 15.776 -14.901 1.00 93.94 743 GLY A C 1
ATOM 5788 O O . GLY A 1 743 ? 14.995 14.647 -14.483 1.00 93.94 743 GLY A O 1
ATOM 5789 N N . SER A 1 744 ? 14.306 16.691 -15.128 1.00 92.25 744 SER A N 1
ATOM 5790 C CA . SER A 1 744 ? 12.841 16.487 -15.042 1.00 92.25 744 SER A CA 1
ATOM 5791 C C . SER A 1 744 ? 12.098 16.923 -16.320 1.00 92.25 744 SER A C 1
ATOM 5793 O O . SER A 1 744 ? 10.865 16.999 -16.372 1.00 92.25 744 SER A O 1
ATOM 5795 N N . GLY A 1 745 ? 12.856 17.250 -17.372 1.00 92.25 745 GLY A N 1
ATOM 5796 C CA . GLY A 1 745 ? 12.311 17.648 -18.663 1.00 92.25 745 GLY A CA 1
ATOM 5797 C C . GLY A 1 745 ? 11.663 16.478 -19.404 1.00 92.25 745 GLY A C 1
ATOM 5798 O O . GLY A 1 745 ? 11.962 15.323 -19.124 1.00 92.25 745 GLY A O 1
ATOM 5799 N N . LEU A 1 746 ? 10.786 16.792 -20.361 1.00 95.25 746 LEU A N 1
ATOM 5800 C CA . LEU A 1 746 ? 10.140 15.804 -21.228 1.00 95.25 746 LEU A CA 1
ATOM 5801 C C . LEU A 1 746 ? 10.076 16.314 -22.671 1.00 95.25 746 LEU A C 1
ATOM 5803 O O . LEU A 1 746 ? 9.942 17.531 -22.870 1.00 95.25 746 LEU A O 1
ATOM 5807 N N . PRO A 1 747 ? 10.092 15.412 -23.663 1.00 96.69 747 PRO A N 1
ATOM 5808 C CA . PRO A 1 747 ? 9.698 15.746 -25.016 1.00 96.69 747 PRO A CA 1
ATOM 5809 C C . PRO A 1 747 ? 8.183 15.975 -25.095 1.00 96.69 747 PRO A C 1
ATOM 5811 O O . PRO A 1 747 ? 7.390 15.468 -24.296 1.00 96.69 747 PRO A O 1
ATOM 5814 N N . GLU A 1 748 ? 7.783 16.761 -26.083 1.00 96.50 748 GLU A N 1
ATOM 5815 C CA . GLU A 1 748 ? 6.388 16.975 -26.450 1.00 96.50 748 GLU A CA 1
ATOM 5816 C C . GLU A 1 748 ? 6.359 17.153 -27.956 1.00 96.50 748 GLU A C 1
ATOM 5818 O O . GLU A 1 748 ? 6.966 18.092 -28.471 1.00 96.50 748 GLU A O 1
ATOM 5823 N N . PHE A 1 749 ? 5.705 16.242 -28.666 1.00 96.69 749 PHE A N 1
ATOM 5824 C CA . PHE A 1 749 ? 5.757 16.249 -30.118 1.00 96.69 749 PHE A CA 1
ATOM 5825 C C . PHE A 1 749 ? 4.493 16.805 -30.742 1.00 96.69 749 PHE A C 1
ATOM 5827 O O . PHE A 1 749 ? 3.391 16.650 -30.216 1.00 96.69 749 PHE A O 1
ATOM 5834 N N . ARG A 1 750 ? 4.671 17.421 -31.906 1.00 96.06 750 ARG A N 1
ATOM 5835 C CA . ARG A 1 750 ? 3.594 17.911 -32.752 1.00 96.06 750 ARG A CA 1
ATOM 5836 C C . ARG A 1 750 ? 3.908 17.625 -34.211 1.00 96.06 750 ARG A C 1
ATOM 5838 O O . ARG A 1 750 ? 5.047 17.777 -34.646 1.00 96.06 750 ARG A O 1
ATOM 5845 N N . ILE A 1 751 ? 2.888 17.222 -34.956 1.00 94.69 751 ILE A N 1
ATOM 5846 C CA . ILE A 1 751 ? 2.954 17.085 -36.410 1.00 94.69 751 ILE A CA 1
ATOM 5847 C C . ILE A 1 751 ? 2.416 18.375 -37.041 1.00 94.69 751 ILE A C 1
ATOM 5849 O O . ILE A 1 751 ? 1.259 18.731 -36.828 1.00 94.69 751 ILE A O 1
ATOM 5853 N N . ASP A 1 752 ? 3.256 19.042 -37.830 1.00 93.25 752 ASP A N 1
ATOM 5854 C CA . ASP A 1 752 ? 2.984 20.293 -38.543 1.00 93.25 752 ASP A CA 1
ATOM 5855 C C . ASP A 1 752 ? 3.216 20.117 -40.066 1.00 93.25 752 ASP A C 1
ATOM 5857 O O . ASP A 1 752 ? 3.885 19.179 -40.494 1.00 93.25 752 ASP A O 1
ATOM 5861 N N . ASP A 1 753 ? 2.694 21.036 -40.895 1.00 93.25 753 ASP A N 1
ATOM 5862 C CA . ASP A 1 753 ? 2.919 21.107 -42.363 1.00 93.25 753 ASP A CA 1
ATOM 5863 C C . ASP A 1 753 ? 2.778 19.756 -43.098 1.00 93.25 753 ASP A C 1
ATOM 5865 O O . ASP A 1 753 ? 3.688 19.316 -43.802 1.00 93.25 753 ASP A O 1
ATOM 5869 N N . VAL A 1 754 ? 1.645 19.073 -42.900 1.00 93.50 754 VAL A N 1
ATOM 5870 C CA . VAL A 1 754 ? 1.343 17.799 -43.570 1.00 93.50 754 VAL A CA 1
ATOM 5871 C C . VAL A 1 754 ? 0.857 18.066 -44.992 1.00 93.50 754 VAL A C 1
ATOM 5873 O O . VAL A 1 754 ? -0.179 18.699 -45.195 1.00 93.50 754 VAL A O 1
ATOM 5876 N N . GLN A 1 755 ? 1.591 17.558 -45.978 1.00 93.19 755 GLN A N 1
ATOM 5877 C CA . GLN A 1 755 ? 1.288 17.685 -47.399 1.00 93.19 755 GLN A CA 1
ATOM 5878 C C . GLN A 1 755 ? 1.225 16.297 -48.033 1.00 93.19 755 GLN A C 1
ATOM 5880 O O . GLN A 1 755 ? 2.199 15.545 -48.002 1.00 93.19 755 GLN A O 1
ATOM 5885 N N . LEU A 1 756 ? 0.074 15.963 -48.615 1.00 91.88 756 LEU A N 1
ATOM 5886 C CA . LEU A 1 756 ? -0.144 14.711 -49.331 1.00 91.88 756 LEU A CA 1
ATOM 5887 C C . LEU A 1 756 ? -0.308 15.005 -50.822 1.00 91.88 756 LEU A C 1
ATOM 5889 O O . LEU A 1 756 ? -1.235 15.710 -51.213 1.00 91.88 756 LEU A O 1
ATOM 5893 N N . ASN A 1 757 ? 0.573 14.441 -51.642 1.00 92.06 757 ASN A N 1
ATOM 5894 C CA . ASN A 1 757 ? 0.541 14.576 -53.094 1.00 92.06 757 ASN A CA 1
ATOM 5895 C C . ASN A 1 757 ? 0.483 13.191 -53.742 1.00 92.06 757 ASN A C 1
ATOM 5897 O O . ASN A 1 757 ? 1.260 12.308 -53.382 1.00 92.06 757 ASN A O 1
ATOM 5901 N N . GLN A 1 758 ? -0.399 13.002 -54.720 1.00 88.69 758 GLN A N 1
ATOM 5902 C CA . GLN A 1 758 ? -0.410 11.789 -55.535 1.00 88.69 758 GLN A CA 1
ATOM 5903 C C . GLN A 1 758 ? 0.635 11.911 -56.654 1.00 88.69 758 GLN A C 1
ATOM 5905 O O . GLN A 1 758 ? 0.661 12.913 -57.372 1.00 88.69 758 GLN A O 1
ATOM 5910 N N . LEU A 1 759 ? 1.504 10.910 -56.787 1.00 87.50 759 LEU A N 1
ATOM 5911 C CA . LEU A 1 759 ? 2.545 10.807 -57.809 1.00 87.50 759 LEU A CA 1
ATOM 5912 C C . LEU A 1 759 ? 2.320 9.521 -58.613 1.00 87.50 759 LEU A C 1
ATOM 5914 O O . LEU A 1 759 ? 2.683 8.438 -58.166 1.00 87.50 759 LEU A O 1
ATOM 5918 N N . ASP A 1 760 ? 1.726 9.639 -59.800 1.00 86.50 760 ASP A N 1
ATOM 5919 C CA . ASP A 1 760 ? 1.353 8.504 -60.655 1.00 86.50 760 ASP A CA 1
ATOM 5920 C C . ASP A 1 760 ? 0.490 7.458 -59.911 1.00 86.50 760 ASP A C 1
ATOM 5922 O O . ASP A 1 760 ? -0.693 7.708 -59.657 1.00 86.50 760 ASP A O 1
ATOM 5926 N N . SER A 1 761 ? 1.061 6.295 -59.567 1.00 83.31 761 SER A N 1
ATOM 5927 C CA . SER A 1 761 ? 0.416 5.230 -58.782 1.00 83.31 761 SER A CA 1
ATOM 5928 C C . SER A 1 761 ? 0.682 5.301 -57.276 1.00 83.31 761 SER A C 1
ATOM 5930 O O . SER A 1 761 ? -0.005 4.610 -56.530 1.00 83.31 761 SER A O 1
ATOM 5932 N N . ASP A 1 762 ? 1.634 6.126 -56.836 1.00 87.62 762 ASP A N 1
ATOM 5933 C CA . ASP A 1 762 ? 2.095 6.213 -55.450 1.00 87.62 762 ASP A CA 1
ATOM 5934 C C . ASP A 1 762 ? 1.645 7.529 -54.788 1.00 87.62 762 ASP A C 1
ATOM 5936 O O . ASP A 1 762 ? 1.199 8.487 -55.423 1.00 87.62 762 ASP A O 1
ATOM 5940 N N . TRP A 1 763 ? 1.793 7.599 -53.472 1.00 88.62 763 TRP A N 1
ATOM 5941 C CA . TRP A 1 763 ? 1.485 8.751 -52.638 1.00 88.62 763 TRP A CA 1
ATOM 5942 C C . TRP A 1 763 ? 2.753 9.264 -51.969 1.00 88.62 763 TRP A C 1
ATOM 5944 O O . TRP A 1 763 ? 3.438 8.532 -51.255 1.00 88.62 763 TRP A O 1
ATOM 5954 N N . ARG A 1 764 ? 3.052 10.549 -52.152 1.00 91.62 764 ARG A N 1
ATOM 5955 C CA . ARG A 1 764 ? 4.102 11.246 -51.414 1.00 91.62 764 ARG A CA 1
ATOM 5956 C C . ARG A 1 764 ? 3.497 12.001 -50.241 1.00 91.62 764 ARG A C 1
ATOM 5958 O O . ARG A 1 764 ? 2.691 12.910 -50.437 1.00 91.62 764 ARG A O 1
ATOM 5965 N N . LEU A 1 765 ? 3.927 11.643 -49.038 1.00 91.50 765 LEU A N 1
ATOM 5966 C CA . LEU A 1 765 ? 3.588 12.342 -47.805 1.00 91.50 765 LEU A CA 1
ATOM 5967 C C . LEU A 1 765 ? 4.821 13.098 -47.310 1.00 91.50 765 LEU A C 1
ATOM 5969 O O . LEU A 1 765 ? 5.845 12.481 -47.034 1.00 91.50 765 LEU A O 1
ATOM 5973 N N . ASP A 1 766 ? 4.720 14.415 -47.173 1.00 93.81 766 ASP A N 1
ATOM 5974 C CA . ASP A 1 766 ? 5.714 15.247 -46.499 1.00 93.81 766 ASP A CA 1
ATOM 5975 C C . ASP A 1 766 ? 5.098 15.784 -45.202 1.00 93.81 766 ASP A C 1
ATOM 5977 O O . ASP A 1 766 ? 3.970 16.274 -45.211 1.00 93.81 766 ASP A O 1
ATOM 5981 N N . ALA A 1 767 ? 5.815 15.698 -44.083 1.00 94.81 767 ALA A N 1
ATOM 5982 C CA . ALA A 1 767 ? 5.358 16.260 -42.813 1.00 94.81 767 ALA A CA 1
ATOM 5983 C C . ALA A 1 767 ? 6.526 16.815 -41.998 1.00 94.81 767 ALA A C 1
ATOM 5985 O O . ALA A 1 767 ? 7.649 16.309 -42.059 1.00 94.81 767 ALA A O 1
ATOM 5986 N N . THR A 1 768 ? 6.258 17.848 -41.203 1.00 95.94 768 THR A N 1
ATOM 5987 C CA . THR A 1 768 ? 7.210 18.381 -40.228 1.00 95.94 768 THR A CA 1
ATOM 5988 C C . THR A 1 768 ? 6.907 17.806 -38.854 1.00 95.94 768 THR A C 1
ATOM 5990 O O . THR A 1 768 ? 5.835 18.013 -38.295 1.00 95.94 768 THR A O 1
ATOM 5993 N N . VAL A 1 769 ? 7.875 17.098 -38.287 1.00 95.69 769 VAL A N 1
ATOM 5994 C CA . VAL A 1 769 ? 7.805 16.560 -36.933 1.00 95.69 769 VAL A CA 1
ATOM 5995 C C . VAL A 1 769 ? 8.544 17.519 -36.007 1.00 95.69 769 VAL A C 1
ATOM 5997 O O . VAL A 1 769 ? 9.754 17.695 -36.135 1.00 95.69 769 VAL A O 1
ATOM 6000 N N . ALA A 1 770 ? 7.828 18.172 -35.095 1.00 96.06 770 ALA A N 1
ATOM 6001 C CA . ALA A 1 770 ? 8.378 19.138 -34.149 1.00 96.06 770 ALA A CA 1
ATOM 6002 C C . ALA A 1 770 ? 8.407 18.565 -32.728 1.00 96.06 770 ALA A C 1
ATOM 6004 O O . ALA A 1 770 ? 7.457 17.916 -32.302 1.00 96.06 770 ALA A O 1
ATOM 6005 N N . ASN A 1 771 ? 9.468 18.853 -31.974 1.00 96.69 771 ASN A N 1
ATOM 6006 C CA . ASN A 1 771 ? 9.553 18.616 -30.536 1.00 96.69 771 ASN A CA 1
ATOM 6007 C C . ASN A 1 771 ? 9.498 19.971 -29.825 1.00 96.69 771 ASN A C 1
ATOM 6009 O O . ASN A 1 771 ? 10.493 20.685 -29.754 1.00 96.69 771 ASN A O 1
ATOM 6013 N N . ILE A 1 772 ? 8.332 20.336 -29.303 1.00 96.12 772 ILE A N 1
ATOM 6014 C CA . ILE A 1 772 ? 8.111 21.571 -28.537 1.00 96.12 772 ILE A CA 1
ATOM 6015 C C . ILE A 1 772 ? 8.473 21.418 -27.048 1.00 96.12 772 ILE A C 1
ATOM 6017 O O . ILE A 1 772 ? 8.379 22.382 -26.285 1.00 96.12 772 ILE A O 1
ATOM 6021 N N . GLY A 1 773 ? 8.907 20.221 -26.645 1.00 94.44 773 GLY A N 1
ATOM 6022 C CA . GLY A 1 773 ? 9.332 19.888 -25.292 1.00 94.44 773 GLY A CA 1
ATOM 6023 C C . GLY A 1 773 ? 10.722 20.411 -24.922 1.00 94.44 773 GLY A C 1
ATOM 6024 O O . GLY A 1 773 ? 11.369 21.170 -25.648 1.00 94.44 773 GLY A O 1
ATOM 6025 N N . SER A 1 774 ? 11.181 20.008 -23.736 1.00 92.06 774 SER A N 1
ATOM 6026 C CA . SER A 1 774 ? 12.433 20.475 -23.129 1.00 92.06 774 SER A CA 1
ATOM 6027 C C . SER A 1 774 ? 13.594 19.486 -23.224 1.00 92.06 774 SER A C 1
ATOM 6029 O O . SER A 1 774 ? 14.707 19.846 -22.848 1.00 92.06 774 SER A O 1
ATOM 6031 N N . VAL A 1 775 ? 13.356 18.274 -23.731 1.00 92.62 775 VAL A N 1
ATOM 6032 C CA . VAL A 1 775 ? 14.370 17.221 -23.896 1.00 92.62 775 VAL A CA 1
ATOM 6033 C C . VAL A 1 775 ? 14.376 16.756 -25.345 1.00 92.62 775 VAL A C 1
ATOM 6035 O O . VAL A 1 775 ? 13.311 16.553 -25.925 1.00 92.62 775 VAL A O 1
ATOM 6038 N N . GLY A 1 776 ? 15.569 16.638 -25.932 1.00 91.75 776 GLY A N 1
ATOM 6039 C CA . GLY A 1 776 ? 15.758 16.092 -27.273 1.00 91.75 776 GLY A CA 1
ATOM 6040 C C . GLY A 1 776 ? 15.809 14.571 -27.231 1.00 91.75 776 GLY A C 1
ATOM 6041 O O . GLY A 1 776 ? 16.392 14.009 -26.314 1.00 91.75 776 GLY A O 1
ATOM 6042 N N . VAL A 1 777 ? 15.193 13.911 -28.206 1.00 91.94 777 VAL A N 1
ATOM 6043 C CA . VAL A 1 777 ? 15.133 12.446 -28.266 1.00 91.94 777 VAL A CA 1
ATOM 6044 C C . VAL A 1 777 ? 15.082 11.969 -29.712 1.00 91.94 777 VAL A C 1
ATOM 6046 O O . VAL A 1 777 ? 14.638 12.695 -30.608 1.00 91.94 777 VAL A O 1
ATOM 6049 N N . SER A 1 778 ? 15.513 10.728 -29.920 1.00 91.94 778 SER A N 1
ATOM 6050 C CA . SER A 1 778 ? 15.269 9.997 -31.162 1.00 91.94 778 SER A CA 1
ATOM 6051 C C . SER A 1 778 ? 13.984 9.193 -31.029 1.00 91.94 778 SER A C 1
ATOM 6053 O O . SER A 1 778 ? 13.808 8.469 -30.052 1.00 91.94 778 SER A O 1
ATOM 6055 N N . VAL A 1 779 ? 13.079 9.329 -31.994 1.00 93.31 779 VAL A N 1
ATOM 6056 C CA . VAL A 1 779 ? 11.755 8.707 -31.949 1.00 93.31 779 VAL A CA 1
ATOM 6057 C C . VAL A 1 779 ? 11.373 8.139 -33.311 1.00 93.31 779 VAL A C 1
ATOM 6059 O O . VAL A 1 779 ? 11.696 8.712 -34.352 1.00 93.31 779 VAL A O 1
ATOM 6062 N N . ALA A 1 780 ? 10.686 7.000 -33.311 1.00 93.00 780 ALA A N 1
ATOM 6063 C CA . ALA A 1 780 ? 10.157 6.403 -34.527 1.00 93.00 780 ALA A CA 1
ATOM 6064 C C . ALA A 1 780 ? 8.911 7.159 -35.006 1.00 93.00 780 ALA A C 1
ATOM 6066 O O . ALA A 1 780 ? 8.013 7.460 -34.221 1.00 93.00 780 ALA A O 1
ATOM 6067 N N . VAL A 1 781 ? 8.833 7.424 -36.305 1.00 92.25 781 VAL A N 1
ATOM 6068 C CA . VAL A 1 781 ? 7.684 8.046 -36.962 1.00 92.25 781 VAL A CA 1
ATOM 6069 C C . VAL A 1 781 ? 7.215 7.113 -38.066 1.00 92.25 781 VAL A C 1
ATOM 6071 O O . VAL A 1 781 ? 7.977 6.766 -38.969 1.00 92.25 781 VAL A O 1
ATOM 6074 N N . SER A 1 782 ? 5.959 6.682 -37.989 1.00 89.62 782 SER A N 1
ATOM 6075 C CA . SER A 1 782 ? 5.387 5.741 -38.951 1.00 89.62 782 SER A CA 1
ATOM 6076 C C . SER A 1 782 ? 4.106 6.263 -39.573 1.00 89.62 782 SER A C 1
ATOM 6078 O O . SER A 1 782 ? 3.351 7.004 -38.939 1.00 89.62 782 SER A O 1
ATOM 6080 N N . VAL A 1 783 ? 3.852 5.807 -40.796 1.00 86.75 783 VAL A N 1
ATOM 6081 C CA . VAL A 1 783 ? 2.628 6.094 -41.534 1.00 86.75 783 VAL A CA 1
ATOM 6082 C C . VAL A 1 783 ? 1.772 4.833 -41.599 1.00 86.75 783 VAL A C 1
ATOM 6084 O O . VAL A 1 783 ? 2.230 3.786 -42.062 1.00 86.75 783 VAL A O 1
ATOM 6087 N N . GLU A 1 784 ? 0.527 4.931 -41.145 1.00 81.81 784 GLU A N 1
ATOM 6088 C CA . GLU A 1 784 ? -0.468 3.866 -41.264 1.00 81.81 784 GLU A CA 1
ATOM 6089 C C . GLU A 1 784 ? -1.243 4.022 -42.583 1.00 81.81 784 GLU A C 1
ATOM 6091 O O . GLU A 1 784 ? -1.862 5.072 -42.790 1.00 81.81 784 GLU A O 1
ATOM 6096 N N . PRO A 1 785 ? -1.234 3.026 -43.489 1.00 68.81 785 PRO A N 1
ATOM 6097 C CA . PRO A 1 785 ? -2.001 3.076 -44.735 1.00 68.81 785 PRO A CA 1
ATOM 6098 C C . PRO A 1 785 ? -3.496 2.767 -44.531 1.00 68.81 785 PRO A C 1
ATOM 6100 O O . PRO A 1 785 ? -3.899 2.193 -43.518 1.00 68.81 785 PRO A O 1
ATOM 6103 N N . VAL A 1 786 ? -4.338 3.147 -45.505 1.00 61.09 786 VAL A N 1
ATOM 6104 C CA . VAL A 1 786 ? -5.788 2.836 -45.518 1.00 61.09 786 VAL A CA 1
ATOM 6105 C C . VAL A 1 786 ? -6.051 1.334 -45.724 1.00 61.09 786 VAL A C 1
ATOM 6107 O O . VAL A 1 786 ? -6.985 0.786 -45.138 1.00 61.09 786 VAL A O 1
ATOM 6110 N N . THR A 1 787 ? -5.210 0.659 -46.509 1.00 54.53 787 THR A N 1
ATOM 6111 C CA . THR A 1 787 ? -5.206 -0.795 -46.734 1.00 54.53 787 THR A CA 1
ATOM 6112 C C . THR A 1 787 ? -3.760 -1.282 -46.794 1.00 54.53 787 THR A C 1
ATOM 6114 O O . THR A 1 787 ? -2.924 -0.585 -47.349 1.00 54.53 787 THR A O 1
ATOM 6117 N N . GLY A 1 788 ? -3.451 -2.464 -46.250 1.00 53.34 788 GLY A N 1
ATOM 6118 C CA . GLY A 1 788 ? -2.112 -3.065 -46.361 1.00 53.34 788 GLY A CA 1
ATOM 6119 C C . GLY A 1 788 ? -1.230 -2.956 -45.108 1.00 53.34 788 GLY A C 1
ATOM 6120 O O . GLY A 1 788 ? -1.713 -2.701 -44.007 1.00 53.34 788 GLY A O 1
ATOM 6121 N N . HIS A 1 789 ? 0.065 -3.244 -45.281 1.00 56.72 789 HIS A N 1
ATOM 6122 C CA . HIS A 1 789 ? 1.062 -3.316 -44.204 1.00 56.72 789 HIS A CA 1
ATOM 6123 C C . HIS A 1 789 ? 1.637 -1.926 -43.904 1.00 56.72 789 HIS A C 1
ATOM 6125 O O . HIS A 1 789 ? 1.913 -1.157 -44.821 1.00 56.72 789 HIS A O 1
ATOM 6131 N N . ARG A 1 790 ? 1.829 -1.614 -42.617 1.00 64.06 790 ARG A N 1
ATOM 6132 C CA . ARG A 1 790 ? 2.392 -0.345 -42.132 1.00 64.06 790 ARG A CA 1
ATOM 6133 C C . ARG A 1 790 ? 3.733 -0.045 -42.808 1.00 64.06 790 ARG A C 1
ATOM 6135 O O . ARG A 1 790 ? 4.579 -0.932 -42.902 1.00 64.06 790 ARG A O 1
ATOM 6142 N N . ALA A 1 791 ? 3.909 1.193 -43.275 1.00 66.88 791 ALA A N 1
ATOM 6143 C CA . ALA A 1 791 ? 5.170 1.618 -43.870 1.00 66.88 791 ALA A CA 1
ATOM 6144 C C . ALA A 1 791 ? 6.299 1.533 -42.833 1.00 66.88 791 ALA A C 1
ATOM 6146 O O . ALA A 1 791 ? 6.062 1.739 -41.638 1.00 66.88 791 ALA A O 1
ATOM 6147 N N . GLU A 1 792 ? 7.519 1.243 -43.293 1.00 72.69 792 GLU A N 1
ATOM 6148 C CA . GLU A 1 792 ? 8.693 1.176 -42.423 1.00 72.69 792 GLU A CA 1
ATOM 6149 C C . GLU A 1 792 ? 8.862 2.498 -41.657 1.00 72.69 792 GLU A C 1
ATOM 6151 O O . GLU A 1 792 ? 8.757 3.592 -42.224 1.00 72.69 792 GLU A O 1
ATOM 6156 N N . ALA A 1 793 ? 9.053 2.399 -40.340 1.00 82.56 793 ALA A N 1
ATOM 6157 C CA . ALA A 1 793 ? 9.171 3.570 -39.487 1.00 82.56 793 ALA A CA 1
ATOM 6158 C C . ALA A 1 793 ? 10.496 4.297 -39.765 1.00 82.56 793 ALA A C 1
ATOM 6160 O O . ALA A 1 793 ? 11.557 3.679 -39.794 1.00 82.56 793 ALA A O 1
ATOM 6161 N N . GLN A 1 794 ? 10.445 5.621 -39.923 1.00 90.31 794 GLN A N 1
ATOM 6162 C CA . GLN A 1 794 ? 11.644 6.455 -40.003 1.00 90.31 794 GLN A CA 1
ATOM 6163 C C . GLN A 1 794 ? 12.019 6.945 -38.603 1.00 90.31 794 GLN A C 1
ATOM 6165 O O . GLN A 1 794 ? 11.153 7.387 -37.850 1.00 90.31 794 GLN A O 1
ATOM 6170 N N . ILE A 1 795 ? 13.304 6.894 -38.249 1.00 91.44 795 ILE A N 1
ATOM 6171 C CA . ILE A 1 795 ? 13.798 7.459 -36.987 1.00 91.44 795 ILE A CA 1
ATOM 6172 C C . ILE A 1 795 ? 14.075 8.953 -37.176 1.00 91.44 795 ILE A C 1
ATOM 6174 O O . ILE A 1 795 ? 14.827 9.345 -38.068 1.00 91.44 795 ILE A O 1
ATOM 6178 N N . ALA A 1 796 ? 13.480 9.781 -36.320 1.00 90.62 796 ALA A N 1
ATOM 6179 C CA . ALA A 1 796 ? 13.697 11.221 -36.275 1.00 90.62 796 ALA A CA 1
ATOM 6180 C C . ALA A 1 796 ? 14.413 11.604 -34.977 1.00 90.62 796 ALA A C 1
ATOM 6182 O O . ALA A 1 796 ? 13.905 11.335 -33.888 1.00 90.62 796 ALA A O 1
ATOM 6183 N N . SER A 1 797 ? 15.573 12.249 -35.087 1.00 92.38 797 SER A N 1
ATOM 6184 C CA . SER A 1 797 ? 16.352 12.745 -33.946 1.00 92.38 797 SER A CA 1
ATOM 6185 C C . SER A 1 797 ? 16.106 14.239 -33.798 1.00 92.38 797 SER A C 1
ATOM 6187 O O . SER A 1 797 ? 16.684 15.051 -34.521 1.00 92.38 797 SER A O 1
ATOM 6189 N N . ILE A 1 798 ? 15.211 14.607 -32.880 1.00 92.62 798 ILE A N 1
ATOM 6190 C CA . ILE A 1 798 ? 14.688 15.972 -32.796 1.00 92.62 798 ILE A CA 1
ATOM 6191 C C . ILE A 1 798 ? 15.162 16.615 -31.488 1.00 92.62 798 ILE A C 1
ATOM 6193 O O . ILE A 1 798 ? 14.734 16.184 -30.408 1.00 92.62 798 ILE A O 1
ATOM 6197 N N . PRO A 1 799 ? 16.017 17.656 -31.543 1.00 92.62 799 PRO A N 1
ATOM 6198 C CA . PRO A 1 799 ? 16.471 18.342 -30.341 1.00 92.62 799 PRO A CA 1
ATOM 6199 C C . PRO A 1 799 ? 15.304 19.050 -29.643 1.00 92.62 799 PRO A C 1
ATOM 6201 O O . PRO A 1 799 ? 14.247 19.287 -30.235 1.00 92.62 799 PRO A O 1
ATOM 6204 N N . ALA A 1 800 ? 15.500 19.422 -28.378 1.00 92.62 800 ALA A N 1
ATOM 6205 C CA . ALA A 1 800 ? 14.522 20.214 -27.640 1.00 92.62 800 ALA A CA 1
ATOM 6206 C C . ALA A 1 800 ? 14.197 21.513 -28.397 1.00 92.62 800 ALA A C 1
ATOM 6208 O O . ALA A 1 800 ? 15.104 22.234 -28.818 1.00 92.62 800 ALA A O 1
ATOM 6209 N N . LYS A 1 801 ? 12.904 21.820 -28.554 1.00 93.12 801 LYS A N 1
ATOM 6210 C CA . LYS A 1 801 ? 12.404 22.963 -29.344 1.00 93.12 801 LYS A CA 1
ATOM 6211 C C . LYS A 1 801 ? 12.837 22.948 -30.821 1.00 93.12 801 LYS A C 1
ATOM 6213 O O . LYS A 1 801 ? 12.871 24.001 -31.456 1.00 93.12 801 LYS A O 1
ATOM 6218 N N . GLY A 1 802 ? 13.180 21.778 -31.359 1.00 94.69 802 GLY A N 1
ATOM 6219 C CA . GLY A 1 802 ? 13.562 21.569 -32.754 1.00 94.69 802 GLY A CA 1
ATOM 6220 C C . GLY A 1 802 ? 12.441 20.982 -33.610 1.00 94.69 802 GLY A C 1
ATOM 6221 O O . GLY A 1 802 ? 11.377 20.615 -33.114 1.00 94.69 802 GLY A O 1
ATOM 6222 N N . ALA A 1 803 ? 12.696 20.863 -34.912 1.00 95.56 803 ALA A N 1
ATOM 6223 C CA . ALA A 1 803 ? 11.821 20.166 -35.847 1.00 95.56 803 ALA A CA 1
ATOM 6224 C C . ALA A 1 803 ? 12.628 19.510 -36.973 1.00 95.56 803 ALA A C 1
ATOM 6226 O O . ALA A 1 803 ? 13.702 19.992 -37.334 1.00 95.56 803 ALA A O 1
ATOM 6227 N N . GLN A 1 804 ? 12.090 18.435 -37.540 1.00 95.88 804 GLN A N 1
ATOM 6228 C CA . GLN A 1 804 ? 12.658 17.704 -38.667 1.00 95.88 804 GLN A CA 1
ATOM 6229 C C . GLN A 1 804 ? 11.565 17.447 -39.708 1.00 95.88 804 GLN A C 1
ATOM 6231 O O . GLN A 1 804 ? 10.478 16.978 -39.374 1.00 95.88 804 GLN A O 1
ATOM 6236 N N . ARG A 1 805 ? 11.844 17.753 -40.979 1.00 95.19 805 ARG A N 1
ATOM 6237 C CA . ARG A 1 805 ? 10.949 17.416 -42.093 1.00 95.19 805 ARG A CA 1
ATOM 6238 C C . ARG A 1 805 ? 11.246 15.998 -42.568 1.00 95.19 805 ARG A C 1
ATOM 6240 O O . ARG A 1 805 ? 12.407 15.670 -42.806 1.00 95.19 805 ARG A O 1
ATOM 6247 N N . LEU A 1 806 ? 10.203 15.191 -42.702 1.00 93.88 806 LEU A N 1
ATOM 6248 C CA . LEU A 1 806 ? 10.261 13.809 -43.163 1.00 93.88 806 LEU A CA 1
ATOM 6249 C C . LEU A 1 806 ? 9.398 13.641 -44.414 1.00 93.88 806 LEU A C 1
ATOM 6251 O O . LEU A 1 806 ? 8.400 14.346 -44.590 1.00 93.88 806 LEU A O 1
ATOM 6255 N N . SER A 1 807 ? 9.797 12.698 -45.264 1.00 92.69 807 SER A N 1
ATOM 6256 C CA . SER A 1 807 ? 9.132 12.400 -46.530 1.00 92.69 807 SER A CA 1
ATOM 6257 C C . SER A 1 807 ? 9.004 10.889 -46.705 1.00 92.69 807 SER A C 1
ATOM 6259 O O . SER A 1 807 ? 9.983 10.157 -46.544 1.00 92.69 807 SER A O 1
ATOM 6261 N N . TRP A 1 808 ? 7.813 10.428 -47.084 1.00 90.31 808 TRP A N 1
ATOM 6262 C CA . TRP A 1 808 ? 7.516 9.029 -47.393 1.00 90.31 808 TRP A CA 1
ATOM 6263 C C . TRP A 1 808 ? 6.956 8.904 -48.806 1.00 90.31 808 TRP A C 1
ATOM 6265 O O . TRP A 1 808 ? 6.173 9.749 -49.242 1.00 90.31 808 TRP A O 1
ATOM 6275 N N . LEU A 1 809 ? 7.336 7.828 -49.494 1.00 89.56 809 LEU A N 1
ATOM 6276 C CA . LEU A 1 809 ? 6.714 7.378 -50.736 1.00 89.56 809 LEU A CA 1
ATOM 6277 C C . LEU A 1 809 ? 5.963 6.079 -50.436 1.00 89.56 809 LEU A C 1
ATOM 6279 O O . LEU A 1 809 ? 6.559 5.132 -49.924 1.00 89.56 809 LEU A O 1
ATOM 6283 N N . LEU A 1 810 ? 4.656 6.069 -50.680 1.00 87.00 810 LEU A N 1
ATOM 6284 C CA . LEU A 1 810 ? 3.735 5.041 -50.206 1.00 87.00 810 LEU A CA 1
ATOM 6285 C C . LEU A 1 810 ? 2.918 4.484 -51.378 1.00 87.00 810 LEU A C 1
ATOM 6287 O O . LEU A 1 810 ? 2.394 5.274 -52.156 1.00 87.00 810 LEU A O 1
ATOM 6291 N N . PRO A 1 811 ? 2.749 3.159 -51.496 1.00 85.75 811 PRO A N 1
ATOM 6292 C CA . PRO A 1 811 ? 1.947 2.568 -52.571 1.00 85.75 811 PRO A CA 1
ATOM 6293 C C . PRO A 1 811 ? 0.441 2.820 -52.383 1.00 85.75 811 PRO A C 1
ATOM 6295 O O . PRO A 1 811 ? -0.314 2.885 -53.347 1.00 85.75 811 PRO A O 1
ATOM 6298 N N . ASP A 1 812 ? 0.006 2.998 -51.134 1.00 84.50 812 ASP A N 1
ATOM 6299 C CA . ASP A 1 812 ? -1.387 3.214 -50.752 1.00 84.50 812 ASP A CA 1
ATOM 6300 C C . ASP A 1 812 ? -1.563 4.578 -50.078 1.00 84.50 812 ASP A C 1
ATOM 6302 O O . ASP A 1 812 ? -0.644 5.106 -49.442 1.00 84.50 812 ASP A O 1
ATOM 6306 N N . ARG A 1 813 ? -2.777 5.142 -50.169 1.00 85.56 813 ARG A N 1
ATOM 6307 C CA . ARG A 1 813 ? -3.101 6.407 -49.497 1.00 85.56 813 ARG A CA 1
ATOM 6308 C C . ARG A 1 813 ? -2.905 6.241 -47.981 1.00 85.56 813 ARG A C 1
ATOM 6310 O O . ARG A 1 813 ? -3.454 5.300 -47.396 1.00 85.56 813 ARG A O 1
ATOM 6317 N N . PRO A 1 814 ? -2.163 7.143 -47.321 1.00 87.50 814 PRO A N 1
ATOM 6318 C CA . PRO A 1 814 ? -1.979 7.085 -45.882 1.00 87.50 814 PRO A CA 1
ATOM 6319 C C . PRO A 1 814 ? -3.237 7.543 -45.142 1.00 87.50 814 PRO A C 1
ATOM 6321 O O . PRO A 1 814 ? -3.909 8.492 -45.544 1.00 87.50 814 PRO A O 1
ATOM 6324 N N . LYS A 1 815 ? -3.542 6.862 -44.041 1.00 88.38 815 LYS A N 1
ATOM 6325 C CA . LYS A 1 815 ? -4.654 7.158 -43.134 1.00 88.38 815 LYS A CA 1
ATOM 6326 C C . LYS A 1 815 ? -4.210 8.056 -41.985 1.00 88.38 815 LYS A C 1
ATOM 6328 O O . LYS A 1 815 ? -4.935 8.968 -41.588 1.00 88.38 815 LYS A O 1
ATOM 6333 N N . GLN A 1 816 ? -3.039 7.777 -41.420 1.00 90.44 816 GLN A N 1
ATOM 6334 C CA . GLN A 1 816 ? -2.581 8.441 -40.207 1.00 90.44 816 GLN A CA 1
ATOM 6335 C C . GLN A 1 816 ? -1.056 8.496 -40.144 1.00 90.44 816 GLN A C 1
ATOM 6337 O O . GLN A 1 816 ? -0.375 7.546 -40.523 1.00 90.44 816 GLN A O 1
ATOM 6342 N N . LEU A 1 817 ? -0.530 9.605 -39.627 1.00 91.88 817 LEU A N 1
ATOM 6343 C CA . LEU A 1 817 ? 0.861 9.725 -39.202 1.00 91.88 817 LEU A CA 1
ATOM 6344 C C . LEU A 1 817 ? 0.926 9.617 -37.676 1.00 91.88 817 LEU A C 1
ATOM 6346 O O . LEU A 1 817 ? 0.168 10.295 -36.976 1.00 91.88 817 LEU A O 1
ATOM 6350 N N . VAL A 1 818 ? 1.821 8.772 -37.167 1.00 93.25 818 VAL A N 1
ATOM 6351 C CA . VAL A 1 818 ? 1.985 8.513 -35.731 1.00 93.25 818 VAL A CA 1
ATOM 6352 C C . VAL A 1 818 ? 3.461 8.602 -35.358 1.00 93.25 818 VAL A C 1
ATOM 6354 O O . VAL A 1 818 ? 4.297 7.889 -35.918 1.00 93.25 818 VAL A O 1
ATOM 6357 N N . ILE A 1 819 ? 3.768 9.469 -34.396 1.00 94.12 819 ILE A N 1
ATOM 6358 C CA . ILE A 1 819 ? 5.055 9.516 -33.699 1.00 94.12 819 ILE A CA 1
ATOM 6359 C C . ILE A 1 819 ? 4.978 8.584 -32.490 1.00 94.12 819 ILE A C 1
ATOM 6361 O O . ILE A 1 819 ? 3.979 8.565 -31.771 1.00 94.12 819 ILE A O 1
ATOM 6365 N N . ASP A 1 820 ? 6.054 7.842 -32.263 1.00 93.75 820 ASP A N 1
ATOM 6366 C CA . ASP A 1 820 ? 6.174 6.812 -31.233 1.00 93.75 820 ASP A CA 1
ATOM 6367 C C . ASP A 1 820 ? 5.023 5.783 -31.234 1.00 93.75 820 ASP A C 1
ATOM 6369 O O . ASP A 1 820 ? 4.344 5.573 -30.225 1.00 93.75 820 ASP A O 1
ATOM 6373 N N . PRO A 1 821 ? 4.765 5.139 -32.380 1.00 91.00 821 PRO A N 1
ATOM 6374 C CA . PRO A 1 821 ? 3.636 4.226 -32.541 1.00 91.00 821 PRO A CA 1
ATOM 6375 C C . PRO A 1 821 ? 3.725 2.971 -31.658 1.00 91.00 821 PRO A C 1
ATOM 6377 O O . PRO A 1 821 ? 2.697 2.426 -31.276 1.00 91.00 821 PRO A O 1
ATOM 6380 N N . GLU A 1 822 ? 4.938 2.542 -31.294 1.00 91.12 822 GLU A N 1
ATOM 6381 C CA . GLU A 1 822 ? 5.159 1.401 -30.395 1.00 91.12 822 GLU A CA 1
ATOM 6382 C C . GLU A 1 822 ? 5.224 1.798 -28.913 1.00 91.12 822 GLU A C 1
ATOM 6384 O O . GLU A 1 822 ? 5.437 0.933 -28.061 1.00 91.12 822 GLU A O 1
ATOM 6389 N N . ILE A 1 823 ? 5.026 3.085 -28.592 1.00 94.81 823 ILE A N 1
ATOM 6390 C CA . ILE A 1 823 ? 5.003 3.633 -27.227 1.00 94.81 823 ILE A CA 1
ATOM 6391 C C . ILE A 1 823 ? 6.322 3.307 -26.497 1.00 94.81 823 ILE A C 1
ATOM 6393 O O . ILE A 1 823 ? 6.347 2.648 -25.454 1.00 94.81 823 ILE A O 1
ATOM 6397 N N . GLN A 1 824 ? 7.437 3.699 -27.106 1.00 94.38 824 GLN A N 1
ATOM 6398 C CA . GLN A 1 824 ? 8.803 3.461 -26.642 1.00 94.38 824 GLN A CA 1
ATOM 6399 C C . GLN A 1 824 ? 9.394 4.665 -25.902 1.00 94.38 824 GLN A C 1
ATOM 6401 O O . GLN A 1 824 ? 10.371 4.492 -25.182 1.00 94.38 824 GLN A O 1
ATOM 6406 N N . VAL A 1 825 ? 8.808 5.860 -26.034 1.00 95.69 825 VAL A N 1
ATOM 6407 C CA . VAL A 1 825 ? 9.325 7.101 -25.441 1.00 95.69 825 VAL A CA 1
ATOM 6408 C C . VAL A 1 825 ? 8.274 7.743 -24.541 1.00 95.69 825 VAL A C 1
ATOM 6410 O O . VAL A 1 825 ? 7.143 7.972 -24.967 1.00 95.69 825 VAL A O 1
ATOM 6413 N N . LEU A 1 826 ? 8.646 8.087 -23.306 1.00 96.75 826 LEU A N 1
ATOM 6414 C CA . LEU A 1 826 ? 7.807 8.893 -22.414 1.00 96.75 826 LEU A CA 1
ATOM 6415 C C . LEU A 1 826 ? 7.681 10.320 -22.964 1.00 96.75 826 LEU A C 1
ATOM 6417 O O . LEU A 1 826 ? 8.690 11.003 -23.150 1.00 96.75 826 LEU A O 1
ATOM 6421 N N . GLN A 1 827 ? 6.459 10.802 -23.187 1.00 95.44 827 GLN A N 1
ATOM 6422 C CA . GLN A 1 827 ? 6.229 12.111 -23.802 1.00 95.44 827 GLN A CA 1
ATOM 6423 C C . GLN A 1 827 ? 4.996 12.814 -23.236 1.00 95.44 827 GLN A C 1
ATOM 6425 O O . GLN A 1 827 ? 4.096 12.197 -22.676 1.00 95.44 827 GLN A O 1
ATOM 6430 N N . LYS A 1 828 ? 4.923 14.134 -23.407 1.00 94.00 828 LYS A N 1
ATOM 6431 C CA . LYS A 1 828 ? 3.690 14.878 -23.128 1.00 94.00 828 LYS A CA 1
ATOM 6432 C C . LYS A 1 828 ? 2.721 14.769 -24.300 1.00 94.00 828 LYS A C 1
ATOM 6434 O O . LYS A 1 828 ? 3.139 14.758 -25.456 1.00 94.00 828 LYS A O 1
ATOM 6439 N N . ASN A 1 829 ? 1.426 14.804 -23.990 1.00 91.31 829 ASN A N 1
ATOM 6440 C CA . ASN A 1 829 ? 0.355 15.075 -24.950 1.00 91.31 829 ASN A CA 1
ATOM 6441 C C . ASN A 1 829 ? 0.409 14.207 -26.225 1.00 91.31 829 ASN A C 1
ATOM 6443 O O . ASN A 1 829 ? 0.398 14.746 -27.332 1.00 91.31 829 ASN A O 1
ATOM 6447 N N . ARG A 1 830 ? 0.381 12.866 -26.106 1.00 92.88 830 ARG A N 1
ATOM 6448 C CA . ARG A 1 830 ? 0.432 11.950 -27.277 1.00 92.88 830 ARG A CA 1
ATOM 6449 C C . ARG A 1 830 ? -0.594 12.249 -28.371 1.00 92.88 830 ARG A C 1
ATOM 6451 O O . ARG A 1 830 ? -0.371 11.911 -29.526 1.00 92.88 830 ARG A O 1
ATOM 6458 N N . ARG A 1 831 ? -1.711 12.902 -28.032 1.00 91.81 831 ARG A N 1
ATOM 6459 C CA . ARG A 1 831 ? -2.720 13.348 -29.007 1.00 91.81 831 ARG A CA 1
ATOM 6460 C C . ARG A 1 831 ? -2.148 14.295 -30.069 1.00 91.81 831 ARG A C 1
ATOM 6462 O O . ARG A 1 831 ? -2.606 14.250 -31.201 1.00 91.81 831 ARG A O 1
ATOM 6469 N N . LEU A 1 832 ? -1.162 15.130 -29.725 1.00 93.38 832 LEU A N 1
ATOM 6470 C CA . LEU A 1 832 ? -0.468 16.016 -30.675 1.00 93.38 832 LEU A CA 1
ATOM 6471 C C . LEU A 1 832 ? 0.564 15.270 -31.532 1.00 93.38 832 LEU A C 1
ATOM 6473 O O . LEU A 1 832 ? 0.935 15.733 -32.610 1.00 93.38 832 LEU A O 1
ATOM 6477 N N . ALA A 1 833 ? 0.990 14.097 -31.067 1.00 92.62 833 ALA A N 1
ATOM 6478 C CA . ALA A 1 833 ? 1.952 13.225 -31.723 1.00 92.62 833 ALA A CA 1
ATOM 6479 C C . ALA A 1 833 ? 1.307 12.345 -32.818 1.00 92.62 833 ALA A C 1
ATOM 6481 O O . ALA A 1 833 ? 1.936 11.432 -33.350 1.00 92.62 833 ALA A O 1
ATOM 6482 N N . GLN A 1 834 ? 0.038 12.604 -33.146 1.00 93.00 834 GLN A N 1
ATOM 6483 C CA . GLN A 1 834 ? -0.750 11.868 -34.127 1.00 93.00 834 GLN A CA 1
ATOM 6484 C C . GLN A 1 834 ? -1.501 12.835 -35.044 1.00 93.00 834 GLN A C 1
ATOM 6486 O O . GLN A 1 834 ? -2.039 13.843 -34.589 1.00 93.00 834 GLN A O 1
ATOM 6491 N N . HIS A 1 835 ? -1.576 12.514 -36.334 1.00 92.75 835 HIS A N 1
ATOM 6492 C CA . HIS A 1 835 ? -2.313 13.306 -37.315 1.00 92.75 835 HIS A CA 1
ATOM 6493 C C . HIS A 1 835 ? -3.135 12.398 -38.228 1.00 92.75 835 HIS A C 1
ATOM 6495 O O . HIS A 1 835 ? -2.574 11.592 -38.973 1.00 92.75 835 HIS A O 1
ATOM 6501 N N . GLN A 1 836 ? -4.464 12.530 -38.172 1.00 91.00 836 GLN A N 1
ATOM 6502 C CA . GLN A 1 836 ? -5.355 11.878 -39.131 1.00 91.00 836 GLN A CA 1
ATOM 6503 C C . GLN A 1 836 ? -5.325 12.630 -40.454 1.00 91.00 836 GLN A C 1
ATOM 6505 O O . GLN A 1 836 ? -5.512 13.844 -40.492 1.00 91.00 836 GLN A O 1
ATOM 6510 N N . ILE A 1 837 ? -5.121 11.892 -41.535 1.00 86.69 837 ILE A N 1
ATOM 6511 C CA . ILE A 1 837 ? -5.134 12.433 -42.886 1.00 86.69 837 ILE A CA 1
ATOM 6512 C C . ILE A 1 837 ? -6.581 12.363 -43.366 1.00 86.69 837 ILE A C 1
ATOM 6514 O O . ILE A 1 837 ? -7.148 11.274 -43.470 1.00 86.69 837 ILE A O 1
ATOM 6518 N N . SER A 1 838 ? -7.202 13.524 -43.590 1.00 73.62 838 SER A N 1
ATOM 6519 C CA . SER A 1 838 ? -8.628 13.610 -43.919 1.00 73.62 838 SER A CA 1
ATOM 6520 C C . SER A 1 838 ? -9.003 12.703 -45.104 1.00 73.62 838 SER A C 1
ATOM 6522 O O . SER A 1 838 ? -8.303 12.717 -46.129 1.00 73.62 838 SER A O 1
ATOM 6524 N N . PRO A 1 839 ? -10.110 11.939 -45.005 1.00 61.44 839 PRO A N 1
ATOM 6525 C CA . PRO A 1 839 ? -10.751 11.384 -46.187 1.00 61.44 839 PRO A CA 1
ATOM 6526 C C . PRO A 1 839 ? -11.305 12.537 -47.036 1.00 61.44 839 PRO A C 1
ATOM 6528 O O . PRO A 1 839 ? -11.674 13.581 -46.494 1.00 61.44 839 PRO A O 1
ATOM 6531 N N . GLU A 1 840 ? -11.303 12.366 -48.357 1.00 53.84 840 GLU A N 1
ATOM 6532 C CA . GLU A 1 840 ? -12.010 13.289 -49.260 1.00 53.84 840 GLU A CA 1
ATOM 6533 C C . GLU A 1 840 ? -13.528 13.169 -49.130 1.00 53.84 840 GLU A C 1
ATOM 6535 O O . GLU A 1 840 ? -14.014 12.033 -48.904 1.00 53.84 840 GLU A O 1
#

Nearest PDB structures (foldseek):
  8cgw-assembly2_B  TM=6.972E-01  e=1.991E-20  Homo sapiens
  6a8z-assembly2_B  TM=7.711E-01  e=8.314E-17  Deinococcus radiodurans R1 = ATCC 13939 = DSM 20539
  6koy-assembly1_A  TM=7.734E-01  e=6.135E-17  Deinococcus radiodurans R1 = ATCC 13939 = DSM 20539
  6kp0-assembly1_A  TM=7.652E-01  e=4.527E-17  Deinococcus radiodurans R1 = ATCC 13939 = DSM 20539
  3cia-assembly3_C  TM=7.024E-01  e=6.676E-15  unclassified

Solvent-accessible surface area (backbone atoms only — not comparable to full-atom values): 43663 Å² total; per-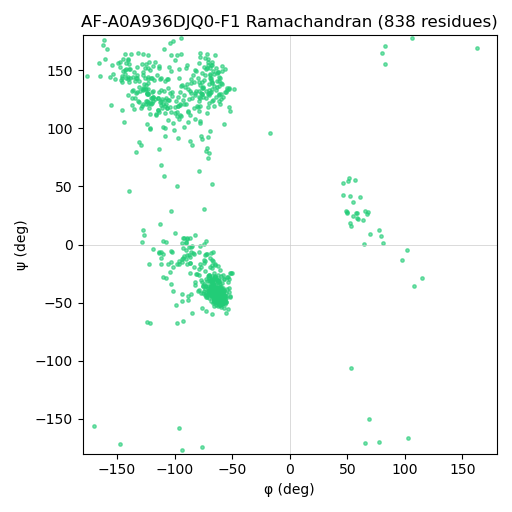residue (Å²): 139,82,82,82,60,69,70,64,52,52,27,53,51,47,26,50,47,42,52,52,37,52,72,66,39,52,36,68,93,72,35,49,45,62,58,38,37,49,45,47,29,53,60,30,28,57,63,48,54,52,52,44,46,54,50,34,51,52,39,36,43,50,49,66,46,46,38,58,78,69,71,43,41,66,69,62,52,70,45,91,68,54,62,56,58,66,55,46,50,36,49,54,56,23,50,52,54,41,49,52,27,53,50,44,29,48,54,44,52,52,51,54,34,58,74,69,65,79,47,75,88,54,68,59,39,43,50,40,49,70,39,63,68,34,42,35,31,51,47,27,53,49,14,54,38,47,25,41,29,31,72,65,75,31,58,66,60,24,51,53,53,51,49,48,54,52,51,50,50,51,54,29,49,80,67,72,65,48,31,60,84,71,40,53,78,53,67,79,46,73,68,55,55,86,58,61,84,85,74,82,68,61,73,60,51,59,32,39,46,45,24,32,38,31,49,17,50,49,33,38,51,50,13,44,73,45,46,72,74,67,80,89,58,97,85,64,84,84,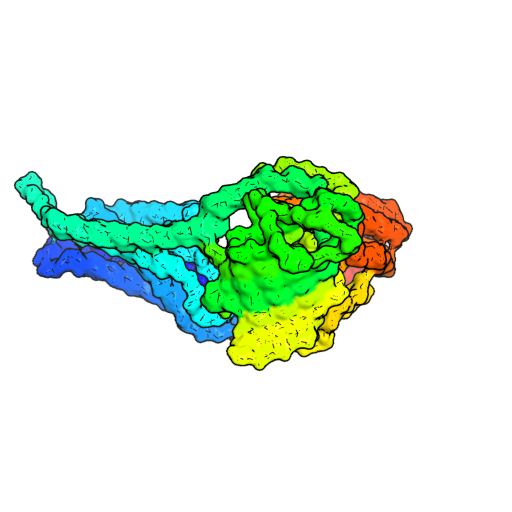84,73,73,63,70,68,51,53,56,53,53,54,55,38,48,54,47,32,50,52,30,46,48,54,48,52,53,36,22,44,51,8,74,70,6,68,65,43,47,50,36,28,43,46,22,29,72,73,36,57,75,53,50,78,80,53,73,64,63,43,42,52,35,38,41,38,43,36,40,50,39,36,84,78,19,33,39,41,39,39,33,34,38,36,30,45,56,94,59,99,62,73,79,62,60,38,41,27,28,44,30,92,46,57,36,81,74,45,41,26,50,79,83,44,81,52,84,58,52,74,54,58,45,36,32,38,35,73,63,77,73,69,92,60,62,60,46,45,39,35,40,33,36,35,34,35,36,61,59,40,37,46,48,61,38,76,66,51,94,46,38,33,32,76,61,30,32,38,36,33,55,82,52,49,83,59,51,71,39,75,28,71,60,71,80,48,46,60,45,84,84,63,52,75,74,59,78,81,68,53,71,72,56,13,23,64,28,40,60,62,58,38,65,54,54,23,25,37,38,41,36,38,38,33,50,52,78,42,50,75,50,49,44,46,42,84,74,46,80,46,79,56,97,68,28,26,38,38,32,23,45,19,88,63,61,35,37,60,51,45,44,38,33,31,69,59,42,79,51,73,58,95,51,29,36,39,37,32,51,76,87,42,54,82,32,44,66,52,33,50,50,26,46,49,48,37,54,53,52,49,22,72,51,42,50,75,69,88,64,75,50,42,36,40,36,55,39,55,37,53,45,81,46,72,48,36,45,52,50,33,28,43,28,9,39,57,58,25,38,38,47,56,92,38,89,58,54,51,53,34,34,48,51,40,24,29,37,52,31,19,49,48,30,49,50,37,35,38,30,8,45,46,49,14,28,56,41,57,27,46,6,45,13,40,29,48,26,45,52,48,31,36,75,76,63,31,61,67,34,24,40,42,49,52,47,51,33,49,53,53,28,70,74,54,51,45,84,94,75,58,67,22,55,56,64,43,56,98,72,90,43,72,44,56,50,36,46,33,41,28,50,30,15,48,52,50,46,42,49,40,63,71,50,30,70,67,35,38,44,51,28,38,34,53,49,38,73,71,32,52,71,47,77,62,24,50,47,52,69,55,55,53,49,45,45,49,73,47,33,92,50,53,66,65,48,55,52,48,43,49,46,60,36,65,26,78,59,44,29,24,41,36,71,43,78,76,44,81,45,81,52,94,81,31,28,38,40,36,33,30,46,30,22,76,21,69,36,55,50,73,41,45,36,32,44,38,41,73,66,82,77,65,49,82,62,45,77,45,77,30,46,47,65,30,65,47,79,48,76,47,82,32,79,45,63,62,36,30,43,30,51,42,78,78,63,66,68,81,59,46,62,67,74,42,25,44,45,77,48,79,80,133